Protein 5L3R (pdb70)

CATH classification: 3.40.50.300

Radius of gyration: 32.17 Å; Cα contacts (8 Å, |Δi|>4): 2247; chains: 4; bounding box: 87×75×76 Å

InterPro domains:
  IPR000897 Signal recognition particle, SRP54 subunit, GTPase domain [PF00448] (176-371)
  IPR000897 Signal recognition particle, SRP54 subunit, GTPase domain [PS00300] (344-357)
  IPR000897 Signal recognition particle, SRP54 subunit, GTPase domain [SM00962] (176-371)
  IPR003593 AAA+ ATPase domain [SM00382] (175-322)
  IPR004125 Signal recognition particle, SRP54 subunit, M-domain [PF02978] (385-507)
  IPR004780 Signal recognition particle protein [TIGR00959] (79-503)
  IPR013822 Signal recognition particle SRP54, helical bundle [PF02881] (81-158)
  IPR013822 Signal recognition particle SRP54, helical bundle [SM00963] (77-162)
  IPR022941 Signal recognition particle, SRP54 subunit [MF_00306] (81-521)
  IPR022941 Signal recognition particle, SRP54 subunit [PTHR11564] (77-510)
  IPR027417 P-loop containing nucleoside triphosphate hydrolase [G3DSA:3.40.50.300] (166-360)
  IPR027417 P-loop containing nucleoside triphosphate hydrolase [SSF52540] (118-429)
  IPR036891 Signal recognition particle, SRP54 subunit, M-domain superfamily [G3DSA:1.10.260.30] (382-506)
  IPR036891 Signal recognition particle, SRP54 subunit, M-domain superfamily [SSF47446] (402-503)
  IPR042101 Signal recognition particle SRP54, N-terminal domain superfamily [G3DSA:1.20.120.140] (80-381)

Organism: Arabidopsis thaliana (NCBI:txid3702)

Sequence (1115 aa):
KDNIAEPMRDIRRALLEADVSLPVVRRFVQSVSDQAVGMGKPDQQLVKIVHDELVKLMGGEVSELQFAKSGPTVILLAGLQGVGKTTVCAKLACYLKKQGKSCMLIAGDVYRPAAIDQLVILGEQVGVPVYTAGTDVKPADIAKQGLKEAKKNNVDVVIMDTAGRLQIDKGMMDELKDVKKFLNPTEVLLVVDAMTGQEAAALVTTFNVEIGITGAILTKLDGDSRGGAALSVKEVSGKPIKLVGRGERMEDLEPFYPDRMAGRILGHHHVIDELLLFWNLAETDRVLDELEEALLVSDFGPKITVRIVERLREDIMSGKLKSGSEIKDALKESVLEMLAKKNSKTELQLGFRKPAVIMIVGVNGGGKTTSLGKLAHRLKNEGTKVLMAAGDTFRAAASDQLEIWAERTGCEIVVAEGDKAKAATVLSKAVKRGKEEGYDVVLCDTSGRLHTNYSLMEELIACKKAVGKIVSGAPNEILLVLDGNTGLNMLPQAREFNEVVGITGLILTKLDGSARGGCVVSVVEELGIPVKFIGVGEAVEDLQPFDPEAFVNAIFSVLTKDNIAEPMRDIRRALLEADVSLPVVRRFVQSVSDQAVGMGKPDQQLVKIVHDELVKLMGGEVSELQFAKSGPTVILLAGLQGVGKTTVCAKLACYLKKQGKSCMLIAGDVYRPAAIDQLVILGEQVGVPVYTAGTDVKPADIAKQGLKEAKKNNVDVVIMDTAGRLQIDKGMMDELKDVKKFLNPTEVLLVVDAMTGQEAAALVTTFNVEIGITGAILTKLDGDSRGGAALSVKEVSGKPIKLVGRGERMEDLEPFYPDRMAGRILHHVIDELLLFWNLAETDRVLDELEEALLVSDFGPKITVRIVERLREDIMSGKLKSGSEIKDALKESVLEMLAKKNSKTELQLGFRKPAVIMIVGVNGGGKTTSLGKLAHRLKNEGTKVLMAAGDTFRAAASDQLEIWAERTGCEIVVAEGDKAKAATVLSKAVKRGKEEGYDVVLCDTSGRLHTNYSLMEELIACKKAVGKIVSGAPNEILLVLDGNTGLNMLPQAREFNEVVGITGLILTKLDGSARGGCVVSVVEELGIPVKFIGVGEAVEDLQPFDPEAFVNAIFS

B-factor: mean 44.06, std 21.32, range [10.64, 171.17]

GO terms:
  GO:0005886 plasma membrane (C, HDA)
  GO:0009507 chloroplast (C, HDA)
  GO:0009570 chloroplast stroma (C, HDA)
  GO:0005515 protein binding (F, IPI)
  GO:0032991 protein-containing complex (C, IDA)
  GO:0070208 protein heterotrimerization (P, IMP)
  GO:0019904 protein domain specific binding (F, IPI)
  GO:0003924 GTPase activity (F, EXP)

Solvent-accessible surface area: 45641 Å² total; per-residue (Å²): 120,112,125,38,52,130,51,10,193,93,27,64,86,24,1,4,78,0,5,0,1,5,49,0,1,110,121,2,19,104,39,0,24,97,68,12,108,69,99,62,184,99,104,131,50,28,101,112,7,7,57,63,17,0,27,154,38,4,28,33,140,54,32,134,16,130,62,35,213,118,39,24,5,6,2,0,0,3,0,4,27,27,8,22,15,19,33,2,0,0,5,0,0,23,48,0,98,135,94,64,56,53,8,6,0,0,3,2,11,65,115,93,20,18,4,59,55,11,1,57,59,13,0,135,111,18,45,10,89,33,45,61,29,50,141,155,36,117,8,4,47,2,0,98,76,0,17,142,59,0,117,153,86,128,17,58,0,0,0,0,2,4,6,14,6,27,10,97,55,136,51,36,4,63,30,0,80,42,1,58,145,60,1,121,21,47,2,4,0,1,0,2,12,1,2,5,0,19,15,0,10,59,3,0,56,39,1,36,108,56,13,22,7,47,0,1,0,1,7,28,4,59,9,69,5,58,0,0,0,1,1,0,0,69,51,39,12,43,72,19,5,16,4,5,1,57,18,64,76,18,99,18,9,36,35,4,35,4,69,70,6,0,40,58,0,61,73,204,156,57,94,11,61,79,13,7,152,151,40,78,108,91,52,2,79,158,6,1,84,88,0,43,46,12,0,7,79,12,6,4,8,7,125,10,1,64,117,2,2,65,91,3,61,115,35,3,108,88,43,138,13,130,43,21,76,60,0,24,83,19,0,46,87,2,0,30,85,10,7,66,116,64,153,50,136,40,123,40,86,68,39,175,106,123,1,3,0,0,0,0,0,0,5,33,29,1,19,18,21,37,2,0,0,6,3,0,46,75,9,74,111,116,66,26,89,1,0,0,0,3,1,13,48,135,64,14,7,8,25,55,8,0,77,64,5,4,150,119,11,42,12,78,36,15,49,28,179,45,143,176,28,137,3,14,57,5,0,28,131,0,0,104,80,0,112,133,86,47,6,40,1,0,0,0,2,2,9,8,2,15,9,68,54,58,35,45,6,50,55,0,63,45,1,86,141,19,0,26,168,32,7,70,55,9,14,35,0,3,0,0,0,0,12,0,17,7,0,40,7,0,21,38,1,0,91,67,0,44,143,40,6,27,13,52,0,0,0,0,6,29,34,56,14,47,4,93,0,1,1,0,0,12,0,0,28,88,47,18,6,2,3,3,12,23,1,40,17,111,52,34,118,32,2,83,71,19,77,52,102,56,12,1,57,58,6,3,55,120,15,49,156,129,112,11,39,119,51,14,146,93,29,58,80,30,2,8,39,0,8,0,4,3,54,0,0,115,116,3,30,110,35,0,23,92,63,0,54,65,111,58,177,50,93,103,56,22,96,125,9,13,61,80,11,0,25,143,32,3,26,31,146,58,30,131,17,137,63,30,215,121,40,30,2,7,2,0,0,3,0,10,29,26,9,22,16,17,34,2,0,0,6,0,0,24,50,0,94,151,101,67,50,56,7,4,0,0,2,2,9,53,110,89,22,19,4,49,60,10,1,61,66,12,0,141,118,19,44,9,84,34,48,57,18,57,134,153,32,108,6,3,54,0,0,103,79,0,18,147,58,0,111,153,95,122,12,60,0,0,0,0,2,3,5,14,5,23,13,96,58,123,53,37,2,65,33,1,74,42,1,61,143,60,1,126,22,51,3,4,0,1,1,1,17,2,4,7,0,14,21,0,6,52,6,0,57,38,2,33,111,53,12,22,7,49,0,1,0,1,7,26,4,59,11,69,5,96,0,0,0,1,0,0,0,62,42,37,18,46,73,19,3,16,4,5,1,54,21,62,100,13,93,21,11,40,38,5,36,3,70,71,6,0,44,66,0,101,204,85,95,9,58,99,17,7,154,152,44,76,111,92,47,2,76,158,4,0,84,92,0,47,47,13,0,7,62,9,4,4,8,10,144,17,1,62,97,1,2,73,83,3,61,125,43,2,108,84,46,141,15,133,39,18,76,57,0,27,83,23,0,42,94,3,0,33,83,1,6,68,97,75,128,43,81,36,115,36,81,62,46,173,120,121,0,4,0,0,0,0,0,0,5,29,32,1,21,14,20,35,1,0,0,7,2,0,46,73,10,76,112,117,69,24,87,2,0,0,0,2,0,12,47,132,66,15,8,8,23,53,10,1,76,60,5,3,143,110,12,45,11,81,37,18,46,24,163,45,147,165,24,138,4,13,51,4,0,23,114,0,0,101,80,0,112,138,90,44,5,41,2,0,0,0,2,2,9,9,2,12,8,68,56,58,34,49,5,44,56,0,64,46,1,78,137,21,0,28,164,28,10,66,58,9,16,36,1,3,0,0,0,0,13,0,18,8,0,37,6,0,26,36,1,0,98,67,0,44,148,37,3,30,12,51,0,0,0,0,7,28,33,55,15,40,4,82,0,1,1,0,0,12,0,2,43,90,40,7,6,4,3,2,13,22,1,42,20,110,52,37,119,34,3,86,73,16,74,46,102,50,12,1,64,59,7,1,53

Foldseek 3Di:
DCVVVVCLVVVLVLLQQLQAAPVLSVCLSVVLVVCLVPVDVNVVVSVVSNLVSLCVLQPVFADADDFDPPAAAEEEEAEAAPLQQLLVLLLVCLVVVVVVFAEEEEEQEQPDPCSLVSSCVSCVVSVHYYDDDDPPDHSLVSLLVVLVVCRVVRGNYYYYGHHHDDLPPVVVLVSLQSSCVNNVHPFYEYEEELPDHNCLLVRLLSCCVSRNGQEYEYEQPLDLRLRSSSSRNCVNRVHHHFWYAHDSDSNRIGGDGSSVSSVSSSD/DDQQLLVLQQPDDLVCLVVSLVSVLVLLVQLQLDPVVSVVLSVVLNVCSVVPVQGGSVSSVVSSLVVLLVLLQLADDDLDQQFDPDFAAEEEEAEAPPLQRLLVLLLVLLVCVVVVAQEEEFQLALPDPCSVVSSVVSCVVSVHHYQDDDDSPDHSLVRLLVRLQVRNVVVGHYYYYYHHHDDLPDVVVLVSVVSNQVSSCVRPPCPNVAYEYRDRLVDHLVSQVRLVSSCVRRRHQEYEYEDCLDPRLSSNVSVNCNVPNRNHFWYANDRDSNRIGGDDSVVSSVVSSD/DQDDVVCVVVLVVVLVLLQQLQAANVLSVVLSVQLNCCLHVVVVSVVVSVVSQLVVLCVLQPVFADADDFDPPAAAEEEEAAAAPLQQLLVLLLVCLVVVVVVFAEEEEEQAPDDPCSLVVSCVSCVVSVHYYDYDDPPDHSLRSLQVVVVVCVVVRGRYYYYGYHHDDLPPVVVLVSLQSSCVNNVHPFYEYEEELQDHNCLLVRLLSCCVSRNGQEYEYEQPLDLRLRSSSSRNCNRRVHHHFWYAHDSDSNRIDGDGSSVSSVSSD/DFQLLVLLQVDDLVCLVVSLVSVLVLLVQLQLDPVNSVVLSVVLNVCSVVVNQGGSVSSLVSSLVVLLVLLVLAPDDLDQDADPDFAAEEEEAEAPPQQRLLVLLLVLLVCVVVVFQEEEFQLALDDPCSVVSNVVSCVVRVHHYFYDDDSVDHSLVRLLVRLLVSRVVRGHYYYYYHHHDFLPPVVSLVSLVSNQVSSCVRPPCPNSAYEYRDRLPDHLVVQVRLVSSCVRNRHQEYEYEDCLDPHLSSNVSVNCNPPSRHHAWYANDRDSNRIDGDDSVVSSVVSSD

Nearest PDB structures (foldseek):
  5l3r-assembly2_D  TM=1.002E+00  e=5.152E-51  Arabidopsis thaliana
  8rix-assembly1_A  TM=9.432E-01  e=3.155E-42  Arabidopsis thaliana
  2og2-assembly1_A  TM=9.472E-01  e=6.339E-42  Arabidopsis thaliana
  5nco-assembly1_l  TM=9.650E-01  e=3.247E-26  Escherichia coli
  6cy5-assembly1_B  TM=8.656E-01  e=9.497E-26  Elizabethkingia anophelis NUHP1

Secondary structure (DSSP, 8-state):
-TTSHHHHHHHHHHHHHTT--HHHHHHHHHHHHHHHHHH--HHHHHHHHHHHHHHHHTTSS--PPP--SSS-EEEEEE-STTSSHHHHHHHHHHHHHTTT--EEEEEE--SSTTHHHHHHHHHHHHT--EE---TT--HHHHHHHHHHHHHHTT-SEEEEEE----TT-HHHHHHHHHHHHHH--SEEEEEEETTB-TTHHHHHHHHHHHT--SEEEEE-TTSS---THHHHHHHHHSPPEEEEE-SSSTT-EEE--HHHHHHHHT-/---HHHHHHTT--GGGHHHHHHHHHHHHHHTT--HHHHHHHHHHHHHHHHTTS--SHHHHHHHHHHHHHHHHT--SS-SS----SSSSEEEEEEESTTSSHHHHHHHHHHHHHHTT--EEEE----SSTTHHHHHHHHHHHHT-EEE--SSTT--HHHHHHHHHHHHHHTT-SEEEE------TT-HHHHHHHHHHHHHHHTTSTT--SEEEEEEETTB-TTHHHHHHHHHHHH---EEEEE-TTSS---TTHHHHHHHH-PPEEEEE--SSTT-EEE--HHHHHHHHT-/---HHHHHHHHHHHHHHHHHTT--HHHHHHHHHHHHHHHHHH--HHHHHHHHHHHHHHHHTTSSPPPPP--SSS-EEEEEE-STTSSHHHHHHHHHHHHHTTT--EEEEEE--SSTTHHHHHHHHHHHHT--EE---TT--HHHHHHHHHHHHHHTT-SEEEEEE----TT-HHHHHHHHHHHHHH--SEEEEEEETTB-TTHHHHHHHHHHHT--SEEEEE-TTSS---THHHHHHHHHSPPEEEEE-SSSTT-EEE--HHHHHHHH-/--HHHHHHTT--GGGHHHHHHHHHHHHHHTT--HHHHHHHHHHHHHHHHTT---SHHHHHHHHHHHHHHHHTT-SS-SS----SSSSEEEEEE-STTSSHHHHHHHHHHHHHHTT--EEEEEE--SSTTHHHHHHHHHHHHT-EEE--SSTT--HHHHHHHHHHHHHHTT-SEEEEEE----TT-HHHHHHHHHHHHHHHTTSTT--SEEEEEEETTB-TTHHHHHHHHHHHH---EEEEE-TTSS---TTHHHHHHHH-PPEEEEE--SSTT-EEE--HHHHHHHHT-

Structure (mmCIF, N/CA/C/O backbone):
data_5L3R
#
_entry.id   5L3R
#
_cell.length_a   89.790
_cell.length_b   74.750
_cell.length_c   107.210
_cell.angle_alpha   90.00
_cell.angle_beta   91.14
_cell.angle_gamma   90.00
#
_symmetry.space_group_name_H-M   'P 1 21 1'
#
loop_
_entity.id
_entity.type
_entity.pdbx_description
1 polymer 'Signal recognition particle 54 kDa protein, chloroplastic'
2 polymer 'Cell division protein FtsY homolog, chloroplastic'
3 non-polymer 'PHOSPHOMETHYLPHOSPHONIC ACID GUANYLATE ESTER'
4 non-polymer 'MAGNESIUM ION'
5 non-polymer GLYCEROL
6 water water
#
loop_
_atom_site.group_PDB
_atom_site.id
_atom_site.type_symbol
_atom_site.label_atom_id
_atom_site.label_alt_id
_atom_site.label_comp_id
_atom_site.label_asym_id
_atom_site.label_entity_id
_atom_site.label_seq_id
_atom_site.pdbx_PDB_ins_code
_atom_site.Cartn_x
_atom_site.Cartn_y
_atom_site.Cartn_z
_atom_site.occupancy
_atom_site.B_iso_or_equiv
_atom_site.auth_seq_id
_atom_site.auth_comp_id
_atom_site.auth_asym_id
_atom_site.auth_atom_id
_atom_site.pdbx_PDB_model_num
ATOM 1 N N . LYS A 1 30 ? 10.367 21.729 53.112 1.00 98.78 100 LYS A N 1
ATOM 2 C CA . LYS A 1 30 ? 9.347 20.739 52.805 1.00 100.35 100 LYS A CA 1
ATOM 3 C C . LYS A 1 30 ? 8.480 21.212 51.685 1.00 108.74 100 LYS A C 1
ATOM 4 O O . LYS A 1 30 ? 8.814 20.975 50.562 1.00 108.01 100 LYS A O 1
ATOM 10 N N . ASP A 1 31 ? 7.375 21.920 51.934 1.00 110.06 101 ASP A N 1
ATOM 11 C CA . ASP A 1 31 ? 6.443 22.070 50.832 1.00 113.65 101 ASP A CA 1
ATOM 12 C C . ASP A 1 31 ? 6.998 22.910 49.690 1.00 120.62 101 ASP A C 1
ATOM 13 O O . ASP A 1 31 ? 6.267 23.200 48.728 1.00 121.28 101 ASP A O 1
ATOM 18 N N . ASN A 1 32 ? 8.275 23.294 49.799 1.00 120.80 102 ASN A N 1
ATOM 19 C CA . ASN A 1 32 ? 9.120 23.390 48.616 1.00 118.89 102 ASN A CA 1
ATOM 20 C C . ASN A 1 32 ? 9.216 22.042 47.899 1.00 112.13 102 ASN A C 1
ATOM 21 O O . ASN A 1 32 ? 9.435 22.010 46.686 1.00 116.80 102 ASN A O 1
ATOM 26 N N . ILE A 1 33 ? 9.070 20.919 48.632 1.00 107.10 103 ILE A N 1
ATOM 27 C CA . ILE A 1 33 ? 9.012 19.568 48.028 1.00 96.82 103 ILE A CA 1
ATOM 28 C C . ILE A 1 33 ? 7.617 19.247 47.498 1.00 99.00 103 ILE A C 1
ATOM 29 O O . ILE A 1 33 ? 7.477 18.356 46.654 1.00 86.66 103 ILE A O 1
ATOM 34 N N . ALA A 1 34 ? 6.571 19.936 47.979 1.00 100.64 104 ALA A N 1
ATOM 35 C CA . ALA A 1 34 ? 5.283 19.883 47.284 1.00 99.72 104 ALA A CA 1
ATOM 36 C C . ALA A 1 34 ? 5.466 20.267 45.814 1.00 104.00 104 ALA A C 1
ATOM 37 O O . ALA A 1 34 ? 4.727 19.798 44.931 1.00 96.55 104 ALA A O 1
ATOM 39 N N . GLU A 1 35 ? 6.466 21.116 45.530 1.00 106.35 105 GLU A N 1
ATOM 40 C CA . GLU A 1 35 ? 6.722 21.551 44.156 1.00 107.64 105 GLU A CA 1
ATOM 41 C C . GLU A 1 35 ? 7.300 20.432 43.294 1.00 99.84 105 GLU A C 1
ATOM 42 O O . GLU A 1 35 ? 6.661 20.052 42.294 1.00 101.44 105 GLU A O 1
ATOM 48 N N . PRO A 1 36 ? 8.477 19.852 43.609 1.00 97.03 106 PRO A N 1
ATOM 49 C CA . PRO A 1 36 ? 8.934 18.688 42.831 1.00 86.52 106 PRO A CA 1
ATOM 50 C C . PRO A 1 36 ? 8.007 17.510 42.955 1.00 83.77 106 PRO A C 1
ATOM 51 O O . PRO A 1 36 ? 8.105 16.590 42.147 1.00 84.69 106 PRO A O 1
ATOM 55 N N . MET A 1 37 ? 7.121 17.498 43.951 1.00 84.22 107 MET A N 1
ATOM 56 C CA . MET A 1 37 ? 6.165 16.409 44.047 1.00 83.86 107 MET A CA 1
ATOM 57 C C . MET A 1 37 ? 5.215 16.423 42.859 1.00 89.50 107 MET A C 1
ATOM 58 O O . MET A 1 37 ? 4.934 15.372 42.274 1.00 89.40 107 MET A O 1
ATOM 63 N N . ARG A 1 38 ? 4.735 17.603 42.459 1.00 86.77 108 ARG A N 1
ATOM 64 C CA . ARG A 1 38 ? 3.967 17.659 41.219 1.00 88.33 108 ARG A CA 1
ATOM 65 C C . ARG A 1 38 ? 4.840 17.470 39.987 1.00 86.73 108 ARG A C 1
ATOM 66 O O . ARG A 1 38 ? 4.309 17.313 38.882 1.00 91.04 108 ARG A O 1
ATOM 74 N N . ASP A 1 39 ? 6.160 17.468 40.152 1.00 84.77 109 ASP A N 1
ATOM 75 C CA . ASP A 1 39 ? 7.042 17.205 39.025 1.00 77.32 109 ASP A CA 1
ATOM 76 C C . ASP A 1 39 ? 7.175 15.707 38.758 1.00 66.45 109 ASP A C 1
ATOM 77 O O . ASP A 1 39 ? 7.255 15.287 37.599 1.00 52.89 109 ASP A O 1
ATOM 82 N N . ILE A 1 40 ? 7.190 14.882 39.809 1.00 60.67 110 ILE A N 1
ATOM 83 C CA . ILE A 1 40 ? 7.225 13.441 39.597 1.00 58.29 110 ILE A CA 1
ATOM 84 C C . ILE A 1 40 ? 5.874 12.908 39.139 1.00 58.35 110 ILE A C 1
ATOM 85 O O . ILE A 1 40 ? 5.808 11.806 38.591 1.00 59.86 110 ILE A O 1
ATOM 90 N N . ARG A 1 41 ? 4.788 13.649 39.371 1.00 58.47 111 ARG A N 1
ATOM 91 C CA . ARG A 1 41 ? 3.501 13.282 38.788 1.00 54.98 111 ARG A CA 1
ATOM 92 C C . ARG A 1 41 ? 3.559 13.402 37.266 1.00 54.12 111 ARG A C 1
ATOM 93 O O . ARG A 1 41 ? 3.142 12.496 36.538 1.00 48.74 111 ARG A O 1
ATOM 101 N N . ARG A 1 42 ? 4.109 14.511 36.776 1.00 51.98 112 ARG A N 1
ATOM 102 C CA . ARG A 1 42 ? 4.340 14.678 35.347 1.00 53.66 112 ARG A CA 1
ATOM 103 C C . ARG A 1 42 ? 5.203 13.543 34.802 1.00 50.18 112 ARG A C 1
ATOM 104 O O . ARG A 1 42 ? 4.877 12.936 33.774 1.00 46.00 112 ARG A O 1
ATOM 112 N N . ALA A 1 43 ? 6.292 13.221 35.504 1.00 52.25 113 ALA A N 1
ATOM 113 C CA . ALA A 1 43 ? 7.234 12.224 35.006 1.00 50.45 113 ALA A CA 1
ATOM 114 C C . ALA A 1 43 ? 6.595 10.840 34.966 1.00 49.35 113 ALA A C 1
ATOM 115 O O . ALA A 1 43 ? 6.742 10.104 33.985 1.00 37.17 113 ALA A O 1
ATOM 117 N N . LEU A 1 44 ? 5.878 10.475 36.032 1.00 47.12 114 LEU A N 1
ATOM 118 C CA . LEU A 1 44 ? 5.140 9.216 36.045 1.00 42.18 114 LEU A CA 1
ATOM 119 C C . LEU A 1 44 ? 4.073 9.180 34.952 1.00 36.07 114 LEU A C 1
ATOM 120 O O . LEU A 1 44 ? 3.816 8.124 34.361 1.00 33.14 114 LEU A O 1
ATOM 125 N N . LEU A 1 45 ? 3.444 10.322 34.660 1.00 36.94 115 LEU A N 1
ATOM 126 C CA . LEU A 1 45 ? 2.421 10.324 33.616 1.00 37.86 115 LEU A CA 1
ATOM 127 C C . LEU A 1 45 ? 3.057 10.241 32.231 1.00 37.58 115 LEU A C 1
ATOM 128 O O . LEU A 1 45 ? 2.485 9.631 31.320 1.00 39.45 115 LEU A O 1
ATOM 133 N N . GLU A 1 46 ? 4.233 10.856 32.057 1.00 36.31 116 GLU A N 1
ATOM 134 C CA . GLU A 1 46 ? 5.057 10.627 30.872 1.00 44.87 116 GLU A CA 1
ATOM 135 C C . GLU A 1 46 ? 5.326 9.154 30.667 1.00 38.51 116 GLU A C 1
ATOM 136 O O . GLU A 1 46 ? 5.449 8.685 29.531 1.00 39.80 116 GLU A O 1
ATOM 142 N N . ALA A 1 47 ? 5.530 8.434 31.760 1.00 30.11 117 ALA A N 1
ATOM 143 C CA . ALA A 1 47 ? 5.952 7.042 31.708 1.00 34.94 117 ALA A CA 1
ATOM 144 C C . ALA A 1 47 ? 4.795 6.065 31.546 1.00 30.39 117 ALA A C 1
ATOM 145 O O . ALA A 1 47 ? 5.019 4.859 31.712 1.00 32.00 117 ALA A O 1
ATOM 147 N N . ASP A 1 48 ? 3.585 6.563 31.240 1.00 30.18 118 ASP A N 1
ATOM 148 C CA . ASP A 1 48 ? 2.350 5.782 31.069 1.00 33.83 118 ASP A CA 1
ATOM 149 C C . ASP A 1 48 ? 1.826 5.158 32.364 1.00 35.01 118 ASP A C 1
ATOM 150 O O . ASP A 1 48 ? 1.119 4.153 32.312 1.00 38.25 118 ASP A O 1
ATOM 155 N N . VAL A 1 49 ? 2.153 5.705 33.533 1.00 39.61 119 VAL A N 1
ATOM 156 C CA . VAL A 1 49 ? 1.643 5.161 34.788 1.00 28.48 119 VAL A CA 1
ATOM 157 C C . VAL A 1 49 ? 0.190 5.588 34.956 1.00 28.71 119 VAL A C 1
ATOM 158 O O . VAL A 1 49 ? -0.137 6.772 34.830 1.00 32.98 119 VAL A O 1
ATOM 162 N N . SER A 1 50 ? -0.683 4.624 35.254 1.00 27.53 120 SER A N 1
ATOM 163 C CA . SER A 1 50 ? -2.123 4.870 35.356 1.00 38.01 120 SER A CA 1
ATOM 164 C C . SER A 1 50 ? -2.446 5.886 36.445 1.00 40.15 120 SER A C 1
ATOM 165 O O . SER A 1 50 ? -1.944 5.796 37.573 1.00 42.97 120 SER A O 1
ATOM 168 N N . LEU A 1 51 ? -3.331 6.829 36.108 1.00 43.41 121 LEU A N 1
ATOM 169 C CA . LEU A 1 51 ? -3.595 7.979 36.975 1.00 42.34 121 LEU A CA 1
ATOM 170 C C . LEU A 1 51 ? -4.035 7.636 38.405 1.00 47.83 121 LEU A C 1
ATOM 171 O O . LEU A 1 51 ? -3.586 8.331 39.339 1.00 42.67 121 LEU A O 1
ATOM 176 N N . PRO A 1 52 ? -4.900 6.641 38.658 1.00 47.21 122 PRO A N 1
ATOM 177 C CA . PRO A 1 52 ? -5.166 6.276 40.063 1.00 51.21 122 PRO A CA 1
ATOM 178 C C . PRO A 1 52 ? -3.960 5.686 40.775 1.00 50.12 122 PRO A C 1
ATOM 179 O O . PRO A 1 52 ? -3.809 5.924 41.979 1.00 51.65 122 PRO A O 1
ATOM 183 N N . VAL A 1 53 ? -3.102 4.925 40.082 1.00 49.67 123 VAL A N 1
ATOM 184 C CA . VAL A 1 53 ? -1.851 4.484 40.697 1.00 38.18 123 VAL A CA 1
ATOM 185 C C . VAL A 1 53 ? -0.942 5.678 40.959 1.00 40.73 123 VAL A C 1
ATOM 186 O O . VAL A 1 53 ? -0.254 5.732 41.983 1.00 54.29 123 VAL A O 1
ATOM 190 N N . VAL A 1 54 ? -0.920 6.652 40.037 1.00 40.68 124 VAL A N 1
ATOM 191 C CA . VAL A 1 54 ? -0.097 7.848 40.236 1.00 45.44 124 VAL A CA 1
ATOM 192 C C . VAL A 1 54 ? -0.524 8.569 41.509 1.00 53.05 124 VAL A C 1
ATOM 193 O O . VAL A 1 54 ? 0.308 8.935 42.344 1.00 52.72 124 VAL A O 1
ATOM 197 N N . ARG A 1 55 ? -1.833 8.771 41.673 1.00 51.23 125 ARG A N 1
ATOM 198 C CA . ARG A 1 55 ? -2.338 9.560 42.789 1.00 53.56 125 ARG A CA 1
ATOM 199 C C . ARG A 1 55 ? -1.969 8.921 44.119 1.00 58.05 125 ARG A C 1
ATOM 200 O O . ARG A 1 55 ? -1.419 9.582 45.009 1.00 58.99 125 ARG A O 1
ATOM 208 N N . ARG A 1 56 ? -2.248 7.625 44.264 1.00 63.59 126 ARG A N 1
ATOM 209 C CA . ARG A 1 56 ? -1.882 6.917 45.486 1.00 52.10 126 ARG A CA 1
ATOM 210 C C . ARG A 1 56 ? -0.374 6.908 45.702 1.00 57.76 126 ARG A C 1
ATOM 211 O O . ARG A 1 56 ? 0.078 6.845 46.845 1.00 63.46 126 ARG A O 1
ATOM 219 N N . PHE A 1 57 ? 0.425 6.957 44.631 1.00 55.75 127 PHE A N 1
ATOM 220 C CA . PHE A 1 57 ? 1.875 6.999 44.813 1.00 56.88 127 PHE A CA 1
ATOM 221 C C . PHE A 1 57 ? 2.327 8.345 45.370 1.00 60.45 127 PHE A C 1
ATOM 222 O O . PHE A 1 57 ? 3.125 8.399 46.312 1.00 66.00 127 PHE A O 1
ATOM 230 N N . VAL A 1 58 ? 1.838 9.443 44.786 1.00 57.78 128 VAL A N 1
ATOM 231 C CA . VAL A 1 58 ? 2.252 10.780 45.210 1.00 63.76 128 VAL A CA 1
ATOM 232 C C . VAL A 1 58 ? 1.826 11.048 46.652 1.00 73.90 128 VAL A C 1
ATOM 233 O O . VAL A 1 58 ? 2.589 11.609 47.449 1.00 74.61 128 VAL A O 1
ATOM 237 N N . GLN A 1 59 ? 0.608 10.638 47.012 1.00 76.23 129 GLN A N 1
ATOM 238 C CA . GLN A 1 59 ? 0.128 10.843 48.376 1.00 83.66 129 GLN A CA 1
ATOM 239 C C . GLN A 1 59 ? 0.871 9.955 49.365 1.00 80.35 129 GLN A C 1
ATOM 240 O O . GLN A 1 59 ? 1.214 10.398 50.470 1.00 85.42 129 GLN A O 1
ATOM 246 N N . SER A 1 60 ? 1.121 8.699 48.987 1.00 77.21 130 SER A N 1
ATOM 247 C CA . SER A 1 60 ? 1.876 7.796 49.849 1.00 64.09 130 SER A CA 1
ATOM 248 C C . SER A 1 60 ? 3.308 8.287 50.055 1.00 65.63 130 SER A C 1
ATOM 249 O O . SER A 1 60 ? 3.857 8.173 51.154 1.00 73.96 130 SER A O 1
ATOM 252 N N . VAL A 1 61 ? 3.925 8.848 49.015 1.00 71.70 131 VAL A N 1
ATOM 253 C CA . VAL A 1 61 ? 5.277 9.372 49.159 1.00 65.85 131 VAL A CA 1
ATOM 254 C C . VAL A 1 61 ? 5.271 10.647 49.986 1.00 74.19 131 VAL A C 1
ATOM 255 O O . VAL A 1 61 ? 6.117 10.828 50.869 1.00 74.20 131 VAL A O 1
ATOM 259 N N . SER A 1 62 ? 4.312 11.541 49.728 1.00 74.09 132 SER A N 1
ATOM 260 C CA . SER A 1 62 ? 4.278 12.815 50.445 1.00 84.40 132 SER A CA 1
ATOM 261 C C . SER A 1 62 ? 4.071 12.606 51.944 1.00 87.86 132 SER A C 1
ATOM 262 O O . SER A 1 62 ? 4.683 13.300 52.765 1.00 82.84 132 SER A O 1
ATOM 265 N N . ASP A 1 63 ? 3.215 11.649 52.316 1.00 88.73 133 ASP A N 1
ATOM 266 C CA . ASP A 1 63 ? 2.967 11.376 53.728 1.00 92.60 133 ASP A CA 1
ATOM 267 C C . ASP A 1 63 ? 4.223 10.851 54.413 1.00 99.02 133 ASP A C 1
ATOM 268 O O . ASP A 1 63 ? 4.517 11.222 55.555 1.00 102.92 133 ASP A O 1
ATOM 273 N N . GLN A 1 64 ? 4.980 9.990 53.733 1.00 96.98 134 GLN A N 1
ATOM 274 C CA . GLN A 1 64 ? 6.274 9.594 54.278 1.00 92.79 134 GLN A CA 1
ATOM 275 C C . GLN A 1 64 ? 7.245 10.769 54.309 1.00 91.34 134 GLN A C 1
ATOM 276 O O . GLN A 1 64 ? 8.064 10.860 55.225 1.00 101.11 134 GLN A O 1
ATOM 282 N N . ALA A 1 65 ? 7.168 11.679 53.334 1.00 86.07 135 ALA A N 1
ATOM 283 C CA . ALA A 1 65 ? 8.031 12.858 53.341 1.00 81.29 135 ALA A CA 1
ATOM 284 C C . ALA A 1 65 ? 7.752 13.759 54.544 1.00 92.95 135 ALA A C 1
ATOM 285 O O . ALA A 1 65 ? 8.662 14.436 55.048 1.00 87.84 135 ALA A O 1
ATOM 287 N N . VAL A 1 66 ? 6.502 13.791 55.006 1.00 96.45 136 VAL A N 1
ATOM 288 C CA . VAL A 1 66 ? 6.140 14.665 56.114 1.00 101.29 136 VAL A CA 1
ATOM 289 C C . VAL A 1 66 ? 6.701 14.136 57.433 1.00 108.28 136 VAL A C 1
ATOM 290 O O . VAL A 1 66 ? 7.195 14.905 58.268 1.00 110.47 136 VAL A O 1
ATOM 294 N N . GLY A 1 67 ? 6.627 12.824 57.646 1.00 107.01 137 GLY A N 1
ATOM 295 C CA . GLY A 1 67 ? 7.060 12.243 58.902 1.00 111.65 137 GLY A CA 1
ATOM 296 C C . GLY A 1 67 ? 8.530 11.883 58.997 1.00 127.83 137 GLY A C 1
ATOM 297 O O . GLY A 1 67 ? 9.091 11.834 60.100 1.00 125.57 137 GLY A O 1
ATOM 298 N N . MET A 1 68 ? 9.168 11.625 57.857 1.00 139.77 138 MET A N 1
ATOM 299 C CA . MET A 1 68 ? 10.522 11.085 57.883 1.00 156.93 138 MET A CA 1
ATOM 300 C C . MET A 1 68 ? 11.547 12.130 58.316 1.00 163.79 138 MET A C 1
ATOM 301 O O . MET A 1 68 ? 12.496 11.818 59.047 1.00 171.17 138 MET A O 1
ATOM 306 N N . GLY A 1 69 ? 11.355 13.373 57.903 1.00 143.02 139 GLY A N 1
ATOM 307 C CA . GLY A 1 69 ? 12.298 14.427 58.224 1.00 138.17 139 GLY A CA 1
ATOM 308 C C . GLY A 1 69 ? 13.578 14.224 57.447 1.00 126.83 139 GLY A C 1
ATOM 309 O O . GLY A 1 69 ? 13.549 13.610 56.380 1.00 119.77 139 GLY A O 1
ATOM 310 N N . LYS A 1 75 ? 21.338 16.273 52.277 1.00 82.74 145 LYS A N 1
ATOM 311 C CA . LYS A 1 75 ? 20.574 15.145 52.795 1.00 86.51 145 LYS A CA 1
ATOM 312 C C . LYS A 1 75 ? 19.084 15.186 52.366 1.00 98.52 145 LYS A C 1
ATOM 313 O O . LYS A 1 75 ? 18.573 14.171 51.895 1.00 91.41 145 LYS A O 1
ATOM 319 N N . PRO A 1 76 ? 18.397 16.339 52.489 1.00 103.07 146 PRO A N 1
ATOM 320 C CA . PRO A 1 76 ? 16.962 16.350 52.133 1.00 109.36 146 PRO A CA 1
ATOM 321 C C . PRO A 1 76 ? 16.673 16.039 50.667 1.00 118.83 146 PRO A C 1
ATOM 322 O O . PRO A 1 76 ? 15.589 15.521 50.361 1.00 115.46 146 PRO A O 1
ATOM 326 N N . ASP A 1 77 ? 17.602 16.340 49.750 1.00 121.32 147 ASP A N 1
ATOM 327 C CA . ASP A 1 77 ? 17.362 16.080 48.330 1.00 118.55 147 ASP A CA 1
ATOM 328 C C . ASP A 1 77 ? 17.665 14.625 47.965 1.00 108.36 147 ASP A C 1
ATOM 329 O O . ASP A 1 77 ? 16.852 13.962 47.313 1.00 109.41 147 ASP A O 1
ATOM 334 N N . GLN A 1 78 ? 18.829 14.107 48.379 1.00 104.38 148 GLN A N 1
ATOM 335 C CA . GLN A 1 78 ? 19.108 12.687 48.195 1.00 92.30 148 GLN A CA 1
ATOM 336 C C . GLN A 1 78 ? 18.057 11.840 48.896 1.00 87.93 148 GLN A C 1
ATOM 337 O O . GLN A 1 78 ? 17.813 10.696 48.498 1.00 87.03 148 GLN A O 1
ATOM 343 N N . GLN A 1 79 ? 17.408 12.400 49.923 1.00 88.58 149 GLN A N 1
ATOM 344 C CA . GLN A 1 79 ? 16.450 11.648 50.731 1.00 84.81 149 GLN A CA 1
ATOM 345 C C . GLN A 1 79 ? 15.109 11.485 50.019 1.00 83.94 149 GLN A C 1
ATOM 346 O O . GLN A 1 79 ? 14.442 10.454 50.172 1.00 82.59 149 GLN A O 1
ATOM 352 N N . LEU A 1 80 ? 14.676 12.504 49.265 1.00 82.20 150 LEU A N 1
ATOM 353 C CA . LEU A 1 80 ? 13.446 12.364 48.491 1.00 77.08 150 LEU A CA 1
ATOM 354 C C . LEU A 1 80 ? 13.644 11.389 47.338 1.00 77.88 150 LEU A C 1
ATOM 355 O O . LEU A 1 80 ? 12.732 10.625 47.000 1.00 72.76 150 LEU A O 1
ATOM 360 N N . VAL A 1 81 ? 14.828 11.402 46.718 1.00 76.89 151 VAL A N 1
ATOM 361 C CA . VAL A 1 81 ? 15.109 10.431 45.666 1.00 73.99 151 VAL A CA 1
ATOM 362 C C . VAL A 1 81 ? 15.019 9.022 46.222 1.00 69.05 151 VAL A C 1
ATOM 363 O O . VAL A 1 81 ? 14.461 8.123 45.583 1.00 72.26 151 VAL A O 1
ATOM 367 N N . LYS A 1 82 ? 15.545 8.816 47.429 1.00 62.67 152 LYS A N 1
ATOM 368 C CA . LYS A 1 82 ? 15.527 7.489 48.033 1.00 65.03 152 LYS A CA 1
ATOM 369 C C . LYS A 1 82 ? 14.111 7.056 48.393 1.00 66.47 152 LYS A C 1
ATOM 370 O O . LYS A 1 82 ? 13.758 5.884 48.232 1.00 65.93 152 LYS A O 1
ATOM 376 N N . ILE A 1 83 ? 13.284 7.976 48.891 1.00 64.26 153 ILE A N 1
ATOM 377 C CA . ILE A 1 83 ? 11.920 7.596 49.245 1.00 65.81 153 ILE A CA 1
ATOM 378 C C . ILE A 1 83 ? 11.130 7.225 48.000 1.00 65.82 153 ILE A C 1
ATOM 379 O O . ILE A 1 83 ? 10.274 6.334 48.044 1.00 70.10 153 ILE A O 1
ATOM 384 N N . VAL A 1 84 ? 11.422 7.874 46.871 1.00 59.81 154 VAL A N 1
ATOM 385 C CA . VAL A 1 84 ? 10.675 7.625 45.645 1.00 55.48 154 VAL A CA 1
ATOM 386 C C . VAL A 1 84 ? 11.116 6.313 45.003 1.00 56.61 154 VAL A C 1
ATOM 387 O O . VAL A 1 84 ? 10.286 5.458 44.670 1.00 57.95 154 VAL A O 1
ATOM 391 N N . HIS A 1 85 ? 12.430 6.132 44.832 1.00 54.53 155 HIS A N 1
ATOM 392 C CA . HIS A 1 85 ? 12.947 4.868 44.325 1.00 49.21 155 HIS A CA 1
ATOM 393 C C . HIS A 1 85 ? 12.495 3.702 45.187 1.00 55.64 155 HIS A C 1
ATOM 394 O O . HIS A 1 85 ? 12.133 2.643 44.667 1.00 58.71 155 HIS A O 1
ATOM 401 N N . ASP A 1 86 ? 12.518 3.877 46.511 1.00 57.62 156 ASP A N 1
ATOM 402 C CA . ASP A 1 86 ? 12.145 2.793 47.411 1.00 47.99 156 ASP A CA 1
ATOM 403 C C . ASP A 1 86 ? 10.663 2.494 47.338 1.00 43.58 156 ASP A C 1
ATOM 404 O O . ASP A 1 86 ? 10.265 1.334 47.486 1.00 46.94 156 ASP A O 1
ATOM 409 N N . GLU A 1 87 ? 9.829 3.509 47.102 1.00 43.15 157 GLU A N 1
ATOM 410 C CA . GLU A 1 87 ? 8.400 3.241 46.996 1.00 49.77 157 GLU A CA 1
ATOM 411 C C . GLU A 1 87 ? 8.075 2.482 45.710 1.00 44.59 157 GLU A C 1
ATOM 412 O O . GLU A 1 87 ? 7.263 1.553 45.726 1.00 44.97 157 GLU A O 1
ATOM 418 N N . LEU A 1 88 ? 8.708 2.850 44.591 1.00 44.10 158 LEU A N 1
ATOM 419 C CA . LEU A 1 88 ? 8.541 2.092 43.356 1.00 40.29 158 LEU A CA 1
ATOM 420 C C . LEU A 1 88 ? 8.914 0.623 43.554 1.00 41.23 158 LEU A C 1
ATOM 421 O O . LEU A 1 88 ? 8.166 -0.278 43.159 1.00 43.83 158 LEU A O 1
ATOM 426 N N . VAL A 1 89 ? 10.068 0.365 44.173 1.00 42.10 159 VAL A N 1
ATOM 427 C CA . VAL A 1 89 ? 10.519 -1.008 44.388 1.00 32.54 159 VAL A CA 1
ATOM 428 C C . VAL A 1 89 ? 9.537 -1.767 45.272 1.00 45.77 159 VAL A C 1
ATOM 429 O O . VAL A 1 89 ? 9.193 -2.919 44.990 1.00 45.44 159 VAL A O 1
ATOM 433 N N . LYS A 1 90 ? 9.063 -1.134 46.347 1.00 43.87 160 LYS A N 1
ATOM 434 C CA . LYS A 1 90 ? 8.071 -1.770 47.213 1.00 49.21 160 LYS A CA 1
ATOM 435 C C . LYS A 1 90 ? 6.776 -2.071 46.460 1.00 49.08 160 LYS A C 1
ATOM 436 O O . LYS A 1 90 ? 6.218 -3.168 46.573 1.00 49.74 160 LYS A O 1
ATOM 442 N N . LEU A 1 91 ? 6.271 -1.096 45.705 1.00 52.33 161 LEU A N 1
ATOM 443 C CA . LEU A 1 91 ? 4.998 -1.276 45.021 1.00 49.09 161 LEU A CA 1
ATOM 444 C C . LEU A 1 91 ? 5.050 -2.435 44.045 1.00 50.06 161 LEU A C 1
ATOM 445 O O . LEU A 1 91 ? 4.036 -3.110 43.828 1.00 49.23 161 LEU A O 1
ATOM 450 N N . MET A 1 92 ? 6.211 -2.680 43.450 1.00 49.76 162 MET A N 1
ATOM 451 C CA . MET A 1 92 ? 6.339 -3.653 42.380 1.00 38.99 162 MET A CA 1
ATOM 452 C C . MET A 1 92 ? 6.795 -5.010 42.887 1.00 39.10 162 MET A C 1
ATOM 453 O O . MET A 1 92 ? 7.076 -5.896 42.074 1.00 42.58 162 MET A O 1
ATOM 458 N N . GLY A 1 93 ? 6.836 -5.198 44.204 1.00 37.04 163 GLY A N 1
ATOM 459 C CA . GLY A 1 93 ? 7.072 -6.503 44.805 1.00 36.99 163 GLY A CA 1
ATOM 460 C C . GLY A 1 93 ? 8.287 -6.597 45.705 1.00 42.85 163 GLY A C 1
ATOM 461 O O . GLY A 1 93 ? 8.472 -7.626 46.357 1.00 44.22 163 GLY A O 1
ATOM 462 N N . GLY A 1 94 ? 9.134 -5.581 45.774 1.00 45.16 164 GLY A N 1
ATOM 463 C CA . GLY A 1 94 ? 10.325 -5.672 46.590 1.00 41.31 164 GLY A CA 1
ATOM 464 C C . GLY A 1 94 ? 11.405 -6.536 45.980 1.00 49.30 164 GLY A C 1
ATOM 465 O O . GLY A 1 94 ? 12.454 -6.033 45.584 1.00 48.84 164 GLY A O 1
ATOM 466 N N . GLU A 1 95 ? 11.161 -7.834 45.879 1.00 47.17 165 GLU A N 1
ATOM 467 C CA . GLU A 1 95 ? 12.160 -8.755 45.363 1.00 56.72 165 GLU A CA 1
ATOM 468 C C . GLU A 1 95 ? 11.530 -9.631 44.287 1.00 52.42 165 GLU A C 1
ATOM 469 O O . GLU A 1 95 ? 10.323 -9.574 44.039 1.00 56.64 165 GLU A O 1
ATOM 475 N N . VAL A 1 96 ? 12.367 -10.450 43.642 1.00 46.94 166 VAL A N 1
ATOM 476 C CA . VAL A 1 96 ? 11.878 -11.327 42.585 1.00 42.83 166 VAL A CA 1
ATOM 477 C C . VAL A 1 96 ? 10.866 -12.314 43.154 1.00 46.15 166 VAL A C 1
ATOM 478 O O . VAL A 1 96 ? 11.022 -12.816 44.274 1.00 51.94 166 VAL A O 1
ATOM 482 N N . SER A 1 97 ? 9.813 -12.585 42.381 1.00 44.00 167 SER A N 1
ATOM 483 C CA . SER A 1 97 ? 8.863 -13.649 42.676 1.00 43.67 167 SER A CA 1
ATOM 484 C C . SER A 1 97 ? 9.133 -14.821 41.741 1.00 38.54 167 SER A C 1
ATOM 485 O O . SER A 1 97 ? 9.164 -14.661 40.514 1.00 33.82 167 SER A O 1
ATOM 488 N N . GLU A 1 98 ? 9.351 -15.987 42.331 1.00 40.21 168 GLU A N 1
ATOM 489 C CA . GLU A 1 98 ? 9.681 -17.184 41.590 1.00 45.72 168 GLU A CA 1
ATOM 490 C C . GLU A 1 98 ? 8.409 -17.826 41.070 1.00 47.63 168 GLU A C 1
ATOM 491 O O . GLU A 1 98 ? 7.324 -17.644 41.626 1.00 50.52 168 GLU A O 1
ATOM 497 N N . LEU A 1 99 ? 8.543 -18.582 39.990 1.00 49.12 169 LEU A N 1
ATOM 498 C CA . LEU A 1 99 ? 7.443 -19.437 39.587 1.00 47.24 169 LEU A CA 1
ATOM 499 C C . LEU A 1 99 ? 7.224 -20.493 40.656 1.00 53.13 169 LEU A C 1
ATOM 500 O O . LEU A 1 99 ? 8.176 -21.086 41.174 1.00 51.34 169 LEU A O 1
ATOM 505 N N . GLN A 1 100 ? 5.966 -20.713 41.007 1.00 53.56 170 GLN A N 1
ATOM 506 C CA . GLN A 1 100 ? 5.625 -21.756 41.956 1.00 56.86 170 GLN A CA 1
ATOM 507 C C . GLN A 1 100 ? 5.127 -22.984 41.206 1.00 51.30 170 GLN A C 1
ATOM 508 O O . GLN A 1 100 ? 4.357 -22.869 40.252 1.00 46.19 170 GLN A O 1
ATOM 514 N N . PHE A 1 101 ? 5.587 -24.155 41.638 1.00 55.24 171 PHE A N 1
ATOM 515 C CA . PHE A 1 101 ? 5.320 -25.419 40.969 1.00 50.63 171 PHE A CA 1
ATOM 516 C C . PHE A 1 101 ? 4.405 -26.308 41.801 1.00 47.68 171 PHE A C 1
ATOM 517 O O . PHE A 1 101 ? 4.375 -26.230 43.030 1.00 50.38 171 PHE A O 1
ATOM 525 N N . ALA A 1 102 ? 3.665 -27.167 41.114 1.00 48.52 172 ALA A N 1
ATOM 526 C CA . ALA A 1 102 ? 2.787 -28.105 41.794 1.00 55.15 172 ALA A CA 1
ATOM 527 C C . ALA A 1 102 ? 3.612 -29.096 42.598 1.00 53.95 172 ALA A C 1
ATOM 528 O O . ALA A 1 102 ? 4.629 -29.612 42.129 1.00 58.01 172 ALA A O 1
ATOM 530 N N . LYS A 1 103 ? 3.178 -29.353 43.826 1.00 57.12 173 LYS A N 1
ATOM 531 C CA . LYS A 1 103 ? 3.919 -30.280 44.674 1.00 56.82 173 LYS A CA 1
ATOM 532 C C . LYS A 1 103 ? 3.851 -31.701 44.135 1.00 66.95 173 LYS A C 1
ATOM 533 O O . LYS A 1 103 ? 4.847 -32.434 44.179 1.00 63.38 173 LYS A O 1
ATOM 539 N N . SER A 1 104 ? 2.703 -32.098 43.581 1.00 72.58 174 SER A N 1
ATOM 540 C CA . SER A 1 104 ? 2.448 -33.509 43.327 1.00 84.18 174 SER A CA 1
ATOM 541 C C . SER A 1 104 ? 2.036 -33.859 41.906 1.00 84.30 174 SER A C 1
ATOM 542 O O . SER A 1 104 ? 2.039 -35.048 41.565 1.00 98.67 174 SER A O 1
ATOM 545 N N . GLY A 1 105 ? 1.672 -32.897 41.076 1.00 68.70 175 GLY A N 1
ATOM 546 C CA . GLY A 1 105 ? 1.340 -33.213 39.707 1.00 59.23 175 GLY A CA 1
ATOM 547 C C . GLY A 1 105 ? 2.125 -32.372 38.725 1.00 58.15 175 GLY A C 1
ATOM 548 O O . GLY A 1 105 ? 3.120 -31.725 39.079 1.00 65.57 175 GLY A O 1
ATOM 549 N N . PRO A 1 106 ? 1.695 -32.374 37.464 1.00 50.27 176 PRO A N 1
ATOM 550 C CA . PRO A 1 106 ? 2.243 -31.411 36.504 1.00 42.92 176 PRO A CA 1
ATOM 551 C C . PRO A 1 106 ? 1.852 -29.990 36.886 1.00 40.03 176 PRO A C 1
ATOM 552 O O . PRO A 1 106 ? 0.710 -29.716 37.249 1.00 46.21 176 PRO A O 1
ATOM 556 N N . THR A 1 107 ? 2.829 -29.094 36.832 1.00 39.60 177 THR A N 1
ATOM 557 C CA . THR A 1 107 ? 2.571 -27.670 36.964 1.00 28.40 177 THR A CA 1
ATOM 558 C C . THR A 1 107 ? 1.833 -27.181 35.720 1.00 36.25 177 THR A C 1
ATOM 559 O O . THR A 1 107 ? 2.297 -27.397 34.600 1.00 34.16 177 THR A O 1
ATOM 563 N N . VAL A 1 108 ? 0.689 -26.527 35.905 1.00 31.67 178 VAL A N 1
ATOM 564 C CA . VAL A 1 108 ? -0.136 -26.075 34.788 1.00 24.37 178 VAL A CA 1
ATOM 565 C C . VAL A 1 108 ? -0.169 -24.557 34.764 1.00 27.44 178 VAL A C 1
ATOM 566 O O . VAL A 1 108 ? -0.603 -23.915 35.730 1.00 35.77 178 VAL A O 1
ATOM 570 N N . ILE A 1 109 ? 0.252 -23.988 33.636 1.00 26.26 179 ILE A N 1
ATOM 571 C CA . ILE A 1 109 ? 0.388 -22.549 33.447 1.00 27.36 179 ILE A CA 1
ATOM 572 C C . ILE A 1 109 ? -0.527 -22.112 32.306 1.00 26.15 179 ILE A C 1
ATOM 573 O O . ILE A 1 109 ? -0.327 -22.522 31.156 1.00 24.82 179 ILE A O 1
ATOM 578 N N . LEU A 1 110 ? -1.506 -21.258 32.621 1.00 28.40 180 LEU A N 1
ATOM 579 C CA . LEU A 1 110 ? -2.398 -20.649 31.638 1.00 31.67 180 LEU A CA 1
ATOM 580 C C . LEU A 1 110 ? -1.908 -19.235 31.312 1.00 34.47 180 LEU A C 1
ATOM 581 O O . LEU A 1 110 ? -1.659 -18.438 32.226 1.00 37.26 180 LEU A O 1
ATOM 586 N N . LEU A 1 111 ? -1.751 -18.938 30.015 1.00 27.66 181 LEU A N 1
ATOM 587 C CA . LEU A 1 111 ? -1.441 -17.596 29.527 1.00 28.94 181 LEU A CA 1
ATOM 588 C C . LEU A 1 111 ? -2.691 -16.968 28.914 1.00 28.21 181 LEU A C 1
ATOM 589 O O . LEU A 1 111 ? -3.472 -17.653 28.251 1.00 30.90 181 LEU A O 1
ATOM 594 N N . ALA A 1 112 ? -2.878 -15.669 29.154 1.00 25.58 182 ALA A N 1
ATOM 595 C CA . ALA A 1 112 ? -3.997 -14.888 28.633 1.00 26.59 182 ALA A CA 1
ATOM 596 C C . ALA A 1 112 ? -3.552 -13.437 28.414 1.00 32.02 182 ALA A C 1
ATOM 597 O O . ALA A 1 112 ? -2.538 -12.995 28.964 1.00 27.74 182 ALA A O 1
ATOM 599 N N . GLY A 1 113 ? -4.313 -12.690 27.618 1.00 31.83 183 GLY A N 1
ATOM 600 C CA . GLY A 1 113 ? -4.002 -11.288 27.404 1.00 23.51 183 GLY A CA 1
ATOM 601 C C . GLY A 1 113 ? -4.714 -10.698 26.201 1.00 27.28 183 GLY A C 1
ATOM 602 O O . GLY A 1 113 ? -5.424 -11.387 25.463 1.00 24.46 183 GLY A O 1
ATOM 603 N N . LEU A 1 114 ? -4.502 -9.386 26.018 1.00 24.61 184 LEU A N 1
ATOM 604 C CA . LEU A 1 114 ? -4.990 -8.672 24.837 1.00 20.96 184 LEU A CA 1
ATOM 605 C C . LEU A 1 114 ? -4.329 -9.221 23.567 1.00 21.68 184 LEU A C 1
ATOM 606 O O . LEU A 1 114 ? -3.388 -10.002 23.629 1.00 13.45 184 LEU A O 1
ATOM 611 N N . GLN A 1 115 ? -4.850 -8.797 22.402 1.00 20.52 185 GLN A N 1
ATOM 612 C CA . GLN A 1 115 ? -4.334 -9.235 21.103 1.00 20.68 185 GLN A CA 1
ATOM 613 C C . GLN A 1 115 ? -2.979 -8.609 20.778 1.00 23.84 185 GLN A C 1
ATOM 614 O O . GLN A 1 115 ? -2.798 -7.389 20.877 1.00 25.32 185 GLN A O 1
ATOM 620 N N . GLY A 1 116 ? -2.045 -9.441 20.329 1.00 25.82 186 GLY A N 1
ATOM 621 C CA . GLY A 1 116 ? -0.752 -8.977 19.868 1.00 24.22 186 GLY A CA 1
ATOM 622 C C . GLY A 1 116 ? 0.321 -8.802 20.939 1.00 23.59 186 GLY A C 1
ATOM 623 O O . GLY A 1 116 ? 1.409 -8.348 20.607 1.00 27.22 186 GLY A O 1
ATOM 624 N N . VAL A 1 117 ? 0.067 -9.148 22.206 1.00 20.56 187 VAL A N 1
ATOM 625 C CA . VAL A 1 117 ? 1.038 -8.791 23.249 1.00 21.02 187 VAL A CA 1
ATOM 626 C C . VAL A 1 117 ? 2.220 -9.742 23.330 1.00 25.83 187 VAL A C 1
ATOM 627 O O . VAL A 1 117 ? 3.235 -9.382 23.933 1.00 29.82 187 VAL A O 1
ATOM 631 N N . GLY A 1 118 ? 2.118 -10.939 22.748 1.00 21.52 188 GLY A N 1
ATOM 632 C CA . GLY A 1 118 ? 3.239 -11.858 22.650 1.00 13.49 188 GLY A CA 1
ATOM 633 C C . GLY A 1 118 ? 3.021 -13.199 23.324 1.00 16.50 188 GLY A C 1
ATOM 634 O O . GLY A 1 118 ? 3.992 -13.877 23.685 1.00 17.30 188 GLY A O 1
ATOM 635 N N . LYS A 1 119 ? 1.751 -13.592 23.496 1.00 18.32 189 LYS A N 1
ATOM 636 C CA . LYS A 1 119 ? 1.418 -14.795 24.264 1.00 20.22 189 LYS A CA 1
ATOM 637 C C . LYS A 1 119 ? 2.022 -16.050 23.638 1.00 21.14 189 LYS A C 1
ATOM 638 O O . LYS A 1 119 ? 2.660 -16.861 24.323 1.00 19.87 189 LYS A O 1
ATOM 644 N N . THR A 1 120 ? 1.841 -16.220 22.326 1.00 17.94 190 THR A N 1
ATOM 645 C CA . THR A 1 120 ? 2.294 -17.446 21.682 1.00 17.70 190 THR A CA 1
ATOM 646 C C . THR A 1 120 ? 3.807 -17.550 21.720 1.00 24.37 190 THR A C 1
ATOM 647 O O . THR A 1 120 ? 4.360 -18.639 21.906 1.00 27.03 190 THR A O 1
ATOM 651 N N . THR A 1 121 ? 4.494 -16.414 21.565 1.00 27.51 191 THR A N 1
ATOM 652 C CA . THR A 1 121 ? 5.942 -16.409 21.673 1.00 15.47 191 THR A CA 1
ATOM 653 C C . THR A 1 121 ? 6.381 -16.737 23.091 1.00 22.41 191 THR A C 1
ATOM 654 O O . THR A 1 121 ? 7.291 -17.555 23.284 1.00 28.60 191 THR A O 1
ATOM 658 N N . VAL A 1 122 ? 5.721 -16.135 24.096 1.00 18.32 192 VAL A N 1
ATOM 659 C CA . VAL A 1 122 ? 6.077 -16.357 25.495 1.00 24.18 192 VAL A CA 1
ATOM 660 C C . VAL A 1 122 ? 5.837 -17.804 25.896 1.00 31.26 192 VAL A C 1
ATOM 661 O O . VAL A 1 122 ? 6.565 -18.348 26.738 1.00 35.41 192 VAL A O 1
ATOM 665 N N . CYS A 1 123 ? 4.818 -18.447 25.315 1.00 25.24 193 CYS A N 1
ATOM 666 C CA . CYS A 1 123 ? 4.592 -19.865 25.585 1.00 27.57 193 CYS A CA 1
ATOM 667 C C . CYS A 1 123 ? 5.846 -20.671 25.334 1.00 25.03 193 CYS A C 1
ATOM 668 O O . CYS A 1 123 ? 6.318 -21.399 26.214 1.00 27.25 193 CYS A O 1
ATOM 671 N N . ALA A 1 124 ? 6.391 -20.559 24.122 1.00 24.44 194 ALA A N 1
ATOM 672 C CA . ALA A 1 124 ? 7.579 -21.320 23.765 1.00 26.82 194 ALA A CA 1
ATOM 673 C C . ALA A 1 124 ? 8.800 -20.813 24.518 1.00 26.16 194 ALA A C 1
ATOM 674 O O . ALA A 1 124 ? 9.705 -21.594 24.827 1.00 30.24 194 ALA A O 1
ATOM 676 N N . LYS A 1 125 ? 8.858 -19.511 24.811 1.00 17.97 195 LYS A N 1
ATOM 677 C CA . LYS A 1 125 ? 9.984 -18.995 25.590 1.00 18.65 195 LYS A CA 1
ATOM 678 C C . LYS A 1 125 ? 9.995 -19.625 26.971 1.00 28.81 195 LYS A C 1
ATOM 679 O O . LYS A 1 125 ? 11.058 -20.005 27.496 1.00 32.10 195 LYS A O 1
ATOM 685 N N . LEU A 1 126 ? 8.796 -19.759 27.550 1.00 21.17 196 LEU A N 1
ATOM 686 C CA . LEU A 1 126 ? 8.613 -20.320 28.876 1.00 23.79 196 LEU A CA 1
ATOM 687 C C . LEU A 1 126 ? 9.018 -21.784 28.903 1.00 28.48 196 LEU A C 1
ATOM 688 O O . LEU A 1 126 ? 9.652 -22.247 29.857 1.00 32.64 196 LEU A O 1
ATOM 693 N N . ALA A 1 127 ? 8.649 -22.528 27.859 1.00 26.49 197 ALA A N 1
ATOM 694 C CA . ALA A 1 127 ? 9.097 -23.908 27.742 1.00 25.56 197 ALA A CA 1
ATOM 695 C C . ALA A 1 127 ? 10.613 -23.972 27.623 1.00 28.79 197 ALA A C 1
ATOM 696 O O . ALA A 1 127 ? 11.257 -24.832 28.234 1.00 36.79 197 ALA A O 1
ATOM 698 N N . CYS A 1 128 ? 11.199 -23.069 26.838 1.00 24.98 198 CYS A N 1
ATOM 699 C CA . CYS A 1 128 ? 12.655 -23.025 26.728 1.00 28.17 198 CYS A CA 1
ATOM 700 C C . CYS A 1 128 ? 13.278 -22.734 28.082 1.00 29.67 198 CYS A C 1
ATOM 701 O O . CYS A 1 128 ? 14.254 -23.375 28.478 1.00 33.54 198 CYS A O 1
ATOM 704 N N . TYR A 1 129 ? 12.680 -21.793 28.820 1.00 32.56 199 TYR A N 1
ATOM 705 C CA . TYR A 1 129 ? 13.175 -21.383 30.130 1.00 32.00 199 TYR A CA 1
ATOM 706 C C . TYR A 1 129 ? 13.099 -22.526 31.152 1.00 33.62 199 TYR A C 1
ATOM 707 O O . TYR A 1 129 ? 14.073 -22.798 31.857 1.00 31.12 199 TYR A O 1
ATOM 716 N N . LEU A 1 130 ? 11.963 -23.239 31.208 1.00 38.24 200 LEU A N 1
ATOM 717 C CA . LEU A 1 130 ? 11.774 -24.319 32.182 1.00 39.36 200 LEU A CA 1
ATOM 718 C C . LEU A 1 130 ? 12.470 -25.609 31.773 1.00 41.00 200 LEU A C 1
ATOM 719 O O . LEU A 1 130 ? 12.869 -26.397 32.644 1.00 41.44 200 LEU A O 1
ATOM 724 N N . LYS A 1 131 ? 12.616 -25.847 30.468 1.00 39.62 201 LYS A N 1
ATOM 725 C CA . LYS A 1 131 ? 13.432 -26.971 30.027 1.00 45.74 201 LYS A CA 1
ATOM 726 C C . LYS A 1 131 ? 14.875 -26.840 30.516 1.00 52.11 201 LYS A C 1
ATOM 727 O O . LYS A 1 131 ? 15.502 -27.840 30.865 1.00 53.99 201 LYS A O 1
ATOM 733 N N . LYS A 1 132 ? 15.405 -25.615 30.587 1.00 48.16 202 LYS A N 1
ATOM 734 C CA . LYS A 1 132 ? 16.767 -25.427 31.077 1.00 53.13 202 LYS A CA 1
ATOM 735 C C . LYS A 1 132 ? 16.909 -25.740 32.563 1.00 57.75 202 LYS A C 1
ATOM 736 O O . LYS A 1 132 ? 18.036 -25.929 33.034 1.00 58.44 202 LYS A O 1
ATOM 742 N N . GLN A 1 133 ? 15.809 -25.788 33.314 1.00 55.68 203 GLN A N 1
ATOM 743 C CA . GLN A 1 133 ? 15.860 -26.156 34.725 1.00 54.65 203 GLN A CA 1
ATOM 744 C C . GLN A 1 133 ? 15.664 -27.655 34.941 1.00 52.65 203 GLN A C 1
ATOM 745 O O . GLN A 1 133 ? 15.411 -28.078 36.072 1.00 55.08 203 GLN A O 1
ATOM 751 N N . GLY A 1 134 ? 15.768 -28.459 33.880 1.00 51.84 204 GLY A N 1
ATOM 752 C CA . GLY A 1 134 ? 15.545 -29.887 33.961 1.00 37.14 204 GLY A CA 1
ATOM 753 C C . GLY A 1 134 ? 14.101 -30.315 33.852 1.00 45.16 204 GLY A C 1
ATOM 754 O O . GLY A 1 134 ? 13.830 -31.517 33.781 1.00 42.14 204 GLY A O 1
ATOM 755 N N . LYS A 1 135 ? 13.167 -29.375 33.836 1.00 46.41 205 LYS A N 1
ATOM 756 C CA . LYS A 1 135 ? 11.751 -29.694 33.739 1.00 45.99 205 LYS A CA 1
ATOM 757 C C . LYS A 1 135 ? 11.381 -30.071 32.307 1.00 49.78 205 LYS A C 1
ATOM 758 O O . LYS A 1 135 ? 11.775 -29.394 31.352 1.00 59.21 205 LYS A O 1
ATOM 764 N N . SER A 1 136 ? 10.624 -31.162 32.160 1.00 46.81 206 SER A N 1
ATOM 765 C CA . SER A 1 136 ? 10.042 -31.535 30.874 1.00 39.95 206 SER A CA 1
ATOM 766 C C . SER A 1 136 ? 8.714 -30.811 30.663 1.00 43.73 206 SER A C 1
ATOM 767 O O . SER A 1 136 ? 7.945 -30.607 31.605 1.00 45.58 206 SER A O 1
ATOM 770 N N . CYS A 1 137 ? 8.440 -30.431 29.420 1.00 40.88 207 CYS A N 1
ATOM 771 C CA . CYS A 1 137 ? 7.355 -29.505 29.140 1.00 33.60 207 CYS A CA 1
ATOM 772 C C . CYS A 1 137 ? 6.453 -30.032 28.030 1.00 35.32 207 CYS A C 1
ATOM 773 O O . CYS A 1 137 ? 6.731 -31.040 27.378 1.00 39.73 207 CYS A O 1
ATOM 776 N N . MET A 1 138 ? 5.334 -29.344 27.857 1.00 36.41 208 MET A N 1
ATOM 777 C CA . MET A 1 138 ? 4.383 -29.609 26.791 1.00 34.15 208 MET A CA 1
ATOM 778 C C . MET A 1 138 ? 3.576 -28.333 26.623 1.00 31.84 208 MET A C 1
ATOM 779 O O . MET A 1 138 ? 3.228 -27.679 27.617 1.00 34.23 208 MET A O 1
ATOM 784 N N . LEU A 1 139 ? 3.333 -27.954 25.377 1.00 25.22 209 LEU A N 1
ATOM 785 C CA . LEU A 1 139 ? 2.486 -26.808 25.075 1.00 23.34 209 LEU A CA 1
ATOM 786 C C . LEU A 1 139 ? 1.100 -27.298 24.662 1.00 20.83 209 LEU A C 1
ATOM 787 O O . LEU A 1 139 ? 0.946 -28.428 24.204 1.00 29.36 209 LEU A O 1
ATOM 792 N N . ILE A 1 140 ? 0.090 -26.446 24.821 1.00 23.68 210 ILE A N 1
ATOM 793 C CA . ILE A 1 140 ? -1.261 -26.738 24.336 1.00 27.18 210 ILE A CA 1
ATOM 794 C C . ILE A 1 140 ? -1.690 -25.627 23.385 1.00 28.08 210 ILE A C 1
ATOM 795 O O . ILE A 1 140 ? -1.788 -24.467 23.789 1.00 33.17 210 ILE A O 1
ATOM 800 N N . ALA A 1 141 ? -1.975 -25.983 22.134 1.00 34.07 211 ALA A N 1
ATOM 801 C CA . ALA A 1 141 ? -2.470 -25.027 21.141 1.00 35.29 211 ALA A CA 1
ATOM 802 C C . ALA A 1 141 ? -3.960 -24.760 21.362 1.00 38.81 211 ALA A C 1
ATOM 803 O O . ALA A 1 141 ? -4.821 -25.394 20.756 1.00 33.85 211 ALA A O 1
ATOM 805 N N . GLY A 1 142 ? -4.278 -23.782 22.217 1.00 33.41 212 GLY A N 1
ATOM 806 C CA . GLY A 1 142 ? -5.656 -23.414 22.491 1.00 26.29 212 GLY A CA 1
ATOM 807 C C . GLY A 1 142 ? -6.229 -22.234 21.723 1.00 31.23 212 GLY A C 1
ATOM 808 O O . GLY A 1 142 ? -7.326 -21.783 22.070 1.00 36.30 212 GLY A O 1
ATOM 809 N N . ASP A 1 143 ? -5.534 -21.721 20.690 1.00 40.57 213 ASP A N 1
ATOM 810 C CA . ASP A 1 143 ? -6.026 -20.635 19.824 1.00 37.85 213 ASP A CA 1
ATOM 811 C C . ASP A 1 143 ? -6.595 -21.244 18.544 1.00 37.36 213 ASP A C 1
ATOM 812 O O . ASP A 1 143 ? -5.849 -21.629 17.644 1.00 39.52 213 ASP A O 1
ATOM 817 N N . VAL A 1 144 ? -7.921 -21.309 18.443 1.00 45.84 214 VAL A N 1
ATOM 818 C CA . VAL A 1 144 ? -8.568 -21.906 17.273 1.00 48.14 214 VAL A CA 1
ATOM 819 C C . VAL A 1 144 ? -9.203 -20.865 16.359 1.00 52.49 214 VAL A C 1
ATOM 820 O O . VAL A 1 144 ? -9.833 -21.245 15.356 1.00 47.46 214 VAL A O 1
ATOM 824 N N . TYR A 1 145 ? -9.044 -19.564 16.664 1.00 55.71 215 TYR A N 1
ATOM 825 C CA . TYR A 1 145 ? -9.621 -18.454 15.881 1.00 57.90 215 TYR A CA 1
ATOM 826 C C . TYR A 1 145 ? -8.627 -17.835 14.893 1.00 59.56 215 TYR A C 1
ATOM 827 O O . TYR A 1 145 ? -8.912 -17.751 13.695 1.00 70.26 215 TYR A O 1
ATOM 836 N N . ARG A 1 146 ? -7.481 -17.360 15.380 1.00 52.05 216 ARG A N 1
ATOM 837 C CA . ARG A 1 146 ? -6.545 -16.639 14.531 1.00 47.16 216 ARG A CA 1
ATOM 838 C C . ARG A 1 146 ? -6.024 -17.564 13.428 1.00 52.84 216 ARG A C 1
ATOM 839 O O . ARG A 1 146 ? -5.847 -18.768 13.663 1.00 50.94 216 ARG A O 1
ATOM 847 N N . PRO A 1 147 ? -5.838 -17.055 12.202 1.00 52.29 217 PRO A N 1
ATOM 848 C CA . PRO A 1 147 ? -5.291 -17.894 11.122 1.00 47.36 217 PRO A CA 1
ATOM 849 C C . PRO A 1 147 ? -3.846 -18.288 11.405 1.00 48.88 217 PRO A C 1
ATOM 850 O O . PRO A 1 147 ? -3.037 -17.456 11.827 1.00 57.70 217 PRO A O 1
ATOM 854 N N . ALA A 1 148 ? -3.534 -19.572 11.184 1.00 45.05 218 ALA A N 1
ATOM 855 C CA . ALA A 1 148 ? -2.189 -20.133 11.348 1.00 31.78 218 ALA A CA 1
ATOM 856 C C . ALA A 1 148 ? -1.647 -20.000 12.774 1.00 27.14 218 ALA A C 1
ATOM 857 O O . ALA A 1 148 ? -0.442 -20.070 12.991 1.00 29.06 218 ALA A O 1
ATOM 859 N N . ALA A 1 149 ? -2.513 -19.822 13.769 1.00 26.11 219 ALA A N 1
ATOM 860 C CA . ALA A 1 149 ? -2.042 -19.694 15.142 1.00 19.82 219 ALA A CA 1
ATOM 861 C C . ALA A 1 149 ? -1.513 -21.023 15.673 1.00 26.42 219 ALA A C 1
ATOM 862 O O . ALA A 1 149 ? -0.471 -21.063 16.349 1.00 24.29 219 ALA A O 1
ATOM 864 N N . ILE A 1 150 ? -2.243 -22.116 15.417 1.00 25.04 220 ILE A N 1
ATOM 865 C CA . ILE A 1 150 ? -1.762 -23.432 15.815 1.00 27.23 220 ILE A CA 1
ATOM 866 C C . ILE A 1 150 ? -0.410 -23.708 15.166 1.00 28.78 220 ILE A C 1
ATOM 867 O O . ILE A 1 150 ? 0.553 -24.066 15.848 1.00 27.33 220 ILE A O 1
ATOM 872 N N . ASP A 1 151 ? -0.320 -23.513 13.845 1.00 23.33 221 ASP A N 1
ATOM 873 C CA . ASP A 1 151 ? 0.926 -23.731 13.109 1.00 34.89 221 ASP A CA 1
ATOM 874 C C . ASP A 1 151 ? 2.057 -22.857 13.635 1.00 31.38 221 ASP A C 1
ATOM 875 O O . ASP A 1 151 ? 3.219 -23.276 13.626 1.00 29.98 221 ASP A O 1
ATOM 880 N N . GLN A 1 152 ? 1.748 -21.638 14.086 1.00 31.90 222 GLN A N 1
ATOM 881 C CA . GLN A 1 152 ? 2.781 -20.820 14.703 1.00 27.61 222 GLN A CA 1
ATOM 882 C C . GLN A 1 152 ? 3.308 -21.487 15.964 1.00 25.02 222 GLN A C 1
ATOM 883 O O . GLN A 1 152 ? 4.526 -21.543 16.184 1.00 25.89 222 GLN A O 1
ATOM 889 N N . LEU A 1 153 ? 2.406 -21.985 16.820 1.00 21.24 223 LEU A N 1
ATOM 890 C CA . LEU A 1 153 ? 2.876 -22.593 18.066 1.00 22.36 223 LEU A CA 1
ATOM 891 C C . LEU A 1 153 ? 3.620 -23.888 17.784 1.00 28.06 223 LEU A C 1
ATOM 892 O O . LEU A 1 153 ? 4.632 -24.182 18.430 1.00 27.02 223 LEU A O 1
ATOM 897 N N . VAL A 1 154 ? 3.138 -24.664 16.807 1.00 38.16 224 VAL A N 1
ATOM 898 C CA . VAL A 1 154 ? 3.777 -25.934 16.475 1.00 35.93 224 VAL A CA 1
ATOM 899 C C . VAL A 1 154 ? 5.209 -25.694 16.010 1.00 31.17 224 VAL A C 1
ATOM 900 O O . VAL A 1 154 ? 6.119 -26.455 16.353 1.00 29.52 224 VAL A O 1
ATOM 904 N N . ILE A 1 155 ? 5.435 -24.616 15.251 1.00 30.49 225 ILE A N 1
ATOM 905 C CA . ILE A 1 155 ? 6.775 -24.324 14.740 1.00 34.61 225 ILE A CA 1
ATOM 906 C C . ILE A 1 155 ? 7.707 -23.915 15.878 1.00 34.20 225 ILE A C 1
ATOM 907 O O . ILE A 1 155 ? 8.843 -24.400 15.976 1.00 29.54 225 ILE A O 1
ATOM 912 N N . LEU A 1 156 ? 7.231 -23.032 16.759 1.00 31.30 226 LEU A N 1
ATOM 913 C CA . LEU A 1 156 ? 8.041 -22.613 17.898 1.00 27.58 226 LEU A CA 1
ATOM 914 C C . LEU A 1 156 ? 8.362 -23.790 18.815 1.00 30.31 226 LEU A C 1
ATOM 915 O O . LEU A 1 156 ? 9.477 -23.895 19.331 1.00 32.46 226 LEU A O 1
ATOM 920 N N . GLY A 1 157 ? 7.407 -24.697 19.006 1.00 31.12 227 GLY A N 1
ATOM 921 C CA . GLY A 1 157 ? 7.668 -25.860 19.833 1.00 31.39 227 GLY A CA 1
ATOM 922 C C . GLY A 1 157 ? 8.781 -26.727 19.279 1.00 39.34 227 GLY A C 1
ATOM 923 O O . GLY A 1 157 ? 9.626 -27.226 20.027 1.00 42.13 227 GLY A O 1
ATOM 924 N N . GLU A 1 158 ? 8.798 -26.920 17.958 1.00 43.50 228 GLU A N 1
ATOM 925 C CA . GLU A 1 158 ? 9.857 -27.708 17.341 1.00 43.28 228 GLU A CA 1
ATOM 926 C C . GLU A 1 158 ? 11.218 -27.027 17.481 1.00 47.03 228 GLU A C 1
ATOM 927 O O . GLU A 1 158 ? 12.251 -27.707 17.568 1.00 53.35 228 GLU A O 1
ATOM 933 N N . GLN A 1 159 ? 11.233 -25.692 17.537 1.00 44.02 229 GLN A N 1
ATOM 934 C CA . GLN A 1 159 ? 12.477 -24.954 17.727 1.00 39.22 229 GLN A CA 1
ATOM 935 C C . GLN A 1 159 ? 13.072 -25.189 19.111 1.00 37.92 229 GLN A C 1
ATOM 936 O O . GLN A 1 159 ? 14.285 -25.365 19.241 1.00 42.69 229 GLN A O 1
ATOM 942 N N . VAL A 1 160 ? 12.247 -25.143 20.162 1.00 33.63 230 VAL A N 1
ATOM 943 C CA . VAL A 1 160 ? 12.726 -25.360 21.522 1.00 32.23 230 VAL A CA 1
ATOM 944 C C . VAL A 1 160 ? 12.668 -26.826 21.926 1.00 33.90 230 VAL A C 1
ATOM 945 O O . VAL A 1 160 ? 13.036 -27.163 23.058 1.00 41.87 230 VAL A O 1
ATOM 949 N N . GLY A 1 161 ? 12.209 -27.710 21.044 1.00 30.44 231 GLY A N 1
ATOM 950 C CA . GLY A 1 161 ? 12.177 -29.135 21.327 1.00 28.97 231 GLY A CA 1
ATOM 951 C C . GLY A 1 161 ? 11.229 -29.537 22.446 1.00 38.47 231 GLY A C 1
ATOM 952 O O . GLY A 1 161 ? 11.637 -30.245 23.370 1.00 42.48 231 GLY A O 1
ATOM 953 N N . VAL A 1 162 ? 9.976 -29.077 22.390 1.00 33.09 232 VAL A N 1
ATOM 954 C CA . VAL A 1 162 ? 8.922 -29.506 23.310 1.00 29.51 232 VAL A CA 1
ATOM 955 C C . VAL A 1 162 ? 7.694 -29.943 22.511 1.00 31.11 232 VAL A C 1
ATOM 956 O O . VAL A 1 162 ? 7.352 -29.316 21.496 1.00 32.73 232 VAL A O 1
ATOM 960 N N . PRO A 1 163 ? 7.005 -31.008 22.903 1.00 30.57 233 PRO A N 1
ATOM 961 C CA . PRO A 1 163 ? 5.805 -31.404 22.158 1.00 26.90 233 PRO A CA 1
ATOM 962 C C . PRO A 1 163 ? 4.685 -30.380 22.317 1.00 34.61 233 PRO A C 1
ATOM 963 O O . PRO A 1 163 ? 4.596 -29.662 23.317 1.00 32.07 233 PRO A O 1
ATOM 967 N N . VAL A 1 164 ? 3.842 -30.312 21.293 1.00 25.15 234 VAL A N 1
ATOM 968 C CA . VAL A 1 164 ? 2.712 -29.398 21.215 1.00 23.88 234 VAL A CA 1
ATOM 969 C C . VAL A 1 164 ? 1.455 -30.233 21.004 1.00 31.51 234 VAL A C 1
ATOM 970 O O . VAL A 1 164 ? 1.349 -30.964 20.012 1.00 26.10 234 VAL A O 1
ATOM 974 N N . TYR A 1 165 ? 0.505 -30.125 21.929 1.00 28.96 235 TYR A N 1
ATOM 975 C CA . TYR A 1 165 ? -0.773 -30.817 21.794 1.00 30.16 235 TYR A CA 1
ATOM 976 C C . TYR A 1 165 ? -1.749 -30.006 20.943 1.00 29.80 235 TYR A C 1
ATOM 977 O O . TYR A 1 165 ? -2.038 -28.844 21.255 1.00 24.77 235 TYR A O 1
ATOM 986 N N . THR A 1 166 ? -2.283 -30.633 19.885 1.00 31.47 236 THR A N 1
ATOM 987 C CA . THR A 1 166 ? -3.242 -29.992 18.995 1.00 33.43 236 THR A CA 1
ATOM 988 C C . THR A 1 166 ? -4.490 -30.846 18.862 1.00 39.33 236 THR A C 1
ATOM 989 O O . THR A 1 166 ? -4.455 -32.072 19.023 1.00 44.89 236 THR A O 1
ATOM 993 N N . ALA A 1 167 ? -5.593 -30.187 18.543 1.00 39.72 237 ALA A N 1
ATOM 994 C CA . ALA A 1 167 ? -6.858 -30.873 18.355 1.00 38.38 237 ALA A CA 1
ATOM 995 C C . ALA A 1 167 ? -7.454 -30.552 16.990 1.00 42.18 237 ALA A C 1
ATOM 996 O O . ALA A 1 167 ? -7.056 -29.593 16.309 1.00 39.53 237 ALA A O 1
ATOM 998 N N . GLY A 1 168 ? -8.429 -31.382 16.602 1.00 47.63 238 GLY A N 1
ATOM 999 C CA . GLY A 1 168 ? -9.141 -31.162 15.367 1.00 49.04 238 GLY A CA 1
ATOM 1000 C C . GLY A 1 168 ? -9.952 -29.881 15.384 1.00 51.28 238 GLY A C 1
ATOM 1001 O O . GLY A 1 168 ? -10.193 -29.262 16.422 1.00 53.84 238 GLY A O 1
ATOM 1002 N N . THR A 1 169 ? -10.360 -29.453 14.195 1.00 53.08 239 THR A N 1
ATOM 1003 C CA . THR A 1 169 ? -11.263 -28.319 14.101 1.00 57.60 239 THR A CA 1
ATOM 1004 C C . THR A 1 169 ? -12.577 -28.662 14.806 1.00 56.59 239 THR A C 1
ATOM 1005 O O . THR A 1 169 ? -12.998 -29.827 14.856 1.00 59.22 239 THR A O 1
ATOM 1009 N N . ASP A 1 170 ? -13.192 -27.642 15.412 1.00 50.34 240 ASP A N 1
ATOM 1010 C CA . ASP A 1 170 ? -14.484 -27.768 16.099 1.00 63.64 240 ASP A CA 1
ATOM 1011 C C . ASP A 1 170 ? -14.397 -28.642 17.353 1.00 60.49 240 ASP A C 1
ATOM 1012 O O . ASP A 1 170 ? -15.349 -29.355 17.698 1.00 63.52 240 ASP A O 1
ATOM 1017 N N . VAL A 1 171 ? -13.271 -28.612 18.051 1.00 57.31 241 VAL A N 1
ATOM 1018 C CA . VAL A 1 171 ? -13.257 -28.909 19.479 1.00 49.53 241 VAL A CA 1
ATOM 1019 C C . VAL A 1 171 ? -12.871 -27.592 20.164 1.00 42.70 241 VAL A C 1
ATOM 1020 O O . VAL A 1 171 ? -11.849 -26.979 19.826 1.00 32.25 241 VAL A O 1
ATOM 1024 N N . LYS A 1 172 ? -13.744 -27.110 21.055 1.00 39.97 242 LYS A N 1
ATOM 1025 C CA . LYS A 1 172 ? -13.625 -25.771 21.594 1.00 34.18 242 LYS A CA 1
ATOM 1026 C C . LYS A 1 172 ? -12.425 -25.664 22.529 1.00 31.76 242 LYS A C 1
ATOM 1027 O O . LYS A 1 172 ? -11.873 -26.685 22.959 1.00 32.25 242 LYS A O 1
ATOM 1033 N N . PRO A 1 173 ? -11.985 -24.426 22.848 1.00 32.81 243 PRO A N 1
ATOM 1034 C CA . PRO A 1 173 ? -10.830 -24.285 23.765 1.00 23.82 243 PRO A CA 1
ATOM 1035 C C . PRO A 1 173 ? -11.014 -24.975 25.108 1.00 33.52 243 PRO A C 1
ATOM 1036 O O . PRO A 1 173 ? -10.058 -25.566 25.621 1.00 31.53 243 PRO A O 1
ATOM 1040 N N . ALA A 1 174 ? -12.212 -24.935 25.696 1.00 32.54 244 ALA A N 1
ATOM 1041 C CA . ALA A 1 174 ? -12.380 -25.570 26.997 1.00 37.28 244 ALA A CA 1
ATOM 1042 C C . ALA A 1 174 ? -12.136 -27.064 26.903 1.00 34.98 244 ALA A C 1
ATOM 1043 O O . ALA A 1 174 ? -11.584 -27.657 27.835 1.00 36.41 244 ALA A O 1
ATOM 1045 N N . ASP A 1 175 ? -12.500 -27.677 25.773 1.00 35.47 245 ASP A N 1
ATOM 1046 C CA . ASP A 1 175 ? -12.286 -29.112 25.603 1.00 34.57 245 ASP A CA 1
ATOM 1047 C C . ASP A 1 175 ? -10.855 -29.471 25.201 1.00 35.54 245 ASP A C 1
ATOM 1048 O O . ASP A 1 175 ? -10.401 -30.582 25.511 1.00 31.28 245 ASP A O 1
ATOM 1053 N N . ILE A 1 176 ? -10.133 -28.589 24.496 1.00 37.45 246 ILE A N 1
ATOM 1054 C CA . ILE A 1 176 ? -8.730 -28.911 24.250 1.00 40.10 246 ILE A CA 1
ATOM 1055 C C . ILE A 1 176 ? -7.922 -28.755 25.537 1.00 38.33 246 ILE A C 1
ATOM 1056 O O . ILE A 1 176 ? -6.903 -29.434 25.723 1.00 42.83 246 ILE A O 1
ATOM 1061 N N . ALA A 1 177 ? -8.368 -27.884 26.451 1.00 32.69 247 ALA A N 1
ATOM 1062 C CA . ALA A 1 177 ? -7.759 -27.813 27.777 1.00 35.53 247 ALA A CA 1
ATOM 1063 C C . ALA A 1 177 ? -7.917 -29.140 28.517 1.00 39.27 247 ALA A C 1
ATOM 1064 O O . ALA A 1 177 ? -6.953 -29.681 29.077 1.00 35.40 247 ALA A O 1
ATOM 1066 N N . LYS A 1 178 ? -9.134 -29.677 28.516 1.00 40.60 248 LYS A N 1
ATOM 1067 C CA . LYS A 1 178 ? -9.389 -30.973 29.125 1.00 43.06 248 LYS A CA 1
ATOM 1068 C C . LYS A 1 178 ? -8.486 -32.049 28.529 1.00 42.32 248 LYS A C 1
ATOM 1069 O O . LYS A 1 178 ? -7.770 -32.741 29.257 1.00 46.89 248 LYS A O 1
ATOM 1075 N N . GLN A 1 179 ? -8.491 -32.186 27.199 1.00 41.40 249 GLN A N 1
ATOM 1076 C CA . GLN A 1 179 ? -7.774 -33.285 26.554 1.00 39.85 249 GLN A CA 1
ATOM 1077 C C . GLN A 1 179 ? -6.260 -33.094 26.630 1.00 44.95 249 GLN A C 1
ATOM 1078 O O . GLN A 1 179 ? -5.515 -34.068 26.802 1.00 46.67 249 GLN A O 1
ATOM 1084 N N . GLY A 1 180 ? -5.783 -31.852 26.503 1.00 40.77 250 GLY A N 1
ATOM 1085 C CA . GLY A 1 180 ? -4.353 -31.608 26.632 1.00 36.59 250 GLY A CA 1
ATOM 1086 C C . GLY A 1 180 ? -3.835 -31.919 28.026 1.00 33.72 250 GLY A C 1
ATOM 1087 O O . GLY A 1 180 ? -2.741 -32.465 28.183 1.00 31.57 250 GLY A O 1
ATOM 1088 N N . LEU A 1 181 ? -4.620 -31.586 29.051 1.00 32.32 251 LEU A N 1
ATOM 1089 C CA . LEU A 1 181 ? -4.226 -31.892 30.419 1.00 38.06 251 LEU A CA 1
ATOM 1090 C C . LEU A 1 181 ? -4.155 -33.400 30.653 1.00 35.34 251 LEU A C 1
ATOM 1091 O O . LEU A 1 181 ? -3.229 -33.887 31.310 1.00 42.67 251 LEU A O 1
ATOM 1096 N N . LYS A 1 182 ? -5.113 -34.158 30.113 1.00 38.19 252 LYS A N 1
ATOM 1097 C CA . LYS A 1 182 ? -5.049 -35.613 30.231 1.00 34.53 252 LYS A CA 1
ATOM 1098 C C . LYS A 1 182 ? -3.800 -36.172 29.555 1.00 41.90 252 LYS A C 1
ATOM 1099 O O . LYS A 1 182 ? -3.147 -37.074 30.089 1.00 39.95 252 LYS A O 1
ATOM 1105 N N . GLU A 1 183 ? -3.461 -35.654 28.368 1.00 46.93 253 GLU A N 1
ATOM 1106 C CA . GLU A 1 183 ? -2.258 -36.109 27.672 1.00 49.91 253 GLU A CA 1
ATOM 1107 C C . GLU A 1 183 ? -1.005 -35.829 28.498 1.00 45.84 253 GLU A C 1
ATOM 1108 O O . GLU A 1 183 ? -0.083 -36.650 28.543 1.00 47.07 253 GLU A O 1
ATOM 1114 N N . ALA A 1 184 ? -0.977 -34.677 29.173 1.00 40.48 254 ALA A N 1
ATOM 1115 C CA . ALA A 1 184 ? 0.142 -34.301 30.029 1.00 40.83 254 ALA A CA 1
ATOM 1116 C C . ALA A 1 184 ? 0.298 -35.242 31.220 1.00 46.22 254 ALA A C 1
ATOM 1117 O O . ALA A 1 184 ? 1.422 -35.637 31.560 1.00 44.69 254 ALA A O 1
ATOM 1119 N N . LYS A 1 185 ? -0.814 -35.582 31.889 1.00 46.60 255 LYS A N 1
ATOM 1120 C CA . LYS A 1 185 ? -0.739 -36.476 33.042 1.00 41.00 255 LYS A CA 1
ATOM 1121 C C . LYS A 1 185 ? -0.364 -37.890 32.627 1.00 42.64 255 LYS A C 1
ATOM 1122 O O . LYS A 1 185 ? 0.322 -38.593 33.379 1.00 46.34 255 LYS A O 1
ATOM 1128 N N . LYS A 1 186 ? -0.788 -38.324 31.437 1.00 41.11 256 LYS A N 1
ATOM 1129 C CA . LYS A 1 186 ? -0.435 -39.666 30.988 1.00 44.14 256 LYS A CA 1
ATOM 1130 C C . LYS A 1 186 ? 1.049 -39.767 30.672 1.00 40.16 256 LYS A C 1
ATOM 1131 O O . LYS A 1 186 ? 1.669 -40.809 30.899 1.00 42.22 256 LYS A O 1
ATOM 1137 N N . ASN A 1 187 ? 1.642 -38.693 30.166 1.00 45.13 257 ASN A N 1
ATOM 1138 C CA . ASN A 1 187 ? 3.049 -38.701 29.801 1.00 51.02 257 ASN A CA 1
ATOM 1139 C C . ASN A 1 187 ? 3.962 -38.227 30.925 1.00 54.20 257 ASN A C 1
ATOM 1140 O O . ASN A 1 187 ? 5.168 -38.077 30.699 1.00 51.31 257 ASN A O 1
ATOM 1145 N N . ASN A 1 188 ? 3.421 -38.004 32.124 1.00 52.60 258 ASN A N 1
ATOM 1146 C CA . ASN A 1 188 ? 4.221 -37.632 33.292 1.00 51.78 258 ASN A CA 1
ATOM 1147 C C . ASN A 1 188 ? 5.104 -36.420 33.000 1.00 49.53 258 ASN A C 1
ATOM 1148 O O . ASN A 1 188 ? 6.312 -36.417 33.258 1.00 43.69 258 ASN A O 1
ATOM 1153 N N . VAL A 1 189 ? 4.474 -35.380 32.449 1.00 34.45 259 VAL A N 1
ATOM 1154 C CA . VAL A 1 189 ? 5.146 -34.133 32.117 1.00 37.94 259 VAL A CA 1
ATOM 1155 C C . VAL A 1 189 ? 5.243 -33.269 33.368 1.00 40.57 259 VAL A C 1
ATOM 1156 O O . VAL A 1 189 ? 4.323 -33.244 34.191 1.00 43.02 259 VAL A O 1
ATOM 1160 N N . ASP A 1 190 ? 6.362 -32.553 33.520 1.00 31.97 260 ASP A N 1
ATOM 1161 C CA . ASP A 1 190 ? 6.531 -31.682 34.679 1.00 31.95 260 ASP A CA 1
ATOM 1162 C C . ASP A 1 190 ? 5.714 -30.407 34.554 1.00 40.88 260 ASP A C 1
ATOM 1163 O O . ASP A 1 190 ? 5.171 -29.915 35.552 1.00 44.64 260 ASP A O 1
ATOM 1168 N N . VAL A 1 191 ? 5.618 -29.855 33.343 1.00 34.84 261 VAL A N 1
ATOM 1169 C CA . VAL A 1 191 ? 5.003 -28.551 33.121 1.00 30.93 261 VAL A CA 1
ATOM 1170 C C . VAL A 1 191 ? 4.128 -28.583 31.873 1.00 29.86 261 VAL A C 1
ATOM 1171 O O . VAL A 1 191 ? 4.579 -29.030 30.813 1.00 33.81 261 VAL A O 1
ATOM 1175 N N . VAL A 1 192 ? 2.899 -28.060 31.993 1.00 28.16 262 VAL A N 1
ATOM 1176 C CA . VAL A 1 192 ? 1.985 -27.798 30.881 1.00 30.08 262 VAL A CA 1
ATOM 1177 C C . VAL A 1 192 ? 1.797 -26.296 30.752 1.00 31.77 262 VAL A C 1
ATOM 1178 O O . VAL A 1 192 ? 1.493 -25.625 31.741 1.00 37.43 262 VAL A O 1
ATOM 1182 N N . ILE A 1 193 ? 1.897 -25.782 29.525 1.00 25.99 263 ILE A N 1
ATOM 1183 C CA . ILE A 1 193 ? 1.736 -24.360 29.225 1.00 23.32 263 ILE A CA 1
ATOM 1184 C C . ILE A 1 193 ? 0.664 -24.228 28.149 1.00 23.64 263 ILE A C 1
ATOM 1185 O O . ILE A 1 193 ? 0.836 -24.729 27.036 1.00 23.50 263 ILE A O 1
ATOM 1190 N N . MET A 1 194 ? -0.439 -23.568 28.461 1.00 28.68 264 MET A N 1
ATOM 1191 C CA . MET A 1 194 ? -1.507 -23.431 27.482 1.00 29.80 264 MET A CA 1
ATOM 1192 C C . MET A 1 194 ? -1.511 -22.018 26.905 1.00 30.34 264 MET A C 1
ATOM 1193 O O . MET A 1 194 ? -1.608 -21.041 27.649 1.00 30.80 264 MET A O 1
ATOM 1198 N N . ASP A 1 195 ? -1.376 -21.924 25.579 1.00 26.72 265 ASP A N 1
ATOM 1199 C CA . ASP A 1 195 ? -1.567 -20.686 24.826 1.00 26.40 265 ASP A CA 1
ATOM 1200 C C . ASP A 1 195 ? -3.061 -20.454 24.584 1.00 30.76 265 ASP A C 1
ATOM 1201 O O . ASP A 1 195 ? -3.809 -21.397 24.334 1.00 40.06 265 ASP A O 1
ATOM 1206 N N . THR A 1 196 ? -3.502 -19.202 24.677 1.00 26.48 266 THR A N 1
ATOM 1207 C CA . THR A 1 196 ? -4.882 -18.840 24.371 1.00 22.94 266 THR A CA 1
ATOM 1208 C C . THR A 1 196 ? -4.912 -17.692 23.360 1.00 27.18 266 THR A C 1
ATOM 1209 O O . THR A 1 196 ? -3.959 -16.919 23.239 1.00 33.74 266 THR A O 1
ATOM 1213 N N . ALA A 1 197 ? -6.022 -17.585 22.624 1.00 24.77 267 ALA A N 1
ATOM 1214 C CA . ALA A 1 197 ? -6.226 -16.447 21.733 1.00 21.17 267 ALA A CA 1
ATOM 1215 C C . ALA A 1 197 ? -6.306 -15.138 22.520 1.00 27.42 267 ALA A C 1
ATOM 1216 O O . ALA A 1 197 ? -6.740 -15.105 23.677 1.00 32.55 267 ALA A O 1
ATOM 1218 N N . GLY A 1 198 ? -5.874 -14.049 21.879 1.00 26.43 268 GLY A N 1
ATOM 1219 C CA . GLY A 1 198 ? -6.120 -12.726 22.425 1.00 23.21 268 GLY A CA 1
ATOM 1220 C C . GLY A 1 198 ? -7.601 -12.388 22.435 1.00 28.66 268 GLY A C 1
ATOM 1221 O O . GLY A 1 198 ? -8.377 -12.831 21.590 1.00 29.04 268 GLY A O 1
ATOM 1222 N N . ARG A 1 199 ? -8.000 -11.594 23.421 1.00 28.28 269 ARG A N 1
ATOM 1223 C CA . ARG A 1 199 ? -9.406 -11.277 23.600 1.00 23.03 269 ARG A CA 1
ATOM 1224 C C . ARG A 1 199 ? -9.503 -9.927 24.295 1.00 28.01 269 ARG A C 1
ATOM 1225 O O . ARG A 1 199 ? -8.615 -9.544 25.063 1.00 27.55 269 ARG A O 1
ATOM 1233 N N . LEU A 1 200 ? -10.575 -9.194 24.012 1.00 27.39 270 LEU A N 1
ATOM 1234 C CA . LEU A 1 200 ? -10.828 -7.979 24.773 1.00 27.50 270 LEU A CA 1
ATOM 1235 C C . LEU A 1 200 ? -11.277 -8.347 26.188 1.00 30.49 270 LEU A C 1
ATOM 1236 O O . LEU A 1 200 ? -12.072 -9.274 26.377 1.00 29.40 270 LEU A O 1
ATOM 1241 N N . GLN A 1 201 ? -10.758 -7.629 27.194 1.00 29.11 271 GLN A N 1
ATOM 1242 C CA . GLN A 1 201 ? -11.209 -7.890 28.557 1.00 28.21 271 GLN A CA 1
ATOM 1243 C C . GLN A 1 201 ? -12.670 -7.521 28.743 1.00 29.98 271 GLN A C 1
ATOM 1244 O O . GLN A 1 201 ? -13.275 -7.942 29.728 1.00 37.05 271 GLN A O 1
ATOM 1250 N N . ILE A 1 202 ? -13.250 -6.745 27.822 1.00 32.43 272 ILE A N 1
ATOM 1251 C CA . ILE A 1 202 ? -14.671 -6.393 27.868 1.00 29.52 272 ILE A CA 1
ATOM 1252 C C . ILE A 1 202 ? -15.525 -7.290 26.980 1.00 32.62 272 ILE A C 1
ATOM 1253 O O . ILE A 1 202 ? -16.726 -7.050 26.855 1.00 32.33 272 ILE A O 1
ATOM 1258 N N . ASP A 1 203 ? -14.945 -8.315 26.365 1.00 34.97 273 ASP A N 1
ATOM 1259 C CA . ASP A 1 203 ? -15.685 -9.236 25.499 1.00 37.65 273 ASP A CA 1
ATOM 1260 C C . ASP A 1 203 ? -16.237 -10.367 26.374 1.00 36.64 273 ASP A C 1
ATOM 1261 O O . ASP A 1 203 ? -15.522 -11.324 26.703 1.00 39.18 273 ASP A O 1
ATOM 1266 N N . LYS A 1 204 ? -17.523 -10.270 26.744 1.00 37.57 274 LYS A N 1
ATOM 1267 C CA . LYS A 1 204 ? -18.092 -11.191 27.729 1.00 35.67 274 LYS A CA 1
ATOM 1268 C C . LYS A 1 204 ? -18.036 -12.649 27.259 1.00 35.03 274 LYS A C 1
ATOM 1269 O O . LYS A 1 204 ? -17.643 -13.533 28.025 1.00 37.78 274 LYS A O 1
ATOM 1275 N N . GLY A 1 205 ? -18.416 -12.927 26.010 1.00 34.36 275 GLY A N 1
ATOM 1276 C CA . GLY A 1 205 ? -18.334 -14.300 25.528 1.00 27.97 275 GLY A CA 1
ATOM 1277 C C . GLY A 1 205 ? -16.923 -14.873 25.598 1.00 37.61 275 GLY A C 1
ATOM 1278 O O . GLY A 1 205 ? -16.718 -16.008 26.036 1.00 37.01 275 GLY A O 1
ATOM 1279 N N . MET A 1 206 ? -15.925 -14.104 25.149 1.00 30.05 276 MET A N 1
ATOM 1280 C CA . MET A 1 206 ? -14.562 -14.637 25.122 1.00 33.40 276 MET A CA 1
ATOM 1281 C C . MET A 1 206 ? -13.960 -14.713 26.519 1.00 33.03 276 MET A C 1
ATOM 1282 O O . MET A 1 206 ? -13.184 -15.628 26.809 1.00 34.80 276 MET A O 1
ATOM 1287 N N . MET A 1 207 ? -14.301 -13.767 27.400 1.00 22.31 277 MET A N 1
ATOM 1288 C CA . MET A 1 207 ? -13.866 -13.889 28.788 1.00 22.21 277 MET A CA 1
ATOM 1289 C C . MET A 1 207 ? -14.519 -15.090 29.460 1.00 27.44 277 MET A C 1
ATOM 1290 O O . MET A 1 207 ? -13.861 -15.816 30.217 1.00 28.64 277 MET A O 1
ATOM 1295 N N . ASP A 1 208 ? -15.806 -15.333 29.170 1.00 27.10 278 ASP A N 1
ATOM 1296 C CA . ASP A 1 208 ? -16.468 -16.542 29.647 1.00 26.82 278 ASP A CA 1
ATOM 1297 C C . ASP A 1 208 ? -15.765 -17.795 29.155 1.00 26.15 278 ASP A C 1
ATOM 1298 O O . ASP A 1 208 ? -15.672 -18.781 29.884 1.00 34.94 278 ASP A O 1
ATOM 1303 N N . GLU A 1 209 ? -15.262 -17.779 27.921 1.00 31.79 279 GLU A N 1
ATOM 1304 C CA . GLU A 1 209 ? -14.519 -18.936 27.429 1.00 34.29 279 GLU A CA 1
ATOM 1305 C C . GLU A 1 209 ? -13.208 -19.110 28.199 1.00 31.89 279 GLU A C 1
ATOM 1306 O O . GLU A 1 209 ? -12.808 -20.237 28.527 1.00 36.07 279 GLU A O 1
ATOM 1312 N N . LEU A 1 210 ? -12.540 -18.004 28.516 1.00 22.19 280 LEU A N 1
ATOM 1313 C CA . LEU A 1 210 ? -11.307 -18.091 29.290 1.00 25.06 280 LEU A CA 1
ATOM 1314 C C . LEU A 1 210 ? -11.569 -18.698 30.670 1.00 30.39 280 LEU A C 1
ATOM 1315 O O . LEU A 1 210 ? -10.823 -19.578 31.109 1.00 35.60 280 LEU A O 1
ATOM 1320 N N . LYS A 1 211 ? -12.651 -18.271 31.346 1.00 29.15 281 LYS A N 1
ATOM 1321 C CA . LYS A 1 211 ? -13.061 -18.898 32.610 1.00 31.79 281 LYS A CA 1
ATOM 1322 C C . LYS A 1 211 ? -13.200 -20.410 32.495 1.00 30.95 281 LYS A C 1
ATOM 1323 O O . LYS A 1 211 ? -12.840 -21.150 33.418 1.00 35.66 281 LYS A O 1
ATOM 1329 N N . ASP A 1 212 ? -13.781 -20.880 31.391 1.00 41.60 282 ASP A N 1
ATOM 1330 C CA . ASP A 1 212 ? -14.038 -22.310 31.224 1.00 46.34 282 ASP A CA 1
ATOM 1331 C C . ASP A 1 212 ? -12.739 -23.079 31.033 1.00 41.47 282 ASP A C 1
ATOM 1332 O O . ASP A 1 212 ? -12.543 -24.150 31.622 1.00 49.33 282 ASP A O 1
ATOM 1337 N N . VAL A 1 213 ? -11.856 -22.548 30.182 1.00 35.91 283 VAL A N 1
ATOM 1338 C CA . VAL A 1 213 ? -10.486 -23.048 30.051 1.00 28.29 283 VAL A CA 1
ATOM 1339 C C . VAL A 1 213 ? -9.825 -23.165 31.424 1.00 30.70 283 VAL A C 1
ATOM 1340 O O . VAL A 1 213 ? -9.258 -24.208 31.772 1.00 37.37 283 VAL A O 1
ATOM 1344 N N . LYS A 1 214 ? -9.909 -22.107 32.238 1.00 25.87 284 LYS A N 1
ATOM 1345 C CA . LYS A 1 214 ? -9.239 -22.155 33.538 1.00 34.18 284 LYS A CA 1
ATOM 1346 C C . LYS A 1 214 ? -9.855 -23.222 34.432 1.00 32.88 284 LYS A C 1
ATOM 1347 O O . LYS A 1 214 ? -9.138 -23.984 35.088 1.00 38.86 284 LYS A O 1
ATOM 1353 N N . LYS A 1 215 ? -11.186 -23.291 34.458 1.00 30.23 285 LYS A N 1
ATOM 1354 C CA . LYS A 1 215 ? -11.890 -24.263 35.289 1.00 29.95 285 LYS A CA 1
ATOM 1355 C C . LYS A 1 215 ? -11.459 -25.696 34.983 1.00 38.98 285 LYS A C 1
ATOM 1356 O O . LYS A 1 215 ? -11.292 -26.505 35.901 1.00 42.40 285 LYS A O 1
ATOM 1362 N N . PHE A 1 216 ? -11.282 -26.028 33.695 1.00 35.06 286 PHE A N 1
ATOM 1363 C CA . PHE A 1 216 ? -10.900 -27.381 33.291 1.00 37.93 286 PHE A CA 1
ATOM 1364 C C . PHE A 1 216 ? -9.398 -27.610 33.342 1.00 45.67 286 PHE A C 1
ATOM 1365 O O . PHE A 1 216 ? -8.958 -28.759 33.448 1.00 51.59 286 PHE A O 1
ATOM 1373 N N . LEU A 1 217 ? -8.598 -26.554 33.237 1.00 45.87 287 LEU A N 1
ATOM 1374 C CA . LEU A 1 217 ? -7.155 -26.703 33.408 1.00 42.67 287 LEU A CA 1
ATOM 1375 C C . LEU A 1 217 ? -6.785 -26.901 34.870 1.00 45.86 287 LEU A C 1
ATOM 1376 O O . LEU A 1 217 ? -5.850 -27.644 35.185 1.00 50.42 287 LEU A O 1
ATOM 1381 N N . ASN A 1 218 ? -7.494 -26.213 35.760 1.00 43.35 288 ASN A N 1
ATOM 1382 C CA . ASN A 1 218 ? -7.151 -26.106 37.176 1.00 48.28 288 ASN A CA 1
ATOM 1383 C C . ASN A 1 218 ? -5.700 -25.706 37.392 1.00 46.03 288 ASN A C 1
ATOM 1384 O O . ASN A 1 218 ? -4.947 -26.383 38.115 1.00 46.09 288 ASN A O 1
ATOM 1389 N N . PRO A 1 219 ? -5.263 -24.581 36.837 1.00 38.55 289 PRO A N 1
ATOM 1390 C CA . PRO A 1 219 ? -3.836 -24.323 36.684 1.00 36.02 289 PRO A CA 1
ATOM 1391 C C . PRO A 1 219 ? -3.173 -23.930 37.987 1.00 35.38 289 PRO A C 1
ATOM 1392 O O . PRO A 1 219 ? -3.812 -23.439 38.919 1.00 39.66 289 PRO A O 1
ATOM 1396 N N . THR A 1 220 ? -1.861 -24.158 38.038 1.00 29.33 290 THR A N 1
ATOM 1397 C CA . THR A 1 220 ? -1.071 -23.679 39.166 1.00 37.16 290 THR A CA 1
ATOM 1398 C C . THR A 1 220 ? -0.792 -22.188 39.037 1.00 41.77 290 THR A C 1
ATOM 1399 O O . THR A 1 220 ? -0.815 -21.454 40.026 1.00 47.49 290 THR A O 1
ATOM 1403 N N . GLU A 1 221 ? -0.526 -21.732 37.816 1.00 40.76 291 GLU A N 1
ATOM 1404 C CA . GLU A 1 221 ? -0.247 -20.336 37.494 1.00 37.76 291 GLU A CA 1
ATOM 1405 C C . GLU A 1 221 ? -1.207 -19.887 36.397 1.00 34.40 291 GLU A C 1
ATOM 1406 O O . GLU A 1 221 ? -1.428 -20.621 35.429 1.00 31.35 291 GLU A O 1
ATOM 1412 N N . VAL A 1 222 ? -1.786 -18.698 36.555 1.00 32.31 292 VAL A N 1
ATOM 1413 C CA . VAL A 1 222 ? -2.474 -18.003 35.474 1.00 31.37 292 VAL A CA 1
ATOM 1414 C C . VAL A 1 222 ? -1.751 -16.677 35.267 1.00 18.96 292 VAL A C 1
ATOM 1415 O O . VAL A 1 222 ? -1.859 -15.767 36.090 1.00 33.21 292 VAL A O 1
ATOM 1419 N N . LEU A 1 223 ? -1.032 -16.547 34.168 1.00 21.76 293 LEU A N 1
ATOM 1420 C CA . LEU A 1 223 ? -0.163 -15.390 33.972 1.00 18.55 293 LEU A CA 1
ATOM 1421 C C . LEU A 1 223 ? -0.747 -14.456 32.916 1.00 19.02 293 LEU A C 1
ATOM 1422 O O . LEU A 1 223 ? -0.950 -14.843 31.759 1.00 20.08 293 LEU A O 1
ATOM 1427 N N . LEU A 1 224 ? -1.045 -13.232 33.323 1.00 25.99 294 LEU A N 1
ATOM 1428 C CA . LEU A 1 224 ? -1.454 -12.221 32.363 1.00 21.11 294 LEU A CA 1
ATOM 1429 C C . LEU A 1 224 ? -0.219 -11.741 31.630 1.00 24.96 294 LEU A C 1
ATOM 1430 O O . LEU A 1 224 ? 0.769 -11.362 32.264 1.00 26.00 294 LEU A O 1
ATOM 1435 N N . VAL A 1 225 ? -0.247 -11.809 30.304 1.00 22.37 295 VAL A N 1
ATOM 1436 C CA . VAL A 1 225 ? 0.823 -11.252 29.484 1.00 18.01 295 VAL A CA 1
ATOM 1437 C C . VAL A 1 225 ? 0.460 -9.803 29.168 1.00 19.26 295 VAL A C 1
ATOM 1438 O O . VAL A 1 225 ? -0.621 -9.523 28.642 1.00 23.79 295 VAL A O 1
ATOM 1442 N N . VAL A 1 226 ? 1.350 -8.878 29.508 1.00 14.83 296 VAL A N 1
ATOM 1443 C CA . VAL A 1 226 ? 1.088 -7.448 29.382 1.00 20.03 296 VAL A CA 1
ATOM 1444 C C . VAL A 1 226 ? 2.209 -6.789 28.576 1.00 21.52 296 VAL A C 1
ATOM 1445 O O . VAL A 1 226 ? 3.396 -6.994 28.860 1.00 34.27 296 VAL A O 1
ATOM 1449 N N . ASP A 1 227 ? 1.825 -5.997 27.582 1.00 24.66 297 ASP A N 1
ATOM 1450 C CA . ASP A 1 227 ? 2.761 -5.273 26.714 1.00 24.43 297 ASP A CA 1
ATOM 1451 C C . ASP A 1 227 ? 3.364 -4.077 27.462 1.00 22.84 297 ASP A C 1
ATOM 1452 O O . ASP A 1 227 ? 2.630 -3.260 28.030 1.00 20.75 297 ASP A O 1
ATOM 1457 N N . ALA A 1 228 ? 4.697 -3.960 27.472 1.00 25.98 298 ALA A N 1
ATOM 1458 C CA . ALA A 1 228 ? 5.316 -2.843 28.205 1.00 25.72 298 ALA A CA 1
ATOM 1459 C C . ALA A 1 228 ? 4.980 -1.472 27.613 1.00 27.40 298 ALA A C 1
ATOM 1460 O O . ALA A 1 228 ? 5.169 -0.465 28.291 1.00 33.88 298 ALA A O 1
ATOM 1462 N N . MET A 1 229 ? 4.492 -1.401 26.377 1.00 24.73 299 MET A N 1
ATOM 1463 C CA . MET A 1 229 ? 4.074 -0.139 25.767 1.00 24.93 299 MET A CA 1
ATOM 1464 C C . MET A 1 229 ? 2.629 0.231 26.094 1.00 24.76 299 MET A C 1
ATOM 1465 O O . MET A 1 229 ? 2.146 1.271 25.630 1.00 24.90 299 MET A O 1
ATOM 1470 N N . THR A 1 230 ? 1.937 -0.592 26.880 1.00 22.32 300 THR A N 1
ATOM 1471 C CA . THR A 1 230 ? 0.533 -0.349 27.185 1.00 27.30 300 THR A CA 1
ATOM 1472 C C . THR A 1 230 ? 0.382 0.983 27.893 1.00 25.87 300 THR A C 1
ATOM 1473 O O . THR A 1 230 ? 1.195 1.337 28.751 1.00 28.87 300 THR A O 1
ATOM 1477 N N . GLY A 1 231 ? -0.665 1.714 27.533 1.00 21.99 301 GLY A N 1
ATOM 1478 C CA . GLY A 1 231 ? -0.898 3.018 28.110 1.00 22.18 301 GLY A CA 1
ATOM 1479 C C . GLY A 1 231 ? -1.760 2.954 29.344 1.00 20.47 301 GLY A C 1
ATOM 1480 O O . GLY A 1 231 ? -1.670 1.998 30.115 1.00 26.99 301 GLY A O 1
ATOM 1481 N N . GLN A 1 232 ? -2.642 3.940 29.504 1.00 26.26 302 GLN A N 1
ATOM 1482 C CA . GLN A 1 232 ? -3.426 4.110 30.731 1.00 26.35 302 GLN A CA 1
ATOM 1483 C C . GLN A 1 232 ? -4.432 3.000 31.011 1.00 27.95 302 GLN A C 1
ATOM 1484 O O . GLN A 1 232 ? -4.970 2.948 32.126 1.00 31.76 302 GLN A O 1
ATOM 1490 N N . GLU A 1 233 ? -4.750 2.144 30.039 1.00 28.22 303 GLU A N 1
ATOM 1491 C CA . GLU A 1 233 ? -5.750 1.136 30.361 1.00 27.83 303 GLU A CA 1
ATOM 1492 C C . GLU A 1 233 ? -5.202 0.036 31.269 1.00 29.44 303 GLU A C 1
ATOM 1493 O O . GLU A 1 233 ? -5.991 -0.757 31.796 1.00 27.61 303 GLU A O 1
ATOM 1499 N N . ALA A 1 234 ? -3.888 0.007 31.508 1.00 27.19 304 ALA A N 1
ATOM 1500 C CA . ALA A 1 234 ? -3.252 -1.125 32.182 1.00 27.05 304 ALA A CA 1
ATOM 1501 C C . ALA A 1 234 ? -3.896 -1.459 33.533 1.00 28.67 304 ALA A C 1
ATOM 1502 O O . ALA A 1 234 ? -4.170 -2.635 33.822 1.00 27.85 304 ALA A O 1
ATOM 1504 N N . ALA A 1 235 ? -4.153 -0.448 34.376 1.00 28.24 305 ALA A N 1
ATOM 1505 C CA . ALA A 1 235 ? -4.813 -0.722 35.661 1.00 22.78 305 ALA A CA 1
ATOM 1506 C C . ALA A 1 235 ? -6.191 -1.363 35.472 1.00 30.27 305 ALA A C 1
ATOM 1507 O O . ALA A 1 235 ? -6.529 -2.334 36.154 1.00 33.72 305 ALA A O 1
ATOM 1509 N N . ALA A 1 236 ? -7.018 -0.820 34.574 1.00 25.95 306 ALA A N 1
ATOM 1510 C CA . ALA A 1 236 ? -8.342 -1.416 34.384 1.00 34.07 306 ALA A CA 1
ATOM 1511 C C . ALA A 1 236 ? -8.238 -2.791 33.738 1.00 38.75 306 ALA A C 1
ATOM 1512 O O . ALA A 1 236 ? -9.088 -3.659 33.974 1.00 44.53 306 ALA A O 1
ATOM 1514 N N . LEU A 1 237 ? -7.196 -3.008 32.937 1.00 33.15 307 LEU A N 1
ATOM 1515 C CA . LEU A 1 237 ? -7.002 -4.283 32.253 1.00 30.17 307 LEU A CA 1
ATOM 1516 C C . LEU A 1 237 ? -6.707 -5.399 33.249 1.00 30.25 307 LEU A C 1
ATOM 1517 O O . LEU A 1 237 ? -7.378 -6.437 33.249 1.00 31.26 307 LEU A O 1
ATOM 1522 N N . VAL A 1 238 ? -5.704 -5.193 34.110 1.00 31.04 308 VAL A N 1
ATOM 1523 C CA . VAL A 1 238 ? -5.370 -6.171 35.148 1.00 26.30 308 VAL A CA 1
ATOM 1524 C C . VAL A 1 238 ? -6.580 -6.444 36.036 1.00 24.69 308 VAL A C 1
ATOM 1525 O O . VAL A 1 238 ? -6.947 -7.600 36.269 1.00 28.40 308 VAL A O 1
ATOM 1529 N N . THR A 1 239 ? -7.237 -5.379 36.516 1.00 26.14 309 THR A N 1
ATOM 1530 C CA . THR A 1 239 ? -8.370 -5.532 37.424 1.00 27.36 309 THR A CA 1
ATOM 1531 C C . THR A 1 239 ? -9.477 -6.394 36.817 1.00 34.74 309 THR A C 1
ATOM 1532 O O . THR A 1 239 ? -10.029 -7.267 37.497 1.00 37.63 309 THR A O 1
ATOM 1536 N N . THR A 1 240 ? -9.824 -6.161 35.543 1.00 33.73 310 THR A N 1
ATOM 1537 C CA . THR A 1 240 ? -10.869 -6.969 34.918 1.00 26.38 310 THR A CA 1
ATOM 1538 C C . THR A 1 240 ? -10.433 -8.428 34.783 1.00 29.98 310 THR A C 1
ATOM 1539 O O . THR A 1 240 ? -11.219 -9.344 35.058 1.00 34.95 310 THR A O 1
ATOM 1543 N N . PHE A 1 241 ? -9.179 -8.668 34.385 1.00 22.15 311 PHE A N 1
ATOM 1544 C CA . PHE A 1 241 ? -8.723 -10.050 34.245 1.00 23.66 311 PHE A CA 1
ATOM 1545 C C . PHE A 1 241 ? -8.646 -10.732 35.595 1.00 25.23 311 PHE A C 1
ATOM 1546 O O . PHE A 1 241 ? -9.027 -11.899 35.736 1.00 29.32 311 PHE A O 1
ATOM 1554 N N . ASN A 1 242 ? -8.192 -10.007 36.606 1.00 27.63 312 ASN A N 1
ATOM 1555 C CA . ASN A 1 242 ? -8.092 -10.603 37.925 1.00 31.11 312 ASN A CA 1
ATOM 1556 C C . ASN A 1 242 ? -9.472 -10.870 38.516 1.00 30.72 312 ASN A C 1
ATOM 1557 O O . ASN A 1 242 ? -9.675 -11.894 39.174 1.00 31.75 312 ASN A O 1
ATOM 1562 N N . VAL A 1 243 ? -10.439 -9.978 38.275 1.00 30.11 313 VAL A N 1
ATOM 1563 C CA . VAL A 1 243 ? -11.764 -10.149 38.864 1.00 28.03 313 VAL A CA 1
ATOM 1564 C C . VAL A 1 243 ? -12.550 -11.237 38.138 1.00 41.04 313 VAL A C 1
ATOM 1565 O O . VAL A 1 243 ? -13.227 -12.047 38.776 1.00 35.51 313 VAL A O 1
ATOM 1569 N N . GLU A 1 244 ? -12.465 -11.301 36.804 1.00 35.45 314 GLU A N 1
ATOM 1570 C CA . GLU A 1 244 ? -13.255 -12.275 36.046 1.00 32.98 314 GLU A CA 1
ATOM 1571 C C . GLU A 1 244 ? -12.586 -13.640 35.935 1.00 36.49 314 GLU A C 1
ATOM 1572 O O . GLU A 1 244 ? -13.288 -14.650 35.811 1.00 45.15 314 GLU A O 1
ATOM 1578 N N . ILE A 1 245 ? -11.252 -13.700 35.963 1.00 24.35 315 ILE A N 1
ATOM 1579 C CA . ILE A 1 245 ? -10.507 -14.943 35.806 1.00 23.76 315 ILE A CA 1
ATOM 1580 C C . ILE A 1 245 ? -9.737 -15.303 37.069 1.00 35.33 315 ILE A C 1
ATOM 1581 O O . ILE A 1 245 ? -9.658 -16.477 37.445 1.00 36.97 315 ILE A O 1
ATOM 1586 N N . GLY A 1 246 ? -9.148 -14.317 37.730 1.00 32.88 316 GLY A N 1
ATOM 1587 C CA . GLY A 1 246 ? -8.261 -14.609 38.832 1.00 27.03 316 GLY A CA 1
ATOM 1588 C C . GLY A 1 246 ? -6.905 -14.978 38.282 1.00 27.54 316 GLY A C 1
ATOM 1589 O O . GLY A 1 246 ? -6.769 -15.996 37.606 1.00 30.59 316 GLY A O 1
ATOM 1590 N N . ILE A 1 247 ? -5.907 -14.138 38.529 1.00 29.37 317 ILE A N 1
ATOM 1591 C CA . ILE A 1 247 ? -4.562 -14.379 38.034 1.00 36.06 317 ILE A CA 1
ATOM 1592 C C . ILE A 1 247 ? -3.632 -14.638 39.218 1.00 35.56 317 ILE A C 1
ATOM 1593 O O . ILE A 1 247 ? -3.937 -14.314 40.367 1.00 34.31 317 ILE A O 1
ATOM 1598 N N . THR A 1 248 ? -2.486 -15.255 38.925 1.00 34.26 318 THR A N 1
ATOM 1599 C CA . THR A 1 248 ? -1.448 -15.465 39.918 1.00 30.36 318 THR A CA 1
ATOM 1600 C C . THR A 1 248 ? -0.209 -14.611 39.692 1.00 30.58 318 THR A C 1
ATOM 1601 O O . THR A 1 248 ? 0.678 -14.587 40.557 1.00 37.07 318 THR A O 1
ATOM 1605 N N . GLY A 1 249 ? -0.136 -13.890 38.581 1.00 28.82 319 GLY A N 1
ATOM 1606 C CA . GLY A 1 249 ? 1.037 -13.091 38.287 1.00 29.58 319 GLY A CA 1
ATOM 1607 C C . GLY A 1 249 ? 0.992 -12.603 36.852 1.00 33.53 319 GLY A C 1
ATOM 1608 O O . GLY A 1 249 ? -0.025 -12.742 36.167 1.00 33.47 319 GLY A O 1
ATOM 1609 N N . ALA A 1 250 ? 2.114 -12.036 36.403 1.00 27.93 320 ALA A N 1
ATOM 1610 C CA . ALA A 1 250 ? 2.125 -11.475 35.065 1.00 22.59 320 ALA A CA 1
ATOM 1611 C C . ALA A 1 250 ? 3.489 -11.644 34.406 1.00 26.37 320 ALA A C 1
ATOM 1612 O O . ALA A 1 250 ? 4.511 -11.849 35.074 1.00 28.84 320 ALA A O 1
ATOM 1614 N N . ILE A 1 251 ? 3.477 -11.532 33.075 1.00 19.67 321 ILE A N 1
ATOM 1615 C CA . ILE A 1 251 ? 4.667 -11.525 32.229 1.00 21.24 321 ILE A CA 1
ATOM 1616 C C . ILE A 1 251 ? 4.641 -10.266 31.366 1.00 21.35 321 ILE A C 1
ATOM 1617 O O . ILE A 1 251 ? 3.678 -10.035 30.620 1.00 24.63 321 ILE A O 1
ATOM 1622 N N . LEU A 1 252 ? 5.711 -9.486 31.424 1.00 16.40 322 LEU A N 1
ATOM 1623 C CA . LEU A 1 252 ? 5.809 -8.200 30.741 1.00 16.29 322 LEU A CA 1
ATOM 1624 C C . LEU A 1 252 ? 6.703 -8.325 29.504 1.00 27.68 322 LEU A C 1
ATOM 1625 O O . LEU A 1 252 ? 7.864 -8.735 29.609 1.00 30.91 322 LEU A O 1
ATOM 1630 N N . THR A 1 253 ? 6.182 -7.959 28.336 1.00 20.37 323 THR A N 1
ATOM 1631 C CA . THR A 1 253 ? 6.892 -8.227 27.092 1.00 18.04 323 THR A CA 1
ATOM 1632 C C . THR A 1 253 ? 7.345 -6.948 26.406 1.00 21.92 323 THR A C 1
ATOM 1633 O O . THR A 1 253 ? 6.890 -5.845 26.721 1.00 16.18 323 THR A O 1
ATOM 1637 N N . LYS A 1 254 ? 8.267 -7.128 25.451 1.00 23.05 324 LYS A N 1
ATOM 1638 C CA . LYS A 1 254 ? 8.769 -6.063 24.583 1.00 19.91 324 LYS A CA 1
ATOM 1639 C C . LYS A 1 254 ? 9.565 -5.009 25.349 1.00 25.70 324 LYS A C 1
ATOM 1640 O O . LYS A 1 254 ? 9.585 -3.837 24.974 1.00 28.96 324 LYS A O 1
ATOM 1646 N N . LEU A 1 255 ? 10.258 -5.423 26.409 1.00 30.15 325 LEU A N 1
ATOM 1647 C CA . LEU A 1 255 ? 11.100 -4.503 27.166 1.00 31.17 325 LEU A CA 1
ATOM 1648 C C . LEU A 1 255 ? 12.353 -4.089 26.420 1.00 23.69 325 LEU A C 1
ATOM 1649 O O . LEU A 1 255 ? 13.021 -3.139 26.852 1.00 23.93 325 LEU A O 1
ATOM 1654 N N . ASP A 1 256 ? 12.680 -4.756 25.310 1.00 24.53 326 ASP A N 1
ATOM 1655 C CA . ASP A 1 256 ? 13.700 -4.213 24.411 1.00 27.62 326 ASP A CA 1
ATOM 1656 C C . ASP A 1 256 ? 13.208 -2.972 23.656 1.00 27.65 326 ASP A C 1
ATOM 1657 O O . ASP A 1 256 ? 14.004 -2.316 22.991 1.00 28.32 326 ASP A O 1
ATOM 1662 N N . GLY A 1 257 ? 11.934 -2.609 23.768 1.00 32.25 327 GLY A N 1
ATOM 1663 C CA . GLY A 1 257 ? 11.483 -1.314 23.297 1.00 32.35 327 GLY A CA 1
ATOM 1664 C C . GLY A 1 257 ? 12.097 -0.179 24.104 1.00 35.01 327 GLY A C 1
ATOM 1665 O O . GLY A 1 257 ? 12.956 -0.376 24.961 1.00 40.65 327 GLY A O 1
ATOM 1666 N N . ASP A 1 258 ? 11.633 1.043 23.820 1.00 35.51 328 ASP A N 1
ATOM 1667 C CA . ASP A 1 258 ? 12.104 2.228 24.533 1.00 33.78 328 ASP A CA 1
ATOM 1668 C C . ASP A 1 258 ? 10.999 2.928 25.339 1.00 31.36 328 ASP A C 1
ATOM 1669 O O . ASP A 1 258 ? 11.171 4.085 25.749 1.00 31.13 328 ASP A O 1
ATOM 1674 N N . SER A 1 259 ? 9.885 2.255 25.602 1.00 23.67 329 SER A N 1
ATOM 1675 C CA . SER A 1 259 ? 8.903 2.798 26.527 1.00 36.55 329 SER A CA 1
ATOM 1676 C C . SER A 1 259 ? 9.430 2.702 27.952 1.00 39.33 329 SER A C 1
ATOM 1677 O O . SER A 1 259 ? 10.192 1.792 28.293 1.00 33.78 329 SER A O 1
ATOM 1680 N N . ARG A 1 260 ? 9.006 3.651 28.792 1.00 36.60 330 ARG A N 1
ATOM 1681 C CA . ARG A 1 260 ? 9.419 3.629 30.186 1.00 36.18 330 ARG A CA 1
ATOM 1682 C C . ARG A 1 260 ? 8.774 2.489 30.973 1.00 38.28 330 ARG A C 1
ATOM 1683 O O . ARG A 1 260 ? 9.290 2.122 32.033 1.00 36.58 330 ARG A O 1
ATOM 1691 N N . GLY A 1 261 ? 7.691 1.895 30.468 1.00 38.82 331 GLY A N 1
ATOM 1692 C CA . GLY A 1 261 ? 7.110 0.735 31.120 1.00 21.96 331 GLY A CA 1
ATOM 1693 C C . GLY A 1 261 ? 6.236 0.999 32.336 1.00 30.86 331 GLY A C 1
ATOM 1694 O O . GLY A 1 261 ? 6.026 0.087 33.142 1.00 26.59 331 GLY A O 1
ATOM 1695 N N . GLY A 1 262 ? 5.671 2.203 32.468 1.00 30.13 332 GLY A N 1
ATOM 1696 C CA . GLY A 1 262 ? 4.795 2.503 33.597 1.00 38.95 332 GLY A CA 1
ATOM 1697 C C . GLY A 1 262 ? 3.638 1.531 33.797 1.00 38.37 332 GLY A C 1
ATOM 1698 O O . GLY A 1 262 ? 3.076 1.468 34.900 1.00 30.10 332 GLY A O 1
ATOM 1699 N N . ALA A 1 263 ? 3.264 0.772 32.762 1.00 32.18 333 ALA A N 1
ATOM 1700 C CA . ALA A 1 263 ? 2.266 -0.279 32.958 1.00 31.04 333 ALA A CA 1
ATOM 1701 C C . ALA A 1 263 ? 2.684 -1.258 34.051 1.00 25.40 333 ALA A C 1
ATOM 1702 O O . ALA A 1 263 ? 1.827 -1.880 34.681 1.00 25.44 333 ALA A O 1
ATOM 1704 N N . ALA A 1 264 ? 3.994 -1.400 34.295 1.00 25.57 334 ALA A N 1
ATOM 1705 C CA . ALA A 1 264 ? 4.481 -2.346 35.295 1.00 31.92 334 ALA A CA 1
ATOM 1706 C C . ALA A 1 264 ? 4.016 -1.970 36.700 1.00 36.62 334 ALA A C 1
ATOM 1707 O O . ALA A 1 264 ? 3.735 -2.845 37.524 1.00 34.99 334 ALA A O 1
ATOM 1709 N N . LEU A 1 265 ? 3.911 -0.677 36.978 1.00 37.32 335 LEU A N 1
ATOM 1710 C CA . LEU A 1 265 ? 3.570 -0.206 38.310 1.00 39.96 335 LEU A CA 1
ATOM 1711 C C . LEU A 1 265 ? 2.144 -0.578 38.730 1.00 46.75 335 LEU A C 1
ATOM 1712 O O . LEU A 1 265 ? 1.878 -0.652 39.930 1.00 53.02 335 LEU A O 1
ATOM 1717 N N . SER A 1 266 ? 1.227 -0.821 37.782 1.00 44.60 336 SER A N 1
ATOM 1718 C CA . SER A 1 266 ? -0.174 -1.106 38.120 1.00 41.44 336 SER A CA 1
ATOM 1719 C C . SER A 1 266 ? -0.415 -2.548 38.553 1.00 38.75 336 SER A C 1
ATOM 1720 O O . SER A 1 266 ? -1.340 -2.807 39.330 1.00 49.28 336 SER A O 1
ATOM 1723 N N . VAL A 1 267 ? 0.385 -3.489 38.047 1.00 30.75 337 VAL A N 1
ATOM 1724 C CA . VAL A 1 267 ? 0.046 -4.912 38.112 1.00 28.97 337 VAL A CA 1
ATOM 1725 C C . VAL A 1 267 ? -0.113 -5.375 39.561 1.00 38.70 337 VAL A C 1
ATOM 1726 O O . VAL A 1 267 ? -1.183 -5.851 39.968 1.00 37.73 337 VAL A O 1
ATOM 1730 N N . LYS A 1 268 ? 0.944 -5.237 40.369 1.00 34.77 338 LYS A N 1
ATOM 1731 C CA . LYS A 1 268 ? 0.833 -5.684 41.756 1.00 33.76 338 LYS A CA 1
ATOM 1732 C C . LYS A 1 268 ? -0.012 -4.735 42.597 1.00 34.17 338 LYS A C 1
ATOM 1733 O O . LYS A 1 268 ? -0.648 -5.184 43.551 1.00 36.27 338 LYS A O 1
ATOM 1739 N N . GLU A 1 269 ? -0.058 -3.439 42.260 1.00 32.59 339 GLU A N 1
ATOM 1740 C CA . GLU A 1 269 ? -0.871 -2.509 43.050 1.00 36.78 339 GLU A CA 1
ATOM 1741 C C . GLU A 1 269 ? -2.376 -2.769 42.895 1.00 38.84 339 GLU A C 1
ATOM 1742 O O . GLU A 1 269 ? -3.121 -2.639 43.863 1.00 40.35 339 GLU A O 1
ATOM 1748 N N . VAL A 1 270 ? -2.865 -3.116 41.697 1.00 39.29 340 VAL A N 1
ATOM 1749 C CA . VAL A 1 270 ? -4.303 -3.362 41.583 1.00 35.59 340 VAL A CA 1
ATOM 1750 C C . VAL A 1 270 ? -4.698 -4.823 41.802 1.00 36.38 340 VAL A C 1
ATOM 1751 O O . VAL A 1 270 ? -5.856 -5.088 42.146 1.00 44.93 340 VAL A O 1
ATOM 1755 N N . SER A 1 271 ? -3.775 -5.775 41.652 1.00 34.39 341 SER A N 1
ATOM 1756 C CA . SER A 1 271 ? -4.152 -7.183 41.733 1.00 40.98 341 SER A CA 1
ATOM 1757 C C . SER A 1 271 ? -3.533 -7.957 42.888 1.00 42.65 341 SER A C 1
ATOM 1758 O O . SER A 1 271 ? -4.024 -9.050 43.200 1.00 45.80 341 SER A O 1
ATOM 1761 N N . GLY A 1 272 ? -2.486 -7.443 43.527 1.00 37.13 342 GLY A N 1
ATOM 1762 C CA . GLY A 1 272 ? -1.774 -8.214 44.522 1.00 36.94 342 GLY A CA 1
ATOM 1763 C C . GLY A 1 272 ? -0.816 -9.253 43.968 1.00 36.11 342 GLY A C 1
ATOM 1764 O O . GLY A 1 272 ? -0.027 -9.808 44.734 1.00 41.76 342 GLY A O 1
ATOM 1765 N N . LYS A 1 273 ? -0.852 -9.532 42.633 1.00 31.06 343 LYS A N 1
ATOM 1766 C CA . LYS A 1 273 ? 0.048 -10.546 42.101 1.00 34.91 343 LYS A CA 1
ATOM 1767 C C . LYS A 1 273 ? 1.264 -9.896 41.459 1.00 35.39 343 LYS A C 1
ATOM 1768 O O . LYS A 1 273 ? 1.152 -8.832 40.841 1.00 34.83 343 LYS A O 1
ATOM 1774 N N . PRO A 1 274 ? 2.434 -10.504 41.594 1.00 35.28 344 PRO A N 1
ATOM 1775 C CA . PRO A 1 274 ? 3.648 -9.893 41.051 1.00 30.22 344 PRO A CA 1
ATOM 1776 C C . PRO A 1 274 ? 3.791 -10.151 39.559 1.00 32.83 344 PRO A C 1
ATOM 1777 O O . PRO A 1 274 ? 3.245 -11.107 39.005 1.00 35.31 344 PRO A O 1
ATOM 1781 N N . ILE A 1 275 ? 4.528 -9.250 38.913 1.00 30.30 345 ILE A N 1
ATOM 1782 C CA . ILE A 1 275 ? 5.189 -9.581 37.660 1.00 28.34 345 ILE A CA 1
ATOM 1783 C C . ILE A 1 275 ? 6.312 -10.573 37.955 1.00 29.65 345 ILE A C 1
ATOM 1784 O O . ILE A 1 275 ? 7.130 -10.355 38.858 1.00 29.07 345 ILE A O 1
ATOM 1789 N N . LYS A 1 276 ? 6.331 -11.696 37.235 1.00 33.17 346 LYS A N 1
ATOM 1790 C CA . LYS A 1 276 ? 7.327 -12.734 37.477 1.00 34.03 346 LYS A CA 1
ATOM 1791 C C . LYS A 1 276 ? 8.408 -12.826 36.401 1.00 33.65 346 LYS A C 1
ATOM 1792 O O . LYS A 1 276 ? 9.531 -13.228 36.716 1.00 37.30 346 LYS A O 1
ATOM 1798 N N . LEU A 1 277 ? 8.105 -12.454 35.152 1.00 27.29 347 LEU A N 1
ATOM 1799 C CA . LEU A 1 277 ? 9.045 -12.583 34.044 1.00 27.90 347 LEU A CA 1
ATOM 1800 C C . LEU A 1 277 ? 8.908 -11.406 33.082 1.00 28.57 347 LEU A C 1
ATOM 1801 O O . LEU A 1 277 ? 7.855 -10.771 32.987 1.00 31.87 347 LEU A O 1
ATOM 1806 N N . VAL A 1 278 ? 9.988 -11.122 32.365 1.00 23.51 348 VAL A N 1
ATOM 1807 C CA . VAL A 1 278 ? 9.967 -10.130 31.302 1.00 22.00 348 VAL A CA 1
ATOM 1808 C C . VAL A 1 278 ? 10.518 -10.782 30.049 1.00 26.48 348 VAL A C 1
ATOM 1809 O O . VAL A 1 278 ? 11.377 -11.668 30.115 1.00 34.52 348 VAL A O 1
ATOM 1813 N N . GLY A 1 279 ? 9.997 -10.354 28.905 1.00 29.09 349 GLY A N 1
ATOM 1814 C CA . GLY A 1 279 ? 10.570 -10.671 27.604 1.00 18.28 349 GLY A CA 1
ATOM 1815 C C . GLY A 1 279 ? 11.231 -9.422 27.050 1.00 23.70 349 GLY A C 1
ATOM 1816 O O . GLY A 1 279 ? 10.708 -8.318 27.199 1.00 25.47 349 GLY A O 1
ATOM 1817 N N . ARG A 1 280 ? 12.399 -9.595 26.440 1.00 35.62 350 ARG A N 1
ATOM 1818 C CA . ARG A 1 280 ? 13.071 -8.500 25.761 1.00 36.25 350 ARG A CA 1
ATOM 1819 C C . ARG A 1 280 ? 13.690 -8.986 24.446 1.00 33.28 350 ARG A C 1
ATOM 1820 O O . ARG A 1 280 ? 14.879 -8.859 24.193 1.00 34.37 350 ARG A O 1
ATOM 1828 N N . GLY A 1 281 ? 12.862 -9.530 23.568 1.00 29.10 351 GLY A N 1
ATOM 1829 C CA . GLY A 1 281 ? 13.281 -9.801 22.208 1.00 24.62 351 GLY A CA 1
ATOM 1830 C C . GLY A 1 281 ? 12.434 -10.900 21.606 1.00 25.13 351 GLY A C 1
ATOM 1831 O O . GLY A 1 281 ? 11.542 -11.454 22.246 1.00 27.87 351 GLY A O 1
ATOM 1832 N N . GLU A 1 282 ? 12.763 -11.239 20.368 1.00 26.79 352 GLU A N 1
ATOM 1833 C CA . GLU A 1 282 ? 12.028 -12.273 19.656 1.00 30.74 352 GLU A CA 1
ATOM 1834 C C . GLU A 1 282 ? 12.681 -13.653 19.711 1.00 37.29 352 GLU A C 1
ATOM 1835 O O . GLU A 1 282 ? 12.035 -14.624 19.321 1.00 36.91 352 GLU A O 1
ATOM 1841 N N . ARG A 1 283 ? 13.925 -13.770 20.187 1.00 40.63 353 ARG A N 1
ATOM 1842 C CA . ARG A 1 283 ? 14.572 -15.074 20.313 1.00 37.70 353 ARG A CA 1
ATOM 1843 C C . ARG A 1 283 ? 13.965 -15.893 21.457 1.00 35.10 353 ARG A C 1
ATOM 1844 O O . ARG A 1 283 ? 13.480 -15.345 22.450 1.00 36.47 353 ARG A O 1
ATOM 1852 N N . MET A 1 284 ? 14.022 -17.224 21.327 1.00 41.16 354 MET A N 1
ATOM 1853 C CA . MET A 1 284 ? 13.469 -18.110 22.357 1.00 49.07 354 MET A CA 1
ATOM 1854 C C . MET A 1 284 ? 14.118 -17.936 23.732 1.00 49.89 354 MET A C 1
ATOM 1855 O O . MET A 1 284 ? 13.464 -18.210 24.747 1.00 51.76 354 MET A O 1
ATOM 1860 N N . GLU A 1 285 ? 15.367 -17.470 23.798 1.00 34.32 355 GLU A N 1
ATOM 1861 C CA . GLU A 1 285 ? 16.044 -17.299 25.080 1.00 35.02 355 GLU A CA 1
ATOM 1862 C C . GLU A 1 285 ? 15.688 -15.991 25.791 1.00 38.47 355 GLU A C 1
ATOM 1863 O O . GLU A 1 285 ? 16.057 -15.814 26.954 1.00 39.53 355 GLU A O 1
ATOM 1869 N N . ASP A 1 286 ? 14.980 -15.071 25.138 1.00 34.78 356 ASP A N 1
ATOM 1870 C CA . ASP A 1 286 ? 14.791 -13.743 25.709 1.00 28.30 356 ASP A CA 1
ATOM 1871 C C . ASP A 1 286 ? 13.690 -13.718 26.769 1.00 25.88 356 ASP A C 1
ATOM 1872 O O . ASP A 1 286 ? 12.747 -12.921 26.681 1.00 23.61 356 ASP A O 1
ATOM 1877 N N . LEU A 1 287 ? 13.812 -14.583 27.781 1.00 28.62 357 LEU A N 1
ATOM 1878 C CA . LEU A 1 287 ? 12.919 -14.585 28.932 1.00 29.68 357 LEU A CA 1
ATOM 1879 C C . LEU A 1 287 ? 13.773 -14.519 30.187 1.00 37.24 357 LEU A C 1
ATOM 1880 O O . LEU A 1 287 ? 14.690 -15.326 30.347 1.00 38.51 357 LEU A O 1
ATOM 1885 N N . GLU A 1 288 ? 13.458 -13.579 31.075 1.00 31.54 358 GLU A N 1
ATOM 1886 C CA . GLU A 1 288 ? 14.247 -13.272 32.261 1.00 30.02 358 GLU A CA 1
ATOM 1887 C C . GLU A 1 288 ? 13.336 -13.057 33.458 1.00 26.43 358 GLU A C 1
ATOM 1888 O O . GLU A 1 288 ? 12.160 -12.722 33.295 1.00 34.94 358 GLU A O 1
ATOM 1894 N N . PRO A 1 289 ? 13.861 -13.199 34.676 1.00 34.10 359 PRO A N 1
ATOM 1895 C CA . PRO A 1 289 ? 13.114 -12.761 35.857 1.00 34.64 359 PRO A CA 1
ATOM 1896 C C . PRO A 1 289 ? 12.873 -11.252 35.860 1.00 36.02 359 PRO A C 1
ATOM 1897 O O . PRO A 1 289 ? 13.648 -10.476 35.294 1.00 37.46 359 PRO A O 1
ATOM 1901 N N . PHE A 1 290 ? 11.767 -10.849 36.499 1.00 35.12 360 PHE A N 1
ATOM 1902 C CA . PHE A 1 290 ? 11.427 -9.442 36.713 1.00 28.20 360 PHE A CA 1
ATOM 1903 C C . PHE A 1 290 ? 12.097 -8.961 37.999 1.00 34.21 360 PHE A C 1
ATOM 1904 O O . PHE A 1 290 ? 11.908 -9.559 39.070 1.00 32.02 360 PHE A O 1
ATOM 1912 N N . TYR A 1 291 ? 12.912 -7.910 37.879 1.00 27.21 361 TYR A N 1
ATOM 1913 C CA . TYR A 1 291 ? 13.623 -7.333 39.016 1.00 32.42 361 TYR A CA 1
ATOM 1914 C C . TYR A 1 291 ? 12.983 -5.997 39.363 1.00 32.55 361 TYR A C 1
ATOM 1915 O O . TYR A 1 291 ? 13.170 -5.023 38.619 1.00 34.18 361 TYR A O 1
ATOM 1924 N N . PRO A 1 292 ? 12.213 -5.905 40.455 1.00 33.24 362 PRO A N 1
ATOM 1925 C CA . PRO A 1 292 ? 11.569 -4.629 40.797 1.00 29.66 362 PRO A CA 1
ATOM 1926 C C . PRO A 1 292 ? 12.532 -3.464 40.823 1.00 35.16 362 PRO A C 1
ATOM 1927 O O . PRO A 1 292 ? 12.176 -2.344 40.432 1.00 34.51 362 PRO A O 1
ATOM 1931 N N . ASP A 1 293 ? 13.762 -3.714 41.263 1.00 32.35 363 ASP A N 1
ATOM 1932 C CA . ASP A 1 293 ? 14.767 -2.663 41.331 1.00 39.70 363 ASP A CA 1
ATOM 1933 C C . ASP A 1 293 ? 15.102 -2.123 39.936 1.00 37.31 363 ASP A C 1
ATOM 1934 O O . ASP A 1 293 ? 15.146 -0.908 39.724 1.00 39.52 363 ASP A O 1
ATOM 1939 N N . ARG A 1 294 ? 15.326 -3.018 38.970 1.00 31.06 364 ARG A N 1
ATOM 1940 C CA . ARG A 1 294 ? 15.654 -2.601 37.610 1.00 30.04 364 ARG A CA 1
ATOM 1941 C C . ARG A 1 294 ? 14.499 -1.836 36.962 1.00 36.70 364 ARG A C 1
ATOM 1942 O O . ARG A 1 294 ? 14.715 -0.817 36.291 1.00 34.02 364 ARG A O 1
ATOM 1950 N N . MET A 1 295 ? 13.262 -2.300 37.176 1.00 26.71 365 MET A N 1
ATOM 1951 C CA . MET A 1 295 ? 12.092 -1.603 36.651 1.00 30.60 365 MET A CA 1
ATOM 1952 C C . MET A 1 295 ? 11.951 -0.206 37.249 1.00 37.18 365 MET A C 1
ATOM 1953 O O . MET A 1 295 ? 11.535 0.734 36.558 1.00 37.79 365 MET A O 1
ATOM 1958 N N . ALA A 1 296 ? 12.265 -0.058 38.538 1.00 28.22 366 ALA A N 1
ATOM 1959 C CA . ALA A 1 296 ? 12.178 1.251 39.176 1.00 30.10 366 ALA A CA 1
ATOM 1960 C C . ALA A 1 296 ? 13.089 2.255 38.482 1.00 33.09 366 ALA A C 1
ATOM 1961 O O . ALA A 1 296 ? 12.677 3.374 38.170 1.00 34.31 366 ALA A O 1
ATOM 1963 N N . GLY A 1 297 ? 14.339 1.874 38.249 1.00 30.89 367 GLY A N 1
ATOM 1964 C CA . GLY A 1 297 ? 15.243 2.768 37.559 1.00 34.64 367 GLY A CA 1
ATOM 1965 C C . GLY A 1 297 ? 14.808 3.049 36.140 1.00 42.04 367 GLY A C 1
ATOM 1966 O O . GLY A 1 297 ? 15.056 4.139 35.617 1.00 48.52 367 GLY A O 1
ATOM 1967 N N . ARG A 1 298 ? 14.145 2.081 35.500 1.00 40.35 368 ARG A N 1
ATOM 1968 C CA . ARG A 1 298 ? 13.689 2.281 34.129 1.00 34.76 368 ARG A CA 1
ATOM 1969 C C . ARG A 1 298 ? 12.520 3.256 34.066 1.00 35.35 368 ARG A C 1
ATOM 1970 O O . ARG A 1 298 ? 12.407 4.041 33.115 1.00 36.65 368 ARG A O 1
ATOM 1978 N N . ILE A 1 299 ? 11.650 3.226 35.079 1.00 35.68 369 ILE A N 1
ATOM 1979 C CA . ILE A 1 299 ? 10.466 4.074 35.081 1.00 30.80 369 ILE A CA 1
ATOM 1980 C C . ILE A 1 299 ? 10.835 5.531 35.357 1.00 36.85 369 ILE A C 1
ATOM 1981 O O . ILE A 1 299 ? 10.304 6.449 34.723 1.00 43.45 369 ILE A O 1
ATOM 1986 N N . LEU A 1 300 ? 11.770 5.770 36.273 1.00 39.45 370 LEU A N 1
ATOM 1987 C CA . LEU A 1 300 ? 12.350 7.099 36.444 1.00 51.96 370 LEU A CA 1
ATOM 1988 C C . LEU A 1 300 ? 13.591 7.333 35.583 1.00 65.41 370 LEU A C 1
ATOM 1989 O O . LEU A 1 300 ? 14.453 8.136 35.964 1.00 71.55 370 LEU A O 1
ATOM 1994 N N . GLY A 1 301 ? 13.706 6.672 34.433 1.00 71.91 371 GLY A N 1
ATOM 1995 C CA . GLY A 1 301 ? 14.884 6.820 33.595 1.00 78.17 371 GLY A CA 1
ATOM 1996 C C . GLY A 1 301 ? 14.826 7.979 32.616 1.00 82.63 371 GLY A C 1
ATOM 1997 O O . GLY A 1 301 ? 14.290 7.857 31.511 1.00 82.73 371 GLY A O 1
ATOM 1998 N N . HIS B 2 4 ? -21.867 1.617 30.565 1.00 80.05 77 HIS B N 1
ATOM 1999 C CA . HIS B 2 4 ? -22.369 2.686 29.712 1.00 87.45 77 HIS B CA 1
ATOM 2000 C C . HIS B 2 4 ? -22.501 4.045 30.443 1.00 93.52 77 HIS B C 1
ATOM 2001 O O . HIS B 2 4 ? -23.600 4.615 30.519 1.00 95.36 77 HIS B O 1
ATOM 2008 N N . HIS B 2 5 ? -21.384 4.565 30.961 1.00 90.25 78 HIS B N 1
ATOM 2009 C CA . HIS B 2 5 ? -21.311 5.915 31.520 1.00 84.33 78 HIS B CA 1
ATOM 2010 C C . HIS B 2 5 ? -20.504 6.817 30.593 1.00 71.06 78 HIS B C 1
ATOM 2011 O O . HIS B 2 5 ? -19.368 6.492 30.228 1.00 68.80 78 HIS B O 1
ATOM 2018 N N . HIS B 2 6 ? -21.088 7.945 30.213 1.00 57.70 79 HIS B N 1
ATOM 2019 C CA . HIS B 2 6 ? -20.393 8.916 29.377 1.00 43.07 79 HIS B CA 1
ATOM 2020 C C . HIS B 2 6 ? -19.652 9.884 30.310 1.00 42.68 79 HIS B C 1
ATOM 2021 O O . HIS B 2 6 ? -20.242 10.826 30.863 1.00 33.16 79 HIS B O 1
ATOM 2028 N N . VAL B 2 7 ? -18.347 9.623 30.510 1.00 41.93 80 VAL B N 1
ATOM 2029 C CA . VAL B 2 7 ? -17.548 10.362 31.496 1.00 28.17 80 VAL B CA 1
ATOM 2030 C C . VAL B 2 7 ? -17.619 11.871 31.264 1.00 31.40 80 VAL B C 1
ATOM 2031 O O . VAL B 2 7 ? -17.937 12.651 32.175 1.00 31.00 80 VAL B O 1
ATOM 2035 N N . ILE B 2 8 ? -17.299 12.302 30.042 1.00 20.47 81 ILE B N 1
ATOM 2036 C CA . ILE B 2 8 ? -17.183 13.727 29.743 1.00 24.35 81 ILE B CA 1
ATOM 2037 C C . ILE B 2 8 ? -18.545 14.436 29.760 1.00 25.51 81 ILE B C 1
ATOM 2038 O O . ILE B 2 8 ? -18.659 15.558 30.269 1.00 32.28 81 ILE B O 1
ATOM 2043 N N . ASP B 2 9 ? -19.590 13.811 29.207 1.00 21.65 82 ASP B N 1
ATOM 2044 C CA . ASP B 2 9 ? -20.948 14.336 29.379 1.00 21.92 82 ASP B CA 1
ATOM 2045 C C . ASP B 2 9 ? -21.279 14.602 30.844 1.00 22.35 82 ASP B C 1
ATOM 2046 O O . ASP B 2 9 ? -21.865 15.635 31.183 1.00 29.45 82 ASP B O 1
ATOM 2051 N N . GLU B 2 10 ? -20.916 13.680 31.728 1.00 31.82 83 GLU B N 1
ATOM 2052 C CA . GLU B 2 10 ? -21.367 13.739 33.117 1.00 30.18 83 GLU B CA 1
ATOM 2053 C C . GLU B 2 10 ? -20.599 14.757 33.948 1.00 27.33 83 GLU B C 1
ATOM 2054 O O . GLU B 2 10 ? -21.186 15.407 34.809 1.00 32.99 83 GLU B O 1
ATOM 2060 N N . LEU B 2 11 ? -19.291 14.898 33.740 1.00 27.70 84 LEU B N 1
ATOM 2061 C CA . LEU B 2 11 ? -18.567 15.928 34.478 1.00 26.88 84 LEU B CA 1
ATOM 2062 C C . LEU B 2 11 ? -18.954 17.328 34.014 1.00 26.43 84 LEU B C 1
ATOM 2063 O O . LEU B 2 11 ? -19.020 18.247 34.838 1.00 35.78 84 LEU B O 1
ATOM 2068 N N . LEU B 2 12 ? -19.217 17.513 32.719 1.00 21.60 85 LEU B N 1
ATOM 2069 C CA . LEU B 2 12 ? -19.620 18.829 32.228 1.00 21.91 85 LEU B CA 1
ATOM 2070 C C . LEU B 2 12 ? -21.037 19.194 32.638 1.00 22.47 85 LEU B C 1
ATOM 2071 O O . LEU B 2 12 ? -21.396 20.367 32.579 1.00 22.79 85 LEU B O 1
ATOM 2076 N N . LEU B 2 13 ? -21.869 18.230 33.029 1.00 23.76 86 LEU B N 1
ATOM 2077 C CA . LEU B 2 13 ? -23.182 18.622 33.527 1.00 28.77 86 LEU B CA 1
ATOM 2078 C C . LEU B 2 13 ? -23.077 19.495 34.769 1.00 33.32 86 LEU B C 1
ATOM 2079 O O . LEU B 2 13 ? -24.005 20.265 35.045 1.00 34.34 86 LEU B O 1
ATOM 2084 N N . PHE B 2 14 ? -21.964 19.401 35.511 1.00 26.04 87 PHE B N 1
ATOM 2085 C CA . PHE B 2 14 ? -21.775 20.174 36.730 1.00 30.48 87 PHE B CA 1
ATOM 2086 C C . PHE B 2 14 ? -21.399 21.623 36.474 1.00 34.26 87 PHE B C 1
ATOM 2087 O O . PHE B 2 14 ? -21.417 22.410 37.426 1.00 28.37 87 PHE B O 1
ATOM 2095 N N . TRP B 2 15 ? -21.078 21.998 35.234 1.00 23.78 88 TRP B N 1
ATOM 2096 C CA . TRP B 2 15 ? -20.462 23.299 34.994 1.00 23.87 88 TRP B CA 1
ATOM 2097 C C . TRP B 2 15 ? -21.422 24.468 35.218 1.00 30.42 88 TRP B C 1
ATOM 2098 O O . TRP B 2 15 ? -22.553 24.493 34.707 1.00 24.92 88 TRP B O 1
ATOM 2109 N N . ASN B 2 16 ? -20.944 25.440 35.996 1.00 27.86 89 ASN B N 1
ATOM 2110 C CA . ASN B 2 16 ? -21.343 26.837 35.895 1.00 31.09 89 ASN B CA 1
ATOM 2111 C C . ASN B 2 16 ? -20.066 27.654 36.047 1.00 36.29 89 ASN B C 1
ATOM 2112 O O . ASN B 2 16 ? -18.992 27.100 36.303 1.00 33.06 89 ASN B O 1
ATOM 2117 N N . LEU B 2 17 ? -20.165 28.977 35.871 1.00 41.25 90 LEU B N 1
ATOM 2118 C CA . LEU B 2 17 ? -18.947 29.785 35.854 1.00 34.51 90 LEU B CA 1
ATOM 2119 C C . LEU B 2 17 ? -18.125 29.602 37.128 1.00 41.23 90 LEU B C 1
ATOM 2120 O O . LEU B 2 17 ? -16.890 29.561 37.082 1.00 45.96 90 LEU B O 1
ATOM 2125 N N . ALA B 2 18 ? -18.796 29.443 38.264 1.00 43.94 91 ALA B N 1
ATOM 2126 C CA . ALA B 2 18 ? -18.123 29.308 39.550 1.00 39.84 91 ALA B CA 1
ATOM 2127 C C . ALA B 2 18 ? -17.513 27.933 39.771 1.00 41.00 91 ALA B C 1
ATOM 2128 O O . ALA B 2 18 ? -16.697 27.788 40.686 1.00 45.64 91 ALA B O 1
ATOM 2130 N N . GLU B 2 19 ? -17.914 26.922 38.990 1.00 36.49 92 GLU B N 1
ATOM 2131 C CA . GLU B 2 19 ? -17.399 25.557 39.109 1.00 34.26 92 GLU B CA 1
ATOM 2132 C C . GLU B 2 19 ? -16.317 25.239 38.074 1.00 31.30 92 GLU B C 1
ATOM 2133 O O . GLU B 2 19 ? -15.940 24.075 37.918 1.00 35.87 92 GLU B O 1
ATOM 2139 N N . THR B 2 20 ? -15.826 26.253 37.360 1.00 32.30 93 THR B N 1
ATOM 2140 C CA . THR B 2 20 ? -14.962 26.047 36.203 1.00 25.55 93 THR B CA 1
ATOM 2141 C C . THR B 2 20 ? -13.711 25.258 36.567 1.00 33.91 93 THR B C 1
ATOM 2142 O O . THR B 2 20 ? -13.352 24.289 35.890 1.00 40.18 93 THR B O 1
ATOM 2146 N N . ASP B 2 21 ? -13.049 25.638 37.655 1.00 34.19 94 ASP B N 1
ATOM 2147 C CA . ASP B 2 21 ? -11.822 24.954 38.047 1.00 33.72 94 ASP B CA 1
ATOM 2148 C C . ASP B 2 21 ? -12.087 23.515 38.481 1.00 36.84 94 ASP B C 1
ATOM 2149 O O . ASP B 2 21 ? -11.360 22.599 38.079 1.00 38.14 94 ASP B O 1
ATOM 2154 N N . ARG B 2 22 ? -13.132 23.298 39.283 1.00 32.67 95 ARG B N 1
ATOM 2155 C CA . ARG B 2 22 ? -13.488 21.949 39.718 1.00 32.14 95 ARG B CA 1
ATOM 2156 C C . ARG B 2 22 ? -13.860 21.053 38.533 1.00 27.64 95 ARG B C 1
ATOM 2157 O O . ARG B 2 22 ? -13.470 19.879 38.488 1.00 32.20 95 ARG B O 1
ATOM 2165 N N . VAL B 2 23 ? -14.580 21.596 37.547 1.00 27.49 96 VAL B N 1
ATOM 2166 C CA . VAL B 2 23 ? -14.939 20.820 36.357 1.00 23.01 96 VAL B CA 1
ATOM 2167 C C . VAL B 2 23 ? -13.714 20.552 35.475 1.00 22.59 96 VAL B C 1
ATOM 2168 O O . VAL B 2 23 ? -13.522 19.433 34.996 1.00 29.76 96 VAL B O 1
ATOM 2172 N N . LEU B 2 24 ? -12.881 21.571 35.218 1.00 23.03 97 LEU B N 1
ATOM 2173 C CA . LEU B 2 24 ? -11.713 21.347 34.359 1.00 22.86 97 LEU B CA 1
ATOM 2174 C C . LEU B 2 24 ? -10.684 20.407 35.005 1.00 33.27 97 LEU B C 1
ATOM 2175 O O . LEU B 2 24 ? -9.960 19.700 34.297 1.00 32.68 97 LEU B O 1
ATOM 2180 N N . ASP B 2 25 ? -10.584 20.388 36.336 1.00 26.59 98 ASP B N 1
ATOM 2181 C CA . ASP B 2 25 ? -9.789 19.354 36.990 1.00 24.02 98 ASP B CA 1
ATOM 2182 C C . ASP B 2 25 ? -10.298 17.960 36.618 1.00 29.60 98 ASP B C 1
ATOM 2183 O O . ASP B 2 25 ? -9.513 17.062 36.286 1.00 22.98 98 ASP B O 1
ATOM 2188 N N . GLU B 2 26 ? -11.617 17.764 36.665 1.00 28.93 99 GLU B N 1
ATOM 2189 C CA . GLU B 2 26 ? -12.198 16.480 36.275 1.00 22.27 99 GLU B CA 1
ATOM 2190 C C . GLU B 2 26 ? -11.968 16.197 34.793 1.00 26.54 99 GLU B C 1
ATOM 2191 O O . GLU B 2 26 ? -11.664 15.058 34.413 1.00 28.17 99 GLU B O 1
ATOM 2197 N N . LEU B 2 27 ? -12.110 17.229 33.942 1.00 24.73 100 LEU B N 1
ATOM 2198 C CA . LEU B 2 27 ? -11.863 17.073 32.509 1.00 22.92 100 LEU B CA 1
ATOM 2199 C C . LEU B 2 27 ? -10.417 16.694 32.234 1.00 20.61 100 LEU B C 1
ATOM 2200 O O . LEU B 2 27 ? -10.141 15.894 31.340 1.00 27.27 100 LEU B O 1
ATOM 2205 N N . GLU B 2 28 ? -9.482 17.260 32.994 1.00 26.56 101 GLU B N 1
ATOM 2206 C CA . GLU B 2 28 ? -8.074 16.918 32.827 1.00 27.29 101 GLU B CA 1
ATOM 2207 C C . GLU B 2 28 ? -7.812 15.436 33.125 1.00 31.53 101 GLU B C 1
ATOM 2208 O O . GLU B 2 28 ? -7.171 14.735 32.334 1.00 29.80 101 GLU B O 1
ATOM 2214 N N . GLU B 2 29 ? -8.330 14.926 34.245 1.00 32.67 102 GLU B N 1
ATOM 2215 C CA . GLU B 2 29 ? -8.181 13.499 34.521 1.00 25.42 102 GLU B CA 1
ATOM 2216 C C . GLU B 2 29 ? -8.815 12.640 33.431 1.00 24.26 102 GLU B C 1
ATOM 2217 O O . GLU B 2 29 ? -8.275 11.587 33.069 1.00 31.85 102 GLU B O 1
ATOM 2223 N N . ALA B 2 30 ? -9.956 13.068 32.890 1.00 20.83 103 ALA B N 1
ATOM 2224 C CA . ALA B 2 30 ? -10.608 12.285 31.842 1.00 23.28 103 ALA B CA 1
ATOM 2225 C C . ALA B 2 30 ? -9.753 12.204 30.573 1.00 23.60 103 ALA B C 1
ATOM 2226 O O . ALA B 2 30 ? -9.726 11.163 29.911 1.00 24.04 103 ALA B O 1
ATOM 2228 N N . LEU B 2 31 ? -9.045 13.287 30.218 1.00 24.21 104 LEU B N 1
ATOM 2229 C CA . LEU B 2 31 ? -8.201 13.247 29.026 1.00 20.01 104 LEU B CA 1
ATOM 2230 C C . LEU B 2 31 ? -6.930 12.431 29.247 1.00 28.70 104 LEU B C 1
ATOM 2231 O O . LEU B 2 31 ? -6.492 11.713 28.339 1.00 36.29 104 LEU B O 1
ATOM 2236 N N . LEU B 2 32 ? -6.295 12.565 30.418 1.00 30.18 105 LEU B N 1
ATOM 2237 C CA . LEU B 2 32 ? -5.128 11.744 30.718 1.00 20.81 105 LEU B CA 1
ATOM 2238 C C . LEU B 2 32 ? -5.463 10.261 30.596 1.00 25.99 105 LEU B C 1
ATOM 2239 O O . LEU B 2 32 ? -4.678 9.484 30.039 1.00 29.41 105 LEU B O 1
ATOM 2244 N N . VAL B 2 33 ? -6.637 9.862 31.097 1.00 20.37 106 VAL B N 1
ATOM 2245 C CA . VAL B 2 33 ? -7.062 8.466 31.118 1.00 20.43 106 VAL B CA 1
ATOM 2246 C C . VAL B 2 33 ? -7.337 7.960 29.704 1.00 30.38 106 VAL B C 1
ATOM 2247 O O . VAL B 2 33 ? -7.282 6.758 29.452 1.00 34.13 106 VAL B O 1
ATOM 2251 N N . SER B 2 34 ? -7.561 8.863 28.765 1.00 31.05 107 SER B N 1
ATOM 2252 C CA . SER B 2 34 ? -7.686 8.534 27.357 1.00 33.46 107 SER B CA 1
ATOM 2253 C C . SER B 2 34 ? -6.353 8.572 26.602 1.00 29.68 107 SER B C 1
ATOM 2254 O O . SER B 2 34 ? -6.363 8.473 25.372 1.00 27.46 107 SER B O 1
ATOM 2257 N N . ASP B 2 35 ? -5.217 8.701 27.298 1.00 27.05 108 ASP B N 1
ATOM 2258 C CA . ASP B 2 35 ? -3.894 8.612 26.669 1.00 30.76 108 ASP B CA 1
ATOM 2259 C C . ASP B 2 35 ? -3.551 9.832 25.799 1.00 32.09 108 ASP B C 1
ATOM 2260 O O . ASP B 2 35 ? -2.744 9.734 24.870 1.00 33.26 108 ASP B O 1
ATOM 2265 N N . PHE B 2 36 ? -4.122 10.997 26.098 1.00 23.56 109 PHE B N 1
ATOM 2266 C CA . PHE B 2 36 ? -3.671 12.215 25.440 1.00 20.45 109 PHE B CA 1
ATOM 2267 C C . PHE B 2 36 ? -2.277 12.635 25.901 1.00 27.14 109 PHE B C 1
ATOM 2268 O O . PHE B 2 36 ? -1.554 13.286 25.142 1.00 28.32 109 PHE B O 1
ATOM 2276 N N . GLY B 2 37 ? -1.871 12.272 27.121 1.00 25.93 110 GLY B N 1
ATOM 2277 C CA . GLY B 2 37 ? -0.608 12.715 27.680 1.00 22.90 110 GLY B CA 1
ATOM 2278 C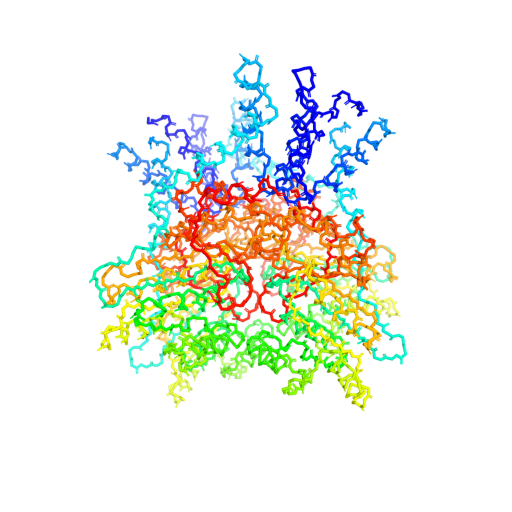 C . GLY B 2 37 ? -0.745 14.056 28.376 1.00 25.88 110 GLY B C 1
ATOM 2279 O O . GLY B 2 37 ? -1.658 14.837 28.096 1.00 26.61 110 GLY B O 1
ATOM 2280 N N . PRO B 2 38 ? 0.159 14.353 29.305 1.00 32.00 111 PRO B N 1
ATOM 2281 C CA . PRO B 2 38 ? 0.052 15.635 30.027 1.00 34.97 111 PRO B CA 1
ATOM 2282 C C . PRO B 2 38 ? 0.263 16.865 29.153 1.00 35.61 111 PRO B C 1
ATOM 2283 O O . PRO B 2 38 ? -0.385 17.890 29.396 1.00 45.54 111 PRO B O 1
ATOM 2287 N N . LYS B 2 39 ? 1.160 16.817 28.157 1.00 33.94 112 LYS B N 1
ATOM 2288 C CA . LYS B 2 39 ? 1.447 18.022 27.372 1.00 30.66 112 LYS B CA 1
ATOM 2289 C C . LYS B 2 39 ? 0.221 18.477 26.575 1.00 30.06 112 LYS B C 1
ATOM 2290 O O . LYS B 2 39 ? -0.195 19.635 26.676 1.00 32.62 112 LYS B O 1
ATOM 2296 N N . ILE B 2 40 ? -0.394 17.573 25.806 1.00 25.78 113 ILE B N 1
ATOM 2297 C CA . ILE B 2 40 ? -1.591 17.944 25.048 1.00 25.06 113 ILE B CA 1
ATOM 2298 C C . ILE B 2 40 ? -2.737 18.298 25.988 1.00 30.62 113 ILE B C 1
ATOM 2299 O O . ILE B 2 40 ? -3.484 19.257 25.743 1.00 32.52 113 ILE B O 1
ATOM 2304 N N . THR B 2 41 ? -2.887 17.545 27.082 1.00 27.80 114 THR B N 1
ATOM 2305 C CA . THR B 2 41 ? -3.994 17.795 28.005 1.00 23.09 114 THR B CA 1
ATOM 2306 C C . THR B 2 41 ? -3.922 19.199 28.599 1.00 27.57 114 THR B C 1
ATOM 2307 O O . THR B 2 41 ? -4.936 19.899 28.676 1.00 28.19 114 THR B O 1
ATOM 2311 N N . VAL B 2 42 ? -2.728 19.625 29.010 1.00 25.47 115 VAL B N 1
ATOM 2312 C CA . VAL B 2 42 ? -2.559 20.960 29.580 1.00 33.69 115 VAL B CA 1
ATOM 2313 C C . VAL B 2 42 ? -2.923 22.046 28.561 1.00 33.38 115 VAL B C 1
ATOM 2314 O O . VAL B 2 42 ? -3.616 23.017 28.894 1.00 35.00 115 VAL B O 1
ATOM 2318 N N . ARG B 2 43 ? -2.484 21.886 27.306 1.00 27.59 116 ARG B N 1
ATOM 2319 C CA . ARG B 2 43 ? -2.839 22.838 26.253 1.00 30.28 116 ARG B CA 1
ATOM 2320 C C . ARG B 2 43 ? -4.342 22.907 26.027 1.00 31.10 116 ARG B C 1
ATOM 2321 O O . ARG B 2 43 ? -4.918 23.996 25.981 1.00 34.40 116 ARG B O 1
ATOM 2329 N N . ILE B 2 44 ? -4.988 21.751 25.843 1.00 31.45 117 ILE B N 1
ATOM 2330 C CA . ILE B 2 44 ? -6.435 21.734 25.623 1.00 31.37 117 ILE B CA 1
ATOM 2331 C C . ILE B 2 44 ? -7.154 22.410 26.783 1.00 28.88 117 ILE B C 1
ATOM 2332 O O . ILE B 2 44 ? -7.968 23.319 26.587 1.00 33.14 117 ILE B O 1
ATOM 2337 N N . VAL B 2 45 ? -6.841 21.986 28.010 1.00 29.74 118 VAL B N 1
ATOM 2338 C CA . VAL B 2 45 ? -7.545 22.474 29.193 1.00 31.32 118 VAL B CA 1
ATOM 2339 C C . VAL B 2 45 ? -7.316 23.966 29.384 1.00 32.50 118 VAL B C 1
ATOM 2340 O O . VAL B 2 45 ? -8.239 24.706 29.742 1.00 36.03 118 VAL B O 1
ATOM 2344 N N . GLU B 2 46 ? -6.090 24.438 29.133 1.00 27.07 119 GLU B N 1
ATOM 2345 C CA . GLU B 2 46 ? -5.808 25.854 29.338 1.00 28.78 119 GLU B CA 1
ATOM 2346 C C . GLU B 2 46 ? -6.525 26.723 28.316 1.00 32.88 119 GLU B C 1
ATOM 2347 O O . GLU B 2 46 ? -6.980 27.825 28.641 1.00 33.69 119 GLU B O 1
ATOM 2353 N N . ARG B 2 47 ? -6.639 26.250 27.077 1.00 34.61 120 ARG B N 1
ATOM 2354 C CA . ARG B 2 47 ? -7.384 27.010 26.081 1.00 35.66 120 ARG B CA 1
ATOM 2355 C C . ARG B 2 47 ? -8.875 27.038 26.413 1.00 31.98 120 ARG B C 1
ATOM 2356 O O . ARG B 2 47 ? -9.543 28.050 26.185 1.00 34.11 120 ARG B O 1
ATOM 2364 N N . LEU B 2 48 ? -9.410 25.952 26.980 1.00 30.00 121 LEU B N 1
ATOM 2365 C CA . LEU B 2 48 ? -10.813 25.954 27.388 1.00 28.15 121 LEU B CA 1
ATOM 2366 C C . LEU B 2 48 ? -11.052 26.893 28.569 1.00 37.84 121 LEU B C 1
ATOM 2367 O O . LEU B 2 48 ? -12.116 27.522 28.664 1.00 34.59 121 LEU B O 1
ATOM 2372 N N . ARG B 2 49 ? -10.090 26.983 29.492 1.00 27.06 122 ARG B N 1
ATOM 2373 C CA . ARG B 2 49 ? -10.257 27.854 30.655 1.00 31.39 122 ARG B CA 1
ATOM 2374 C C . ARG B 2 49 ? -10.244 29.323 30.247 1.00 34.60 122 ARG B C 1
ATOM 2375 O O . ARG B 2 49 ? -10.961 30.144 30.827 1.00 32.61 122 ARG B O 1
ATOM 2383 N N . GLU B 2 50 ? -9.436 29.676 29.249 1.00 32.41 123 GLU B N 1
ATOM 2384 C CA . GLU B 2 50 ? -9.447 31.051 28.772 1.00 33.44 123 GLU B CA 1
ATOM 2385 C C . GLU B 2 50 ? -10.762 31.383 28.070 1.00 37.89 123 GLU B C 1
ATOM 2386 O O . GLU B 2 50 ? -11.314 32.472 28.265 1.00 41.61 123 GLU B O 1
ATOM 2392 N N . ASP B 2 51 ? -11.288 30.453 27.259 1.00 35.33 124 ASP B N 1
ATOM 2393 C CA . ASP B 2 51 ? -12.531 30.711 26.530 1.00 34.40 124 ASP B CA 1
ATOM 2394 C C . ASP B 2 51 ? -13.764 30.665 27.435 1.00 37.54 124 ASP B C 1
ATOM 2395 O O . ASP B 2 51 ? -14.797 31.258 27.095 1.00 41.17 124 ASP B O 1
ATOM 2400 N N . ILE B 2 52 ? -13.695 29.938 28.554 1.00 28.78 125 ILE B N 1
ATOM 2401 C CA . ILE B 2 52 ? -14.734 30.040 29.569 1.00 33.39 125 ILE B CA 1
ATOM 2402 C C . ILE B 2 52 ? -14.659 31.397 30.268 1.00 39.95 125 ILE B C 1
ATOM 2403 O O . ILE B 2 52 ? -15.676 32.085 30.435 1.00 42.32 125 ILE B O 1
ATOM 2408 N N . MET B 2 53 ? -13.449 31.805 30.674 1.00 35.80 126 MET B N 1
ATOM 2409 C CA . MET B 2 53 ? -13.285 33.018 31.478 1.00 32.35 126 MET B CA 1
ATOM 2410 C C . MET B 2 53 ? -13.562 34.288 30.676 1.00 34.03 126 MET B C 1
ATOM 2411 O O . MET B 2 53 ? -13.905 35.326 31.257 1.00 40.17 126 MET B O 1
ATOM 2416 N N . SER B 2 54 ? -13.393 34.249 29.365 1.00 34.33 127 SER B N 1
ATOM 2417 C CA . SER B 2 54 ? -13.755 35.412 28.569 1.00 36.09 127 SER B CA 1
ATOM 2418 C C . SER B 2 54 ? -15.224 35.420 28.187 1.00 40.59 127 SER B C 1
ATOM 2419 O O . SER B 2 54 ? -15.644 36.323 27.463 1.00 41.22 127 SER B O 1
ATOM 2422 N N . GLY B 2 55 ? -16.002 34.430 28.630 1.00 42.52 128 GLY B N 1
ATOM 2423 C CA . GLY B 2 55 ? -17.425 34.373 28.353 1.00 33.27 128 GLY B CA 1
ATOM 2424 C C . GLY B 2 55 ? -17.799 33.878 26.976 1.00 41.58 128 GLY B C 1
ATOM 2425 O O . GLY B 2 55 ? -18.961 34.001 26.584 1.00 49.02 128 GLY B O 1
ATOM 2426 N N . LYS B 2 56 ? -16.854 33.319 26.223 1.00 34.81 129 LYS B N 1
ATOM 2427 C CA . LYS B 2 56 ? -17.179 32.774 24.912 1.00 37.26 129 LYS B CA 1
ATOM 2428 C C . LYS B 2 56 ? -17.934 31.449 25.041 1.00 38.55 129 LYS B C 1
ATOM 2429 O O . LYS B 2 56 ? -18.865 31.181 24.275 1.00 41.15 129 LYS B O 1
ATOM 2435 N N . LEU B 2 57 ? -17.562 30.619 26.012 1.00 37.86 130 LEU B N 1
ATOM 2436 C CA . LEU B 2 57 ? -18.206 29.327 26.233 1.00 36.24 130 LEU B CA 1
ATOM 2437 C C . LEU B 2 57 ? -19.141 29.456 27.424 1.00 38.01 130 LEU B C 1
ATOM 2438 O O . LEU B 2 57 ? -18.697 29.750 28.537 1.00 37.89 130 LEU B O 1
ATOM 2443 N N . LYS B 2 58 ? -20.429 29.233 27.189 1.00 34.61 131 LYS B N 1
ATOM 2444 C CA . LYS B 2 58 ? -21.460 29.626 28.132 1.00 34.15 131 LYS B CA 1
ATOM 2445 C C . LYS B 2 58 ? -22.292 28.465 28.634 1.00 35.30 131 LYS B C 1
ATOM 2446 O O . LYS B 2 58 ? -23.216 28.688 29.423 1.00 36.34 131 LYS B O 1
ATOM 2452 N N . SER B 2 59 ? -22.013 27.243 28.197 1.00 26.14 132 SER B N 1
ATOM 2453 C CA . SER B 2 59 ? -22.746 26.098 28.701 1.00 25.54 132 SER B CA 1
ATOM 2454 C C . SER B 2 59 ? -21.864 24.866 28.624 1.00 27.13 132 SER B C 1
ATOM 2455 O O . SER B 2 59 ? -20.816 24.868 27.982 1.00 32.05 132 SER B O 1
ATOM 2458 N N . GLY B 2 60 ? -22.308 23.807 29.299 1.00 26.21 133 GLY B N 1
ATOM 2459 C CA . GLY B 2 60 ? -21.643 22.518 29.181 1.00 23.23 133 GLY B CA 1
ATOM 2460 C C . GLY B 2 60 ? -21.471 22.052 27.748 1.00 29.74 133 GLY B C 1
ATOM 2461 O O . GLY B 2 60 ? -20.433 21.488 27.398 1.00 29.94 133 GLY B O 1
ATOM 2462 N N . SER B 2 61 ? -22.468 22.291 26.886 1.00 23.87 134 SER B N 1
ATOM 2463 C CA . SER B 2 61 ? -22.317 21.783 25.519 1.00 30.97 134 SER B CA 1
ATOM 2464 C C . SER B 2 61 ? -21.416 22.666 24.661 1.00 28.62 134 SER B C 1
ATOM 2465 O O . SER B 2 61 ? -20.750 22.149 23.762 1.00 29.10 134 SER B O 1
ATOM 2468 N N . GLU B 2 62 ? -21.383 23.982 24.896 1.00 31.19 135 GLU B N 1
ATOM 2469 C CA . GLU B 2 62 ? -20.395 24.805 24.203 1.00 25.29 135 GLU B CA 1
ATOM 2470 C C . GLU B 2 62 ? -18.972 24.397 24.588 1.00 33.93 135 GLU B C 1
ATOM 2471 O O . GLU B 2 62 ? -18.081 24.349 23.731 1.00 24.64 135 GLU B O 1
ATOM 2477 N N . ILE B 2 63 ? -18.757 24.034 25.856 1.00 30.60 136 ILE B N 1
ATOM 2478 C CA . ILE B 2 63 ? -17.438 23.589 26.286 1.00 23.10 136 ILE B CA 1
ATOM 2479 C C . ILE B 2 63 ? -17.071 22.295 25.580 1.00 25.85 136 ILE B C 1
ATOM 2480 O O . ILE B 2 63 ? -15.967 22.157 25.038 1.00 23.95 136 ILE B O 1
ATOM 2485 N N . LYS B 2 64 ? -18.009 21.350 25.532 1.00 22.11 137 LYS B N 1
ATOM 2486 C CA . LYS B 2 64 ? -17.754 20.083 24.857 1.00 21.88 137 LYS B CA 1
ATOM 2487 C C . LYS B 2 64 ? -17.552 20.293 23.351 1.00 23.14 137 LYS B C 1
ATOM 2488 O O . LYS B 2 64 ? -16.717 19.625 22.729 1.00 23.54 137 LYS B O 1
ATOM 2494 N N . ASP B 2 65 ? -18.285 21.225 22.751 1.00 23.11 138 ASP B N 1
ATOM 2495 C CA . ASP B 2 65 ? -18.054 21.534 21.343 1.00 33.65 138 ASP B CA 1
ATOM 2496 C C . ASP B 2 65 ? -16.671 22.144 21.132 1.00 28.53 138 ASP B C 1
ATOM 2497 O O . ASP B 2 65 ? -15.979 21.793 20.180 1.00 31.43 138 ASP B O 1
ATOM 2502 N N . ALA B 2 66 ? -16.244 23.037 22.025 1.00 26.39 139 ALA B N 1
ATOM 2503 C CA . ALA B 2 66 ? -14.911 23.625 21.911 1.00 24.78 139 ALA B CA 1
ATOM 2504 C C . ALA B 2 66 ? -1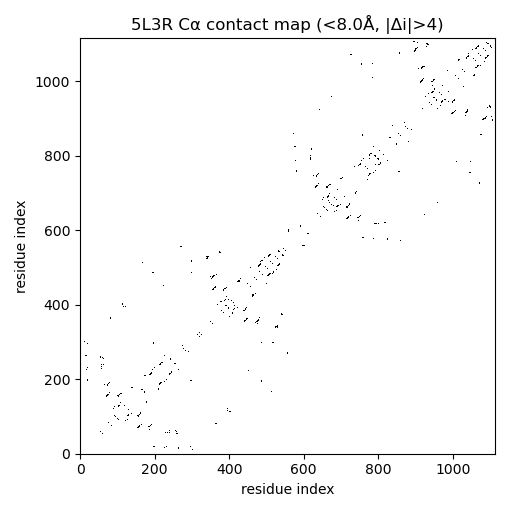3.818 22.592 22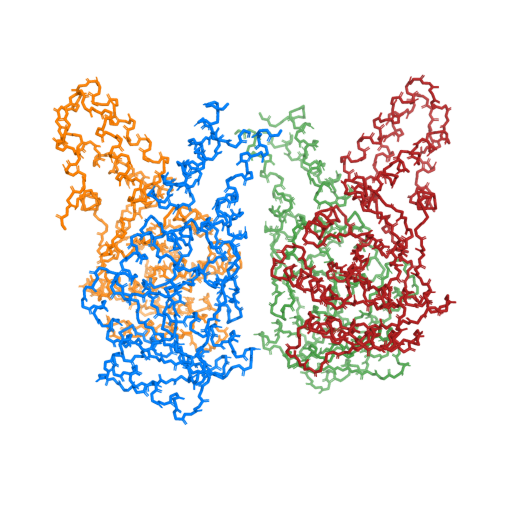.188 1.00 27.71 139 ALA B C 1
ATOM 2505 O O . ALA B 2 66 ? -12.726 22.664 21.615 1.00 24.35 139 ALA B O 1
ATOM 2507 N N . LEU B 2 67 ? -14.092 21.628 23.063 1.00 23.11 140 LEU B N 1
ATOM 2508 C CA . LEU B 2 67 ? -13.167 20.526 23.269 1.00 28.61 140 LEU B CA 1
ATOM 2509 C C . LEU B 2 67 ? -13.015 19.712 21.985 1.00 30.12 140 LEU B C 1
ATOM 2510 O O . LEU B 2 67 ? -11.894 19.439 21.533 1.00 33.62 140 LEU B O 1
ATOM 2515 N N . LYS B 2 68 ? -14.140 19.350 21.368 1.00 26.93 141 LYS B N 1
ATOM 2516 C CA . LYS B 2 68 ? -14.098 18.636 20.095 1.00 24.97 141 LYS B CA 1
ATOM 2517 C C . LYS B 2 68 ? -13.388 19.452 19.026 1.00 28.44 141 LYS B C 1
ATOM 2518 O O . LYS B 2 68 ? -12.660 18.902 18.198 1.00 25.14 141 LYS B O 1
ATOM 2524 N N . GLU B 2 69 ? -13.619 20.766 19.014 1.00 29.40 142 GLU B N 1
ATOM 2525 C CA . GLU B 2 69 ? -13.025 21.606 17.992 1.00 36.43 142 GLU B CA 1
ATOM 2526 C C . GLU B 2 69 ? -11.509 21.629 18.106 1.00 36.64 142 GLU B C 1
ATOM 2527 O O . GLU B 2 69 ? -10.807 21.672 17.092 1.00 35.52 142 GLU B O 1
ATOM 2533 N N . SER B 2 70 ? -10.976 21.608 19.327 1.00 37.63 143 SER B N 1
ATOM 2534 C CA . SER B 2 70 ? -9.530 21.749 19.440 1.00 38.10 143 SER B CA 1
ATOM 2535 C C . SER B 2 70 ? -8.803 20.473 19.023 1.00 26.62 143 SER B C 1
ATOM 2536 O O . SER B 2 70 ? -7.695 20.546 18.499 1.00 25.83 143 SER B O 1
ATOM 2539 N N . VAL B 2 71 ? -9.399 19.306 19.244 1.00 23.71 144 VAL B N 1
ATOM 2540 C CA . VAL B 2 71 ? -8.783 18.068 18.804 1.00 23.22 144 VAL B CA 1
ATOM 2541 C C . VAL B 2 71 ? -8.932 17.905 17.297 1.00 31.87 144 VAL B C 1
ATOM 2542 O O . VAL B 2 71 ? -8.003 17.461 16.620 1.00 32.99 144 VAL B O 1
ATOM 2546 N N . LEU B 2 72 ? -10.095 18.258 16.748 1.00 25.87 145 LEU B N 1
ATOM 2547 C CA . LEU B 2 72 ? -10.246 18.267 15.298 1.00 28.27 145 LEU B CA 1
ATOM 2548 C C . LEU B 2 72 ? -9.203 19.164 14.639 1.00 29.25 145 LEU B C 1
ATOM 2549 O O . LEU B 2 72 ? -8.720 18.848 13.546 1.00 29.19 145 LEU B O 1
ATOM 2554 N N . GLU B 2 73 ? -8.829 20.273 15.285 1.00 27.62 146 GLU B N 1
ATOM 2555 C CA . GLU B 2 73 ? -7.802 21.131 14.708 1.00 29.37 146 GLU B CA 1
ATOM 2556 C C . GLU B 2 73 ? -6.449 20.444 14.697 1.00 32.05 146 GLU B C 1
ATOM 2557 O O . GLU B 2 73 ? -5.704 20.553 13.721 1.00 40.43 146 GLU B O 1
ATOM 2563 N N . MET B 2 74 ? -6.107 19.739 15.771 1.00 27.82 147 MET B N 1
ATOM 2564 C CA . MET B 2 74 ? -4.828 19.042 15.802 1.00 30.06 147 MET B CA 1
ATOM 2565 C C . MET B 2 74 ? -4.771 17.930 14.764 1.00 32.62 147 MET B C 1
ATOM 2566 O O . MET B 2 74 ? -3.736 17.748 14.115 1.00 38.25 147 MET B O 1
ATOM 2571 N N . LEU B 2 75 ? -5.877 17.184 14.587 1.00 28.41 148 LEU B N 1
ATOM 2572 C CA . LEU B 2 75 ? -5.927 16.099 13.607 1.00 26.55 148 LEU B CA 1
ATOM 2573 C C . LEU B 2 75 ? -5.791 16.619 12.184 1.00 31.65 148 LEU B C 1
ATOM 2574 O O . LEU B 2 75 ? -5.356 15.887 11.300 1.00 37.07 148 LEU B O 1
ATOM 2579 N N . ALA B 2 76 ? -6.159 17.867 11.950 1.00 24.39 149 ALA B N 1
ATOM 2580 C CA . ALA B 2 76 ? -6.120 18.483 10.636 1.00 33.93 149 ALA B CA 1
ATOM 2581 C C . ALA B 2 76 ? -4.802 19.205 10.371 1.00 41.97 149 ALA B C 1
ATOM 2582 O O . ALA B 2 76 ? -4.664 19.834 9.327 1.00 48.11 149 ALA B O 1
ATOM 2584 N N . LYS B 2 77 ? -3.840 19.136 11.291 1.00 38.71 150 LYS B N 1
ATOM 2585 C CA . LYS B 2 77 ? -2.517 19.726 11.108 1.00 36.13 150 LYS B CA 1
ATOM 2586 C C . LYS B 2 77 ? -1.637 18.785 10.300 1.00 38.06 150 LYS B C 1
ATOM 2587 O O . LYS B 2 77 ? -0.540 18.410 10.730 1.00 39.27 150 LYS B O 1
ATOM 2593 N N . LYS B 2 78 ? -2.142 18.358 9.158 1.00 40.37 151 LYS B N 1
ATOM 2594 C CA . LYS B 2 78 ? -1.409 17.519 8.229 1.00 44.37 151 LYS B CA 1
ATOM 2595 C C . LYS B 2 78 ? -1.159 18.315 6.947 1.00 42.39 151 LYS B C 1
ATOM 2596 O O . LYS B 2 78 ? -1.701 19.412 6.747 1.00 37.94 151 LYS B O 1
ATOM 2602 N N . ASN B 2 79 ? -0.311 17.764 6.091 1.00 40.39 152 ASN B N 1
ATOM 2603 C CA . ASN B 2 79 ? 0.047 18.395 4.837 1.00 42.60 152 ASN B CA 1
ATOM 2604 C C . ASN B 2 79 ? -0.564 17.710 3.626 1.00 44.92 152 ASN B C 1
ATOM 2605 O O . ASN B 2 79 ? -0.501 18.265 2.521 1.00 58.57 152 ASN B O 1
ATOM 2610 N N . SER B 2 80 ? -1.175 16.547 3.803 1.00 32.62 153 SER B N 1
ATOM 2611 C CA . SER B 2 80 ? -1.661 15.756 2.691 1.00 36.70 153 SER B CA 1
ATOM 2612 C C . SER B 2 80 ? -3.014 15.163 3.059 1.00 38.35 153 SER B C 1
ATOM 2613 O O . SER B 2 80 ? -3.503 15.330 4.180 1.00 47.86 153 SER B O 1
ATOM 2616 N N . LYS B 2 81 ? -3.614 14.449 2.113 1.00 34.89 154 LYS B N 1
ATOM 2617 C CA . LYS B 2 81 ? -4.993 13.994 2.250 1.00 36.12 154 LYS B CA 1
ATOM 2618 C C . LYS B 2 81 ? -5.073 12.691 3.035 1.00 28.41 154 LYS B C 1
ATOM 2619 O O . LYS B 2 81 ? -4.093 11.940 3.134 1.00 30.56 154 LYS B O 1
ATOM 2625 N N . THR B 2 82 ? -6.270 12.425 3.595 1.00 28.66 155 THR B N 1
ATOM 2626 C CA . THR B 2 82 ? -6.511 11.176 4.319 1.00 31.33 155 THR B CA 1
ATOM 2627 C C . THR B 2 82 ? -6.861 10.017 3.388 1.00 28.66 155 THR B C 1
ATOM 2628 O O . THR B 2 82 ? -6.627 8.858 3.753 1.00 30.96 155 THR B O 1
ATOM 2632 N N . GLU B 2 83 ? -7.379 10.295 2.191 1.00 26.85 156 GLU B N 1
ATOM 2633 C CA . GLU B 2 83 ? -7.584 9.238 1.204 1.00 25.09 156 GLU B CA 1
ATOM 2634 C C . GLU B 2 83 ? -6.281 8.507 0.920 1.00 24.82 156 GLU B C 1
ATOM 2635 O O . GLU B 2 83 ? -5.192 9.074 1.029 1.00 26.71 156 GLU B O 1
ATOM 2641 N N . LEU B 2 84 ? -6.397 7.226 0.575 1.00 22.83 157 LEU B N 1
ATOM 2642 C CA . LEU B 2 84 ? -5.271 6.526 -0.022 1.00 24.39 157 LEU B CA 1
ATOM 2643 C C . LEU B 2 84 ? -4.824 7.268 -1.272 1.00 28.66 157 LEU B C 1
ATOM 2644 O O . LEU B 2 84 ? -5.649 7.619 -2.114 1.00 36.56 157 LEU B O 1
ATOM 2649 N N . GLN B 2 85 ? -3.521 7.509 -1.401 1.00 29.27 158 GLN B N 1
ATOM 2650 C CA . GLN B 2 85 ? -2.962 8.130 -2.600 1.00 39.08 158 GLN B CA 1
ATOM 2651 C C . GLN B 2 85 ? -2.160 7.066 -3.342 1.00 40.07 158 GLN B C 1
ATOM 2652 O O . GLN B 2 85 ? -0.956 6.916 -3.143 1.00 46.82 158 GLN B O 1
ATOM 2658 N N . LEU B 2 86 ? -2.854 6.303 -4.185 1.00 42.48 159 LEU B N 1
ATOM 2659 C CA . LEU B 2 86 ? -2.193 5.451 -5.164 1.00 40.67 159 LEU B CA 1
ATOM 2660 C C . LEU B 2 86 ? -1.667 6.326 -6.308 1.00 43.88 159 LEU B C 1
ATOM 2661 O O . LEU B 2 86 ? -2.029 7.499 -6.446 1.00 58.19 159 LEU B O 1
ATOM 2666 N N . GLY B 2 87 ? -0.785 5.772 -7.121 1.00 38.52 160 GLY B N 1
ATOM 2667 C CA . GLY B 2 87 ? -0.167 6.639 -8.109 1.00 48.96 160 GLY B CA 1
ATOM 2668 C C . GLY B 2 87 ? -1.007 6.956 -9.336 1.00 44.01 160 GLY B C 1
ATOM 2669 O O . GLY B 2 87 ? -2.223 7.131 -9.244 1.00 41.80 160 GLY B O 1
ATOM 2670 N N . PHE B 2 88 ? -0.352 7.071 -10.487 1.00 36.33 161 PHE B N 1
ATOM 2671 C CA . PHE B 2 88 ? -1.005 6.889 -11.772 1.00 40.65 161 PHE B CA 1
ATOM 2672 C C . PHE B 2 88 ? -0.397 5.715 -12.513 1.00 49.31 161 PHE B C 1
ATOM 2673 O O . PHE B 2 88 ? -0.870 5.359 -13.598 1.00 57.46 161 PHE B O 1
ATOM 2681 N N . ARG B 2 89 ? 0.629 5.102 -11.951 1.00 44.82 162 ARG B N 1
ATOM 2682 C CA . ARG B 2 89 ? 1.327 4.008 -12.591 1.00 40.31 162 ARG B CA 1
ATOM 2683 C C . ARG B 2 89 ? 0.804 2.677 -12.068 1.00 39.85 162 ARG B C 1
ATOM 2684 O O . ARG B 2 89 ? 0.375 2.561 -10.915 1.00 36.38 162 ARG B O 1
ATOM 2692 N N . LYS B 2 90 ? 0.867 1.663 -12.921 1.00 36.94 163 LYS B N 1
ATOM 2693 C CA . LYS B 2 90 ? 0.461 0.329 -12.517 1.00 35.41 163 LYS B CA 1
ATOM 2694 C C . LYS B 2 90 ? 1.649 -0.589 -12.301 1.00 29.83 163 LYS B C 1
ATOM 2695 O O . LYS B 2 90 ? 2.546 -0.648 -13.118 1.00 45.13 163 LYS B O 1
ATOM 2701 N N . PRO B 2 91 ? 1.665 -1.300 -11.178 1.00 28.28 164 PRO B N 1
ATOM 2702 C CA . PRO B 2 91 ? 0.705 -1.167 -10.083 1.00 28.56 164 PRO B CA 1
ATOM 2703 C C . PRO B 2 91 ? 1.103 -0.072 -9.085 1.00 31.40 164 PRO B C 1
ATOM 2704 O O . PRO B 2 91 ? 2.268 0.317 -9.018 1.00 33.92 164 PRO B O 1
ATOM 2708 N N . ALA B 2 92 ? 0.144 0.420 -8.308 1.00 25.70 165 ALA B N 1
ATOM 2709 C CA . ALA B 2 92 ? 0.494 1.138 -7.096 1.00 23.32 165 ALA B CA 1
ATOM 2710 C C . ALA B 2 92 ? 1.016 0.154 -6.046 1.00 31.62 165 ALA B C 1
ATOM 2711 O O . ALA B 2 92 ? 0.660 -1.029 -6.037 1.00 28.85 165 ALA B O 1
ATOM 2713 N N . VAL B 2 93 ? 1.878 0.640 -5.160 1.00 21.62 166 VAL B N 1
ATOM 2714 C CA . VAL B 2 93 ? 2.512 -0.208 -4.158 1.00 21.25 166 VAL B CA 1
ATOM 2715 C C . VAL B 2 93 ? 2.283 0.388 -2.778 1.00 24.94 166 VAL B C 1
ATOM 2716 O O . VAL B 2 93 ? 2.534 1.576 -2.557 1.00 30.92 166 VAL B O 1
ATOM 2720 N N . ILE B 2 94 ? 1.801 -0.439 -1.859 1.00 23.45 167 ILE B N 1
ATOM 2721 C CA . ILE B 2 94 ? 1.509 -0.028 -0.491 1.00 26.72 167 ILE B CA 1
ATOM 2722 C C . ILE B 2 94 ? 2.281 -0.939 0.442 1.00 23.96 167 ILE B C 1
ATOM 2723 O O . ILE B 2 94 ? 2.091 -2.155 0.399 1.00 25.83 167 ILE B O 1
ATOM 2728 N N . MET B 2 95 ? 3.119 -0.365 1.302 1.00 16.86 168 MET B N 1
ATOM 2729 C CA . MET B 2 95 ? 3.789 -1.152 2.332 1.00 20.85 168 MET B CA 1
ATOM 2730 C C . MET B 2 95 ? 3.134 -0.901 3.689 1.00 24.47 168 MET B C 1
ATOM 2731 O O . MET B 2 95 ? 2.741 0.225 4.011 1.00 21.96 168 MET B O 1
ATOM 2736 N N . ILE B 2 96 ? 3.003 -1.960 4.475 1.00 32.43 169 ILE B N 1
ATOM 2737 C CA . ILE B 2 96 ? 2.475 -1.888 5.830 1.00 28.25 169 ILE B CA 1
ATOM 2738 C C . ILE B 2 96 ? 3.622 -2.213 6.783 1.00 30.91 169 ILE B C 1
ATOM 2739 O O . ILE B 2 96 ? 4.315 -3.225 6.605 1.00 28.22 169 ILE B O 1
ATOM 2744 N N . VAL B 2 97 ? 3.836 -1.346 7.780 1.00 29.64 170 VAL B N 1
ATOM 2745 C CA . VAL B 2 97 ? 4.973 -1.441 8.693 1.00 24.23 170 VAL B CA 1
ATOM 2746 C C . VAL B 2 97 ? 4.540 -1.079 10.120 1.00 23.52 170 VAL B C 1
ATOM 2747 O O . VAL B 2 97 ? 3.484 -0.479 10.343 1.00 22.67 170 VAL B O 1
ATOM 2751 N N . GLY B 2 98 ? 5.375 -1.437 11.091 1.00 23.70 171 GLY B N 1
ATOM 2752 C CA . GLY B 2 98 ? 5.156 -1.026 12.466 1.00 17.55 171 GLY B CA 1
ATOM 2753 C C . GLY B 2 98 ? 5.693 -2.045 13.450 1.00 22.71 171 GLY B C 1
ATOM 2754 O O . GLY B 2 98 ? 6.261 -3.074 13.067 1.00 20.61 171 GLY B O 1
ATOM 2755 N N . VAL B 2 99 ? 5.477 -1.748 14.749 1.00 22.72 172 VAL B N 1
ATOM 2756 C CA . VAL B 2 99 ? 6.058 -2.595 15.787 1.00 23.26 172 VAL B CA 1
ATOM 2757 C C . VAL B 2 99 ? 5.310 -3.923 15.868 1.00 16.35 172 VAL B C 1
ATOM 2758 O O . VAL B 2 99 ? 4.171 -4.057 15.433 1.00 24.05 172 VAL B O 1
ATOM 2762 N N . ASN B 2 100 ? 6.001 -4.930 16.398 1.00 19.55 173 ASN B N 1
ATOM 2763 C CA . ASN B 2 100 ? 5.425 -6.252 16.602 1.00 19.52 173 ASN B CA 1
ATOM 2764 C C . ASN B 2 100 ? 4.078 -6.181 17.303 1.00 23.61 173 ASN B C 1
ATOM 2765 O O . ASN B 2 100 ? 3.954 -5.544 18.347 1.00 21.74 173 ASN B O 1
ATOM 2770 N N . GLY B 2 101 ? 3.080 -6.881 16.748 1.00 28.29 174 GLY B N 1
ATOM 2771 C CA . GLY B 2 101 ? 1.840 -7.143 17.442 1.00 16.34 174 GLY B CA 1
ATOM 2772 C C . GLY B 2 101 ? 0.733 -6.137 17.190 1.00 26.79 174 GLY B C 1
ATOM 2773 O O . GLY B 2 101 ? -0.405 -6.388 17.614 1.00 24.10 174 GLY B O 1
ATOM 2774 N N . GLY B 2 102 ? 1.030 -5.020 16.497 1.00 19.78 175 GLY B N 1
ATOM 2775 C CA . GLY B 2 102 ? 0.078 -3.936 16.307 1.00 14.36 175 GLY B CA 1
ATOM 2776 C C . GLY B 2 102 ? -1.087 -4.224 15.386 1.00 23.09 175 GLY B C 1
ATOM 2777 O O . GLY B 2 102 ? -2.131 -3.588 15.525 1.00 31.47 175 GLY B O 1
ATOM 2778 N N . GLY B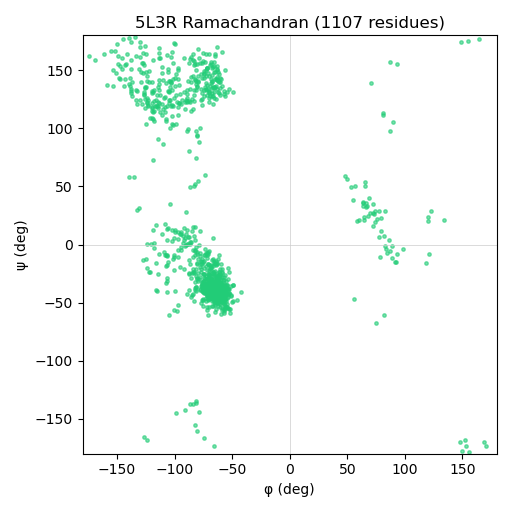 2 103 ? -0.939 -5.154 14.455 1.00 22.72 176 GLY B N 1
ATOM 2779 C CA . GLY B 2 103 ? -2.038 -5.491 13.579 1.00 23.11 176 GLY B CA 1
ATOM 2780 C C . GLY B 2 103 ? -1.779 -5.340 12.088 1.00 27.66 176 GLY B C 1
ATOM 2781 O O . GLY B 2 103 ? -2.709 -5.084 11.318 1.00 30.36 176 GLY B O 1
ATOM 2782 N N . LYS B 2 104 ? -0.522 -5.502 11.671 1.00 24.46 177 LYS B N 1
ATOM 2783 C CA . LYS B 2 104 ? -0.133 -5.236 10.283 1.00 23.01 177 LYS B CA 1
ATOM 2784 C C . LYS B 2 104 ? -0.830 -6.190 9.309 1.00 20.59 177 LYS B C 1
ATOM 2785 O O . LYS B 2 104 ? -1.490 -5.758 8.349 1.00 22.89 177 LYS B O 1
ATOM 2791 N N . THR B 2 105 ? -0.672 -7.499 9.542 1.00 17.61 178 THR B N 1
ATOM 2792 C CA . THR B 2 105 ? -1.147 -8.512 8.602 1.00 14.48 178 THR B CA 1
ATOM 2793 C C . THR B 2 105 ? -2.669 -8.536 8.523 1.00 14.91 178 THR B C 1
ATOM 2794 O O . THR B 2 105 ? -3.235 -8.704 7.447 1.00 20.62 178 THR B O 1
ATOM 2798 N N . THR B 2 106 ? -3.342 -8.354 9.660 1.00 26.53 179 THR B N 1
ATOM 2799 C CA . THR B 2 106 ? -4.800 -8.300 9.680 1.00 27.37 179 THR B CA 1
ATOM 2800 C C . THR B 2 106 ? -5.309 -7.078 8.946 1.00 20.89 179 THR B C 1
ATOM 2801 O O . THR B 2 106 ? -6.284 -7.158 8.187 1.00 21.23 179 THR B O 1
ATOM 2805 N N . SER B 2 107 ? -4.661 -5.932 9.163 1.00 22.94 180 SER B N 1
ATOM 2806 C CA . SER B 2 107 ? -5.104 -4.708 8.507 1.00 25.59 180 SER B CA 1
ATOM 2807 C C . SER B 2 107 ? -4.915 -4.812 7.004 1.00 26.62 180 SER B C 1
ATOM 2808 O O . SER B 2 107 ? -5.768 -4.355 6.237 1.00 20.86 180 SER B O 1
ATOM 2811 N N . LEU B 2 108 ? -3.814 -5.432 6.569 1.00 25.74 181 LEU B N 1
ATOM 2812 C CA . LEU B 2 108 ? -3.579 -5.615 5.139 1.00 14.03 181 LEU B CA 1
ATOM 2813 C C . LEU B 2 108 ? -4.687 -6.461 4.523 1.00 20.23 181 LEU B C 1
ATOM 2814 O O . LEU B 2 108 ? -5.273 -6.085 3.505 1.00 24.49 181 LEU B O 1
ATOM 2819 N N . GLY B 2 109 ? -5.022 -7.587 5.156 1.00 18.03 182 GLY B N 1
ATOM 2820 C CA . GLY B 2 109 ? -6.140 -8.387 4.667 1.00 19.97 182 GLY B CA 1
ATOM 2821 C C . GLY B 2 109 ? -7.445 -7.604 4.582 1.00 24.51 182 GLY B C 1
ATOM 2822 O O . GLY B 2 109 ? -8.202 -7.734 3.612 1.00 24.32 182 GLY B O 1
ATOM 2823 N N . LYS B 2 110 ? -7.736 -6.795 5.605 1.00 22.74 183 LYS B N 1
ATOM 2824 C CA . LYS B 2 110 ? -8.976 -6.021 5.608 1.00 17.62 183 LYS B CA 1
ATOM 2825 C C . LYS B 2 110 ? -8.951 -4.928 4.539 1.00 18.59 183 LYS B C 1
ATOM 2826 O O . LYS B 2 110 ? -9.980 -4.627 3.915 1.00 27.31 183 LYS B O 1
ATOM 2832 N N . LEU B 2 111 ? -7.781 -4.335 4.304 1.00 19.51 184 LEU B N 1
ATOM 2833 C CA . LEU B 2 111 ? -7.653 -3.363 3.226 1.00 17.81 184 LEU B CA 1
ATOM 2834 C C . LEU B 2 111 ? -7.796 -4.029 1.858 1.00 25.52 184 LEU B C 1
ATOM 2835 O O . LEU B 2 111 ? -8.398 -3.451 0.944 1.00 26.57 184 LEU B O 1
ATOM 2840 N N . ALA B 2 112 ? -7.243 -5.236 1.693 1.00 16.06 185 ALA B N 1
ATOM 2841 C CA . ALA B 2 112 ? -7.408 -5.931 0.427 1.00 26.36 185 ALA B CA 1
ATOM 2842 C C . ALA B 2 112 ? -8.886 -6.189 0.151 1.00 28.59 185 ALA B C 1
ATOM 2843 O O . ALA B 2 112 ? -9.371 -5.973 -0.968 1.00 37.50 185 ALA B O 1
ATOM 2845 N N . HIS B 2 113 ? -9.618 -6.622 1.176 1.00 22.34 186 HIS B N 1
ATOM 2846 C CA . HIS B 2 113 ? -11.065 -6.796 1.069 1.00 24.59 186 HIS B CA 1
ATOM 2847 C C . HIS B 2 113 ? -11.755 -5.522 0.574 1.00 25.28 186 HIS B C 1
ATOM 2848 O O . HIS B 2 113 ? -12.656 -5.587 -0.270 1.00 24.33 186 HIS B O 1
ATOM 2855 N N . ARG B 2 114 ? -11.351 -4.353 1.085 1.00 26.91 187 ARG B N 1
ATOM 2856 C CA . ARG B 2 114 ? -11.995 -3.122 0.631 1.00 30.08 187 ARG B CA 1
ATOM 2857 C C . ARG B 2 114 ? -11.661 -2.834 -0.822 1.00 29.68 187 ARG B C 1
ATOM 2858 O O . ARG B 2 114 ? -12.541 -2.455 -1.603 1.00 34.77 187 ARG B O 1
ATOM 2866 N N . LEU B 2 115 ? -10.396 -2.999 -1.199 1.00 31.10 188 LEU B N 1
ATOM 2867 C CA . LEU B 2 115 ? -10.011 -2.735 -2.580 1.00 32.46 188 LEU B CA 1
ATOM 2868 C C . LEU B 2 115 ? -10.737 -3.670 -3.540 1.00 30.12 188 LEU B C 1
ATOM 2869 O O . LEU B 2 115 ? -11.134 -3.253 -4.633 1.00 30.02 188 LEU B O 1
ATOM 2874 N N . LYS B 2 116 ? -10.936 -4.929 -3.140 1.00 26.36 189 LYS B N 1
ATOM 2875 C CA . LYS B 2 116 ? -11.560 -5.900 -4.037 1.00 27.01 189 LYS B CA 1
ATOM 2876 C C . LYS B 2 116 ? -13.043 -5.605 -4.212 1.00 29.63 189 LYS B C 1
ATOM 2877 O O . LYS B 2 116 ? -13.602 -5.822 -5.293 1.00 34.52 189 LYS B O 1
ATOM 2883 N N . ASN B 2 117 ? -13.693 -5.093 -3.165 1.00 28.40 190 ASN B N 1
ATOM 2884 C CA . ASN B 2 117 ? -15.089 -4.694 -3.279 1.00 26.33 190 ASN B CA 1
ATOM 2885 C C . ASN B 2 117 ? -15.262 -3.590 -4.302 1.00 33.15 190 ASN B C 1
ATOM 2886 O O . ASN B 2 117 ? -16.320 -3.483 -4.925 1.00 53.10 190 ASN B O 1
ATOM 2891 N N . GLU B 2 118 ? -14.233 -2.771 -4.493 1.00 33.53 191 GLU B N 1
ATOM 2892 C CA . GLU B 2 118 ? -14.224 -1.671 -5.446 1.00 34.66 191 GLU B CA 1
ATOM 2893 C C . GLU B 2 118 ? -13.782 -2.101 -6.847 1.00 37.53 191 GLU B C 1
ATOM 2894 O O . GLU B 2 118 ? -13.615 -1.251 -7.719 1.00 38.69 191 GLU B O 1
ATOM 2900 N N . GLY B 2 119 ? -13.592 -3.395 -7.086 1.00 38.47 192 GLY B N 1
ATOM 2901 C CA . GLY B 2 119 ? -13.172 -3.856 -8.395 1.00 31.67 192 GLY B CA 1
ATOM 2902 C C . GLY B 2 119 ? -11.680 -3.778 -8.649 1.00 33.53 192 GLY B C 1
ATOM 2903 O O . GLY B 2 119 ? -11.235 -4.156 -9.736 1.00 39.64 192 GLY B O 1
ATOM 2904 N N . THR B 2 120 ? -10.907 -3.288 -7.685 1.00 32.26 193 THR B N 1
ATOM 2905 C CA . THR B 2 120 ? -9.464 -3.173 -7.809 1.00 27.77 193 THR B CA 1
ATOM 2906 C C . THR B 2 120 ? -8.833 -4.556 -7.786 1.00 28.84 193 THR B C 1
ATOM 2907 O O . THR B 2 120 ? -9.163 -5.378 -6.929 1.00 36.93 193 THR B O 1
ATOM 2911 N N . LYS B 2 121 ? -7.932 -4.820 -8.733 1.00 30.55 194 LYS B N 1
ATOM 2912 C CA . LYS B 2 121 ? -7.202 -6.085 -8.781 1.00 38.13 194 LYS B CA 1
ATOM 2913 C C . LYS B 2 121 ? -5.950 -6.023 -7.891 1.00 41.74 194 LYS B C 1
ATOM 2914 O O . LYS B 2 121 ? -5.018 -5.264 -8.183 1.00 40.32 194 LYS B O 1
ATOM 2920 N N . VAL B 2 122 ? -5.921 -6.837 -6.826 1.00 22.58 195 VAL B N 1
ATOM 2921 C CA . VAL B 2 122 ? -4.928 -6.732 -5.756 1.00 31.35 195 VAL B CA 1
ATOM 2922 C C . VAL B 2 122 ? -4.028 -7.968 -5.716 1.00 33.36 195 VAL B C 1
ATOM 2923 O O . VAL B 2 122 ? -4.513 -9.105 -5.769 1.00 26.61 195 VAL B O 1
ATOM 2927 N N . LEU B 2 123 ? -2.717 -7.737 -5.566 1.00 28.37 196 LEU B N 1
ATOM 2928 C CA . LEU B 2 123 ? -1.727 -8.784 -5.339 1.00 29.33 196 LEU B CA 1
ATOM 2929 C C . LEU B 2 123 ? -1.045 -8.550 -3.989 1.00 34.08 196 LEU B C 1
ATOM 2930 O O . LEU B 2 123 ? -0.607 -7.432 -3.701 1.00 34.91 196 LEU B O 1
ATOM 2935 N N . MET B 2 124 ? -0.955 -9.596 -3.167 1.00 24.10 197 MET B N 1
ATOM 2936 C CA . MET B 2 124 ? -0.333 -9.516 -1.849 1.00 26.79 197 MET B CA 1
ATOM 2937 C C . MET B 2 124 ? 1.095 -10.034 -1.900 1.00 19.61 197 MET B C 1
ATOM 2938 O O . MET B 2 124 ? 1.403 -10.990 -2.613 1.00 39.23 197 MET B O 1
ATOM 2943 N N . ALA B 2 125 ? 1.961 -9.447 -1.089 1.00 20.44 198 ALA B N 1
ATOM 2944 C CA . ALA B 2 125 ? 3.342 -9.912 -0.993 1.00 24.95 198 ALA B CA 1
ATOM 2945 C C . ALA B 2 125 ? 3.647 -10.241 0.460 1.00 25.10 198 ALA B C 1
ATOM 2946 O O . ALA B 2 125 ? 3.540 -9.367 1.323 1.00 24.24 198 ALA B O 1
ATOM 2948 N N . ALA B 2 126 ? 4.042 -11.492 0.721 1.00 32.10 199 ALA B N 1
ATOM 2949 C CA . ALA B 2 126 ? 4.402 -11.965 2.067 1.00 32.39 199 ALA B CA 1
ATOM 2950 C C . ALA B 2 126 ? 5.839 -11.559 2.402 1.00 26.85 199 ALA B C 1
ATOM 2951 O O . ALA B 2 126 ? 6.775 -12.369 2.425 1.00 27.71 199 ALA B O 1
ATOM 2953 N N . GLY B 2 127 ? 6.016 -10.273 2.684 1.00 25.36 200 GLY B N 1
ATOM 2954 C CA . GLY B 2 127 ? 7.330 -9.770 3.041 1.00 25.96 200 GLY B CA 1
ATOM 2955 C C . GLY B 2 127 ? 7.833 -10.117 4.435 1.00 25.06 200 GLY B C 1
ATOM 2956 O O . GLY B 2 127 ? 9.019 -9.908 4.690 1.00 25.68 200 GLY B O 1
ATOM 2957 N N . ASP B 2 128 ? 6.983 -10.593 5.357 1.00 27.33 201 ASP B N 1
ATOM 2958 C CA . ASP B 2 128 ? 7.478 -11.108 6.642 1.00 23.68 201 ASP B CA 1
ATOM 2959 C C . ASP B 2 128 ? 8.033 -12.501 6.395 1.00 29.20 201 ASP B C 1
ATOM 2960 O O . ASP B 2 128 ? 7.281 -13.473 6.303 1.00 38.21 201 ASP B O 1
ATOM 2965 N N . THR B 2 129 ? 9.353 -12.592 6.290 1.00 22.24 202 THR B N 1
ATOM 2966 C CA . THR B 2 129 ? 10.081 -13.842 6.132 1.00 29.54 202 THR B CA 1
ATOM 2967 C C . THR B 2 129 ? 10.702 -14.317 7.437 1.00 31.15 202 THR B C 1
ATOM 2968 O O . THR B 2 129 ? 11.462 -15.287 7.429 1.00 26.11 202 THR B O 1
ATOM 2972 N N . PHE B 2 130 ? 10.427 -13.649 8.559 1.00 33.28 203 PHE B N 1
ATOM 2973 C CA . PHE B 2 130 ? 11.055 -14.030 9.821 1.00 38.60 203 PHE B CA 1
ATOM 2974 C C . PHE B 2 130 ? 10.134 -14.865 10.712 1.00 38.10 203 PHE B C 1
ATOM 2975 O O . PHE B 2 130 ? 10.502 -15.971 11.118 1.00 33.52 203 PHE B O 1
ATOM 2983 N N . ARG B 2 131 ? 8.947 -14.353 11.034 1.00 31.43 204 ARG B N 1
ATOM 2984 C CA . ARG B 2 131 ? 8.180 -14.919 12.133 1.00 32.21 204 ARG B CA 1
ATOM 2985 C C . ARG B 2 131 ? 7.495 -16.221 11.736 1.00 30.85 204 ARG B C 1
ATOM 2986 O O . ARG B 2 131 ? 7.080 -16.410 10.588 1.00 34.52 204 ARG B O 1
ATOM 2994 N N . ALA B 2 132 ? 7.379 -17.125 12.710 1.00 26.84 205 ALA B N 1
ATOM 2995 C CA . ALA B 2 132 ? 6.769 -18.427 12.460 1.00 26.61 205 ALA B CA 1
ATOM 2996 C C . ALA B 2 132 ? 5.353 -18.291 11.885 1.00 29.63 205 ALA B C 1
ATOM 2997 O O . ALA B 2 132 ? 4.502 -17.588 12.440 1.00 31.25 205 ALA B O 1
ATOM 2999 N N . ALA B 2 133 ? 5.117 -18.972 10.760 1.00 31.45 206 ALA B N 1
ATOM 3000 C CA . ALA B 2 133 ? 3.827 -19.048 10.073 1.00 27.98 206 ALA B CA 1
ATOM 3001 C C . ALA B 2 133 ? 3.343 -17.703 9.530 1.00 24.69 206 ALA B C 1
ATOM 3002 O O . ALA B 2 133 ? 2.145 -17.514 9.343 1.00 27.80 206 ALA B O 1
ATOM 3004 N N . ALA B 2 134 ? 4.234 -16.740 9.272 1.00 27.29 207 ALA B N 1
ATOM 3005 C CA . ALA B 2 134 ? 3.768 -15.446 8.777 1.00 20.47 207 ALA B CA 1
ATOM 3006 C C . ALA B 2 134 ? 3.163 -15.565 7.380 1.00 22.76 207 ALA B C 1
ATOM 3007 O O . ALA B 2 134 ? 2.146 -14.924 7.087 1.00 22.07 207 ALA B O 1
ATOM 3009 N N . SER B 2 135 ? 3.784 -16.379 6.508 1.00 25.22 208 SER B N 1
ATOM 3010 C CA . SER B 2 135 ? 3.261 -16.598 5.163 1.00 28.73 208 SER B CA 1
ATOM 3011 C C . SER B 2 135 ? 1.920 -17.321 5.198 1.00 32.11 208 SER B C 1
ATOM 3012 O O . SER B 2 135 ? 0.969 -16.927 4.508 1.00 37.70 208 SER B O 1
ATOM 3015 N N . ASP B 2 136 ? 1.846 -18.412 5.959 1.00 27.48 209 ASP B N 1
ATOM 3016 C CA . ASP B 2 136 ? 0.603 -19.162 6.086 1.00 30.07 209 ASP B CA 1
ATOM 3017 C C . ASP B 2 136 ? -0.530 -18.244 6.506 1.00 31.57 209 ASP B C 1
ATOM 3018 O O . ASP B 2 136 ? -1.629 -18.304 5.953 1.00 31.45 209 ASP B O 1
ATOM 3023 N N . GLN B 2 137 ? -0.255 -17.347 7.451 1.00 29.25 210 GLN B N 1
ATOM 3024 C CA . GLN B 2 137 ? -1.278 -16.423 7.905 1.00 25.37 210 GLN B CA 1
ATOM 3025 C C . GLN B 2 137 ? -1.703 -15.474 6.791 1.00 24.36 210 GLN B C 1
ATOM 3026 O O . GLN B 2 137 ? -2.897 -15.213 6.610 1.00 31.97 210 GLN B O 1
ATOM 3032 N N . LEU B 2 138 ? -0.748 -14.939 6.035 1.00 19.00 211 LEU B N 1
ATOM 3033 C CA . LEU B 2 138 ? -1.146 -14.039 4.961 1.00 18.44 211 LEU B CA 1
ATOM 3034 C C . LEU B 2 138 ? -1.848 -14.807 3.847 1.00 33.43 211 LEU B C 1
ATOM 3035 O O . LEU B 2 138 ? -2.731 -14.261 3.178 1.00 29.15 211 LEU B O 1
ATOM 3040 N N . GLU B 2 139 ? -1.485 -16.082 3.655 1.00 29.75 212 GLU B N 1
ATOM 3041 C CA . GLU B 2 139 ? -2.124 -16.892 2.624 1.00 28.20 212 GLU B CA 1
ATOM 3042 C C . GLU B 2 139 ? -3.602 -17.102 2.932 1.00 27.74 212 GLU B C 1
ATOM 3043 O O . GLU B 2 139 ? -4.445 -17.083 2.022 1.00 26.48 212 GLU B O 1
ATOM 3049 N N . ILE B 2 140 ? -3.931 -17.327 4.209 1.00 27.14 213 ILE B N 1
ATOM 3050 C CA . ILE B 2 140 ? -5.331 -17.478 4.601 1.00 23.21 213 ILE B CA 1
ATOM 3051 C C . ILE B 2 140 ? -6.104 -16.207 4.279 1.00 21.00 213 ILE B C 1
ATOM 3052 O O . ILE B 2 140 ? -7.232 -16.265 3.787 1.00 34.55 213 ILE B O 1
ATOM 3057 N N . TRP B 2 141 ? -5.498 -15.044 4.499 1.00 19.73 214 TRP B N 1
ATOM 3058 C CA . TRP B 2 141 ? -6.182 -13.814 4.132 1.00 28.10 214 TRP B CA 1
ATOM 3059 C C . TRP B 2 141 ? -6.339 -13.688 2.616 1.00 34.68 214 TRP B C 1
ATOM 3060 O O . TRP B 2 141 ? -7.403 -13.282 2.133 1.00 38.03 214 TRP B O 1
ATOM 3071 N N . ALA B 2 142 ? -5.307 -14.067 1.855 1.00 31.03 215 ALA B N 1
ATOM 3072 C CA . ALA B 2 142 ? -5.413 -14.078 0.397 1.00 20.52 215 ALA B CA 1
ATOM 3073 C C . ALA B 2 142 ? -6.605 -14.915 -0.072 1.00 27.65 215 ALA B C 1
ATOM 3074 O O . ALA B 2 142 ? -7.436 -14.441 -0.862 1.00 28.04 215 ALA B O 1
ATOM 3076 N N . GLU B 2 143 ? -6.726 -16.156 0.416 1.00 25.87 216 GLU B N 1
ATOM 3077 C CA . GLU B 2 143 ? -7.859 -16.988 0.001 1.00 24.05 216 GLU B CA 1
ATOM 3078 C C . GLU B 2 143 ? -9.196 -16.371 0.413 1.00 26.54 216 GLU B C 1
ATOM 3079 O O . GLU B 2 143 ? -10.172 -16.455 -0.337 1.00 37.61 216 GLU B O 1
ATOM 3085 N N . ARG B 2 144 ? -9.255 -15.727 1.584 1.00 25.15 217 ARG B N 1
ATOM 3086 C CA . ARG B 2 144 ? -10.510 -15.118 2.026 1.00 29.94 217 ARG B CA 1
ATOM 3087 C C . ARG B 2 144 ? -10.914 -13.972 1.121 1.00 29.46 217 ARG B C 1
ATOM 3088 O O . ARG B 2 144 ? -12.087 -13.848 0.762 1.00 34.46 217 ARG B O 1
ATOM 3096 N N . THR B 2 145 ? -9.968 -13.120 0.748 1.00 29.42 218 THR B N 1
ATOM 3097 C CA . THR B 2 145 ? -10.302 -11.927 -0.012 1.00 29.62 218 THR B CA 1
ATOM 3098 C C . THR B 2 145 ? -10.204 -12.126 -1.523 1.00 27.00 218 THR B C 1
ATOM 3099 O O . THR B 2 145 ? -10.451 -11.180 -2.272 1.00 34.38 218 THR B O 1
ATOM 3103 N N . GLY B 2 146 ? -9.872 -13.324 -1.991 1.00 23.51 219 GLY B N 1
ATOM 3104 C CA . GLY B 2 146 ? -9.774 -13.560 -3.427 1.00 28.71 219 GLY B CA 1
ATOM 3105 C C . GLY B 2 146 ? -8.564 -12.949 -4.112 1.00 29.98 219 GLY B C 1
ATOM 3106 O O . GLY B 2 146 ? -8.630 -12.673 -5.306 1.00 37.53 219 GLY B O 1
ATOM 3107 N N . CYS B 2 147 ? -7.463 -12.728 -3.391 1.00 27.19 220 CYS B N 1
ATOM 3108 C CA . CYS B 2 147 ? -6.230 -12.187 -3.941 1.00 31.34 220 CYS B CA 1
ATOM 3109 C C . CYS B 2 147 ? -5.233 -13.287 -4.271 1.00 31.82 220 CYS B C 1
ATOM 3110 O O . CYS B 2 147 ? -5.212 -14.346 -3.640 1.00 35.92 220 CYS B O 1
ATOM 3113 N N . GLU B 2 148 ? -4.391 -13.011 -5.256 1.00 23.53 221 GLU B N 1
ATOM 3114 C CA . GLU B 2 148 ? -3.215 -13.830 -5.442 1.00 24.87 221 GLU B CA 1
ATOM 3115 C C . GLU B 2 148 ? -2.119 -13.348 -4.493 1.00 26.04 221 GLU B C 1
ATOM 3116 O O . GLU B 2 148 ? -2.125 -12.206 -4.034 1.00 31.38 221 GLU B O 1
ATOM 3122 N N . ILE B 2 149 ? -1.165 -14.219 -4.195 1.00 29.98 222 ILE B N 1
ATOM 3123 C CA . ILE B 2 149 ? -0.142 -13.867 -3.217 1.00 22.51 222 ILE B CA 1
ATOM 3124 C C . ILE B 2 149 ? 1.217 -14.353 -3.680 1.00 23.51 222 ILE B C 1
ATOM 3125 O O . ILE B 2 149 ? 1.332 -15.423 -4.276 1.00 26.72 222 ILE B O 1
ATOM 3130 N N . VAL B 2 150 ? 2.247 -13.557 -3.406 1.00 31.74 223 VAL B N 1
ATOM 3131 C CA . VAL B 2 150 ? 3.635 -13.924 -3.644 1.00 24.06 223 VAL B CA 1
ATOM 3132 C C . VAL B 2 150 ? 4.261 -14.343 -2.321 1.00 38.84 223 VAL B C 1
ATOM 3133 O O . VAL B 2 150 ? 4.344 -13.546 -1.381 1.00 45.31 223 VAL B O 1
ATOM 3137 N N . VAL B 2 151 ? 4.713 -15.588 -2.254 1.00 34.94 224 VAL B N 1
ATOM 3138 C CA . VAL B 2 151 ? 5.318 -16.145 -1.053 1.00 40.53 224 VAL B CA 1
ATOM 3139 C C . VAL B 2 151 ? 6.727 -16.615 -1.397 1.00 44.62 224 VAL B C 1
ATOM 3140 O O . VAL B 2 151 ? 6.958 -17.176 -2.470 1.00 35.30 224 VAL B O 1
ATOM 3144 N N . ALA B 2 152 ? 7.671 -16.370 -0.490 1.00 49.96 225 ALA B N 1
ATOM 3145 C CA . ALA B 2 152 ? 9.054 -16.790 -0.680 1.00 50.28 225 ALA B CA 1
ATOM 3146 C C . ALA B 2 152 ? 9.158 -18.305 -0.730 1.00 50.67 225 ALA B C 1
ATOM 3147 O O . ALA B 2 152 ? 8.487 -19.017 0.025 1.00 54.35 225 ALA B O 1
ATOM 3149 N N . GLU B 2 153 ? 10.037 -18.801 -1.598 1.00 51.04 226 GLU B N 1
ATOM 3150 C CA . GLU B 2 153 ? 10.233 -20.246 -1.690 1.00 64.67 226 GLU B CA 1
ATOM 3151 C C . GLU B 2 153 ? 11.053 -20.798 -0.527 1.00 67.71 226 GLU B C 1
ATOM 3152 O O . GLU B 2 153 ? 10.669 -21.809 0.072 1.00 64.72 226 GLU B O 1
ATOM 3158 N N . GLY B 2 154 ? 12.183 -20.161 -0.197 1.00 69.09 227 GLY B N 1
ATOM 3159 C CA . GLY B 2 154 ? 13.094 -20.683 0.798 1.00 75.98 227 GLY B CA 1
ATOM 3160 C C . GLY B 2 154 ? 12.930 -20.008 2.150 1.00 81.65 227 GLY B C 1
ATOM 3161 O O . GLY B 2 154 ? 12.196 -19.034 2.302 1.00 83.26 227 GLY B O 1
ATOM 3162 N N . ASP B 2 155 ? 13.635 -20.562 3.144 1.00 82.44 228 ASP B N 1
ATOM 3163 C CA . ASP B 2 155 ? 13.652 -19.989 4.487 1.00 85.65 228 ASP B CA 1
ATOM 3164 C C . ASP B 2 155 ? 14.670 -18.865 4.631 1.00 79.57 228 ASP B C 1
ATOM 3165 O O . ASP B 2 155 ? 14.514 -18.003 5.507 1.00 71.58 228 ASP B O 1
ATOM 3170 N N . LYS B 2 156 ? 15.692 -18.851 3.783 1.00 82.02 229 LYS B N 1
ATOM 3171 C CA . LYS B 2 156 ? 16.700 -17.803 3.773 1.00 86.20 229 LYS B CA 1
ATOM 3172 C C . LYS B 2 156 ? 16.277 -16.570 2.967 1.00 85.44 229 LYS B C 1
ATOM 3173 O O . LYS B 2 156 ? 17.126 -15.732 2.651 1.00 91.21 229 LYS B O 1
ATOM 3179 N N . ALA B 2 157 ? 14.992 -16.431 2.643 1.00 77.42 230 ALA B N 1
ATOM 3180 C CA . ALA B 2 157 ? 14.572 -15.373 1.736 1.00 57.52 230 ALA B CA 1
ATOM 3181 C C . ALA B 2 157 ? 14.568 -14.030 2.441 1.00 46.11 230 ALA B C 1
ATOM 3182 O O . ALA B 2 157 ? 14.238 -13.927 3.620 1.00 45.09 230 ALA B O 1
ATOM 3184 N N . LYS B 2 158 ? 14.956 -13.003 1.710 1.00 39.56 231 LYS B N 1
ATOM 3185 C CA . LYS B 2 158 ? 15.009 -11.652 2.227 1.00 34.89 231 LYS B CA 1
ATOM 3186 C C . LYS B 2 158 ? 13.733 -10.908 1.868 1.00 29.75 231 LYS B C 1
ATOM 3187 O O . LYS B 2 158 ? 13.216 -11.033 0.753 1.00 31.96 231 LYS B O 1
ATOM 3193 N N . ALA B 2 159 ? 13.217 -10.160 2.843 1.00 27.65 232 ALA B N 1
ATOM 3194 C CA . ALA B 2 159 ? 12.044 -9.328 2.638 1.00 29.59 232 ALA B CA 1
ATOM 3195 C C . ALA B 2 159 ? 12.140 -8.532 1.337 1.00 33.44 232 ALA B C 1
ATOM 3196 O O . ALA B 2 159 ? 11.196 -8.516 0.539 1.00 36.41 232 ALA B O 1
ATOM 3198 N N . ALA B 2 160 ? 13.285 -7.884 1.100 1.00 35.06 233 ALA B N 1
ATOM 3199 C CA . ALA B 2 160 ? 13.445 -7.036 -0.083 1.00 36.43 233 ALA B CA 1
ATOM 3200 C C . ALA B 2 160 ? 13.337 -7.825 -1.379 1.00 34.75 233 ALA B C 1
ATOM 3201 O O . ALA B 2 160 ? 12.794 -7.315 -2.366 1.00 36.80 233 ALA B O 1
ATOM 3203 N N . THR B 2 161 ? 13.843 -9.061 -1.405 1.00 35.69 234 THR B N 1
ATOM 3204 C CA . THR B 2 161 ? 13.727 -9.870 -2.615 1.00 29.68 234 THR B CA 1
ATOM 3205 C C . THR B 2 161 ? 12.280 -10.275 -2.894 1.00 36.27 234 THR B C 1
ATOM 3206 O O . THR B 2 161 ? 11.835 -10.224 -4.048 1.00 39.13 234 THR B O 1
ATOM 3210 N N . VAL B 2 162 ? 11.531 -10.662 -1.851 1.00 34.38 235 VAL B N 1
ATOM 3211 C CA . VAL B 2 162 ? 10.129 -11.053 -2.020 1.00 31.48 235 VAL B CA 1
ATOM 3212 C C . VAL B 2 162 ? 9.303 -9.890 -2.553 1.00 31.26 235 VAL B C 1
ATOM 3213 O O . VAL B 2 162 ? 8.516 -10.055 -3.490 1.00 32.21 235 VAL B O 1
ATOM 3217 N N . LEU B 2 163 ? 9.435 -8.708 -1.937 1.00 27.27 236 LEU B N 1
ATOM 3218 C CA . LEU B 2 163 ? 8.682 -7.554 -2.426 1.00 30.46 236 LEU B CA 1
ATOM 3219 C C . LEU B 2 163 ? 9.125 -7.170 -3.831 1.00 26.48 236 LEU B C 1
ATOM 3220 O O . LEU B 2 163 ? 8.309 -6.725 -4.641 1.00 27.58 236 LEU B O 1
ATOM 3225 N N . SER B 2 164 ? 10.400 -7.353 -4.149 1.00 26.43 237 SER B N 1
ATOM 3226 C CA . SER B 2 164 ? 10.852 -7.039 -5.497 1.00 36.67 237 SER B CA 1
ATOM 3227 C C . SER B 2 164 ? 10.149 -7.931 -6.509 1.00 37.03 237 SER B C 1
ATOM 3228 O O . SER B 2 164 ? 9.589 -7.441 -7.497 1.00 39.41 237 SER B O 1
ATOM 3231 N N . LYS B 2 165 ? 10.152 -9.247 -6.265 1.00 36.38 238 LYS B N 1
ATOM 3232 C CA . LYS B 2 165 ? 9.527 -10.170 -7.202 1.00 29.36 238 LYS B CA 1
ATOM 3233 C C . LYS B 2 165 ? 8.044 -9.878 -7.325 1.00 28.09 238 LYS B C 1
ATOM 3234 O O . LYS B 2 165 ? 7.474 -9.968 -8.419 1.00 38.82 238 LYS B O 1
ATOM 3240 N N . ALA B 2 166 ? 7.408 -9.529 -6.210 1.00 26.85 239 ALA B N 1
ATOM 3241 C CA . ALA B 2 166 ? 5.973 -9.282 -6.208 1.00 27.46 239 ALA B CA 1
ATOM 3242 C C . ALA B 2 166 ? 5.640 -8.037 -7.015 1.00 27.13 239 ALA B C 1
ATOM 3243 O O . ALA B 2 166 ? 4.758 -8.066 -7.878 1.00 39.86 239 ALA B O 1
ATOM 3245 N N . VAL B 2 167 ? 6.355 -6.940 -6.768 1.00 29.96 240 VAL B N 1
ATOM 3246 C CA . VAL B 2 167 ? 6.102 -5.731 -7.545 1.00 31.07 240 VAL B CA 1
ATOM 3247 C C . VAL B 2 167 ? 6.388 -5.976 -9.024 1.00 31.85 240 VAL B C 1
ATOM 3248 O O . VAL B 2 167 ? 5.644 -5.511 -9.890 1.00 33.05 240 VAL B O 1
ATOM 3252 N N . LYS B 2 168 ? 7.440 -6.738 -9.336 1.00 29.03 241 LYS B N 1
ATOM 3253 C CA . LYS B 2 168 ? 7.681 -7.117 -10.728 1.00 35.69 241 LYS B CA 1
ATOM 3254 C C . LYS B 2 168 ? 6.511 -7.914 -11.296 1.00 36.63 241 LYS B C 1
ATOM 3255 O O . LYS B 2 168 ? 6.024 -7.624 -12.389 1.00 32.07 241 LYS B O 1
ATOM 3261 N N . ARG B 2 169 ? 6.045 -8.924 -10.560 1.00 36.96 242 ARG B N 1
ATOM 3262 C CA . ARG B 2 169 ? 4.923 -9.718 -11.038 1.00 30.16 242 ARG B CA 1
ATOM 3263 C C . ARG B 2 169 ? 3.665 -8.872 -11.197 1.00 32.85 242 ARG B C 1
ATOM 3264 O O . ARG B 2 169 ? 2.903 -9.058 -12.151 1.00 33.52 242 ARG B O 1
ATOM 3272 N N . GLY B 2 170 ? 3.428 -7.934 -10.284 1.00 27.90 243 GLY B N 1
ATOM 3273 C CA . GLY B 2 170 ? 2.269 -7.072 -10.426 1.00 27.70 243 GLY B CA 1
ATOM 3274 C C . GLY B 2 170 ? 2.317 -6.203 -11.660 1.00 28.87 243 GLY B C 1
ATOM 3275 O O . GLY B 2 170 ? 1.280 -5.904 -12.249 1.00 46.15 243 GLY B O 1
ATOM 3276 N N . LYS B 2 171 ? 3.516 -5.798 -12.075 1.00 40.92 244 LYS B N 1
ATOM 3277 C CA . LYS B 2 171 ? 3.648 -4.984 -13.277 1.00 42.94 244 LYS B CA 1
ATOM 3278 C C . LYS B 2 171 ? 3.395 -5.816 -14.530 1.00 45.71 244 LYS B C 1
ATOM 3279 O O . LYS B 2 171 ? 2.659 -5.396 -15.431 1.00 47.50 244 LYS B O 1
ATOM 3285 N N . GLU B 2 172 ? 4.000 -7.004 -14.605 1.00 43.04 245 GLU B N 1
ATOM 3286 C CA . GLU B 2 172 ? 3.841 -7.827 -15.798 1.00 42.00 245 GLU B CA 1
ATOM 3287 C C . GLU B 2 172 ? 2.398 -8.271 -16.002 1.00 40.20 245 GLU B C 1
ATOM 3288 O O . GLU B 2 172 ? 1.952 -8.396 -17.141 1.00 37.32 245 GLU B O 1
ATOM 3294 N N . GLU B 2 173 ? 1.631 -8.461 -14.930 1.00 43.39 246 GLU B N 1
ATOM 3295 C CA . GLU B 2 173 ? 0.291 -9.018 -15.066 1.00 42.60 246 GLU B CA 1
ATOM 3296 C C . GLU B 2 173 ? -0.826 -7.997 -14.894 1.00 42.07 246 GLU B C 1
ATOM 3297 O O . GLU B 2 173 ? -1.979 -8.385 -14.703 1.00 42.50 246 GLU B O 1
ATOM 3303 N N . GLY B 2 174 ? -0.516 -6.709 -14.937 1.00 32.81 247 GLY B N 1
ATOM 3304 C CA . GLY B 2 174 ? -1.555 -5.693 -14.857 1.00 32.42 247 GLY B CA 1
ATOM 3305 C C . GLY B 2 174 ? -2.358 -5.641 -13.572 1.00 41.38 247 GLY B C 1
ATOM 3306 O O . GLY B 2 174 ? -3.565 -5.383 -13.619 1.00 46.27 247 GLY B O 1
ATOM 3307 N N . TYR B 2 175 ? -1.721 -5.882 -12.428 1.00 30.22 248 TYR B N 1
ATOM 3308 C CA . TYR B 2 175 ? -2.371 -5.624 -11.152 1.00 31.34 248 TYR B CA 1
ATOM 3309 C C . TYR B 2 175 ? -2.492 -4.124 -10.926 1.00 35.57 248 TYR B C 1
ATOM 3310 O O . TYR B 2 175 ? -1.657 -3.339 -11.385 1.00 27.37 248 TYR B O 1
ATOM 3319 N N . ASP B 2 176 ? -3.566 -3.723 -10.232 1.00 33.87 249 ASP B N 1
ATOM 3320 C CA . ASP B 2 176 ? -3.744 -2.312 -9.882 1.00 31.83 249 ASP B CA 1
ATOM 3321 C C . ASP B 2 176 ? -2.925 -1.950 -8.652 1.00 28.44 249 ASP B C 1
ATOM 3322 O O . ASP B 2 176 ? -2.387 -0.842 -8.570 1.00 25.79 249 ASP B O 1
ATOM 3327 N N . VAL B 2 177 ? -2.824 -2.874 -7.694 1.00 29.67 250 VAL B N 1
ATOM 3328 C CA . VAL B 2 177 ? -2.231 -2.615 -6.390 1.00 26.70 250 VAL B CA 1
ATOM 3329 C C . VAL B 2 177 ? -1.477 -3.851 -5.941 1.00 29.31 250 VAL B C 1
ATOM 3330 O O . VAL B 2 177 ? -1.985 -4.972 -6.055 1.00 29.11 250 VAL B O 1
ATOM 3334 N N . VAL B 2 178 ? -0.275 -3.645 -5.409 1.00 20.69 251 VAL B N 1
ATOM 3335 C CA . VAL B 2 178 ? 0.465 -4.694 -4.726 1.00 20.27 251 VAL B CA 1
ATOM 3336 C C . VAL B 2 178 ? 0.588 -4.289 -3.260 1.00 27.51 251 VAL B C 1
ATOM 3337 O O . VAL B 2 178 ? 1.162 -3.238 -2.939 1.00 34.66 251 VAL B O 1
ATOM 3341 N N . LEU B 2 179 ? -0.000 -5.099 -2.380 1.00 23.71 252 LEU B N 1
ATOM 3342 C CA . LEU B 2 179 ? 0.022 -4.894 -0.933 1.00 17.15 252 LEU B CA 1
ATOM 3343 C C . LEU B 2 179 ? 1.145 -5.716 -0.296 1.00 21.59 252 LEU B C 1
ATOM 3344 O O . LEU B 2 179 ? 1.142 -6.948 -0.396 1.00 30.43 252 LEU B O 1
ATOM 3349 N N . CYS B 2 180 ? 2.058 -5.048 0.405 1.00 21.97 253 CYS B N 1
ATOM 3350 C CA . CYS B 2 180 ? 3.276 -5.661 0.957 1.00 26.36 253 CYS B CA 1
ATOM 3351 C C . CYS B 2 180 ? 3.204 -5.746 2.482 1.00 28.05 253 CYS B C 1
ATOM 3352 O O . CYS B 2 180 ? 3.156 -4.714 3.154 1.00 28.78 253 CYS B O 1
ATOM 3355 N N . ASP B 2 181 ? 3.207 -6.969 3.017 1.00 27.93 254 ASP B N 1
ATOM 3356 C CA . ASP B 2 181 ? 3.395 -7.211 4.442 1.00 22.19 254 ASP B CA 1
ATOM 3357 C C . ASP B 2 181 ? 4.877 -7.082 4.795 1.00 28.41 254 ASP B C 1
ATOM 3358 O O . ASP B 2 181 ? 5.746 -7.241 3.938 1.00 32.60 254 ASP B O 1
ATOM 3363 N N . THR B 2 182 ? 5.171 -6.779 6.066 1.00 26.02 255 THR B N 1
ATOM 3364 C CA . THR B 2 182 ? 6.548 -6.784 6.575 1.00 28.04 255 THR B CA 1
ATOM 3365 C C . THR B 2 182 ? 6.544 -7.237 8.027 1.00 28.39 255 THR B C 1
ATOM 3366 O O . THR B 2 182 ? 5.589 -6.987 8.762 1.00 27.37 255 THR B O 1
ATOM 3370 N N . SER B 2 183 ? 7.644 -7.859 8.442 1.00 21.84 256 SER B N 1
ATOM 3371 C CA . SER B 2 183 ? 7.727 -8.393 9.792 1.00 29.90 256 SER B CA 1
ATOM 3372 C C . SER B 2 183 ? 7.723 -7.253 10.808 1.00 30.30 256 SER B C 1
ATOM 3373 O O . SER B 2 183 ? 8.117 -6.121 10.507 1.00 26.76 256 SER B O 1
ATOM 3376 N N . GLY B 2 184 ? 7.243 -7.547 12.013 1.00 24.42 257 GLY B N 1
ATOM 3377 C CA . GLY B 2 184 ? 7.270 -6.541 13.063 1.00 30.39 257 GLY B CA 1
ATOM 3378 C C . GLY B 2 184 ? 8.695 -6.174 13.441 1.00 30.13 257 GLY B C 1
ATOM 3379 O O . GLY B 2 184 ? 9.595 -7.022 13.469 1.00 23.90 257 GLY B O 1
ATOM 3380 N N . ARG B 2 185 ? 8.905 -4.892 13.724 1.00 27.90 258 ARG B N 1
ATOM 3381 C CA . ARG B 2 185 ? 10.219 -4.437 14.154 1.00 32.06 258 ARG B CA 1
ATOM 3382 C C . ARG B 2 185 ? 10.057 -3.279 15.132 1.00 19.78 258 ARG B C 1
ATOM 3383 O O . ARG B 2 185 ? 9.164 -2.453 14.985 1.00 28.57 258 ARG B O 1
ATOM 3391 N N . LEU B 2 186 ? 10.902 -3.243 16.140 1.00 21.15 259 LEU B N 1
ATOM 3392 C CA . LEU B 2 186 ? 10.969 -2.105 17.052 1.00 29.40 259 LEU B CA 1
ATOM 3393 C C . LEU B 2 186 ? 11.788 -0.983 16.436 1.00 30.35 259 LEU B C 1
ATOM 3394 O O . LEU B 2 186 ? 12.865 -1.223 15.879 1.00 35.90 259 LEU B O 1
ATOM 3399 N N . HIS B 2 187 ? 11.296 0.254 16.568 1.00 29.26 260 HIS B N 1
ATOM 3400 C CA . HIS B 2 187 ? 12.035 1.384 16.006 1.00 33.38 260 HIS B CA 1
ATOM 3401 C C . HIS B 2 187 ? 13.419 1.543 16.619 1.00 31.54 260 HIS B C 1
ATOM 3402 O O . HIS B 2 187 ? 14.203 2.331 16.090 1.00 38.46 260 HIS B O 1
ATOM 3409 N N . THR B 2 188 ? 13.741 0.806 17.694 1.00 27.73 261 THR B N 1
ATOM 3410 C CA . THR B 2 188 ? 15.065 0.823 18.318 1.00 31.62 261 THR B CA 1
ATOM 3411 C C . THR B 2 188 ? 16.042 -0.182 17.711 1.00 33.05 261 THR B C 1
ATOM 3412 O O . THR B 2 188 ? 17.184 -0.283 18.179 1.00 37.77 261 THR B O 1
ATOM 3416 N N . ASN B 2 189 ? 15.629 -0.936 16.706 1.00 29.35 262 ASN B N 1
ATOM 3417 C CA . ASN B 2 189 ? 16.461 -1.981 16.100 1.00 30.96 262 ASN B CA 1
ATOM 3418 C C . ASN B 2 189 ? 17.020 -1.441 14.783 1.00 29.53 262 ASN B C 1
ATOM 3419 O O . ASN B 2 189 ? 16.318 -1.373 13.774 1.00 32.24 262 ASN B O 1
ATOM 3424 N N . TYR B 2 190 ? 18.293 -1.063 14.800 1.00 35.13 263 TYR B N 1
ATOM 3425 C CA . TYR B 2 190 ? 18.887 -0.381 13.660 1.00 37.15 263 TYR B CA 1
ATOM 3426 C C . TYR B 2 190 ? 18.923 -1.268 12.416 1.00 37.02 263 TYR B C 1
ATOM 3427 O O . TYR B 2 190 ? 18.621 -0.810 11.311 1.00 36.39 263 TYR B O 1
ATOM 3436 N N . SER B 2 191 ? 19.304 -2.537 12.570 1.00 40.16 264 SER B N 1
ATOM 3437 C CA . SER B 2 191 ? 19.460 -3.372 11.386 1.00 31.68 264 SER B CA 1
ATOM 3438 C C . SER B 2 191 ? 18.116 -3.747 10.773 1.00 39.10 264 SER B C 1
ATOM 3439 O O . SER B 2 191 ? 18.031 -3.931 9.555 1.00 41.63 264 SER B O 1
ATOM 3442 N N . LEU B 2 192 ? 17.053 -3.858 11.574 1.00 29.09 265 LEU B N 1
ATOM 3443 C CA . LEU B 2 192 ? 15.733 -4.065 10.980 1.00 25.95 265 LEU B CA 1
ATOM 3444 C C . LEU B 2 192 ? 15.173 -2.783 10.365 1.00 33.03 265 LEU B C 1
ATOM 3445 O O . LEU B 2 192 ? 14.440 -2.848 9.373 1.00 27.15 265 LEU B O 1
ATOM 3450 N N . MET B 2 193 ? 15.495 -1.611 10.915 1.00 25.54 266 MET B N 1
ATOM 3451 C CA . MET B 2 193 ? 15.057 -0.397 10.242 1.00 33.66 266 MET B CA 1
ATOM 3452 C C . MET B 2 193 ? 15.799 -0.223 8.924 1.00 33.72 266 MET B C 1
ATOM 3453 O O . MET B 2 193 ? 15.224 0.274 7.950 1.00 37.64 266 MET B O 1
ATOM 3458 N N . GLU B 2 194 ? 17.068 -0.647 8.869 1.00 31.26 267 GLU B N 1
ATOM 3459 C CA . GLU B 2 194 ? 17.803 -0.653 7.607 1.00 29.39 267 GLU B CA 1
ATOM 3460 C C . GLU B 2 194 ? 17.117 -1.536 6.574 1.00 30.85 267 GLU B C 1
ATOM 3461 O O . GLU B 2 194 ? 16.951 -1.133 5.417 1.00 31.34 267 GLU B O 1
ATOM 3467 N N . GLU B 2 195 ? 16.693 -2.733 6.982 1.00 29.33 268 GLU B N 1
ATOM 3468 C CA . GLU B 2 195 ? 16.006 -3.643 6.070 1.00 34.59 268 GLU B CA 1
ATOM 3469 C C . GLU B 2 195 ? 14.761 -2.994 5.468 1.00 34.08 268 GLU B C 1
ATOM 3470 O O . GLU B 2 195 ? 14.379 -3.316 4.338 1.00 38.09 268 GLU B O 1
ATOM 3476 N N . LEU B 2 196 ? 14.150 -2.049 6.182 1.00 28.95 269 LEU B N 1
ATOM 3477 C CA . LEU B 2 196 ? 12.983 -1.358 5.651 1.00 27.55 269 LEU B CA 1
ATOM 3478 C C . LEU B 2 196 ? 13.381 -0.421 4.519 1.00 29.95 269 LEU B C 1
ATOM 3479 O O . LEU B 2 196 ? 12.682 -0.328 3.503 1.00 31.31 269 LEU B O 1
ATOM 3484 N N . ILE B 2 197 ? 14.508 0.275 4.683 1.00 30.93 270 ILE B N 1
ATOM 3485 C CA . ILE B 2 197 ? 15.069 1.120 3.636 1.00 33.38 270 ILE B CA 1
ATOM 3486 C C . ILE B 2 197 ? 15.424 0.314 2.384 1.00 35.54 270 ILE B C 1
ATOM 3487 O O . ILE B 2 197 ? 15.367 0.836 1.268 1.00 39.52 270 ILE B O 1
ATOM 3492 N N . ALA B 2 198 ? 15.822 -0.950 2.549 1.00 33.48 271 ALA B N 1
ATOM 3493 C CA . ALA B 2 198 ? 16.168 -1.782 1.396 1.00 33.94 271 ALA B CA 1
ATOM 3494 C C . ALA B 2 198 ? 14.921 -2.178 0.613 1.00 32.71 271 ALA B C 1
ATOM 3495 O O . ALA B 2 198 ? 14.958 -2.228 -0.615 1.00 39.57 271 ALA B O 1
ATOM 3497 N N . CYS B 2 199 ? 13.813 -2.474 1.308 1.00 32.56 272 CYS B N 1
ATOM 3498 C CA . CYS B 2 199 ? 12.544 -2.763 0.632 1.00 30.17 272 CYS B CA 1
ATOM 3499 C C . CYS B 2 199 ? 12.040 -1.566 -0.165 1.00 27.61 272 CYS B C 1
ATOM 3500 O O . CYS B 2 199 ? 11.601 -1.722 -1.307 1.00 29.89 272 CYS B O 1
ATOM 3503 N N . LYS B 2 200 ? 12.069 -0.369 0.429 1.00 33.35 273 LYS B N 1
ATOM 3504 C CA . LYS B 2 200 ? 11.583 0.825 -0.265 1.00 32.46 273 LYS B CA 1
ATOM 3505 C C . LYS B 2 200 ? 12.401 1.097 -1.519 1.00 38.44 273 LYS B C 1
ATOM 3506 O O . LYS B 2 200 ? 11.855 1.451 -2.570 1.00 41.42 273 LYS B O 1
ATOM 3512 N N . LYS B 2 201 ? 13.714 0.917 -1.421 1.00 36.32 274 LYS B N 1
ATOM 3513 C CA . LYS B 2 201 ? 14.606 1.144 -2.549 1.00 38.40 274 LYS B CA 1
ATOM 3514 C C . LYS B 2 201 ? 14.392 0.091 -3.628 1.00 41.07 274 LYS B C 1
ATOM 3515 O O . LYS B 2 201 ? 14.461 0.396 -4.825 1.00 47.43 274 LYS B O 1
ATOM 3521 N N . ALA B 2 202 ? 14.108 -1.148 -3.214 1.00 41.88 275 ALA B N 1
ATOM 3522 C CA . ALA B 2 202 ? 13.983 -2.261 -4.147 1.00 40.11 275 ALA B CA 1
ATOM 3523 C C . ALA B 2 202 ? 12.714 -2.143 -4.974 1.00 41.30 275 ALA B C 1
ATOM 3524 O O . ALA B 2 202 ? 12.705 -2.433 -6.177 1.00 38.03 275 ALA B O 1
ATOM 3526 N N . VAL B 2 203 ? 11.628 -1.762 -4.312 1.00 37.55 276 VAL B N 1
ATOM 3527 C CA . VAL B 2 203 ? 10.349 -1.590 -4.960 1.00 37.80 276 VAL B CA 1
ATOM 3528 C C . VAL B 2 203 ? 10.388 -0.379 -5.883 1.00 41.44 276 VAL B C 1
ATOM 3529 O O . VAL B 2 203 ? 9.808 -0.401 -6.976 1.00 40.65 276 VAL B O 1
ATOM 3533 N N . GLY B 2 204 ? 11.125 0.666 -5.497 1.00 39.30 277 GLY B N 1
ATOM 3534 C CA . GLY B 2 204 ? 11.226 1.855 -6.327 1.00 38.26 277 GLY B CA 1
ATOM 3535 C C . GLY B 2 204 ? 11.985 1.659 -7.625 1.00 36.28 277 GLY B C 1
ATOM 3536 O O . GLY B 2 204 ? 11.798 2.447 -8.560 1.00 35.69 277 GLY B O 1
ATOM 3537 N N . LYS B 2 205 ? 12.839 0.628 -7.699 1.00 33.33 278 LYS B N 1
ATOM 3538 C CA . LYS B 2 205 ? 13.596 0.324 -8.910 1.00 35.47 278 LYS B CA 1
ATOM 3539 C C . LYS B 2 205 ? 12.744 -0.321 -9.993 1.00 47.15 278 LYS B C 1
ATOM 3540 O O . LYS B 2 205 ? 13.181 -0.384 -11.149 1.00 57.05 278 LYS B O 1
ATOM 3546 N N . ILE B 2 206 ? 11.561 -0.815 -9.649 1.00 44.08 279 ILE B N 1
ATOM 3547 C CA . ILE B 2 206 ? 10.687 -1.469 -10.608 1.00 35.98 279 ILE B CA 1
ATOM 3548 C C . ILE B 2 206 ? 9.583 -0.537 -11.098 1.00 33.52 279 ILE B C 1
ATOM 3549 O O . ILE B 2 206 ? 9.251 -0.538 -12.281 1.00 48.73 279 ILE B O 1
ATOM 3554 N N . VAL B 2 207 ? 9.002 0.275 -10.220 1.00 35.46 280 VAL B N 1
ATOM 3555 C CA . VAL B 2 207 ? 8.036 1.291 -10.628 1.00 35.85 280 VAL B CA 1
ATOM 3556 C C . VAL B 2 207 ? 8.480 2.619 -10.036 1.00 37.33 280 VAL B C 1
ATOM 3557 O O . VAL B 2 207 ? 8.568 2.746 -8.804 1.00 30.79 280 VAL B O 1
ATOM 3561 N N . SER B 2 208 ? 8.734 3.608 -10.900 1.00 34.11 281 SER B N 1
ATOM 3562 C CA . SER B 2 208 ? 9.053 4.944 -10.421 1.00 34.53 281 SER B CA 1
ATOM 3563 C C . SER B 2 208 ? 7.960 5.426 -9.498 1.00 32.60 281 SER B C 1
ATOM 3564 O O . SER B 2 208 ? 6.779 5.346 -9.832 1.00 48.02 281 SER B O 1
ATOM 3567 N N . GLY B 2 209 ? 8.356 5.928 -8.334 1.00 34.82 282 GLY B N 1
ATOM 3568 C CA . GLY B 2 209 ? 7.422 6.432 -7.360 1.00 30.15 282 GLY B CA 1
ATOM 3569 C C . GLY B 2 209 ? 6.954 5.424 -6.342 1.00 27.95 282 GLY B C 1
ATOM 3570 O O . GLY B 2 209 ? 6.381 5.820 -5.328 1.00 44.39 282 GLY B O 1
ATOM 3571 N N . ALA B 2 210 ? 7.177 4.136 -6.575 1.00 29.00 283 ALA B N 1
ATOM 3572 C CA . ALA B 2 210 ? 6.844 3.133 -5.565 1.00 32.38 283 ALA B CA 1
ATOM 3573 C C . ALA B 2 210 ? 7.866 3.169 -4.437 1.00 37.61 283 ALA B C 1
ATOM 3574 O O . ALA B 2 210 ? 9.051 3.382 -4.686 1.00 45.93 283 ALA B O 1
ATOM 3576 N N . PRO B 2 211 ? 7.411 2.962 -3.194 1.00 34.60 284 PRO B N 1
ATOM 3577 C CA . PRO B 2 211 ? 6.010 2.750 -2.774 1.00 29.98 284 PRO B CA 1
ATOM 3578 C C . PRO B 2 211 ? 5.190 4.030 -2.650 1.00 30.76 284 PRO B C 1
ATOM 3579 O O . PRO B 2 211 ? 5.652 5.021 -2.081 1.00 39.28 284 PRO B O 1
ATOM 3583 N N . ASN B 2 212 ? 3.963 3.989 -3.162 1.00 25.89 285 ASN B N 1
ATOM 3584 C CA . ASN B 2 212 ? 3.107 5.170 -3.147 1.00 22.88 285 ASN B CA 1
ATOM 3585 C C . ASN B 2 212 ? 2.548 5.425 -1.762 1.00 27.63 285 ASN B C 1
ATOM 3586 O O . ASN B 2 212 ? 2.202 6.565 -1.431 1.00 32.51 285 ASN B O 1
ATOM 3591 N N . GLU B 2 213 ? 2.438 4.377 -0.951 1.00 24.58 286 GLU B N 1
ATOM 3592 C CA . GLU B 2 213 ? 1.950 4.487 0.415 1.00 31.88 286 GLU B CA 1
ATOM 3593 C C . GLU B 2 213 ? 2.812 3.617 1.315 1.00 34.21 286 GLU B C 1
ATOM 3594 O O . GLU B 2 213 ? 3.111 2.464 0.971 1.00 27.20 286 GLU B O 1
ATOM 3600 N N . ILE B 2 214 ? 3.217 4.183 2.455 1.00 31.10 287 ILE B N 1
ATOM 3601 C CA . ILE B 2 214 ? 3.823 3.423 3.541 1.00 24.94 287 ILE B CA 1
ATOM 3602 C C . ILE B 2 214 ? 2.996 3.725 4.783 1.00 25.47 287 ILE B C 1
ATOM 3603 O O . ILE B 2 214 ? 3.122 4.798 5.378 1.00 30.95 287 ILE B O 1
ATOM 3608 N N . LEU B 2 215 ? 2.157 2.772 5.173 1.00 16.17 288 LEU B N 1
ATOM 3609 C CA . LEU B 2 215 ? 1.214 2.925 6.274 1.00 17.55 288 LEU B CA 1
ATOM 3610 C C . LEU B 2 215 ? 1.787 2.350 7.577 1.00 20.13 288 LEU B C 1
ATOM 3611 O O . LEU B 2 215 ? 2.117 1.156 7.654 1.00 19.20 288 LEU B O 1
ATOM 3616 N N . LEU B 2 216 ? 1.889 3.192 8.603 1.00 14.45 289 LEU B N 1
ATOM 3617 C CA . LEU B 2 216 ? 2.370 2.761 9.916 1.00 16.97 289 LEU B CA 1
ATOM 3618 C C . LEU B 2 216 ? 1.199 2.285 10.764 1.00 13.76 289 LEU B C 1
ATOM 3619 O O . LEU B 2 216 ? 0.196 2.997 10.911 1.00 21.18 289 LEU B O 1
ATOM 3624 N N . VAL B 2 217 ? 1.305 1.074 11.284 1.00 15.52 290 VAL B N 1
ATOM 3625 C CA . VAL B 2 217 ? 0.273 0.502 12.142 1.00 13.87 290 VAL B CA 1
ATOM 3626 C C . VAL B 2 217 ? 0.600 0.856 13.589 1.00 18.75 290 VAL B C 1
ATOM 3627 O O . VAL B 2 217 ? 1.695 0.555 14.072 1.00 20.17 290 VAL B O 1
ATOM 3631 N N . LEU B 2 218 ? -0.334 1.516 14.271 1.00 23.75 291 LEU B N 1
ATOM 3632 C CA . LEU B 2 218 ? -0.196 1.890 15.677 1.00 21.50 291 LEU B CA 1
ATOM 3633 C C . LEU B 2 218 ? -1.272 1.196 16.507 1.00 21.06 291 LEU B C 1
ATOM 3634 O O . LEU B 2 218 ? -2.464 1.417 16.282 1.00 28.32 291 LEU B O 1
ATOM 3639 N N . ASP B 2 219 ? -0.842 0.368 17.470 1.00 21.77 292 ASP B N 1
ATOM 3640 C CA . ASP B 2 219 ? -1.736 -0.339 18.386 1.00 23.55 292 ASP B CA 1
ATOM 3641 C C . ASP B 2 219 ? -2.445 0.664 19.299 1.00 26.79 292 ASP B C 1
ATOM 3642 O O . ASP B 2 219 ? -1.797 1.389 20.057 1.00 27.14 292 ASP B O 1
ATOM 3647 N N . GLY B 2 220 ? -3.778 0.687 19.257 1.00 22.84 293 GLY B N 1
ATOM 3648 C CA . GLY B 2 220 ? -4.542 1.610 20.084 1.00 19.57 293 GLY B CA 1
ATOM 3649 C C . GLY B 2 220 ? -4.403 1.417 21.584 1.00 23.68 293 GLY B C 1
ATOM 3650 O O . GLY B 2 220 ? -4.772 2.312 22.351 1.00 25.21 293 GLY B O 1
ATOM 3651 N N . ASN B 2 221 ? -3.892 0.273 22.028 1.00 28.81 294 ASN B N 1
ATOM 3652 C CA . ASN B 2 221 ? -3.603 0.076 23.446 1.00 29.00 294 ASN B CA 1
ATOM 3653 C C . ASN B 2 221 ? -2.335 0.790 23.912 1.00 27.33 294 ASN B C 1
ATOM 3654 O O . ASN B 2 221 ? -2.087 0.870 25.124 1.00 25.64 294 ASN B O 1
ATOM 3659 N N . THR B 2 222 ? -1.515 1.273 22.990 1.00 19.42 295 THR B N 1
ATOM 3660 C CA . THR B 2 222 ? -0.224 1.818 23.348 1.00 21.86 295 THR B CA 1
ATOM 3661 C C . THR B 2 222 ? -0.410 3.237 23.870 1.00 27.43 295 THR B C 1
ATOM 3662 O O . THR B 2 222 ? -1.237 4.002 23.366 1.00 29.35 295 THR B O 1
ATOM 3666 N N . GLY B 2 223 ? 0.347 3.578 24.897 1.00 30.79 296 GLY B N 1
ATOM 3667 C CA . GLY B 2 223 ? 0.306 4.921 25.428 1.00 30.98 296 GLY B CA 1
ATOM 3668 C C . GLY B 2 223 ? 1.214 5.860 24.668 1.00 27.38 296 GLY B C 1
ATOM 3669 O O . GLY B 2 223 ? 1.278 5.808 23.442 1.00 27.72 296 GLY B O 1
ATOM 3670 N N . LEU B 2 224 ? 1.937 6.707 25.398 1.00 31.86 297 LEU B N 1
ATOM 3671 C CA . LEU B 2 224 ? 2.745 7.762 24.802 1.00 28.59 297 LEU B CA 1
ATOM 3672 C C . LEU B 2 224 ? 3.883 7.235 23.938 1.00 26.72 297 LEU B C 1
ATOM 3673 O O . LEU B 2 224 ? 4.439 8.008 23.152 1.00 24.02 297 LEU B O 1
ATOM 3678 N N . ASN B 2 225 ? 4.224 5.945 24.025 1.00 24.81 298 ASN B N 1
ATOM 3679 C CA . ASN B 2 225 ? 5.252 5.432 23.129 1.00 24.73 298 ASN B CA 1
ATOM 3680 C C . ASN B 2 225 ? 4.841 5.531 21.657 1.00 24.68 298 ASN B C 1
ATOM 3681 O O . ASN B 2 225 ? 5.706 5.393 20.788 1.00 23.86 298 ASN B O 1
ATOM 3686 N N . MET B 2 226 ? 3.562 5.801 21.352 1.00 27.29 299 MET B N 1
ATOM 3687 C CA . MET B 2 226 ? 3.155 5.942 19.951 1.00 34.88 299 MET B CA 1
ATOM 3688 C C . MET B 2 226 ? 4.013 6.991 19.246 1.00 34.95 299 MET B C 1
ATOM 3689 O O . MET B 2 226 ? 4.378 6.834 18.075 1.00 35.64 299 MET B O 1
ATOM 3694 N N . LEU B 2 227 ? 4.401 8.041 19.976 1.00 29.33 300 LEU B N 1
ATOM 3695 C CA . LEU B 2 227 ? 5.094 9.162 19.344 1.00 26.41 300 LEU B CA 1
ATOM 3696 C C . LEU B 2 227 ? 6.534 8.836 18.955 1.00 30.56 300 LEU B C 1
ATOM 3697 O O . LEU B 2 227 ? 6.916 9.130 17.806 1.00 37.91 300 LEU B O 1
ATOM 3702 N N . PRO B 2 228 ? 7.381 8.253 19.824 1.00 32.98 301 PRO B N 1
ATOM 3703 C CA . PRO B 2 228 ? 8.715 7.826 19.344 1.00 22.56 301 PRO B CA 1
ATOM 3704 C C . PRO B 2 228 ? 8.656 6.837 18.199 1.00 34.53 301 PRO B C 1
ATOM 3705 O O . PRO B 2 228 ? 9.522 6.872 17.317 1.00 38.14 301 PRO B O 1
ATOM 3709 N N . GLN B 2 229 ? 7.660 5.938 18.208 1.00 20.20 302 GLN B N 1
ATOM 3710 C CA . GLN B 2 229 ? 7.443 5.005 17.109 1.00 23.26 302 GLN B CA 1
ATOM 3711 C C . GLN B 2 229 ? 7.253 5.745 15.780 1.00 26.08 302 GLN B C 1
ATOM 3712 O O . GLN B 2 229 ? 8.000 5.535 14.818 1.00 32.87 302 GLN B O 1
ATOM 3718 N N . ALA B 2 230 ? 6.240 6.610 15.720 1.00 23.22 303 ALA B N 1
ATOM 3719 C CA . ALA B 2 230 ? 5.970 7.373 14.507 1.00 20.54 303 ALA B CA 1
ATOM 3720 C C . ALA B 2 230 ? 7.156 8.245 14.102 1.00 19.91 303 ALA B C 1
ATOM 3721 O O . ALA B 2 230 ? 7.443 8.379 12.914 1.00 26.98 303 ALA B O 1
ATOM 3723 N N . ARG B 2 231 ? 7.881 8.819 15.069 1.00 25.64 304 ARG B N 1
ATOM 3724 C CA . ARG B 2 231 ? 9.039 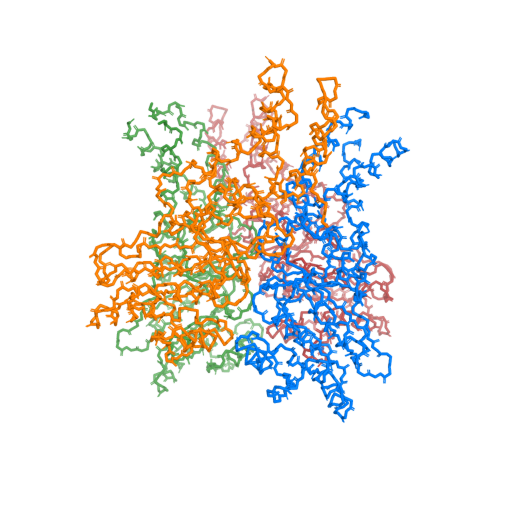9.650 14.720 1.00 24.08 304 ARG B CA 1
ATOM 3725 C C . ARG B 2 231 ? 10.106 8.841 13.998 1.00 30.68 304 ARG B C 1
ATOM 3726 O O . ARG B 2 231 ? 10.583 9.238 12.930 1.00 35.19 304 ARG B O 1
ATOM 3734 N N . GLU B 2 232 ? 10.520 7.719 14.589 1.00 32.41 305 GLU B N 1
ATOM 3735 C CA . GLU B 2 232 ? 11.635 6.967 14.026 1.00 33.57 305 GLU B CA 1
ATOM 3736 C C . GLU B 2 232 ? 11.276 6.348 12.684 1.00 26.71 305 GLU B C 1
ATOM 3737 O O . GLU B 2 232 ? 12.051 6.436 11.727 1.00 32.73 305 GLU B O 1
ATOM 3743 N N . PHE B 2 233 ? 10.110 5.701 12.599 1.00 22.28 306 PHE B N 1
ATOM 3744 C CA . PHE B 2 233 ? 9.702 5.103 11.329 1.00 27.33 306 PHE B CA 1
ATOM 3745 C C . PHE B 2 233 ? 9.618 6.151 10.235 1.00 27.29 306 PHE B C 1
ATOM 3746 O O . PHE B 2 233 ? 10.037 5.907 9.100 1.00 36.52 306 PHE B O 1
ATOM 3754 N N . ASN B 2 234 ? 9.080 7.326 10.562 1.00 20.93 307 ASN B N 1
ATOM 3755 C CA . ASN B 2 234 ? 8.945 8.369 9.560 1.00 33.55 307 ASN B CA 1
ATOM 3756 C C . ASN B 2 234 ? 10.304 8.906 9.140 1.00 30.91 307 ASN B C 1
ATOM 3757 O O . ASN B 2 234 ? 10.542 9.134 7.949 1.00 30.29 307 ASN B O 1
ATOM 3762 N N . GLU B 2 235 ? 11.202 9.101 10.111 1.00 29.37 308 GLU B N 1
ATOM 3763 C CA . GLU B 2 235 ? 12.571 9.539 9.841 1.00 26.33 308 GLU B CA 1
ATOM 3764 C C . GLU B 2 235 ? 13.304 8.576 8.918 1.00 31.17 308 GLU B C 1
ATOM 3765 O O . GLU B 2 235 ? 14.132 8.991 8.100 1.00 34.94 308 GLU B O 1
ATOM 3771 N N . VAL B 2 236 ? 13.032 7.284 9.041 1.00 31.83 309 VAL B N 1
ATOM 3772 C CA . VAL B 2 236 ? 13.855 6.284 8.377 1.00 33.33 309 VAL B CA 1
ATOM 3773 C C . VAL B 2 236 ? 13.350 5.970 6.978 1.00 31.34 309 VAL B C 1
ATOM 3774 O O . VAL B 2 236 ? 14.149 5.845 6.044 1.00 30.57 309 VAL B O 1
ATOM 3778 N N . VAL B 2 237 ? 12.036 5.837 6.805 1.00 29.28 310 VAL B N 1
ATOM 3779 C CA . VAL B 2 237 ? 11.467 5.513 5.503 1.00 31.22 310 VAL B CA 1
ATOM 3780 C C . VAL B 2 237 ? 10.468 6.546 5.012 1.00 33.10 310 VAL B C 1
ATOM 3781 O O . VAL B 2 237 ? 10.216 6.603 3.800 1.00 39.17 310 VAL B O 1
ATOM 3785 N N . GLY B 2 238 ? 9.846 7.333 5.883 1.00 31.11 311 GLY B N 1
ATOM 3786 C CA . GLY B 2 238 ? 8.796 8.216 5.422 1.00 27.38 311 GLY B CA 1
ATOM 3787 C C . GLY B 2 238 ? 7.430 7.555 5.472 1.00 32.65 311 GLY B C 1
ATOM 3788 O O . GLY B 2 238 ? 7.105 6.686 4.653 1.00 34.31 311 GLY B O 1
ATOM 3789 N N . ILE B 2 239 ? 6.620 7.955 6.447 1.00 28.25 312 ILE B N 1
ATOM 3790 C CA . ILE B 2 239 ? 5.278 7.416 6.628 1.00 23.97 312 ILE B CA 1
ATOM 3791 C C . ILE B 2 239 ? 4.282 8.333 5.940 1.00 25.79 312 ILE B C 1
ATOM 3792 O O . ILE B 2 239 ? 4.284 9.550 6.164 1.00 33.22 312 ILE B O 1
ATOM 3797 N N . THR B 2 240 ? 3.415 7.748 5.119 1.00 21.37 313 THR B N 1
ATOM 3798 C CA . THR B 2 240 ? 2.401 8.509 4.402 1.00 26.04 313 THR B CA 1
ATOM 3799 C C . THR B 2 240 ? 1.011 8.427 5.040 1.00 27.75 313 THR B C 1
ATOM 3800 O O . THR B 2 240 ? 0.124 9.188 4.650 1.00 29.68 313 THR B O 1
ATOM 3804 N N . GLY B 2 241 ? 0.810 7.560 6.023 1.00 16.78 314 GLY B N 1
ATOM 3805 C CA . GLY B 2 241 ? -0.454 7.490 6.726 1.00 20.17 314 GLY B CA 1
ATOM 3806 C C . GLY B 2 241 ? -0.365 6.525 7.889 1.00 24.90 314 GLY B C 1
ATOM 3807 O O . GLY B 2 241 ? 0.542 5.687 7.952 1.00 20.32 314 GLY B O 1
ATOM 3808 N N . LEU B 2 242 ? -1.327 6.652 8.806 1.00 15.01 315 LEU B N 1
ATOM 3809 C CA . LEU B 2 242 ? -1.413 5.831 10.004 1.00 22.49 315 LEU B CA 1
ATOM 3810 C C . LEU B 2 242 ? -2.613 4.900 9.925 1.00 22.55 315 LEU B C 1
ATOM 3811 O O . LEU B 2 242 ? -3.653 5.229 9.348 1.00 22.33 315 LEU B O 1
ATOM 3816 N N . ILE B 2 243 ? -2.454 3.737 10.531 1.00 23.22 316 ILE B N 1
ATOM 3817 C CA . ILE B 2 243 ? -3.548 2.813 10.772 1.00 17.75 316 ILE B CA 1
ATOM 3818 C C . ILE B 2 243 ? -3.628 2.638 12.284 1.00 16.68 316 ILE B C 1
ATOM 3819 O O . ILE B 2 243 ? -2.680 2.155 12.914 1.00 16.92 316 ILE B O 1
ATOM 3824 N N . LEU B 2 244 ? -4.719 3.078 12.870 1.00 16.69 317 LEU B N 1
ATOM 3825 C CA . LEU B 2 244 ? -4.900 3.026 14.309 1.00 13.66 317 LEU B CA 1
ATOM 3826 C C . LEU B 2 244 ? -5.819 1.845 14.599 1.00 26.93 317 LEU B C 1
ATOM 3827 O O . LEU B 2 244 ? -6.998 1.862 14.219 1.00 22.81 317 LEU B O 1
ATOM 3832 N N . THR B 2 245 ? -5.261 0.794 15.219 1.00 22.59 318 THR B N 1
ATOM 3833 C CA . THR B 2 245 ? -5.942 -0.490 15.373 1.00 18.23 318 THR B CA 1
ATOM 3834 C C . THR B 2 245 ? -6.485 -0.670 16.792 1.00 20.54 318 THR B C 1
ATOM 3835 O O . THR B 2 245 ? -6.069 0.010 17.733 1.00 16.98 318 THR B O 1
ATOM 3839 N N . LYS B 2 246 ? -7.432 -1.607 16.924 1.00 24.74 319 LYS B N 1
ATOM 3840 C CA . LYS B 2 246 ? -7.923 -2.107 18.215 1.00 25.14 319 LYS B CA 1
ATOM 3841 C C . LYS B 2 246 ? -8.674 -1.042 19.020 1.00 25.52 319 LYS B C 1
ATOM 3842 O O . LYS B 2 246 ? -8.633 -1.039 20.251 1.00 27.55 319 LYS B O 1
ATOM 3848 N N . LEU B 2 247 ? -9.409 -0.170 18.321 1.00 20.93 320 LEU B N 1
ATOM 3849 C CA . LEU B 2 247 ? -10.231 0.851 18.963 1.00 24.34 320 LEU B CA 1
ATOM 3850 C C . LEU B 2 247 ? -11.566 0.316 19.490 1.00 28.28 320 LEU B C 1
ATOM 3851 O O . LEU B 2 247 ? -12.231 1.021 20.264 1.00 38.17 320 LEU B O 1
ATOM 3856 N N . ASP B 2 248 ? -11.953 -0.909 19.104 1.00 20.16 321 ASP B N 1
ATOM 3857 C CA . ASP B 2 248 ? -13.117 -1.601 19.643 1.00 19.29 321 ASP B CA 1
ATOM 3858 C C . ASP B 2 248 ? -12.902 -2.086 21.069 1.00 30.76 321 ASP B C 1
ATOM 3859 O O . ASP B 2 248 ? -13.845 -2.585 21.690 1.00 30.24 321 ASP B O 1
ATOM 3864 N N . GLY B 2 249 ? -11.691 -1.975 21.598 1.00 33.59 322 GLY B N 1
ATOM 3865 C CA . GLY B 2 249 ? -11.450 -2.291 22.990 1.00 32.95 322 GLY B CA 1
ATOM 3866 C C . GLY B 2 249 ? -11.815 -1.120 23.875 1.00 32.17 322 GLY B C 1
ATOM 3867 O O . GLY B 2 249 ? -12.623 -0.259 23.520 1.00 41.49 322 GLY B O 1
ATOM 3868 N N . SER B 2 250 ? -11.202 -1.081 25.042 1.00 29.70 323 SER B N 1
ATOM 3869 C CA . SER B 2 250 ? -11.411 0.033 25.951 1.00 31.27 323 SER B CA 1
ATOM 3870 C C . SER B 2 250 ? -10.308 1.092 25.857 1.00 30.85 323 SER B C 1
ATOM 3871 O O . SER B 2 250 ? -10.406 2.133 26.507 1.00 28.22 323 SER B O 1
ATOM 3874 N N . ALA B 2 251 ? -9.266 0.867 25.071 1.00 32.98 324 ALA B N 1
ATOM 3875 C CA . ALA B 2 251 ? -8.328 1.946 24.817 1.00 37.58 324 ALA B CA 1
ATOM 3876 C C . ALA B 2 251 ? -8.940 2.958 23.855 1.00 31.83 324 ALA B C 1
ATOM 3877 O O . ALA B 2 251 ? -9.714 2.605 22.962 1.00 31.27 324 ALA B O 1
ATOM 3879 N N . ARG B 2 252 ? -8.580 4.228 24.036 1.00 29.81 325 ARG B N 1
ATOM 3880 C CA . ARG B 2 252 ? -9.134 5.305 23.221 1.00 30.75 325 ARG B CA 1
ATOM 3881 C C . ARG B 2 252 ? -8.216 5.764 22.099 1.00 26.63 325 ARG B C 1
ATOM 3882 O O . ARG B 2 252 ? -8.700 6.360 21.143 1.00 28.05 325 ARG B O 1
ATOM 3890 N N . GLY B 2 253 ? -6.909 5.524 22.195 1.00 29.94 326 GLY B N 1
ATOM 3891 C CA . GLY B 2 253 ? -5.988 5.949 21.156 1.00 24.78 326 GLY B CA 1
ATOM 3892 C C . GLY B 2 253 ? -5.689 7.425 21.161 1.00 26.78 326 GLY B C 1
ATOM 3893 O O . GLY B 2 253 ? -5.252 7.969 20.151 1.00 28.92 326 GLY B O 1
ATOM 3894 N N . GLY B 2 254 ? -5.896 8.090 22.291 1.00 31.99 327 GLY B N 1
ATOM 3895 C CA . GLY B 2 254 ? -5.753 9.529 22.350 1.00 31.95 327 GLY B CA 1
ATOM 3896 C C . GLY B 2 254 ? -4.386 10.026 21.958 1.00 29.04 327 GLY B C 1
ATOM 3897 O O . GLY B 2 254 ? -4.254 11.180 21.554 1.00 36.73 327 GLY B O 1
ATOM 3898 N N . CYS B 2 255 ? -3.364 9.181 22.065 1.00 30.07 328 CYS B N 1
ATOM 3899 C CA . CYS B 2 255 ? -2.010 9.598 21.728 1.00 33.71 328 CYS B CA 1
ATOM 3900 C C . CYS B 2 255 ? -1.831 9.855 20.232 1.00 25.90 328 CYS B C 1
ATOM 3901 O O . CYS B 2 255 ? -0.879 10.539 19.841 1.00 29.12 328 CYS B O 1
ATOM 3904 N N . VAL B 2 256 ? -2.725 9.328 19.392 1.00 24.16 329 VAL B N 1
ATOM 3905 C CA . VAL B 2 256 ? -2.658 9.573 17.951 1.00 23.20 329 VAL B CA 1
ATOM 3906 C C . VAL B 2 256 ? -2.802 11.061 17.649 1.00 29.71 329 VAL B C 1
ATOM 3907 O O . VAL B 2 256 ? -2.324 11.540 16.610 1.00 26.91 329 VAL B O 1
ATOM 3911 N N . VAL B 2 257 ? -3.453 11.814 18.546 1.00 27.37 330 VAL B N 1
ATOM 3912 C CA . VAL B 2 257 ? -3.641 13.239 18.313 1.00 25.86 330 VAL B CA 1
ATOM 3913 C C . VAL B 2 257 ? -2.295 13.952 18.314 1.00 32.72 330 VAL B C 1
ATOM 3914 O O . VAL B 2 257 ? -2.021 14.791 17.448 1.00 32.60 330 VAL B O 1
ATOM 3918 N N . SER B 2 258 ? -1.419 13.608 19.255 1.00 30.41 331 SER B N 1
ATOM 3919 C CA . SER B 2 258 ? -0.125 14.278 19.273 1.00 32.92 331 SER B CA 1
ATOM 3920 C C . SER B 2 258 ? 0.779 13.791 18.142 1.00 33.10 331 SER B C 1
ATOM 3921 O O . SER B 2 258 ? 1.607 14.561 17.659 1.00 34.36 331 SER B O 1
ATOM 3924 N N . VAL B 2 259 ? 0.622 12.541 17.683 1.00 32.90 332 VAL B N 1
ATOM 3925 C CA . VAL B 2 259 ? 1.395 12.069 16.528 1.00 27.67 332 VAL B CA 1
ATOM 3926 C C . VAL B 2 259 ? 1.123 12.936 15.303 1.00 29.99 332 VAL B C 1
ATOM 3927 O O . VAL B 2 259 ? 2.051 13.466 14.683 1.00 31.19 332 VAL B O 1
ATOM 3931 N N . VAL B 2 260 ? -0.152 13.081 14.931 1.00 33.45 333 VAL B N 1
ATOM 3932 C CA . VAL B 2 260 ? -0.514 13.942 13.804 1.00 31.79 333 VAL B CA 1
ATOM 3933 C C . VAL B 2 260 ? -0.083 15.382 14.065 1.00 33.91 333 VAL B C 1
ATOM 3934 O O . VAL B 2 260 ? 0.435 16.064 13.175 1.00 33.66 333 VAL B O 1
ATOM 3938 N N . GLU B 2 261 ? -0.291 15.859 15.293 1.00 33.32 334 GLU B N 1
ATOM 3939 C CA . GLU B 2 261 ? 0.011 17.246 15.646 1.00 32.43 334 GLU B CA 1
ATOM 3940 C C . GLU B 2 261 ? 1.497 17.560 15.484 1.00 35.97 334 GLU B C 1
ATOM 3941 O O . GLU B 2 261 ? 1.858 18.632 14.994 1.00 38.20 334 GLU B O 1
ATOM 3947 N N . GLU B 2 262 ? 2.373 16.635 15.894 1.00 32.12 335 GLU B N 1
ATOM 3948 C CA . GLU B 2 262 ? 3.809 16.856 15.752 1.00 30.50 335 GLU B CA 1
ATOM 3949 C C . GLU B 2 262 ? 4.305 16.527 14.345 1.00 31.85 335 GLU B C 1
ATOM 3950 O O . GLU B 2 262 ? 5.183 17.218 13.821 1.00 33.79 335 GLU B O 1
ATOM 3956 N N . LEU B 2 263 ? 3.771 15.482 13.710 1.00 30.57 336 LEU B N 1
ATOM 3957 C CA . LEU B 2 263 ? 4.404 14.954 12.505 1.00 32.18 336 LEU B CA 1
ATOM 3958 C C . LEU B 2 263 ? 3.675 15.254 11.203 1.00 28.91 336 LEU B C 1
ATOM 3959 O O . LEU B 2 263 ? 4.305 15.160 10.147 1.00 37.37 336 LEU B O 1
ATOM 3964 N N . GLY B 2 264 ? 2.388 15.609 11.238 1.00 25.16 337 GLY B N 1
ATOM 3965 C CA . GLY B 2 264 ? 1.633 15.861 10.010 1.00 25.80 337 GLY B CA 1
ATOM 3966 C C . GLY B 2 264 ? 1.278 14.629 9.179 1.00 32.09 337 GLY B C 1
ATOM 3967 O O . GLY B 2 264 ? 0.916 14.768 8.012 1.00 34.83 337 GLY B O 1
ATOM 3968 N N . ILE B 2 265 ? 1.379 13.429 9.743 1.00 31.49 338 ILE B N 1
ATOM 3969 C CA . ILE B 2 265 ? 0.988 12.194 9.061 1.00 31.38 338 ILE B CA 1
ATOM 3970 C C . ILE B 2 265 ? -0.514 11.997 9.232 1.00 25.02 338 ILE B C 1
ATOM 3971 O O . ILE B 2 265 ? -0.981 11.852 10.363 1.00 26.14 338 ILE B O 1
ATOM 3976 N N . PRO B 2 266 ? -1.313 11.997 8.168 1.00 25.48 339 PRO B N 1
ATOM 3977 C CA . PRO B 2 266 ? -2.757 11.740 8.347 1.00 20.25 339 PRO B CA 1
ATOM 3978 C C . PRO B 2 266 ? -3.023 10.335 8.875 1.00 27.75 339 PRO B C 1
ATOM 3979 O O . PRO B 2 266 ? -2.400 9.367 8.429 1.00 30.86 339 PRO B O 1
ATOM 3983 N N . VAL B 2 267 ? -3.940 10.229 9.851 1.00 22.28 340 VAL B N 1
ATOM 3984 C CA . VAL B 2 267 ? -4.603 8.955 10.108 1.00 20.74 340 VAL B CA 1
ATOM 3985 C C . VAL B 2 267 ? -5.498 8.631 8.917 1.00 24.04 340 VAL B C 1
ATOM 3986 O O . VAL B 2 267 ? -6.338 9.455 8.511 1.00 31.43 340 VAL B O 1
ATOM 3990 N N . LYS B 2 268 ? -5.343 7.425 8.357 1.00 23.34 341 LYS B N 1
ATOM 3991 C CA . LYS B 2 268 ? -6.095 7.028 7.167 1.00 20.70 341 LYS B CA 1
ATOM 3992 C C . LYS B 2 268 ? -7.082 5.884 7.385 1.00 19.47 341 LYS B C 1
ATOM 3993 O O . LYS B 2 268 ? -8.062 5.801 6.652 1.00 23.96 341 LYS B O 1
ATOM 3999 N N . PHE B 2 269 ? -6.874 5.015 8.378 1.00 19.77 342 PHE B N 1
ATOM 4000 C CA . PHE B 2 269 ? -7.819 3.948 8.696 1.00 24.12 342 PHE B CA 1
ATOM 4001 C C . PHE B 2 269 ? -7.769 3.647 10.185 1.00 20.92 342 PHE B C 1
ATOM 4002 O O . PHE B 2 269 ? -6.746 3.853 10.843 1.00 24.96 342 PHE B O 1
ATOM 4010 N N . ILE B 2 270 ? -8.864 3.107 10.700 1.00 19.34 343 ILE B N 1
ATOM 4011 C CA . ILE B 2 270 ? -8.907 2.606 12.065 1.00 17.69 343 ILE B CA 1
ATOM 4012 C C . ILE B 2 270 ? -9.346 1.148 12.036 1.00 19.95 343 ILE B C 1
ATOM 4013 O O . ILE B 2 270 ? -10.195 0.764 11.222 1.00 24.93 343 ILE B O 1
ATOM 4018 N N . GLY B 2 271 ? -8.726 0.330 12.887 1.00 20.13 344 GLY B N 1
ATOM 4019 C CA . GLY B 2 271 ? -9.166 -1.042 13.080 1.00 18.36 344 GLY B CA 1
ATOM 4020 C C . GLY B 2 271 ? -10.161 -1.147 14.221 1.00 15.07 344 GLY B C 1
ATOM 4021 O O . GLY B 2 271 ? -9.926 -0.618 15.306 1.00 27.95 344 GLY B O 1
ATOM 4022 N N . VAL B 2 272 ? -11.278 -1.835 13.969 1.00 16.37 345 VAL B N 1
ATOM 4023 C CA . VAL B 2 272 ? -12.374 -1.909 14.932 1.00 17.74 345 VAL B CA 1
ATOM 4024 C C . VAL B 2 272 ? -12.819 -3.351 15.131 1.00 23.64 345 VAL B C 1
ATOM 4025 O O . VAL B 2 272 ? -13.990 -3.618 15.415 1.00 25.47 345 VAL B O 1
ATOM 4029 N N . GLY B 2 273 ? -11.889 -4.285 15.014 1.00 25.90 346 GLY B N 1
ATOM 4030 C CA . GLY B 2 273 ? -12.176 -5.679 15.280 1.00 20.23 346 GLY B CA 1
ATOM 4031 C C . GLY B 2 273 ? -11.330 -6.579 14.397 1.00 19.22 346 GLY B C 1
ATOM 4032 O O . GLY B 2 273 ? -10.433 -6.122 13.699 1.00 21.17 346 GLY B O 1
ATOM 4033 N N . GLU B 2 274 ? -11.668 -7.874 14.421 1.00 22.30 347 GLU B N 1
ATOM 4034 C CA . GLU B 2 274 ? -10.874 -8.912 13.782 1.00 27.27 347 GLU B CA 1
ATOM 4035 C C . GLU B 2 274 ? -11.511 -9.507 12.527 1.00 31.22 347 GLU B C 1
ATOM 4036 O O . GLU B 2 274 ? -10.825 -10.224 11.790 1.00 32.24 347 GLU B O 1
ATOM 4042 N N . ALA B 2 275 ? -12.771 -9.192 12.224 1.00 27.62 348 ALA B N 1
ATOM 4043 C CA . ALA B 2 275 ? -13.376 -9.745 11.018 1.00 26.75 348 ALA B CA 1
ATOM 4044 C C . ALA B 2 275 ? -12.919 -8.979 9.774 1.00 28.10 348 ALA B C 1
ATOM 4045 O O . ALA B 2 275 ? -12.451 -7.841 9.856 1.00 30.78 348 ALA B O 1
ATOM 4047 N N . VAL B 2 276 ? -13.080 -9.622 8.607 1.00 25.34 349 VAL B N 1
ATOM 4048 C CA . VAL B 2 276 ? -12.643 -9.069 7.319 1.00 30.40 349 VAL B CA 1
ATOM 4049 C C . VAL B 2 276 ? -13.114 -7.632 7.088 1.00 28.96 349 VAL B C 1
ATOM 4050 O O . VAL B 2 276 ? -12.408 -6.837 6.453 1.00 33.91 349 VAL B O 1
ATOM 4054 N N . GLU B 2 277 ? -14.317 -7.285 7.565 1.00 25.27 350 GLU B N 1
ATOM 4055 C CA . GLU B 2 277 ? -14.906 -5.966 7.324 1.00 34.14 350 GLU B CA 1
ATOM 4056 C C . GLU B 2 277 ? -14.418 -4.871 8.282 1.00 29.65 350 GLU B C 1
ATOM 4057 O O . GLU B 2 277 ? -14.754 -3.705 8.068 1.00 25.80 350 GLU B O 1
ATOM 4063 N N . ASP B 2 278 ? -13.616 -5.198 9.300 1.00 29.46 351 ASP B N 1
ATOM 4064 C CA . ASP B 2 278 ? -13.372 -4.298 10.439 1.00 33.38 351 ASP B CA 1
ATOM 4065 C C . ASP B 2 278 ? -12.227 -3.321 10.192 1.00 34.33 351 ASP B C 1
ATOM 4066 O O . ASP B 2 278 ? -11.337 -3.140 11.028 1.00 30.96 351 ASP B O 1
ATOM 4071 N N . LEU B 2 279 ? -12.271 -2.659 9.044 1.00 26.72 352 LEU B N 1
ATOM 4072 C CA . LEU B 2 279 ? -11.369 -1.568 8.728 1.00 22.38 352 LEU B CA 1
ATOM 4073 C C . LEU B 2 279 ? -12.219 -0.440 8.166 1.00 27.11 352 LEU B C 1
ATOM 4074 O O . LEU B 2 279 ? -12.967 -0.646 7.210 1.00 33.06 352 LEU B O 1
ATOM 4079 N N . GLN B 2 280 ? -12.126 0.739 8.777 1.00 27.13 353 GLN B N 1
ATOM 4080 C CA . GLN B 2 280 ? -12.913 1.905 8.401 1.00 24.14 353 GLN B CA 1
ATOM 4081 C C . GLN B 2 280 ? -11.999 3.031 7.949 1.00 27.89 353 GLN B C 1
ATOM 4082 O O . GLN B 2 280 ? -11.000 3.320 8.625 1.00 34.46 353 GLN B O 1
ATOM 4088 N N . PRO B 2 281 ? -12.287 3.680 6.823 1.00 27.09 354 PRO B N 1
ATOM 4089 C CA . PRO B 2 281 ? -11.540 4.900 6.472 1.00 23.39 354 PRO B CA 1
ATOM 4090 C C . PRO B 2 281 ? -11.716 5.946 7.563 1.00 30.09 354 PRO B C 1
ATOM 4091 O O . PRO B 2 281 ? -12.799 6.088 8.133 1.00 37.15 354 PRO B O 1
ATOM 4095 N N . PHE B 2 282 ? -10.642 6.682 7.848 1.00 28.12 355 PHE B N 1
ATOM 4096 C CA . PHE B 2 282 ? -10.651 7.634 8.951 1.00 25.00 355 PHE B CA 1
ATOM 4097 C C . PHE B 2 282 ? -11.632 8.779 8.704 1.00 29.79 355 PHE B C 1
ATOM 4098 O O . PHE B 2 282 ? -11.583 9.459 7.677 1.00 37.87 355 PHE B O 1
ATOM 4106 N N . ASP B 2 283 ? -12.519 8.995 9.654 1.00 29.57 356 ASP B N 1
ATOM 4107 C CA . ASP B 2 283 ? -13.448 10.112 9.600 1.00 30.49 356 ASP B CA 1
ATOM 4108 C C . ASP B 2 283 ? -13.173 10.917 10.861 1.00 32.25 356 ASP B C 1
ATOM 4109 O O . ASP B 2 283 ? -13.468 10.433 11.971 1.00 37.74 356 ASP B O 1
ATOM 4114 N N . PRO B 2 284 ? -12.565 12.108 10.767 1.00 29.39 357 PRO B N 1
ATOM 4115 C CA . PRO B 2 284 ? -12.189 12.820 12.005 1.00 32.36 357 PRO B CA 1
ATOM 4116 C C . PRO B 2 284 ? -13.380 13.171 12.883 1.00 34.75 357 PRO B C 1
ATOM 4117 O O . PRO B 2 284 ? -13.292 13.031 14.109 1.00 39.19 357 PRO B O 1
ATOM 4121 N N . GLU B 2 285 ? -14.502 13.585 12.292 1.00 26.91 358 GLU B N 1
ATOM 4122 C CA . GLU B 2 285 ? -15.692 13.876 13.086 1.00 29.16 358 GLU B CA 1
ATOM 4123 C C . GLU B 2 285 ? -16.172 12.645 13.852 1.00 33.98 358 GLU B C 1
ATOM 4124 O O . GLU B 2 285 ? -16.551 12.738 15.028 1.00 33.62 358 GLU B O 1
ATOM 4130 N N . ALA B 2 286 ? -16.195 11.485 13.193 1.00 33.88 359 ALA B N 1
ATOM 4131 C CA . ALA B 2 286 ? -16.653 10.281 13.876 1.00 31.39 359 ALA B CA 1
ATOM 4132 C C . ALA B 2 286 ? -15.694 9.895 14.995 1.00 29.41 359 ALA B C 1
ATOM 4133 O O . ALA B 2 286 ? -16.114 9.462 16.074 1.00 37.40 359 ALA B O 1
ATOM 4135 N N . PHE B 2 287 ? -14.402 10.073 14.755 1.00 25.28 360 PHE B N 1
ATOM 4136 C CA . PHE B 2 287 ? -13.394 9.689 15.727 1.00 23.95 360 PHE B CA 1
ATOM 4137 C C . PHE B 2 287 ? -13.494 10.542 16.996 1.00 28.18 360 PHE B C 1
ATOM 4138 O O . PHE B 2 287 ? -13.496 10.016 18.115 1.00 28.65 360 PHE B O 1
ATOM 4146 N N . VAL B 2 288 ? -13.600 11.862 16.836 1.00 25.29 361 VAL B N 1
ATOM 4147 C CA . VAL B 2 288 ? -13.600 12.747 17.990 1.00 27.55 361 VAL B CA 1
ATOM 4148 C C . VAL B 2 288 ? -14.909 12.622 18.759 1.00 34.55 361 VAL B C 1
ATOM 4149 O O . VAL B 2 288 ? -14.925 12.694 19.990 1.00 37.88 361 VAL B O 1
ATOM 4153 N N . ASN B 2 289 ? -16.025 12.412 18.058 1.00 35.63 362 ASN B N 1
ATOM 4154 C CA . ASN B 2 289 ? -17.271 12.133 18.767 1.00 27.85 362 ASN B CA 1
ATOM 4155 C C . ASN B 2 289 ? -17.167 10.841 19.569 1.00 30.97 362 ASN B C 1
ATOM 4156 O O . ASN B 2 289 ? -17.593 10.785 20.725 1.00 28.01 362 ASN B O 1
ATOM 4161 N N . ALA B 2 290 ? -16.546 9.807 18.989 1.00 28.54 363 ALA B N 1
ATOM 4162 C CA . ALA B 2 290 ? -16.407 8.530 19.680 1.00 26.97 363 ALA B CA 1
ATOM 4163 C C . ALA B 2 290 ? -15.473 8.636 20.890 1.00 31.95 363 ALA B C 1
ATOM 4164 O O . ALA B 2 290 ? -15.758 8.072 21.948 1.00 36.12 363 ALA B O 1
ATOM 4166 N N . ILE B 2 291 ? -14.360 9.359 20.760 1.00 27.71 364 ILE B N 1
ATOM 4167 C CA . ILE B 2 291 ? -13.396 9.390 21.840 1.00 23.03 364 ILE B CA 1
ATOM 4168 C C . ILE B 2 291 ? -13.916 10.155 23.041 1.00 36.24 364 ILE B C 1
ATOM 4169 O O . ILE B 2 291 ? -13.444 9.921 24.156 1.00 38.58 364 ILE B O 1
ATOM 4174 N N . PHE B 2 292 ? -14.899 11.037 22.865 1.00 39.50 365 PHE B N 1
ATOM 4175 C CA . PHE B 2 292 ? -15.382 11.868 23.966 1.00 45.58 365 PHE B CA 1
ATOM 4176 C C . PHE B 2 292 ? -16.760 11.462 24.460 1.00 51.59 365 PHE B C 1
ATOM 4177 O O . PHE B 2 292 ? -17.412 12.250 25.143 1.00 55.20 365 PHE B O 1
ATOM 4185 N N . SER B 2 293 ? -17.215 10.259 24.133 1.00 63.41 366 SER B N 1
ATOM 4186 C CA . SER B 2 293 ? -18.418 9.716 24.760 1.00 83.53 366 SER B CA 1
ATOM 4187 C C . SER B 2 293 ? -18.584 8.246 24.417 1.00 82.57 366 SER B C 1
ATOM 4188 O O . SER B 2 293 ? -18.962 7.905 23.299 1.00 84.29 366 SER B O 1
ATOM 4191 N N . VAL C 1 27 ? 26.735 34.297 9.847 1.00 85.59 97 VAL C N 1
ATOM 4192 C CA . VAL C 1 27 ? 27.415 33.164 9.216 1.00 84.99 97 VAL C CA 1
ATOM 4193 C C . VAL C 1 27 ? 28.498 32.591 10.138 1.00 78.74 97 VAL C C 1
ATOM 4194 O O . VAL C 1 27 ? 28.837 33.190 11.154 1.00 79.74 97 VAL C O 1
ATOM 4198 N N . LEU C 1 28 ? 29.038 31.424 9.794 1.00 79.29 98 LEU C N 1
ATOM 4199 C CA . LEU C 1 28 ? 30.100 30.841 10.604 1.00 81.59 98 LEU C CA 1
ATOM 4200 C C . LEU C 1 28 ? 31.375 31.666 10.455 1.00 88.28 98 LEU C C 1
ATOM 4201 O O . LEU C 1 28 ? 31.783 32.004 9.339 1.00 80.96 98 LEU C O 1
ATOM 4206 N N . THR C 1 29 ? 31.990 32.009 11.591 1.00 91.53 99 THR C N 1
ATOM 4207 C CA . THR C 1 29 ? 33.180 32.846 11.632 1.00 96.08 99 THR C CA 1
ATOM 4208 C C . THR C 1 29 ? 34.203 32.215 12.564 1.00 97.50 99 THR C C 1
ATOM 4209 O O . THR C 1 29 ? 33.866 31.379 13.405 1.00 93.78 99 THR C O 1
ATOM 4213 N N . LYS C 1 30 ? 35.457 32.649 12.420 1.00 99.72 100 LYS C N 1
ATOM 4214 C CA . LYS C 1 30 ? 36.538 32.127 13.255 1.00 106.65 100 LYS C CA 1
ATOM 4215 C C . LYS C 1 30 ? 36.248 32.323 14.739 1.00 108.58 100 LYS C C 1
ATOM 4216 O O . LYS C 1 30 ? 36.261 31.362 15.521 1.00 114.95 100 LYS C O 1
ATOM 4222 N N . ASP C 1 31 ? 36.032 33.574 15.152 1.00 108.28 101 ASP C N 1
ATOM 4223 C CA . ASP C 1 31 ? 35.810 33.880 16.563 1.00 103.69 101 ASP C CA 1
ATOM 4224 C C . ASP C 1 31 ? 34.662 33.066 17.126 1.00 95.77 101 ASP C C 1
ATOM 4225 O O . ASP C 1 31 ? 34.718 32.601 18.266 1.00 94.26 101 ASP C O 1
ATOM 4230 N N . ASN C 1 32 ? 33.616 32.864 16.336 1.00 95.97 102 ASN C N 1
ATOM 4231 C CA . ASN C 1 32 ? 32.395 32.243 16.834 1.00 89.99 102 ASN C CA 1
ATOM 4232 C C . ASN C 1 32 ? 32.380 30.714 16.787 1.00 81.38 102 ASN C C 1
ATOM 4233 O O . ASN C 1 32 ? 31.542 30.112 17.470 1.00 70.81 102 ASN C O 1
ATOM 4238 N N . ILE C 1 33 ? 33.269 30.062 16.018 1.00 76.36 103 ILE C N 1
ATOM 4239 C CA . ILE C 1 33 ? 33.374 28.611 16.145 1.00 72.70 103 ILE C CA 1
ATOM 4240 C C . ILE C 1 33 ? 34.352 28.220 17.251 1.00 78.35 103 ILE C C 1
ATOM 4241 O O . ILE C 1 33 ? 34.234 27.130 17.827 1.00 79.24 103 ILE C O 1
ATOM 4246 N N . ALA C 1 34 ? 35.308 29.098 17.575 1.00 81.60 104 ALA C N 1
ATOM 4247 C CA . ALA C 1 34 ? 36.422 28.831 18.487 1.00 81.79 104 ALA C CA 1
ATOM 4248 C C . ALA C 1 34 ? 36.068 28.052 19.765 1.00 90.34 104 ALA C C 1
ATOM 4249 O O . ALA C 1 34 ? 36.828 27.164 20.171 1.00 87.11 104 ALA C O 1
ATOM 4251 N N . GLU C 1 35 ? 34.926 28.362 20.412 1.00 88.19 105 GLU C N 1
ATOM 4252 C CA . GLU C 1 35 ? 34.556 27.703 21.668 1.00 83.48 105 GLU C CA 1
ATOM 4253 C C . GLU C 1 35 ? 33.832 26.382 21.415 1.00 74.36 105 GLU C C 1
ATOM 4254 O O . GLU C 1 35 ? 34.096 25.394 22.108 1.00 77.16 105 GLU C O 1
ATOM 4260 N N . PRO C 1 36 ? 32.894 26.322 20.466 1.00 74.63 106 PRO C N 1
ATOM 4261 C CA . PRO C 1 36 ? 32.428 24.998 20.017 1.00 71.44 106 PRO C CA 1
ATOM 4262 C C . PRO C 1 36 ? 33.541 24.110 19.480 1.00 66.75 106 PRO C C 1
ATOM 4263 O O . PRO C 1 36 ? 33.442 22.885 19.581 1.00 57.27 106 PRO C O 1
ATOM 4267 N N . MET C 1 37 ? 34.590 24.681 18.893 1.00 75.12 107 MET C N 1
ATOM 4268 C CA . MET C 1 37 ? 35.706 23.847 18.461 1.00 83.87 107 MET C CA 1
ATOM 4269 C C . MET C 1 37 ? 36.453 23.266 19.658 1.00 83.44 107 MET C C 1
ATOM 4270 O O . MET C 1 37 ? 36.984 22.150 19.579 1.00 82.29 107 MET C O 1
ATOM 4275 N N . ARG C 1 38 ? 36.499 24.003 20.774 1.00 84.30 108 ARG C N 1
ATOM 4276 C CA . ARG C 1 38 ? 37.041 23.460 22.012 1.00 70.28 108 ARG C CA 1
ATOM 4277 C C . ARG C 1 38 ? 36.071 22.517 22.699 1.00 66.37 108 ARG C C 1
ATOM 4278 O O . ARG C 1 38 ? 36.495 21.696 23.513 1.00 65.24 108 ARG C O 1
ATOM 4286 N N . ASP C 1 39 ? 34.784 22.607 22.394 1.00 70.09 109 ASP C N 1
ATOM 4287 C CA . ASP C 1 39 ? 33.868 21.684 23.043 1.00 70.51 109 ASP C CA 1
ATOM 4288 C C . ASP C 1 39 ? 33.847 20.329 22.347 1.00 64.62 109 ASP C C 1
ATOM 4289 O O . ASP C 1 39 ? 33.817 19.293 23.023 1.00 64.84 109 ASP C O 1
ATOM 4294 N N . ILE C 1 40 ? 33.896 20.305 21.009 1.00 61.01 110 ILE C N 1
ATOM 4295 C CA . ILE C 1 40 ? 33.908 19.015 20.317 1.00 62.32 110 ILE C CA 1
ATOM 4296 C C . ILE C 1 40 ? 35.248 18.302 20.504 1.00 55.72 110 ILE C C 1
ATOM 4297 O O . ILE C 1 40 ? 35.303 17.064 20.490 1.00 53.64 110 ILE C O 1
ATOM 4302 N N . ARG C 1 41 ? 36.341 19.052 20.676 1.00 52.62 111 ARG C N 1
ATOM 4303 C CA . ARG C 1 41 ? 37.616 18.427 21.021 1.00 47.84 111 ARG C CA 1
ATOM 4304 C C . ARG C 1 41 ? 37.514 17.696 22.362 1.00 57.39 111 ARG C C 1
ATOM 4305 O O . ARG C 1 41 ? 37.941 16.540 22.485 1.00 51.90 111 ARG C O 1
ATOM 4313 N N . ARG C 1 42 ? 36.917 18.345 23.370 1.00 47.38 112 ARG C N 1
ATOM 4314 C CA . ARG C 1 42 ? 36.738 17.692 24.661 1.00 52.55 112 ARG C CA 1
ATOM 4315 C C . ARG C 1 42 ? 35.881 16.435 24.530 1.00 50.86 112 ARG C C 1
ATOM 4316 O O . ARG C 1 42 ? 36.227 15.375 25.067 1.00 43.23 112 ARG C O 1
ATOM 4324 N N . ALA C 1 43 ? 34.768 16.530 23.797 1.00 45.05 113 ALA C N 1
ATOM 4325 C CA . ALA C 1 43 ? 33.846 15.398 23.714 1.00 51.86 113 ALA C CA 1
ATOM 4326 C C . ALA C 1 43 ? 34.467 14.224 22.967 1.00 42.42 113 ALA C C 1
ATOM 4327 O O . ALA C 1 43 ? 34.281 13.067 23.351 1.00 46.24 113 ALA C O 1
ATOM 4329 N N . LEU C 1 44 ? 35.206 14.501 21.897 1.00 42.69 114 LEU C N 1
ATOM 4330 C CA . LEU C 1 44 ? 35.915 13.440 21.188 1.00 51.99 114 LEU C CA 1
ATOM 4331 C C . LEU C 1 44 ? 36.935 12.741 22.083 1.00 46.73 114 LEU C C 1
ATOM 4332 O O . LEU C 1 44 ? 37.100 11.517 22.006 1.00 39.46 114 LEU C O 1
ATOM 4337 N N . LEU C 1 45 ? 37.648 13.506 22.919 1.00 48.16 115 LEU C N 1
ATOM 4338 C CA . LEU C 1 45 ? 38.626 12.915 23.832 1.00 40.41 115 LEU C CA 1
ATOM 4339 C C . LEU C 1 45 ? 37.949 12.093 24.928 1.00 49.75 115 LEU C C 1
ATOM 4340 O O . LEU C 1 45 ? 38.469 11.052 25.343 1.00 49.97 115 LEU C O 1
ATOM 4345 N N . GLU C 1 46 ? 36.797 12.548 25.416 1.00 48.79 116 GLU C N 1
ATOM 4346 C CA . GLU C 1 46 ? 36.042 11.775 26.396 1.00 52.17 116 GLU C CA 1
ATOM 4347 C C . GLU C 1 46 ? 35.411 10.535 25.775 1.00 50.40 116 GLU C C 1
ATOM 4348 O O . GLU C 1 46 ? 35.022 9.618 26.505 1.00 58.42 116 GLU C O 1
ATOM 4354 N N . ALA C 1 47 ? 35.310 10.478 24.452 1.00 47.33 117 ALA C N 1
ATOM 4355 C CA . ALA C 1 47 ? 34.877 9.272 23.760 1.00 47.08 117 ALA C CA 1
ATOM 4356 C C . ALA C 1 47 ? 36.051 8.365 23.383 1.00 44.70 117 ALA C C 1
ATOM 4357 O O . ALA C 1 47 ? 35.842 7.357 22.702 1.00 44.67 117 ALA C O 1
ATOM 4359 N N . ASP C 1 48 ? 37.267 8.707 23.824 1.00 40.30 118 ASP C N 1
ATOM 4360 C CA . ASP C 1 48 ? 38.491 7.929 23.637 1.00 39.53 118 ASP C CA 1
ATOM 4361 C C . ASP C 1 48 ? 39.048 7.988 22.216 1.00 43.64 118 ASP C C 1
ATOM 4362 O O . ASP C 1 48 ? 39.837 7.118 21.834 1.00 44.76 118 ASP C O 1
ATOM 4367 N N . VAL C 1 49 ? 38.665 8.988 21.416 1.00 44.73 119 VAL C N 1
ATOM 4368 C CA . VAL C 1 49 ? 39.252 9.142 20.087 1.00 45.78 119 VAL C CA 1
ATOM 4369 C C . VAL C 1 49 ? 40.721 9.518 20.228 1.00 51.82 119 VAL C C 1
ATOM 4370 O O . VAL C 1 49 ? 41.080 10.435 20.981 1.00 52.94 119 VAL C O 1
ATOM 4374 N N . SER C 1 50 ? 41.573 8.800 19.503 1.00 51.43 120 SER C N 1
ATOM 4375 C CA . SER C 1 50 ? 43.016 8.996 19.588 1.00 50.46 120 SER C CA 1
ATOM 4376 C C . SER C 1 50 ? 43.377 10.438 19.223 1.00 50.99 120 SER C C 1
ATOM 4377 O O . SER C 1 50 ? 42.841 10.991 18.253 1.00 51.48 120 SER C O 1
ATOM 4380 N N . LEU C 1 51 ? 44.280 11.045 20.011 1.00 47.29 121 LEU C N 1
ATOM 4381 C CA . LEU C 1 51 ? 44.492 12.495 19.939 1.00 48.54 121 LEU C CA 1
ATOM 4382 C C . LEU C 1 51 ? 44.939 13.028 18.579 1.00 50.93 121 LEU C C 1
ATOM 4383 O O . LEU C 1 51 ? 44.511 14.138 18.220 1.00 53.36 121 LEU C O 1
ATOM 4388 N N . PRO C 1 52 ? 45.806 12.363 17.808 1.00 51.46 122 PRO C N 1
ATOM 4389 C CA . PRO C 1 52 ? 46.141 12.930 16.488 1.00 55.14 122 PRO C CA 1
ATOM 4390 C C . PRO C 1 52 ? 44.986 12.863 15.491 1.00 56.70 122 PRO C C 1
ATOM 4391 O O . PRO C 1 52 ? 44.927 13.704 14.585 1.00 62.97 122 PRO C O 1
ATOM 4395 N N . VAL C 1 53 ? 44.069 11.898 15.638 1.00 53.74 123 VAL C N 1
ATOM 4396 C CA . VAL C 1 53 ? 42.830 11.897 14.860 1.00 45.74 123 VAL C CA 1
ATOM 4397 C C . VAL C 1 53 ? 41.924 13.056 15.281 1.00 50.12 123 VAL C C 1
ATOM 4398 O O . VAL C 1 53 ? 41.314 13.719 14.432 1.00 54.87 123 VAL C O 1
ATOM 4402 N N . VAL C 1 54 ? 41.803 13.304 16.595 1.00 51.64 124 VAL C N 1
ATOM 4403 C CA . VAL C 1 54 ? 41.022 14.449 17.071 1.00 52.64 124 VAL C CA 1
ATOM 4404 C C . VAL C 1 54 ? 41.539 15.731 16.435 1.00 54.57 124 VAL C C 1
ATOM 4405 O O . VAL C 1 54 ? 40.770 16.522 15.879 1.00 48.47 124 VAL C O 1
ATOM 4409 N N . ARG C 1 55 ? 42.864 15.925 16.476 1.00 59.26 125 ARG C N 1
ATOM 4410 C CA . ARG C 1 55 ? 43.473 17.198 16.096 1.00 58.32 125 ARG C CA 1
ATOM 4411 C C . ARG C 1 55 ? 43.279 17.494 14.615 1.00 60.39 125 ARG C C 1
ATOM 4412 O O . ARG C 1 55 ? 43.063 18.653 14.233 1.00 54.12 125 ARG C O 1
ATOM 4420 N N . ARG C 1 56 ? 43.363 16.454 13.772 1.00 60.24 126 ARG C N 1
ATOM 4421 C CA . ARG C 1 56 ? 43.061 16.601 12.352 1.00 56.56 126 ARG C CA 1
ATOM 4422 C C . ARG C 1 56 ? 41.575 16.842 12.133 1.00 53.19 126 ARG C C 1
ATOM 4423 O O . ARG C 1 56 ? 41.190 17.605 11.242 1.00 53.54 126 ARG C O 1
ATOM 4431 N N . PHE C 1 57 ? 40.730 16.209 12.946 1.00 54.28 127 PHE C N 1
ATOM 4432 C CA . PHE C 1 57 ? 39.283 16.366 12.804 1.00 54.81 127 PHE C CA 1
ATOM 4433 C C . PHE C 1 57 ? 38.852 17.806 13.063 1.00 56.27 127 PHE C C 1
ATOM 4434 O O . PHE C 1 57 ? 38.041 18.366 12.318 1.00 61.24 127 PHE C O 1
ATOM 4442 N N . VAL C 1 58 ? 39.377 18.418 14.124 1.00 57.26 128 VAL C N 1
ATOM 4443 C CA . VAL C 1 58 ? 39.018 19.796 14.443 1.00 55.96 128 VAL C CA 1
ATOM 4444 C C . VAL C 1 58 ? 39.483 20.738 13.337 1.00 58.52 128 VAL C C 1
ATOM 4445 O O . VAL C 1 58 ? 38.813 21.735 13.035 1.00 56.61 128 VAL C O 1
ATOM 4449 N N . GLN C 1 59 ? 40.613 20.430 12.696 1.00 60.13 129 GLN C N 1
ATOM 4450 C CA . GLN C 1 59 ? 41.072 21.260 11.583 1.00 64.50 129 GLN C CA 1
ATOM 4451 C C . GLN C 1 59 ? 40.135 21.141 10.390 1.00 62.23 129 GLN C C 1
ATOM 4452 O O . GLN C 1 59 ? 39.654 22.148 9.864 1.00 60.69 129 GLN C O 1
ATOM 4458 N N . SER C 1 60 ? 39.865 19.907 9.961 1.00 60.64 130 SER C N 1
ATOM 4459 C CA . SER C 1 60 ? 38.983 19.662 8.828 1.00 56.90 130 SER C CA 1
ATOM 4460 C C . SER C 1 60 ? 37.602 20.284 9.041 1.00 67.77 130 SER C C 1
ATOM 4461 O O . SER C 1 60 ? 37.000 20.813 8.099 1.00 69.92 130 SER C O 1
ATOM 4464 N N . VAL C 1 61 ? 37.091 20.251 10.274 1.00 63.38 131 VAL C N 1
ATOM 4465 C CA . VAL C 1 61 ? 35.795 20.863 10.548 1.00 55.89 131 VAL C CA 1
ATOM 4466 C C . VAL C 1 61 ? 35.897 22.383 10.512 1.00 59.42 131 VAL C C 1
ATOM 4467 O O . VAL C 1 61 ? 35.019 23.062 9.966 1.00 61.49 131 VAL C O 1
ATOM 4471 N N . SER C 1 62 ? 36.974 22.939 11.075 1.00 65.47 132 SER C N 1
ATOM 4472 C CA . SER C 1 62 ? 37.134 24.392 11.102 1.00 66.83 132 SER C CA 1
ATOM 4473 C C . SER C 1 62 ? 37.156 24.981 9.700 1.00 69.57 132 SER C C 1
ATOM 4474 O O . SER C 1 62 ? 36.529 26.015 9.445 1.00 73.35 132 SER C O 1
ATOM 4477 N N . ASP C 1 63 ? 37.876 24.330 8.779 1.00 68.49 133 ASP C N 1
ATOM 4478 C CA . ASP C 1 63 ? 38.038 24.874 7.435 1.00 65.99 133 ASP C CA 1
ATOM 4479 C C . ASP C 1 63 ? 36.713 24.910 6.688 1.00 66.58 133 ASP C C 1
ATOM 4480 O O . ASP C 1 63 ? 36.421 25.881 5.979 1.00 70.85 133 ASP C O 1
ATOM 4485 N N . GLN C 1 64 ? 35.904 23.855 6.826 1.00 65.21 134 GLN C N 1
ATOM 4486 C CA . GLN C 1 64 ? 34.598 23.841 6.182 1.00 69.40 134 GLN C CA 1
ATOM 4487 C C . GLN C 1 64 ? 33.672 24.880 6.805 1.00 77.47 134 GLN C C 1
ATOM 4488 O O . GLN C 1 64 ? 32.859 25.487 6.101 1.00 74.95 134 GLN C O 1
ATOM 4494 N N . ALA C 1 65 ? 33.807 25.124 8.112 1.00 77.31 135 ALA C N 1
ATOM 4495 C CA . ALA C 1 65 ? 32.883 26.025 8.795 1.00 79.27 135 ALA C CA 1
ATOM 4496 C C . ALA C 1 65 ? 33.097 27.472 8.365 1.00 84.20 135 ALA C C 1
ATOM 4497 O O . ALA C 1 65 ? 32.149 28.149 7.946 1.00 93.22 135 ALA C O 1
ATOM 4499 N N . VAL C 1 66 ? 34.333 27.974 8.465 1.00 88.11 136 VAL C N 1
ATOM 4500 C CA . VAL C 1 66 ? 34.619 29.353 8.056 1.00 84.14 136 VAL C CA 1
ATOM 4501 C C . VAL C 1 66 ? 34.704 29.506 6.548 1.00 85.30 136 VAL C C 1
ATOM 4502 O O . VAL C 1 66 ? 34.612 30.631 6.037 1.00 79.47 136 VAL C O 1
ATOM 4506 N N . GLY C 1 67 ? 34.860 28.403 5.822 1.00 85.37 137 GLY C N 1
ATOM 4507 C CA . GLY C 1 67 ? 34.812 28.422 4.375 1.00 90.30 137 GLY C CA 1
ATOM 4508 C C . GLY C 1 67 ? 33.442 28.263 3.745 1.00 88.22 137 GLY C C 1
ATOM 4509 O O . GLY C 1 67 ? 33.290 28.518 2.549 1.00 95.17 137 GLY C O 1
ATOM 4510 N N . MET C 1 68 ? 32.442 27.845 4.521 1.00 90.55 138 MET C N 1
ATOM 4511 C CA . MET C 1 68 ? 31.097 27.659 3.986 1.00 79.14 138 MET C CA 1
ATOM 4512 C C . MET C 1 68 ? 30.451 28.984 3.602 1.00 83.53 138 MET C C 1
ATOM 4513 O O . MET C 1 68 ? 29.739 29.071 2.592 1.00 78.19 138 MET C O 1
ATOM 4518 N N . GLY C 1 69 ? 30.694 30.021 4.393 1.00 86.28 139 GLY C N 1
ATOM 4519 C CA . GLY C 1 69 ? 30.093 31.321 4.174 1.00 91.82 139 GLY C CA 1
ATOM 4520 C C . GLY C 1 69 ? 28.590 31.307 4.356 1.00 91.61 139 GLY C C 1
ATOM 4521 O O . GLY C 1 69 ? 28.068 31.835 5.332 1.00 90.20 139 GLY C O 1
ATOM 4522 N N . LYS C 1 75 ? 20.595 29.414 9.507 1.00 93.30 145 LYS C N 1
ATOM 4523 C CA . LYS C 1 75 ? 21.122 29.738 10.829 1.00 96.04 145 LYS C CA 1
ATOM 4524 C C . LYS C 1 75 ? 22.428 28.965 11.067 1.00 98.59 145 LYS C C 1
ATOM 4525 O O . LYS C 1 75 ? 22.502 27.767 10.793 1.00 100.99 145 LYS C O 1
ATOM 4531 N N . PRO C 1 76 ? 23.469 29.645 11.564 1.00 96.06 146 PRO C N 1
ATOM 4532 C CA . PRO C 1 76 ? 24.803 29.024 11.588 1.00 90.50 146 PRO C CA 1
ATOM 4533 C C . PRO C 1 76 ? 24.946 27.845 12.548 1.00 84.74 146 PRO C C 1
ATOM 4534 O O . PRO C 1 76 ? 25.900 27.072 12.398 1.00 78.63 146 PRO C O 1
ATOM 4538 N N . ASP C 1 77 ? 24.055 27.678 13.530 1.00 87.14 147 ASP C N 1
ATOM 4539 C CA . ASP C 1 77 ? 24.220 26.581 14.486 1.00 82.31 147 ASP C CA 1
ATOM 4540 C C . ASP C 1 77 ? 23.891 25.232 13.852 1.00 85.43 147 ASP C C 1
ATOM 4541 O O . ASP C 1 77 ? 24.524 24.220 14.181 1.00 64.21 147 ASP C O 1
ATOM 4546 N N . GLN C 1 78 ? 22.899 25.205 12.943 1.00 84.89 148 GLN C N 1
ATOM 4547 C CA . GLN C 1 78 ? 22.538 23.985 12.219 1.00 88.42 148 GLN C CA 1
ATOM 4548 C C . GLN C 1 78 ? 23.637 23.541 11.250 1.00 87.12 148 GLN C C 1
ATOM 4549 O O . GLN C 1 78 ? 23.832 22.335 11.052 1.00 91.23 148 GLN C O 1
ATOM 4555 N N . GLN C 1 79 ? 24.352 24.488 10.627 1.00 84.36 149 GLN C N 1
ATOM 4556 C CA . GLN C 1 79 ? 25.363 24.129 9.633 1.00 76.93 149 GLN C CA 1
ATOM 4557 C C . GLN C 1 79 ? 26.532 23.372 10.262 1.00 75.86 149 GLN C C 1
ATOM 4558 O O . GLN C 1 79 ? 27.034 22.404 9.680 1.00 78.73 149 GLN C O 1
ATOM 4564 N N . LEU C 1 80 ? 26.991 23.806 11.442 1.00 73.46 150 LEU C N 1
ATOM 4565 C CA . LEU C 1 80 ? 28.167 23.190 12.050 1.00 66.59 150 LEU C CA 1
ATOM 4566 C C . LEU C 1 80 ? 27.887 21.747 12.458 1.00 68.13 150 LEU C C 1
ATOM 4567 O O . LEU C 1 80 ? 28.766 20.881 12.355 1.00 56.33 150 LEU C O 1
ATOM 4572 N N . VAL C 1 81 ? 26.660 21.475 12.911 1.00 64.72 151 VAL C N 1
ATOM 4573 C CA . VAL C 1 81 ? 26.255 20.111 13.235 1.00 65.05 151 VAL C CA 1
ATOM 4574 C C . VAL C 1 81 ? 26.322 19.228 11.992 1.00 66.44 151 VAL C C 1
ATOM 4575 O O . VAL C 1 81 ? 26.778 18.077 12.050 1.00 62.82 151 VAL C O 1
ATOM 4579 N N . LYS C 1 82 ? 25.879 19.753 10.848 1.00 67.79 152 LYS C N 1
ATOM 4580 C CA . LYS C 1 82 ? 26.010 19.007 9.599 1.00 71.08 152 LYS C CA 1
ATOM 4581 C C . LYS C 1 82 ? 27.476 18.681 9.310 1.00 63.22 152 LYS C C 1
ATOM 4582 O O . LYS C 1 82 ? 27.817 17.533 9.014 1.00 61.50 152 LYS C O 1
ATOM 4588 N N . ILE C 1 83 ? 28.358 19.681 9.415 1.00 60.25 153 ILE C N 1
ATOM 4589 C CA . ILE C 1 83 ? 29.770 19.477 9.092 1.00 56.02 153 ILE C CA 1
ATOM 4590 C C . ILE C 1 83 ? 30.378 18.397 9.979 1.00 61.42 153 ILE C C 1
ATOM 4591 O O . ILE C 1 83 ? 31.160 17.563 9.513 1.00 60.96 153 ILE C O 1
ATOM 4596 N N . VAL C 1 84 ? 29.997 18.372 11.258 1.00 58.07 154 VAL C N 1
ATOM 4597 C CA . VAL C 1 84 ? 30.594 17.437 12.207 1.00 58.54 154 VAL C CA 1
ATOM 4598 C C . VAL C 1 84 ? 30.134 16.006 11.944 1.00 62.63 154 VAL C C 1
ATOM 4599 O O . VAL C 1 84 ? 30.953 15.082 11.817 1.00 61.24 154 VAL C O 1
ATOM 4603 N N . HIS C 1 85 ? 28.816 15.800 11.888 1.00 61.11 155 HIS C N 1
ATOM 4604 C CA . HIS C 1 85 ? 28.287 14.462 11.649 1.00 62.48 155 HIS C CA 1
ATOM 4605 C C . HIS C 1 85 ? 28.761 13.896 10.311 1.00 60.29 155 HIS C C 1
ATOM 4606 O O . HIS C 1 85 ? 29.106 12.709 10.218 1.00 58.17 155 HIS C O 1
ATOM 4613 N N . ASP C 1 86 ? 28.791 14.728 9.266 1.00 63.32 156 ASP C N 1
ATOM 4614 C CA . ASP C 1 86 ? 29.173 14.225 7.948 1.00 59.21 156 ASP C CA 1
ATOM 4615 C C . ASP C 1 86 ? 30.644 13.886 7.897 1.00 60.29 156 ASP C C 1
ATOM 4616 O O . ASP C 1 86 ? 31.038 12.947 7.199 1.00 67.21 156 ASP C O 1
ATOM 4621 N N . GLU C 1 87 ? 31.467 14.630 8.629 1.00 55.76 157 GLU C N 1
ATOM 4622 C CA . GLU C 1 87 ? 32.887 14.315 8.675 1.00 53.90 157 GLU C CA 1
ATOM 4623 C C . GLU C 1 87 ? 33.116 12.968 9.354 1.00 55.24 157 GLU C C 1
ATOM 4624 O O . GLU C 1 87 ? 33.876 12.136 8.847 1.00 56.89 157 GLU C O 1
ATOM 4630 N N . LEU C 1 88 ? 32.438 12.723 10.478 1.00 52.22 158 LEU C N 1
ATOM 4631 C CA . LEU C 1 88 ? 32.511 11.413 11.120 1.00 53.83 158 LEU C CA 1
ATOM 4632 C C . LEU C 1 88 ? 32.111 10.301 10.156 1.00 55.80 158 LEU C C 1
ATOM 4633 O O . LEU C 1 88 ? 32.834 9.308 10.004 1.00 51.91 158 LEU C O 1
ATOM 4638 N N . VAL C 1 89 ? 30.942 10.445 9.517 1.00 63.52 159 VAL C N 1
ATOM 4639 C CA . VAL C 1 89 ? 30.485 9.449 8.557 1.00 49.33 159 VAL C CA 1
ATOM 4640 C C . VAL C 1 89 ? 31.515 9.283 7.452 1.00 61.16 159 VAL C C 1
ATOM 4641 O O . VAL C 1 89 ? 31.834 8.161 7.040 1.00 65.10 159 VAL C O 1
ATOM 4645 N N . LYS C 1 90 ? 32.082 10.399 6.992 1.00 58.45 160 LYS C N 1
ATOM 4646 C CA . LYS C 1 90 ? 33.074 10.365 5.924 1.00 60.07 160 LYS C CA 1
ATOM 4647 C C . LYS C 1 90 ? 34.349 9.652 6.366 1.00 60.88 160 LYS C C 1
ATOM 4648 O O . LYS C 1 90 ? 34.885 8.810 5.637 1.00 66.40 160 LYS C O 1
ATOM 4654 N N . LEU C 1 91 ? 34.849 9.982 7.563 1.00 66.86 161 LEU C N 1
ATOM 4655 C CA . LEU C 1 91 ? 36.114 9.415 8.020 1.00 63.20 161 LEU C CA 1
ATOM 4656 C C . LEU C 1 91 ? 36.016 7.911 8.201 1.00 61.91 161 LEU C C 1
ATOM 4657 O O . LEU C 1 91 ? 37.015 7.201 8.058 1.00 62.46 161 LEU C O 1
ATOM 4662 N N . MET C 1 92 ? 34.828 7.403 8.494 1.00 62.56 162 MET C N 1
ATOM 4663 C CA . MET C 1 92 ? 34.641 5.999 8.820 1.00 53.37 162 MET C CA 1
ATOM 4664 C C . MET C 1 92 ? 34.120 5.173 7.648 1.00 57.93 162 MET C C 1
ATOM 4665 O O . MET C 1 92 ? 33.718 4.024 7.850 1.00 56.69 162 MET C O 1
ATOM 4670 N N . GLY C 1 93 ? 34.135 5.721 6.428 1.00 54.93 163 GLY C N 1
ATOM 4671 C CA . GLY C 1 93 ? 33.821 4.959 5.232 1.00 66.02 163 GLY C CA 1
ATOM 4672 C C . GLY C 1 93 ? 32.618 5.430 4.439 1.00 70.78 163 GLY C C 1
ATOM 4673 O O . GLY C 1 93 ? 32.473 5.025 3.279 1.00 74.07 163 GLY C O 1
ATOM 4674 N N . GLY C 1 94 ? 31.751 6.261 5.026 1.00 71.50 164 GLY C N 1
ATOM 4675 C CA . GLY C 1 94 ? 30.603 6.784 4.306 1.00 69.88 164 GLY C CA 1
ATOM 4676 C C . GLY C 1 94 ? 29.417 5.839 4.247 1.00 73.18 164 GLY C C 1
ATOM 4677 O O . GLY C 1 94 ? 28.321 6.166 4.716 1.00 67.37 164 GLY C O 1
ATOM 4678 N N . GLU C 1 95 ? 29.617 4.667 3.651 1.00 74.50 165 GLU C N 1
ATOM 4679 C CA . GLU C 1 95 ? 28.604 3.621 3.584 1.00 78.13 165 GLU C CA 1
ATOM 4680 C C . GLU C 1 95 ? 29.248 2.290 3.947 1.00 74.46 165 GLU C C 1
ATOM 4681 O O . GLU C 1 95 ? 30.452 2.212 4.220 1.00 80.05 165 GLU C O 1
ATOM 4687 N N . VAL C 1 96 ? 28.440 1.229 3.961 1.00 67.40 166 VAL C N 1
ATOM 4688 C CA . VAL C 1 96 ? 28.968 -0.068 4.357 1.00 66.59 166 VAL C CA 1
ATOM 4689 C C . VAL C 1 96 ? 29.996 -0.538 3.344 1.00 77.69 166 VAL C C 1
ATOM 4690 O O . VAL C 1 96 ? 29.762 -0.509 2.129 1.00 84.08 166 VAL C O 1
ATOM 4694 N N . SER C 1 97 ? 31.149 -0.960 3.843 1.00 72.83 167 SER C N 1
ATOM 4695 C CA . SER C 1 97 ? 32.121 -1.656 3.023 1.00 76.91 167 SER C CA 1
ATOM 4696 C C . SER C 1 97 ? 31.880 -3.148 3.178 1.00 79.37 167 SER C C 1
ATOM 4697 O O . SER C 1 97 ? 31.854 -3.662 4.298 1.00 82.86 167 SER C O 1
ATOM 4700 N N . GLU C 1 98 ? 31.678 -3.831 2.061 1.00 81.23 168 GLU C N 1
ATOM 4701 C CA . GLU C 1 98 ? 31.353 -5.246 2.069 1.00 83.69 168 GLU C CA 1
ATOM 4702 C C . GLU C 1 98 ? 32.616 -6.098 2.079 1.00 76.73 168 GLU C C 1
ATOM 4703 O O . GLU C 1 98 ? 33.697 -5.671 1.661 1.00 80.10 168 GLU C O 1
ATOM 4709 N N . LEU C 1 99 ? 32.462 -7.321 2.566 1.00 75.95 169 LEU C N 1
ATOM 4710 C CA . LEU C 1 99 ? 33.495 -8.327 2.382 1.00 79.03 169 LEU C CA 1
ATOM 4711 C C . LEU C 1 99 ? 33.669 -8.631 0.900 1.00 90.94 169 LEU C C 1
ATOM 4712 O O . LEU C 1 99 ? 32.686 -8.833 0.183 1.00 87.02 169 LEU C O 1
ATOM 4717 N N . GLN C 1 100 ? 34.920 -8.676 0.441 1.00 94.99 170 GLN C N 1
ATOM 4718 C CA . GLN C 1 100 ? 35.224 -9.041 -0.940 1.00 103.83 170 GLN C CA 1
ATOM 4719 C C . GLN C 1 100 ? 35.728 -10.480 -1.008 1.00 101.20 170 GLN C C 1
ATOM 4720 O O . GLN C 1 100 ? 36.602 -10.878 -0.228 1.00 99.45 170 GLN C O 1
ATOM 4726 N N . PHE C 1 101 ? 35.187 -11.249 -1.955 1.00 102.62 171 PHE C N 1
ATOM 4727 C CA . PHE C 1 101 ? 35.468 -12.675 -2.075 1.00 92.44 171 PHE C CA 1
ATOM 4728 C C . PHE C 1 101 ? 36.387 -12.967 -3.254 1.00 85.71 171 PHE C C 1
ATOM 4729 O O . PHE C 1 101 ? 36.402 -12.242 -4.252 1.00 88.39 171 PHE C O 1
ATOM 4737 N N . ALA C 1 102 ? 37.162 -14.041 -3.119 1.00 83.08 172 ALA C N 1
ATOM 4738 C CA . ALA C 1 102 ? 38.055 -14.458 -4.188 1.00 78.01 172 ALA C CA 1
ATOM 4739 C C . ALA C 1 102 ? 37.249 -14.780 -5.437 1.00 80.59 172 ALA C C 1
ATOM 4740 O O . ALA C 1 102 ? 36.269 -15.528 -5.384 1.00 77.24 172 ALA C O 1
ATOM 4742 N N . LYS C 1 103 ? 37.652 -14.195 -6.565 1.00 81.46 173 LYS C N 1
ATOM 4743 C CA . LYS C 1 103 ? 36.905 -14.407 -7.799 1.00 88.46 173 LYS C CA 1
ATOM 4744 C C . LYS C 1 103 ? 37.023 -15.848 -8.279 1.00 98.34 173 LYS C C 1
ATOM 4745 O O . LYS C 1 103 ? 36.047 -16.419 -8.778 1.00 91.59 173 LYS C O 1
ATOM 4751 N N . SER C 1 104 ? 38.199 -16.459 -8.127 1.00 106.56 174 SER C N 1
ATOM 4752 C CA . SER C 1 104 ? 38.445 -17.765 -8.726 1.00 112.74 174 SER C CA 1
ATOM 4753 C C . SER C 1 104 ? 38.910 -18.842 -7.755 1.00 110.64 174 SER C C 1
ATOM 4754 O O . SER C 1 104 ? 38.915 -20.020 -8.130 1.00 121.81 174 SER C O 1
ATOM 4757 N N . GLY C 1 105 ? 39.299 -18.495 -6.538 1.00 97.32 175 GLY C N 1
ATOM 4758 C CA . GLY C 1 105 ? 39.763 -19.494 -5.608 1.00 78.18 175 GLY C CA 1
ATOM 4759 C C . GLY C 1 105 ? 38.980 -19.465 -4.317 1.00 84.90 175 GLY C C 1
ATOM 4760 O O . GLY C 1 105 ? 37.921 -18.835 -4.223 1.00 84.56 175 GLY C O 1
ATOM 4761 N N . PRO C 1 106 ? 39.474 -20.164 -3.297 1.00 77.47 176 PRO C N 1
ATOM 4762 C CA . PRO C 1 106 ? 38.893 -20.000 -1.960 1.00 77.20 176 PRO C CA 1
ATOM 4763 C C . PRO C 1 106 ? 39.240 -18.628 -1.411 1.00 77.51 176 PRO C C 1
ATOM 4764 O O . PRO C 1 106 ? 40.316 -18.089 -1.678 1.00 82.08 176 PRO C O 1
ATOM 4768 N N . THR C 1 107 ? 38.304 -18.051 -0.662 1.00 76.71 177 THR C N 1
ATOM 4769 C CA . THR C 1 107 ? 38.552 -16.799 0.046 1.00 76.38 177 THR C CA 1
ATOM 4770 C C . THR C 1 107 ? 39.247 -17.109 1.370 1.00 65.38 177 THR C C 1
ATOM 4771 O O . THR C 1 107 ? 38.738 -17.902 2.164 1.00 69.30 177 THR C O 1
ATOM 4775 N N . VAL C 1 108 ? 40.417 -16.514 1.597 1.00 66.52 178 VAL C N 1
ATOM 4776 C CA . VAL C 1 108 ? 41.249 -16.813 2.765 1.00 66.02 178 VAL C CA 1
ATOM 4777 C C . VAL C 1 108 ? 41.318 -15.566 3.637 1.00 65.32 178 VAL C C 1
ATOM 4778 O O . VAL C 1 108 ? 41.806 -14.524 3.191 1.00 67.01 178 VAL C O 1
ATOM 4782 N N . ILE C 1 109 ? 40.846 -15.667 4.882 1.00 59.10 179 ILE C N 1
ATOM 4783 C CA . ILE C 1 109 ? 40.733 -14.516 5.778 1.00 57.24 179 ILE C CA 1
ATOM 4784 C C . ILE C 1 109 ? 41.651 -14.731 6.976 1.00 55.56 179 ILE C C 1
ATOM 4785 O O . ILE C 1 109 ? 41.535 -15.742 7.680 1.00 58.72 179 ILE C O 1
ATOM 4790 N N . LEU C 1 110 ? 42.554 -13.779 7.213 1.00 57.15 180 LEU C N 1
ATOM 4791 C CA . LEU C 1 110 ? 43.440 -13.809 8.372 1.00 57.20 180 LEU C CA 1
ATOM 4792 C C . LEU C 1 110 ? 42.965 -12.800 9.417 1.00 59.13 180 LEU C C 1
ATOM 4793 O O . LEU C 1 110 ? 42.674 -11.645 9.079 1.00 61.69 180 LEU C O 1
ATOM 4798 N N . LEU C 1 111 ? 42.885 -13.236 10.680 1.00 53.69 181 LEU C N 1
ATOM 4799 C CA . LEU C 1 111 ? 42.491 -12.368 11.790 1.00 53.48 181 LEU C CA 1
ATOM 4800 C C . LEU C 1 111 ? 43.650 -12.144 12.764 1.00 53.11 181 LEU C C 1
ATOM 4801 O O . LEU C 1 111 ? 44.419 -13.067 13.055 1.00 56.37 181 LEU C O 1
ATOM 4806 N N . ALA C 1 112 ? 43.769 -10.918 13.283 1.00 51.06 182 ALA C N 1
ATOM 4807 C CA . ALA C 1 112 ? 44.863 -10.607 14.203 1.00 46.74 182 ALA C CA 1
ATOM 4808 C C . ALA C 1 112 ? 44.477 -9.437 15.095 1.00 45.29 182 ALA C C 1
ATOM 4809 O O . ALA C 1 112 ? 43.501 -8.728 14.833 1.00 50.01 182 ALA C O 1
ATOM 4811 N N . GLY C 1 113 ? 45.264 -9.240 16.142 1.00 41.39 183 GLY C N 1
ATOM 4812 C CA . GLY C 1 113 ? 44.991 -8.193 17.105 1.00 39.70 183 GLY C CA 1
ATOM 4813 C C . GLY C 1 113 ? 45.591 -8.506 18.461 1.00 46.43 183 GLY C C 1
ATOM 4814 O O . GLY C 1 113 ? 46.148 -9.582 18.700 1.00 40.27 183 GLY C O 1
ATOM 4815 N N . LEU C 1 114 ? 45.451 -7.524 19.353 1.00 47.04 184 LEU C N 1
ATOM 4816 C CA . LEU C 1 114 ? 45.918 -7.609 20.732 1.00 45.40 184 LEU C CA 1
ATOM 4817 C C . LEU C 1 114 ? 45.269 -8.777 21.474 1.00 34.97 184 LEU C C 1
ATOM 4818 O O . LEU C 1 114 ? 44.277 -9.363 21.029 1.00 42.80 184 LEU C O 1
ATOM 4823 N N . GLN C 1 115 ? 45.849 -9.110 22.630 1.00 34.12 185 GLN C N 1
ATOM 4824 C CA . GLN C 1 115 ? 45.294 -10.165 23.477 1.00 41.43 185 GLN C CA 1
ATOM 4825 C C . GLN C 1 115 ? 43.950 -9.732 24.037 1.00 40.86 185 GLN C C 1
ATOM 4826 O O . GLN C 1 115 ? 43.835 -8.644 24.606 1.00 44.25 185 GLN C O 1
ATOM 4832 N N . GLY C 1 116 ? 42.931 -10.584 23.861 1.00 37.41 186 GLY C N 1
ATOM 4833 C CA . GLY C 1 116 ? 41.672 -10.469 24.566 1.00 31.62 186 GLY C CA 1
ATOM 4834 C C . GLY C 1 116 ? 40.546 -9.800 23.807 1.00 41.58 186 GLY C C 1
ATOM 4835 O O . GLY C 1 116 ? 39.417 -9.770 24.317 1.00 39.83 186 GLY C O 1
ATOM 4836 N N . VAL C 1 117 ? 40.804 -9.301 22.593 1.00 37.55 187 VAL C N 1
ATOM 4837 C CA . VAL C 1 117 ? 39.837 -8.485 21.868 1.00 33.20 187 VAL C CA 1
ATOM 4838 C C . VAL C 1 117 ? 38.712 -9.280 21.232 1.00 40.70 187 VAL C C 1
ATOM 4839 O O . VAL C 1 117 ? 37.708 -8.685 20.826 1.00 44.65 187 VAL C O 1
ATOM 4843 N N . GLY C 1 118 ? 38.839 -10.600 21.132 1.00 38.03 188 GLY C N 1
ATOM 4844 C CA . GLY C 1 118 ? 37.727 -11.418 20.679 1.00 37.05 188 GLY C CA 1
ATOM 4845 C C . GLY C 1 118 ? 37.993 -12.229 19.421 1.00 42.72 188 GLY C C 1
ATOM 4846 O O . GLY C 1 118 ? 37.046 -12.661 18.761 1.00 44.23 188 GLY C O 1
ATOM 4847 N N . LYS C 1 119 ? 39.267 -12.460 19.083 1.00 38.41 189 LYS C N 1
ATOM 4848 C CA . LYS C 1 119 ? 39.602 -12.995 17.765 1.00 42.65 189 LYS C CA 1
ATOM 4849 C C . LYS C 1 119 ? 39.028 -14.393 17.564 1.00 46.63 189 LYS C C 1
ATOM 4850 O O . LYS C 1 119 ? 38.394 -14.672 16.544 1.00 42.69 189 LYS C O 1
ATOM 4856 N N . THR C 1 120 ? 39.221 -15.280 18.540 1.00 45.61 190 THR C N 1
ATOM 4857 C CA . THR C 1 120 ? 38.712 -16.639 18.407 1.00 41.75 190 THR C CA 1
ATOM 4858 C C . THR C 1 120 ? 37.193 -16.654 18.263 1.00 47.65 190 THR C C 1
ATOM 4859 O O . THR C 1 120 ? 36.650 -17.364 17.412 1.00 45.84 190 THR C O 1
ATOM 4863 N N . THR C 1 121 ? 36.494 -15.868 19.089 1.00 48.24 191 THR C N 1
ATOM 4864 C CA . THR C 1 121 ? 35.039 -15.789 19.019 1.00 49.32 191 THR C CA 1
ATOM 4865 C C . THR C 1 121 ? 34.577 -15.251 17.669 1.00 50.24 191 THR C C 1
ATOM 4866 O O . THR C 1 121 ? 33.534 -15.662 17.148 1.00 49.00 191 THR C O 1
ATOM 4870 N N . VAL C 1 122 ? 35.352 -14.347 17.077 1.00 51.63 192 VAL C N 1
ATOM 4871 C CA . VAL C 1 122 ? 34.924 -13.731 15.829 1.00 51.09 192 VAL C CA 1
ATOM 4872 C C . VAL C 1 122 ? 35.110 -14.694 14.656 1.00 52.62 192 VAL C C 1
ATOM 4873 O O . VAL C 1 122 ? 34.270 -14.750 13.751 1.00 58.10 192 VAL C O 1
ATOM 4877 N N . CYS C 1 123 ? 36.186 -15.489 14.673 1.00 52.10 193 CYS C N 1
ATOM 4878 C CA . CYS C 1 123 ? 36.400 -16.497 13.631 1.00 58.65 193 CYS C CA 1
ATOM 4879 C C . CYS C 1 123 ? 35.158 -17.343 13.414 1.00 62.36 193 CYS C C 1
ATOM 4880 O O . CYS C 1 123 ? 34.723 -17.550 12.278 1.00 67.46 193 CYS C O 1
ATOM 4883 N N . ALA C 1 124 ? 34.580 -17.849 14.504 1.00 61.87 194 ALA C N 1
ATOM 4884 C CA . ALA C 1 124 ? 33.407 -18.708 14.396 1.00 62.76 194 ALA C CA 1
ATOM 4885 C C . ALA C 1 124 ? 32.156 -17.898 14.073 1.00 61.24 194 ALA C C 1
ATOM 4886 O O . ALA C 1 124 ? 31.272 -18.379 13.357 1.00 64.94 194 ALA C O 1
ATOM 4888 N N . LYS C 1 125 ? 32.057 -16.676 14.599 1.00 47.55 195 LYS C N 1
ATOM 4889 C CA . LYS C 1 125 ? 30.979 -15.787 14.183 1.00 47.96 195 LYS C CA 1
ATOM 4890 C C . LYS C 1 125 ? 31.030 -15.563 12.684 1.00 57.12 195 LYS C C 1
ATOM 4891 O O . LYS C 1 125 ? 29.998 -15.610 11.994 1.00 51.31 195 LYS C O 1
ATOM 4897 N N . LEU C 1 126 ? 32.234 -15.322 12.165 1.00 50.98 196 LEU C N 1
ATOM 4898 C CA . LEU C 1 126 ? 32.405 -15.114 10.731 1.00 57.58 196 LEU C CA 1
ATOM 4899 C C . LEU C 1 126 ? 31.996 -16.360 9.945 1.00 53.79 196 LEU C C 1
ATOM 4900 O O . LEU C 1 126 ? 31.259 -16.266 8.959 1.00 55.49 196 LEU C O 1
ATOM 4905 N N . ALA C 1 127 ? 32.448 -17.532 10.389 1.00 53.65 197 ALA C N 1
ATOM 4906 C CA . ALA C 1 127 ? 32.059 -18.776 9.745 1.00 57.60 197 ALA C CA 1
ATOM 4907 C C . ALA C 1 127 ? 30.547 -18.953 9.765 1.00 63.48 197 ALA C C 1
ATOM 4908 O O . ALA C 1 127 ? 29.954 -19.415 8.780 1.00 67.82 197 ALA C O 1
ATOM 4910 N N . CYS C 1 128 ? 29.906 -18.573 10.875 1.00 60.00 198 CYS C N 1
ATOM 4911 C CA . CYS C 1 128 ? 28.453 -18.671 10.976 1.00 59.82 198 CYS C CA 1
ATOM 4912 C C . CYS C 1 128 ? 27.766 -17.710 10.002 1.00 62.41 198 CYS C C 1
ATOM 4913 O O . CYS C 1 128 ? 26.766 -18.059 9.363 1.00 59.68 198 CYS C O 1
ATOM 4916 N N . TYR C 1 129 ? 28.320 -16.506 9.876 1.00 64.03 199 TYR C N 1
ATOM 4917 C CA . TYR C 1 129 ? 27.777 -15.445 9.035 1.00 65.71 199 TYR C CA 1
ATOM 4918 C C . TYR C 1 129 ? 27.818 -15.830 7.555 1.00 73.89 199 TYR C C 1
ATOM 4919 O O . TYR C 1 129 ? 26.820 -15.688 6.831 1.00 68.92 199 TYR C O 1
ATOM 4928 N N . LEU C 1 130 ? 28.967 -16.339 7.095 1.00 73.06 200 LEU C N 1
ATOM 4929 C CA . LEU C 1 130 ? 29.139 -16.693 5.692 1.00 70.96 200 LEU C CA 1
ATOM 4930 C C . LEU C 1 130 ? 28.443 -18.002 5.333 1.00 77.81 200 LEU C C 1
ATOM 4931 O O . LEU C 1 130 ? 27.990 -18.165 4.193 1.00 84.33 200 LEU C O 1
ATOM 4936 N N . LYS C 1 131 ? 28.358 -18.945 6.274 1.00 77.18 201 LYS C N 1
ATOM 4937 C CA . LYS C 1 131 ? 27.616 -20.174 6.019 1.00 71.94 201 LYS C CA 1
ATOM 4938 C C . LYS C 1 131 ? 26.139 -19.879 5.774 1.00 74.96 201 LYS C C 1
ATOM 4939 O O . LYS C 1 131 ? 25.475 -20.605 5.024 1.00 74.55 201 LYS C O 1
ATOM 4945 N N . LYS C 1 132 ? 25.612 -18.807 6.378 1.00 71.70 202 LYS C N 1
ATOM 4946 C CA . LYS C 1 132 ? 24.254 -18.372 6.067 1.00 74.13 202 LYS C CA 1
ATOM 4947 C C . LYS C 1 132 ? 24.129 -17.870 4.633 1.00 77.71 202 LYS C C 1
ATOM 4948 O O . LYS C 1 132 ? 23.013 -17.789 4.113 1.00 73.16 202 LYS C O 1
ATOM 4954 N N . GLN C 1 133 ? 25.247 -17.525 3.993 1.00 82.16 203 GLN C N 1
ATOM 4955 C CA . GLN C 1 133 ? 25.268 -17.080 2.606 1.00 81.32 203 GLN C CA 1
ATOM 4956 C C . GLN C 1 133 ? 25.557 -18.211 1.633 1.00 79.96 203 GLN C C 1
ATOM 4957 O O . GLN C 1 133 ? 25.826 -17.943 0.461 1.00 81.74 203 GLN C O 1
ATOM 4963 N N . GLY C 1 134 ? 25.534 -19.461 2.094 1.00 77.52 204 GLY C N 1
ATOM 4964 C CA . GLY C 1 134 ? 25.764 -20.596 1.226 1.00 80.02 204 GLY C CA 1
ATOM 4965 C C . GLY C 1 134 ? 27.215 -20.982 1.042 1.00 79.21 204 GLY C C 1
ATOM 4966 O O . GLY C 1 134 ? 27.493 -22.001 0.397 1.00 82.97 204 GLY C O 1
ATOM 4967 N N . LYS C 1 135 ? 28.146 -20.202 1.574 1.00 74.19 205 LYS C N 1
ATOM 4968 C CA . LYS C 1 135 ? 29.548 -20.577 1.512 1.00 76.23 205 LYS C CA 1
ATOM 4969 C C . LYS C 1 135 ? 29.818 -21.734 2.472 1.00 75.01 205 LYS C C 1
ATOM 4970 O O . LYS C 1 135 ? 29.363 -21.720 3.617 1.00 75.72 205 LYS C O 1
ATOM 4976 N N . SER C 1 136 ? 30.536 -22.750 2.001 1.00 78.84 206 SER C N 1
ATOM 4977 C CA . SER C 1 136 ? 31.071 -23.776 2.891 1.00 77.07 206 SER C CA 1
ATOM 4978 C C . SER C 1 136 ? 32.416 -23.301 3.436 1.00 77.57 206 SER C C 1
ATOM 4979 O O . SER C 1 136 ? 33.225 -22.715 2.707 1.00 77.93 206 SER C O 1
ATOM 4982 N N . CYS C 1 137 ? 32.658 -23.554 4.719 1.00 74.08 207 CYS C N 1
ATOM 4983 C CA . CYS C 1 137 ? 33.775 -22.918 5.408 1.00 69.25 207 CYS C CA 1
ATOM 4984 C C . CYS C 1 137 ? 34.681 -23.944 6.075 1.00 64.43 207 CYS C C 1
ATOM 4985 O O . CYS C 1 137 ? 34.383 -25.140 6.135 1.00 65.55 207 CYS C O 1
ATOM 4988 N N . MET C 1 138 ? 35.815 -23.437 6.561 1.00 64.49 208 MET C N 1
ATOM 4989 C CA . MET C 1 138 ? 36.786 -24.187 7.344 1.00 61.13 208 MET C CA 1
ATOM 4990 C C . MET C 1 138 ? 37.516 -23.179 8.213 1.00 66.70 208 MET C C 1
ATOM 4991 O O . MET C 1 138 ? 37.857 -22.094 7.735 1.00 71.82 208 MET C O 1
ATOM 4996 N N . LEU C 1 139 ? 37.722 -23.524 9.488 1.00 60.43 209 LEU C N 1
ATOM 4997 C CA . LEU C 1 139 ? 38.513 -22.724 10.415 1.00 55.74 209 LEU C CA 1
ATOM 4998 C C . LEU C 1 139 ? 39.857 -23.403 10.654 1.00 55.90 209 LEU C C 1
ATOM 4999 O O . LEU C 1 139 ? 39.956 -24.632 10.631 1.00 56.90 209 LEU C O 1
ATOM 5004 N N . ILE C 1 140 ? 40.888 -22.592 10.903 1.00 55.30 210 ILE C N 1
ATOM 5005 C CA . ILE C 1 140 ? 42.251 -23.069 11.146 1.00 55.14 210 ILE C CA 1
ATOM 5006 C C . ILE C 1 140 ? 42.680 -22.623 12.534 1.00 53.18 210 ILE C C 1
ATOM 5007 O O . ILE C 1 140 ? 42.777 -21.422 12.795 1.00 51.97 210 ILE C O 1
ATOM 5012 N N . ALA C 1 141 ? 42.964 -23.584 13.409 1.00 52.99 211 ALA C N 1
ATOM 5013 C CA . ALA C 1 141 ? 43.448 -23.296 14.759 1.00 51.72 211 ALA C CA 1
ATOM 5014 C C . ALA C 1 141 ? 44.946 -22.995 14.707 1.00 55.43 211 ALA C C 1
ATOM 5015 O O . ALA C 1 141 ? 45.788 -23.895 14.755 1.00 56.35 211 ALA C O 1
ATOM 5017 N N . GLY C 1 142 ? 45.279 -21.708 14.615 1.00 55.12 212 GLY C N 1
ATOM 5018 C CA . GLY C 1 142 ? 46.649 -21.242 14.544 1.00 50.79 212 GLY C CA 1
ATOM 5019 C C . GLY C 1 142 ? 47.173 -20.577 15.799 1.00 54.40 212 GLY C C 1
ATOM 5020 O O . GLY C 1 142 ? 48.219 -19.923 15.739 1.00 51.87 212 GLY C O 1
ATOM 5021 N N . ASP C 1 143 ? 46.476 -20.708 16.930 1.00 58.80 213 ASP C N 1
ATOM 5022 C CA . ASP C 1 143 ? 46.961 -20.250 18.232 1.00 61.77 213 ASP C CA 1
ATOM 5023 C C . ASP C 1 143 ? 47.466 -21.483 18.972 1.00 64.70 213 ASP C C 1
ATOM 5024 O O . ASP C 1 143 ? 46.676 -22.274 19.496 1.00 62.68 213 ASP C O 1
ATOM 5029 N N . VAL C 1 144 ? 48.789 -21.638 19.013 1.00 68.23 214 VAL C N 1
ATOM 5030 C CA . VAL C 1 144 ? 49.437 -22.763 19.672 1.00 65.97 214 VAL C CA 1
ATOM 5031 C C . VAL C 1 144 ? 50.180 -22.331 20.932 1.00 67.83 214 VAL C C 1
ATOM 5032 O O . VAL C 1 144 ? 50.930 -23.129 21.506 1.00 63.70 214 VAL C O 1
ATOM 5036 N N . TYR C 1 145 ? 50.000 -21.081 21.373 1.00 69.36 215 TYR C N 1
ATOM 5037 C CA . TYR C 1 145 ? 50.598 -20.585 22.619 1.00 70.23 215 TYR C CA 1
ATOM 5038 C C . TYR C 1 145 ? 49.634 -20.637 23.798 1.00 70.68 215 TYR C C 1
ATOM 5039 O O . TYR C 1 145 ? 49.978 -21.188 24.847 1.00 73.25 215 TYR C O 1
ATOM 5048 N N . ARG C 1 146 ? 48.438 -20.071 23.638 1.00 67.81 216 ARG C N 1
ATOM 5049 C CA . ARG C 1 146 ? 47.494 -19.946 24.741 1.00 62.64 216 ARG C CA 1
ATOM 5050 C C . ARG C 1 146 ? 46.965 -21.323 25.163 1.00 62.86 216 ARG C C 1
ATOM 5051 O O . ARG C 1 146 ? 46.706 -22.182 24.304 1.00 60.82 216 ARG C O 1
ATOM 5059 N N . PRO C 1 147 ? 46.830 -21.571 26.476 1.00 59.69 217 PRO C N 1
ATOM 5060 C CA . PRO C 1 147 ? 46.308 -22.867 26.959 1.00 60.94 217 PRO C CA 1
ATOM 5061 C C . PRO C 1 147 ? 44.875 -23.126 26.502 1.00 63.08 217 PRO C C 1
ATOM 5062 O O . PRO C 1 147 ? 43.997 -22.273 26.654 1.00 73.85 217 PRO C O 1
ATOM 5066 N N . ALA C 1 148 ? 44.643 -24.326 25.961 1.00 66.90 218 ALA C N 1
ATOM 5067 C CA . ALA C 1 148 ? 43.321 -24.792 25.535 1.00 53.58 218 ALA C CA 1
ATOM 5068 C C . ALA C 1 148 ? 42.683 -23.886 24.492 1.00 49.27 218 ALA C C 1
ATOM 5069 O O . ALA C 1 148 ? 41.472 -23.905 24.299 1.00 46.77 218 ALA C O 1
ATOM 5071 N N . ALA C 1 149 ? 43.498 -23.096 23.810 1.00 45.99 219 ALA C N 1
ATOM 5072 C CA . ALA C 1 149 ? 43.005 -22.207 22.767 1.00 47.73 219 ALA C CA 1
ATOM 5073 C C . ALA C 1 149 ? 42.500 -22.983 21.555 1.00 47.82 219 ALA C C 1
ATOM 5074 O O . ALA C 1 149 ? 41.518 -22.579 20.928 1.00 47.55 219 ALA C O 1
ATOM 5076 N N . ILE C 1 150 ? 43.188 -24.071 21.184 1.00 52.04 220 ILE C N 1
ATOM 5077 C CA . ILE C 1 150 ? 42.724 -24.926 20.093 1.00 48.45 220 ILE C CA 1
ATOM 5078 C C . ILE C 1 150 ? 41.441 -25.634 20.501 1.00 52.36 220 ILE C C 1
ATOM 5079 O O . ILE C 1 150 ? 40.494 -25.748 19.713 1.00 47.99 220 ILE C O 1
ATOM 5084 N N . ASP C 1 151 ? 41.402 -26.119 21.744 1.00 56.25 221 ASP C N 1
ATOM 5085 C CA . ASP C 1 151 ? 40.190 -26.712 22.305 1.00 58.22 221 ASP C CA 1
ATOM 5086 C C . ASP C 1 151 ? 38.994 -25.761 22.190 1.00 57.78 221 ASP C C 1
ATOM 5087 O O . ASP C 1 151 ? 37.876 -26.196 21.899 1.00 59.15 221 ASP C O 1
ATOM 5092 N N . GLN C 1 152 ? 39.223 -24.458 22.392 1.00 59.18 222 GLN C N 1
ATOM 5093 C CA . GLN C 1 152 ? 38.153 -23.462 22.319 1.00 53.42 222 GLN C CA 1
ATOM 5094 C C . GLN C 1 152 ? 37.596 -23.330 20.904 1.00 48.95 222 GLN C C 1
ATOM 5095 O O . GLN C 1 152 ? 36.379 -23.255 20.710 1.00 46.52 222 GLN C O 1
ATOM 5101 N N . LEU C 1 153 ? 38.475 -23.264 19.901 1.00 50.44 223 LEU C N 1
ATOM 5102 C CA . LEU C 1 153 ? 38.006 -23.090 18.531 1.00 48.86 223 LEU C CA 1
ATOM 5103 C C . LEU C 1 153 ? 37.299 -24.345 18.029 1.00 53.92 223 LEU C C 1
ATOM 5104 O O . LEU C 1 153 ? 36.329 -24.253 17.267 1.00 63.00 223 LEU C O 1
ATOM 5109 N N . VAL C 1 154 ? 37.763 -25.525 18.448 1.00 51.13 224 VAL C N 1
ATOM 5110 C CA . VAL C 1 154 ? 37.103 -26.763 18.051 1.00 51.69 224 VAL C CA 1
ATOM 5111 C C . VAL C 1 154 ? 35.688 -26.818 18.615 1.00 54.59 224 VAL C C 1
ATOM 5112 O O . VAL C 1 154 ? 34.785 -27.384 17.988 1.00 51.99 224 VAL C O 1
ATOM 5116 N N . ILE C 1 155 ? 35.466 -26.220 19.791 1.00 50.26 225 ILE C N 1
ATOM 5117 C CA . ILE C 1 155 ? 34.131 -26.224 20.379 1.00 51.07 225 ILE C CA 1
ATOM 5118 C C . ILE C 1 155 ? 33.239 -25.220 19.671 1.00 50.22 225 ILE C C 1
ATOM 5119 O O . ILE C 1 155 ? 32.066 -25.498 19.411 1.00 51.33 225 ILE C O 1
ATOM 5124 N N . LEU C 1 156 ? 33.773 -24.045 19.332 1.00 48.39 226 LEU C N 1
ATOM 5125 C CA . LEU C 1 156 ? 32.965 -23.077 18.598 1.00 47.73 226 LEU C CA 1
ATOM 5126 C C . LEU C 1 156 ? 32.624 -23.601 17.207 1.00 60.14 226 LEU C C 1
ATOM 5127 O O . LEU C 1 156 ? 31.472 -23.506 16.771 1.00 49.33 226 LEU C O 1
ATOM 5132 N N . GLY C 1 157 ? 33.605 -24.190 16.516 1.00 58.95 227 GLY C N 1
ATOM 5133 C CA . GLY C 1 157 ? 33.348 -24.744 15.192 1.00 60.37 227 GLY C CA 1
ATOM 5134 C C . GLY C 1 157 ? 32.297 -25.837 15.199 1.00 61.36 227 GLY C C 1
ATOM 5135 O O . GLY C 1 157 ? 31.442 -25.895 14.311 1.00 65.86 227 GLY C O 1
ATOM 5136 N N . GLU C 1 158 ? 32.341 -26.722 16.195 1.00 61.92 228 GLU C N 1
ATOM 5137 C CA . GLU C 1 158 ? 31.310 -27.757 16.277 1.00 65.83 228 GLU C CA 1
ATOM 5138 C C . GLU C 1 158 ? 29.935 -27.151 16.553 1.00 66.29 228 GLU C C 1
ATOM 5139 O O . GLU C 1 158 ? 28.913 -27.730 16.176 1.00 62.22 228 GLU C O 1
ATOM 5145 N N . GLN C 1 159 ? 29.903 -25.975 17.186 1.00 69.30 229 GLN C N 1
ATOM 5146 C CA . GLN C 1 159 ? 28.654 -25.292 17.508 1.00 62.80 229 GLN C CA 1
ATOM 5147 C C . GLN C 1 159 ? 27.993 -24.711 16.267 1.00 57.84 229 GLN C C 1
ATOM 5148 O O . GLN C 1 159 ? 26.771 -24.784 16.123 1.00 60.44 229 GLN C O 1
ATOM 5154 N N . VAL C 1 160 ? 28.780 -24.070 15.396 1.00 55.69 230 VAL C N 1
ATOM 5155 C CA . VAL C 1 160 ? 28.258 -23.493 14.167 1.00 56.60 230 VAL C CA 1
ATOM 5156 C C . VAL C 1 160 ? 28.272 -24.489 13.012 1.00 62.41 230 VAL C C 1
ATOM 5157 O O . VAL C 1 160 ? 27.866 -24.136 11.901 1.00 67.90 230 VAL C O 1
ATOM 5161 N N . GLY C 1 161 ? 28.723 -25.721 13.243 1.00 63.57 231 GLY C N 1
ATOM 5162 C CA . GLY C 1 161 ? 28.751 -26.758 12.229 1.00 57.38 231 GLY C CA 1
ATOM 5163 C C . GLY C 1 161 ? 29.742 -26.567 11.099 1.00 59.12 231 GLY C C 1
ATOM 5164 O O . GLY C 1 161 ? 29.412 -26.851 9.940 1.00 62.81 231 GLY C O 1
ATOM 5165 N N . VAL C 1 162 ? 30.946 -26.085 11.392 1.00 60.18 232 VAL C N 1
ATOM 5166 C CA . VAL C 1 162 ? 31.963 -25.985 10.347 1.00 61.32 232 VAL C CA 1
ATOM 5167 C C . VAL C 1 162 ? 33.209 -26.743 10.786 1.00 58.46 232 VAL C C 1
ATOM 5168 O O . VAL C 1 162 ? 33.516 -26.786 11.979 1.00 58.10 232 VAL C O 1
ATOM 5172 N N . PRO C 1 163 ? 33.934 -27.380 9.873 1.00 58.87 233 PRO C N 1
ATOM 5173 C CA . PRO C 1 163 ? 35.134 -28.115 10.283 1.00 59.64 233 PRO C CA 1
ATOM 5174 C C . PRO C 1 163 ? 36.208 -27.173 10.811 1.00 61.97 233 PRO C C 1
ATOM 5175 O O . PRO C 1 163 ? 36.216 -25.972 10.524 1.00 59.27 233 PRO C O 1
ATOM 5179 N N . VAL C 1 164 ? 37.102 -27.730 11.625 1.00 62.18 234 VAL C N 1
ATOM 5180 C CA . VAL C 1 164 ? 38.220 -27.000 12.212 1.00 59.06 234 VAL C CA 1
ATOM 5181 C C . VAL C 1 164 ? 39.476 -27.840 12.017 1.00 63.32 234 VAL C C 1
ATOM 5182 O O . VAL C 1 164 ? 39.546 -28.978 12.498 1.00 65.53 234 VAL C O 1
ATOM 5186 N N . TYR C 1 165 ? 40.467 -27.282 11.320 1.00 59.01 235 TYR C N 1
ATOM 5187 C CA . TYR C 1 165 ? 41.747 -27.954 11.127 1.00 59.33 235 TYR C CA 1
ATOM 5188 C C . TYR C 1 165 ? 42.707 -27.607 12.265 1.00 57.68 235 TYR C C 1
ATOM 5189 O O . TYR C 1 165 ? 42.852 -26.438 12.636 1.00 51.23 235 TYR C O 1
ATOM 5198 N N . THR C 1 166 ? 43.353 -28.633 12.818 1.00 60.53 236 THR C N 1
ATOM 5199 C CA . THR C 1 166 ? 44.264 -28.494 13.942 1.00 63.48 236 THR C CA 1
ATOM 5200 C C . THR C 1 166 ? 45.502 -29.342 13.698 1.00 65.17 236 THR C C 1
ATOM 5201 O O . THR C 1 166 ? 45.404 -30.469 13.203 1.00 66.66 236 THR C O 1
ATOM 5205 N N . ALA C 1 167 ? 46.662 -28.804 14.060 1.00 68.31 237 ALA C N 1
ATOM 5206 C CA . ALA C 1 167 ? 47.901 -29.562 14.076 1.00 74.45 237 ALA C CA 1
ATOM 5207 C C . ALA C 1 167 ? 48.364 -29.716 15.518 1.00 79.64 237 ALA C C 1
ATOM 5208 O O . ALA C 1 167 ? 47.951 -28.971 16.410 1.00 77.14 237 ALA C O 1
ATOM 5210 N N . GLY C 1 168 ? 49.228 -30.698 15.741 1.00 86.47 238 GLY C N 1
ATOM 5211 C CA . GLY C 1 168 ? 49.544 -31.098 17.095 1.00 95.31 238 GLY C CA 1
ATOM 5212 C C . GLY C 1 168 ? 50.651 -30.316 17.768 1.00 106.95 238 GLY C C 1
ATOM 5213 O O . GLY C 1 168 ? 50.718 -29.085 17.682 1.00 96.50 238 GLY C O 1
ATOM 5214 N N . THR C 1 169 ? 51.519 -31.043 18.463 1.00 119.62 239 THR C N 1
ATOM 5215 C CA . THR C 1 169 ? 52.594 -30.420 19.219 1.00 124.26 239 THR C CA 1
ATOM 5216 C C . THR C 1 169 ? 53.598 -29.775 18.267 1.00 123.73 239 THR C C 1
ATOM 5217 O O . THR C 1 169 ? 53.962 -30.354 17.241 1.00 127.52 239 THR C O 1
ATOM 5221 N N . ASP C 1 170 ? 54.001 -28.546 18.585 1.00 119.15 240 ASP C N 1
ATOM 5222 C CA . ASP C 1 170 ? 55.216 -27.938 18.029 1.00 115.95 240 ASP C CA 1
ATOM 5223 C C . ASP C 1 170 ? 55.237 -27.925 16.498 1.00 105.35 240 ASP C C 1
ATOM 5224 O O . ASP C 1 170 ? 56.281 -28.135 15.879 1.00 114.20 240 ASP C O 1
ATOM 5229 N N . VAL C 1 171 ? 54.094 -27.676 15.864 1.00 92.41 241 VAL C N 1
ATOM 5230 C CA . VAL C 1 171 ? 54.106 -27.254 14.467 1.00 79.33 241 VAL C CA 1
ATOM 5231 C C . VAL C 1 171 ? 53.761 -25.761 14.464 1.00 77.62 241 VAL C C 1
ATOM 5232 O O . VAL C 1 171 ? 52.716 -25.342 14.984 1.00 85.18 241 VAL C O 1
ATOM 5236 N N . LYS C 1 172 ? 54.692 -24.958 13.950 1.00 81.30 242 LYS C N 1
ATOM 5237 C CA . LYS C 1 172 ? 54.620 -23.514 14.083 1.00 69.69 242 LYS C CA 1
ATOM 5238 C C . LYS C 1 172 ? 53.454 -22.955 13.274 1.00 68.25 242 LYS C C 1
ATOM 5239 O O . LYS C 1 172 ? 52.994 -23.582 12.314 1.00 70.23 242 LYS C O 1
ATOM 5245 N N . PRO C 1 173 ? 52.959 -21.771 13.644 1.00 71.29 243 PRO C N 1
ATOM 5246 C CA . PRO C 1 173 ? 51.805 -21.205 12.923 1.00 61.53 243 PRO C CA 1
ATOM 5247 C C . PRO C 1 173 ? 51.995 -21.101 11.423 1.00 67.60 243 PRO C C 1
ATOM 5248 O O . PRO C 1 173 ? 51.041 -21.331 10.669 1.00 61.15 243 PRO C O 1
ATOM 5252 N N . ALA C 1 174 ? 53.204 -20.769 10.965 1.00 65.28 244 ALA C N 1
ATOM 5253 C CA . ALA C 1 174 ? 53.437 -20.697 9.531 1.00 63.33 244 ALA C CA 1
ATOM 5254 C C . ALA C 1 174 ? 53.156 -22.038 8.875 1.00 70.20 244 ALA C C 1
ATOM 5255 O O . ALA C 1 174 ? 52.556 -22.098 7.796 1.00 73.08 244 ALA C O 1
ATOM 5257 N N . ASP C 1 175 ? 53.546 -23.131 9.528 1.00 70.50 245 ASP C N 1
ATOM 5258 C CA . ASP C 1 175 ? 53.358 -24.440 8.916 1.00 77.79 245 ASP C CA 1
ATOM 5259 C C . ASP C 1 175 ? 51.908 -24.913 8.983 1.00 77.14 245 ASP C C 1
ATOM 5260 O O . ASP C 1 175 ? 51.454 -25.592 8.058 1.00 77.85 245 ASP C O 1
ATOM 5265 N N . ILE C 1 176 ? 51.161 -24.564 10.041 1.00 75.43 246 ILE C N 1
ATOM 5266 C CA . ILE C 1 176 ? 49.748 -24.938 10.068 1.00 71.45 246 ILE C CA 1
ATOM 5267 C C . ILE C 1 176 ? 48.948 -24.122 9.059 1.00 68.63 246 ILE C C 1
ATOM 5268 O O . ILE C 1 176 ? 47.965 -24.619 8.494 1.00 71.99 246 ILE C O 1
ATOM 5273 N N . ALA C 1 177 ? 49.338 -22.868 8.817 1.00 66.59 247 ALA C N 1
ATOM 5274 C CA . ALA C 1 177 ? 48.724 -22.089 7.743 1.00 68.08 247 ALA C CA 1
ATOM 5275 C C . ALA C 1 177 ? 48.754 -22.853 6.425 1.00 73.91 247 ALA C C 1
ATOM 5276 O O . ALA C 1 177 ? 47.713 -23.076 5.796 1.00 69.68 247 ALA C O 1
ATOM 5278 N N . LYS C 1 178 ? 49.949 -23.273 6.006 1.00 78.71 248 LYS C N 1
ATOM 5279 C CA . LYS C 1 178 ? 50.113 -23.940 4.718 1.00 80.83 248 LYS C CA 1
ATOM 5280 C C . LYS C 1 178 ? 49.303 -25.230 4.654 1.00 75.53 248 LYS C C 1
ATOM 5281 O O . LYS C 1 178 ? 48.567 -25.463 3.691 1.00 77.36 248 LYS C O 1
ATOM 5287 N N . GLN C 1 179 ? 49.403 -26.067 5.690 1.00 74.88 249 GLN C N 1
ATOM 5288 C CA . GLN C 1 179 ? 48.793 -27.393 5.643 1.00 79.10 249 GLN C CA 1
ATOM 5289 C C . GLN C 1 179 ? 47.269 -27.323 5.609 1.00 83.84 249 GLN C C 1
ATOM 5290 O O . GLN C 1 179 ? 46.619 -28.138 4.944 1.00 94.25 249 GLN C O 1
ATOM 5296 N N . GLY C 1 180 ? 46.683 -26.371 6.333 1.00 78.34 250 GLY C N 1
ATOM 5297 C CA . GLY C 1 180 ? 45.239 -26.231 6.327 1.00 72.28 250 GLY C CA 1
ATOM 5298 C C . GLY C 1 180 ? 44.697 -25.697 5.023 1.00 78.20 250 GLY C C 1
ATOM 5299 O O . GLY C 1 180 ? 43.608 -26.086 4.602 1.00 82.60 250 GLY C O 1
ATOM 5300 N N . LEU C 1 181 ? 45.445 -24.805 4.371 1.00 77.64 251 LEU C N 1
ATOM 5301 C CA . LEU C 1 181 ? 45.056 -24.333 3.043 1.00 83.03 251 LEU C CA 1
ATOM 5302 C C . LEU C 1 181 ? 45.009 -25.485 2.032 1.00 82.16 251 LEU C C 1
ATOM 5303 O O . LEU C 1 181 ? 44.136 -25.518 1.151 1.00 81.00 251 LEU C O 1
ATOM 5308 N N . LYS C 1 182 ? 45.942 -26.436 2.141 1.00 83.06 252 LYS C N 1
ATOM 5309 C CA . LYS C 1 182 ? 45.861 -27.640 1.319 1.00 87.44 252 LYS C CA 1
ATOM 5310 C C . LYS C 1 182 ? 44.620 -28.452 1.667 1.00 92.26 252 LYS C C 1
ATOM 5311 O O . LYS C 1 182 ? 43.916 -28.942 0.778 1.00 95.55 252 LYS C O 1
ATOM 5317 N N . GLU C 1 183 ? 44.342 -28.608 2.962 1.00 90.68 253 GLU C N 1
ATOM 5318 C CA . GLU C 1 183 ? 43.128 -29.296 3.386 1.00 91.12 253 GLU C CA 1
ATOM 5319 C C . GLU C 1 183 ? 41.881 -28.594 2.864 1.00 92.77 253 GLU C C 1
ATOM 5320 O O . GLU C 1 183 ? 40.879 -29.251 2.552 1.00 91.32 253 GLU C O 1
ATOM 5326 N N . ALA C 1 184 ? 41.933 -27.264 2.748 1.00 92.37 254 ALA C N 1
ATOM 5327 C CA . ALA C 1 184 ? 40.767 -26.504 2.312 1.00 94.25 254 ALA C CA 1
ATOM 5328 C C . ALA C 1 184 ? 40.540 -26.641 0.811 1.00 96.59 254 ALA C C 1
ATOM 5329 O O . ALA C 1 184 ? 39.410 -26.854 0.362 1.00 99.69 254 ALA C O 1
ATOM 5331 N N . LYS C 1 185 ? 41.598 -26.494 0.012 1.00 96.98 255 LYS C N 1
ATOM 5332 C CA . LYS C 1 185 ? 41.428 -26.631 -1.432 1.00 96.03 255 LYS C CA 1
ATOM 5333 C C . LYS C 1 185 ? 41.102 -28.067 -1.818 1.00 95.30 255 LYS C C 1
ATOM 5334 O O . LYS C 1 185 ? 40.387 -28.294 -2.799 1.00 93.29 255 LYS C O 1
ATOM 5340 N N . LYS C 1 186 ? 41.588 -29.045 -1.047 1.00 96.17 256 LYS C N 1
ATOM 5341 C CA . LYS C 1 186 ? 41.249 -30.436 -1.326 1.00 96.60 256 LYS C CA 1
ATOM 5342 C C . LYS C 1 186 ? 39.759 -30.689 -1.135 1.00 99.94 256 LYS C C 1
ATOM 5343 O O . LYS C 1 186 ? 39.127 -31.355 -1.959 1.00 102.99 256 LYS C O 1
ATOM 5349 N N . ASN C 1 187 ? 39.180 -30.167 -0.054 1.00 99.81 257 ASN C N 1
ATOM 5350 C CA . ASN C 1 187 ? 37.753 -30.311 0.214 1.00 99.10 257 ASN C CA 1
ATOM 5351 C C . ASN C 1 187 ? 36.900 -29.276 -0.520 1.00 97.03 257 ASN C C 1
ATOM 5352 O O . ASN C 1 187 ? 35.691 -29.205 -0.263 1.00 99.68 257 ASN C O 1
ATOM 5357 N N . ASN C 1 188 ? 37.498 -28.475 -1.411 1.00 96.86 258 ASN C N 1
ATOM 5358 C CA . ASN C 1 188 ? 36.773 -27.472 -2.201 1.00 96.56 258 ASN C CA 1
ATOM 5359 C C . ASN C 1 188 ? 36.015 -26.493 -1.304 1.00 96.99 258 ASN C C 1
ATOM 5360 O O . ASN C 1 188 ? 34.825 -26.233 -1.496 1.00 103.15 258 ASN C O 1
ATOM 5365 N N . VAL C 1 189 ? 36.722 -25.942 -0.320 1.00 90.83 259 VAL C N 1
ATOM 5366 C CA . VAL C 1 189 ? 36.120 -25.032 0.645 1.00 85.92 259 VAL C CA 1
ATOM 5367 C C . VAL C 1 189 ? 36.072 -23.629 0.049 1.00 84.42 259 VAL C C 1
ATOM 5368 O O . VAL C 1 189 ? 37.066 -23.143 -0.506 1.00 86.09 259 VAL C O 1
ATOM 5372 N N . ASP C 1 190 ? 34.913 -22.973 0.175 1.00 79.93 260 ASP C N 1
ATOM 5373 C CA . ASP C 1 190 ? 34.755 -21.616 -0.339 1.00 79.46 260 ASP C CA 1
ATOM 5374 C C . ASP C 1 190 ? 35.536 -20.587 0.487 1.00 82.68 260 ASP C C 1
ATOM 5375 O O . ASP C 1 190 ? 36.154 -19.679 -0.080 1.00 79.58 260 ASP C O 1
ATOM 5380 N N . VAL C 1 191 ? 35.517 -20.699 1.822 1.00 73.69 261 VAL C N 1
ATOM 5381 C CA . VAL C 1 191 ? 36.137 -19.708 2.701 1.00 75.26 261 VAL C CA 1
ATOM 5382 C C . VAL C 1 191 ? 36.983 -20.398 3.765 1.00 69.17 261 VAL C C 1
ATOM 5383 O O . VAL C 1 191 ? 36.523 -21.336 4.423 1.00 69.05 261 VAL C O 1
ATOM 5387 N N . VAL C 1 192 ? 38.212 -19.921 3.947 1.00 68.10 262 VAL C N 1
ATOM 5388 C CA . VAL C 1 192 ? 39.075 -20.346 5.041 1.00 66.39 262 VAL C CA 1
ATOM 5389 C C . VAL C 1 192 ? 39.313 -19.151 5.947 1.00 63.43 262 VAL C C 1
ATOM 5390 O O . VAL C 1 192 ? 39.717 -18.081 5.473 1.00 67.47 262 VAL C O 1
ATOM 5394 N N . ILE C 1 193 ? 39.085 -19.343 7.248 1.00 61.33 263 ILE C N 1
ATOM 5395 C CA . ILE C 1 193 ? 39.287 -18.330 8.282 1.00 58.50 263 ILE C CA 1
ATOM 5396 C C . ILE C 1 193 ? 40.353 -18.855 9.236 1.00 61.70 263 ILE C C 1
ATOM 5397 O O . ILE C 1 193 ? 40.189 -19.939 9.807 1.00 57.58 263 ILE C O 1
ATOM 5402 N N . MET C 1 194 ? 41.435 -18.097 9.422 1.00 59.44 264 MET C N 1
ATOM 5403 C CA . MET C 1 194 ? 42.525 -18.511 10.304 1.00 55.35 264 MET C CA 1
ATOM 5404 C C . MET C 1 194 ? 42.562 -17.670 11.580 1.00 65.45 264 MET C C 1
ATOM 5405 O O . MET C 1 194 ? 42.612 -16.436 11.523 1.00 61.14 264 MET C O 1
ATOM 5410 N N . ASP C 1 195 ? 42.537 -18.359 12.726 1.00 60.60 265 ASP C N 1
ATOM 5411 C CA . ASP C 1 195 ? 42.698 -17.770 14.053 1.00 59.85 265 ASP C CA 1
ATOM 5412 C C . ASP C 1 195 ? 44.183 -17.722 14.409 1.00 62.75 265 ASP C C 1
ATOM 5413 O O . ASP C 1 195 ? 44.933 -18.654 14.098 1.00 70.87 265 ASP C O 1
ATOM 5418 N N . THR C 1 196 ? 44.608 -16.626 15.050 1.00 64.74 266 THR C N 1
ATOM 5419 C CA . THR C 1 196 ? 45.991 -16.432 15.482 1.00 46.40 266 THR C CA 1
ATOM 5420 C C . THR C 1 196 ? 46.022 -15.982 16.937 1.00 44.13 266 THR C C 1
ATOM 5421 O O . THR C 1 196 ? 45.087 -15.336 17.422 1.00 55.93 266 THR C O 1
ATOM 5425 N N . ALA C 1 197 ? 47.103 -16.326 17.637 1.00 43.89 267 ALA C N 1
ATOM 5426 C CA . ALA C 1 197 ? 47.253 -15.880 19.016 1.00 47.50 267 ALA C CA 1
ATOM 5427 C C . ALA C 1 197 ? 47.324 -14.359 19.077 1.00 48.72 267 ALA C C 1
ATOM 5428 O O . ALA C 1 197 ? 47.817 -13.701 18.152 1.00 53.70 267 ALA C O 1
ATOM 5430 N N . GLY C 1 198 ? 46.821 -13.800 20.179 1.00 40.46 268 GLY C N 1
ATOM 5431 C CA . GLY C 1 198 ? 46.963 -12.375 20.410 1.00 37.56 268 GLY C CA 1
ATOM 5432 C C . GLY C 1 198 ? 48.419 -11.985 20.581 1.00 44.09 268 GLY C C 1
ATOM 5433 O O . GLY C 1 198 ? 49.243 -12.759 21.068 1.00 42.02 268 GLY C O 1
ATOM 5434 N N . ARG C 1 199 ? 48.746 -10.770 20.150 1.00 43.23 269 ARG C N 1
ATOM 5435 C CA . ARG C 1 199 ? 50.120 -10.312 20.244 1.00 37.57 269 ARG C CA 1
ATOM 5436 C C . ARG C 1 199 ? 50.159 -8.793 20.387 1.00 45.20 269 ARG C C 1
ATOM 5437 O O . ARG C 1 199 ? 49.290 -8.075 19.878 1.00 36.51 269 ARG C O 1
ATOM 5445 N N . LEU C 1 200 ? 51.163 -8.318 21.126 1.00 36.09 270 LEU C N 1
ATOM 5446 C CA . LEU C 1 200 ? 51.465 -6.893 21.171 1.00 37.06 270 LEU C CA 1
ATOM 5447 C C . LEU C 1 200 ? 52.022 -6.444 19.830 1.00 40.58 270 LEU C C 1
ATOM 5448 O O . LEU C 1 200 ? 52.874 -7.116 19.244 1.00 45.11 270 LEU C O 1
ATOM 5453 N N . GLN C 1 201 ? 51.553 -5.293 19.344 1.00 38.31 271 GLN C N 1
ATOM 5454 C CA . GLN C 1 201 ? 52.053 -4.804 18.062 1.00 46.60 271 GLN C CA 1
ATOM 5455 C C . GLN C 1 201 ? 53.538 -4.466 18.120 1.00 49.04 271 GLN C C 1
ATOM 5456 O O . GLN C 1 201 ? 54.170 -4.346 17.066 1.00 54.34 271 GLN C O 1
ATOM 5462 N N . ILE C 1 202 ? 54.104 -4.328 19.324 1.00 47.77 272 ILE C N 1
ATOM 5463 C CA . ILE C 1 202 ? 55.524 -4.045 19.519 1.00 46.04 272 ILE C CA 1
ATOM 5464 C C . ILE C 1 202 ? 56.353 -5.307 19.739 1.00 46.73 272 ILE C C 1
ATOM 5465 O O . ILE C 1 202 ? 57.574 -5.208 19.894 1.00 47.07 272 ILE C O 1
ATOM 5470 N N . ASP C 1 203 ? 55.733 -6.486 19.778 1.00 51.66 273 ASP C N 1
ATOM 5471 C CA . ASP C 1 203 ? 56.481 -7.735 19.948 1.00 52.02 273 ASP C CA 1
ATOM 5472 C C . ASP C 1 203 ? 57.041 -8.119 18.583 1.00 57.39 273 ASP C C 1
ATOM 5473 O O . ASP C 1 203 ? 56.385 -8.789 17.785 1.00 63.98 273 ASP C O 1
ATOM 5478 N N . LYS C 1 204 ? 58.280 -7.698 18.312 1.00 56.63 274 LYS C N 1
ATOM 5479 C CA . LYS C 1 204 ? 58.831 -7.852 16.966 1.00 55.19 274 LYS C CA 1
ATOM 5480 C C . LYS C 1 204 ? 58.929 -9.319 16.571 1.00 48.08 274 LYS C C 1
ATOM 5481 O O . LYS C 1 204 ? 58.682 -9.673 15.416 1.00 48.84 274 LYS C O 1
ATOM 5487 N N . GLY C 1 205 ? 59.272 -10.188 17.522 1.00 46.97 275 GLY C N 1
ATOM 5488 C CA . GLY C 1 205 ? 59.226 -11.614 17.246 1.00 48.22 275 GLY C CA 1
ATOM 5489 C C . GLY C 1 205 ? 57.847 -12.076 16.805 1.00 54.01 275 GLY C C 1
ATOM 5490 O O . GLY C 1 205 ? 57.692 -12.658 15.731 1.00 51.58 275 GLY C O 1
ATOM 5491 N N . MET C 1 206 ? 56.818 -11.808 17.623 1.00 54.65 276 MET C N 1
ATOM 5492 C CA . MET C 1 206 ? 55.475 -12.288 17.296 1.00 48.48 276 MET C CA 1
ATOM 5493 C C . MET C 1 206 ? 54.908 -11.596 16.061 1.00 50.72 276 MET C C 1
ATOM 5494 O O . MET C 1 206 ? 54.189 -12.230 15.282 1.00 57.64 276 MET C O 1
ATOM 5499 N N . MET C 1 207 ? 55.220 -10.311 15.849 1.00 46.73 277 MET C N 1
ATOM 5500 C CA . MET C 1 207 ? 54.772 -9.661 14.619 1.00 46.77 277 MET C CA 1
ATOM 5501 C C . MET C 1 207 ? 55.409 -10.306 13.400 1.00 49.33 277 MET C C 1
ATOM 5502 O O . MET C 1 207 ? 54.746 -10.496 12.380 1.00 54.65 277 MET C O 1
ATOM 5507 N N . ASP C 1 208 ? 56.689 -10.671 13.496 1.00 52.89 278 ASP C N 1
ATOM 5508 C CA . ASP C 1 208 ? 57.350 -11.368 12.399 1.00 54.77 278 ASP C CA 1
ATOM 5509 C C . ASP C 1 208 ? 56.698 -12.715 12.132 1.00 55.37 278 ASP C C 1
ATOM 5510 O O . ASP C 1 208 ? 56.503 -13.093 10.974 1.00 62.82 278 ASP C O 1
ATOM 5515 N N . GLU C 1 209 ? 56.352 -13.456 13.186 1.00 56.06 279 GLU C N 1
ATOM 5516 C CA . GLU C 1 209 ? 55.608 -14.693 12.976 1.00 62.83 279 GLU C CA 1
ATOM 5517 C C . GLU C 1 209 ? 54.336 -14.435 12.176 1.00 62.66 279 GLU C C 1
ATOM 5518 O O . GLU C 1 209 ? 54.003 -15.206 11.272 1.00 65.31 279 GLU C O 1
ATOM 5524 N N . LEU C 1 210 ? 53.629 -13.342 12.483 1.00 58.49 280 LEU C N 1
ATOM 5525 C CA . LEU C 1 210 ? 52.391 -13.024 11.777 1.00 56.25 280 LEU C CA 1
ATOM 5526 C C . LEU C 1 210 ? 52.647 -12.755 10.295 1.00 63.07 280 LEU C C 1
ATOM 5527 O O . LEU C 1 210 ? 51.838 -13.138 9.444 1.00 65.23 280 LEU C O 1
ATOM 5532 N N . LYS C 1 211 ? 53.766 -12.091 9.969 1.00 63.21 281 LYS C N 1
ATOM 5533 C CA . LYS C 1 211 ? 54.141 -11.896 8.570 1.00 61.38 281 LYS C CA 1
ATOM 5534 C C . LYS C 1 211 ? 54.301 -13.229 7.856 1.00 61.72 281 LYS C C 1
ATOM 5535 O O . LYS C 1 211 ? 53.889 -13.379 6.699 1.00 61.27 281 LYS C O 1
ATOM 5541 N N . ASP C 1 212 ? 54.904 -14.205 8.539 1.00 60.03 282 ASP C N 1
ATOM 5542 C CA . ASP C 1 212 ? 55.099 -15.528 7.961 1.00 66.17 282 ASP C CA 1
ATOM 5543 C C . ASP C 1 212 ? 53.766 -16.217 7.686 1.00 69.39 282 ASP C C 1
ATOM 5544 O O . ASP C 1 212 ? 53.587 -16.841 6.633 1.00 77.46 282 ASP C O 1
ATOM 5549 N N . VAL C 1 213 ? 52.825 -16.126 8.629 1.00 69.85 283 VAL C N 1
ATOM 5550 C CA . VAL C 1 213 ? 51.499 -16.705 8.427 1.00 59.61 283 VAL C CA 1
ATOM 5551 C C . VAL C 1 213 ? 50.827 -16.082 7.209 1.00 64.52 283 VAL C C 1
ATOM 5552 O O . VAL C 1 213 ? 50.237 -16.781 6.377 1.00 67.03 283 VAL C O 1
ATOM 5556 N N . LYS C 1 214 ? 50.905 -14.755 7.085 1.00 59.87 284 LYS C N 1
ATOM 5557 C CA . LYS C 1 214 ? 50.303 -14.102 5.930 1.00 65.94 284 LYS C CA 1
ATOM 5558 C C . LYS C 1 214 ? 51.043 -14.465 4.652 1.00 66.89 284 LYS C C 1
ATOM 5559 O O . LYS C 1 214 ? 50.421 -14.653 3.602 1.00 68.48 284 LYS C O 1
ATOM 5565 N N . LYS C 1 215 ? 52.372 -14.562 4.720 1.00 71.04 285 LYS C N 1
ATOM 5566 C CA . LYS C 1 215 ? 53.148 -14.934 3.540 1.00 76.01 285 LYS C CA 1
ATOM 5567 C C . LYS C 1 215 ? 52.749 -16.315 3.030 1.00 79.36 285 LYS C C 1
ATOM 5568 O O . LYS C 1 215 ? 52.578 -16.513 1.821 1.00 82.23 285 LYS C O 1
ATOM 5574 N N . PHE C 1 216 ? 52.579 -17.279 3.937 1.00 79.40 286 PHE C N 1
ATOM 5575 C CA . PHE C 1 216 ? 52.221 -18.624 3.510 1.00 76.74 286 PHE C CA 1
ATOM 5576 C C . PHE C 1 216 ? 50.730 -18.767 3.236 1.00 77.86 286 PHE C C 1
ATOM 5577 O O . PHE C 1 216 ? 50.341 -19.606 2.419 1.00 82.47 286 PHE C O 1
ATOM 5585 N N . LEU C 1 217 ? 49.890 -17.955 3.883 1.00 74.54 287 LEU C N 1
ATOM 5586 C CA . LEU C 1 217 ? 48.448 -18.001 3.642 1.00 77.77 287 LEU C CA 1
ATOM 5587 C C . LEU C 1 217 ? 48.059 -17.366 2.318 1.00 83.09 287 LEU C C 1
ATOM 5588 O O . LEU C 1 217 ? 47.131 -17.840 1.654 1.00 84.60 287 LEU C O 1
ATOM 5593 N N . ASN C 1 218 ? 48.747 -16.292 1.940 1.00 82.78 288 ASN C N 1
ATOM 5594 C CA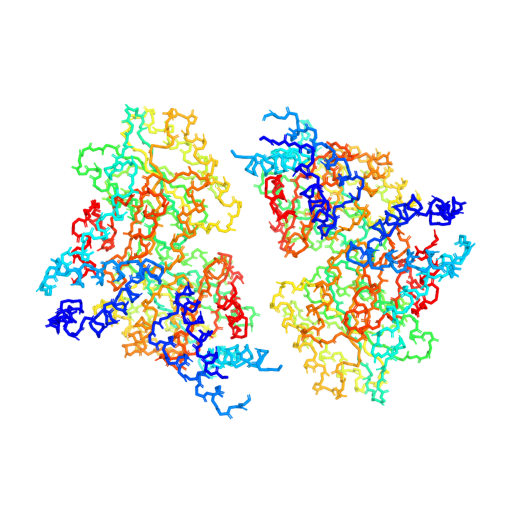 . ASN C 1 218 ? 48.388 -15.468 0.793 1.00 88.08 288 ASN C CA 1
ATOM 5595 C C . ASN C 1 218 ? 46.880 -15.112 0.806 1.00 81.29 288 ASN C C 1
ATOM 5596 O O . ASN C 1 218 ? 46.177 -15.410 -0.141 1.00 78.65 288 ASN C O 1
ATOM 5601 N N . PRO C 1 219 ? 46.431 -14.452 1.870 1.00 72.37 289 PRO C N 1
ATOM 5602 C CA . PRO C 1 219 ? 44.982 -14.340 2.100 1.00 73.83 289 PRO C CA 1
ATOM 5603 C C . PRO C 1 219 ? 44.300 -13.240 1.293 1.00 74.33 289 PRO C C 1
ATOM 5604 O O . PRO C 1 219 ? 44.891 -12.208 0.969 1.00 76.89 289 PRO C O 1
ATOM 5608 N N . THR C 1 220 ? 43.017 -13.485 0.989 1.00 72.66 290 THR C N 1
ATOM 5609 C CA . THR C 1 220 ? 42.165 -12.480 0.355 1.00 73.99 290 THR C CA 1
ATOM 5610 C C . THR C 1 220 ? 41.910 -11.293 1.279 1.00 78.55 290 THR C C 1
ATOM 5611 O O . THR C 1 220 ? 41.807 -10.148 0.819 1.00 71.47 290 THR C O 1
ATOM 5615 N N . GLU C 1 221 ? 41.778 -11.557 2.580 1.00 83.27 291 GLU C N 1
ATOM 5616 C CA . GLU C 1 221 ? 41.420 -10.553 3.578 1.00 84.62 291 GLU C CA 1
ATOM 5617 C C . GLU C 1 221 ? 42.262 -10.740 4.838 1.00 71.81 291 GLU C C 1
ATOM 5618 O O . GLU C 1 221 ? 42.376 -11.850 5.365 1.00 65.41 291 GLU C O 1
ATOM 5624 N N . VAL C 1 222 ? 42.857 -9.652 5.309 1.00 64.09 292 VAL C N 1
ATOM 5625 C CA . VAL C 1 222 ? 43.536 -9.617 6.596 1.00 62.00 292 VAL C CA 1
ATOM 5626 C C . VAL C 1 222 ? 42.790 -8.600 7.443 1.00 56.31 292 VAL C C 1
ATOM 5627 O O . VAL C 1 222 ? 42.892 -7.391 7.202 1.00 55.16 292 VAL C O 1
ATOM 5631 N N . LEU C 1 223 ? 42.027 -9.080 8.418 1.00 51.56 293 LEU C N 1
ATOM 5632 C CA . LEU C 1 223 ? 41.135 -8.224 9.188 1.00 49.94 293 LEU C CA 1
ATOM 5633 C C . LEU C 1 223 ? 41.659 -8.114 10.612 1.00 47.57 293 LEU C C 1
ATOM 5634 O O . LEU C 1 223 ? 41.814 -9.125 11.300 1.00 49.52 293 LEU C O 1
ATOM 5639 N N . LEU C 1 224 ? 41.940 -6.887 11.037 1.00 46.48 294 LEU C N 1
ATOM 5640 C CA . LEU C 1 224 ? 42.378 -6.604 12.391 1.00 44.32 294 LEU C CA 1
ATOM 5641 C C . LEU C 1 224 ? 41.166 -6.490 13.321 1.00 54.66 294 LEU C C 1
ATOM 5642 O O . LEU C 1 224 ? 40.222 -5.746 13.036 1.00 51.13 294 LEU C O 1
ATOM 5647 N N . VAL C 1 225 ? 41.185 -7.223 14.432 1.00 41.64 295 VAL C N 1
ATOM 5648 C CA . VAL C 1 225 ? 40.064 -7.234 15.374 1.00 40.48 295 VAL C CA 1
ATOM 5649 C C . VAL C 1 225 ? 40.363 -6.250 16.502 1.00 38.70 295 VAL C C 1
ATOM 5650 O O . VAL C 1 225 ? 41.343 -6.412 17.235 1.00 37.74 295 VAL C O 1
ATOM 5654 N N . VAL C 1 226 ? 39.516 -5.229 16.640 1.00 44.11 296 VAL C N 1
ATOM 5655 C CA . VAL C 1 226 ? 39.754 -4.116 17.553 1.00 42.78 296 VAL C CA 1
ATOM 5656 C C . VAL C 1 226 ? 38.637 -4.052 18.580 1.00 39.47 296 VAL C C 1
ATOM 5657 O O . VAL C 1 226 ? 37.455 -4.088 18.226 1.00 42.14 296 VAL C O 1
ATOM 5661 N N . ASP C 1 227 ? 39.023 -3.931 19.844 1.00 42.35 297 ASP C N 1
ATOM 5662 C CA . ASP C 1 227 ? 38.090 -3.784 20.954 1.00 39.87 297 ASP C CA 1
ATOM 5663 C C . ASP C 1 227 ? 37.510 -2.369 20.960 1.00 37.12 297 ASP C C 1
ATOM 5664 O O . ASP C 1 227 ? 38.248 -1.389 20.847 1.00 36.02 297 ASP C O 1
ATOM 5669 N N . ALA C 1 228 ? 36.189 -2.258 21.103 1.00 33.97 298 ALA C N 1
ATOM 5670 C CA . ALA C 1 228 ? 35.538 -0.949 21.089 1.00 42.34 298 ALA C CA 1
ATOM 5671 C C . ALA C 1 228 ? 35.896 -0.082 22.289 1.00 39.84 298 ALA C C 1
ATOM 5672 O O . ALA C 1 228 ? 35.763 1.142 22.206 1.00 43.92 298 ALA C O 1
ATOM 5674 N N . MET C 1 229 ? 36.300 -0.680 23.410 1.00 41.80 299 MET C N 1
ATOM 5675 C CA . MET C 1 229 ? 36.703 0.068 24.600 1.00 47.37 299 MET C CA 1
ATOM 5676 C C . MET C 1 229 ? 38.155 0.559 24.536 1.00 41.45 299 MET C C 1
ATOM 5677 O O . MET C 1 229 ? 38.644 1.149 25.511 1.00 35.63 299 MET C O 1
ATOM 5682 N N . THR C 1 230 ? 38.836 0.329 23.414 1.00 34.90 300 THR C N 1
ATOM 5683 C CA . THR C 1 230 ? 40.238 0.684 23.267 1.00 36.29 300 THR C CA 1
ATOM 5684 C C . THR C 1 230 ? 40.406 2.188 23.409 1.00 34.62 300 THR C C 1
ATOM 5685 O O . THR C 1 230 ? 39.570 2.963 22.946 1.00 36.84 300 THR C O 1
ATOM 5689 N N . GLY C 1 231 ? 41.464 2.598 24.089 1.00 30.44 301 GLY C N 1
ATOM 5690 C CA . GLY C 1 231 ? 41.689 3.995 24.376 1.00 30.58 301 GLY C CA 1
ATOM 5691 C C . GLY C 1 231 ? 42.662 4.609 23.398 1.00 39.47 301 GLY C C 1
ATOM 5692 O O . GLY C 1 231 ? 42.715 4.225 22.226 1.00 40.01 301 GLY C O 1
ATOM 5693 N N . GLN C 1 232 ? 43.479 5.536 23.902 1.00 33.39 302 GLN C N 1
ATOM 5694 C CA . GLN C 1 232 ? 44.270 6.403 23.037 1.00 37.28 302 GLN C CA 1
ATOM 5695 C C . GLN C 1 232 ? 45.218 5.639 22.118 1.00 41.13 302 GLN C C 1
ATOM 5696 O O . GLN C 1 232 ? 45.619 6.184 21.087 1.00 46.68 302 GLN C O 1
ATOM 5702 N N . GLU C 1 233 ? 45.566 4.392 22.450 1.00 36.55 303 GLU C N 1
ATOM 5703 C CA . GLU C 1 233 ? 46.471 3.609 21.615 1.00 33.08 303 GLU C CA 1
ATOM 5704 C C . GLU C 1 233 ? 45.863 3.174 20.288 1.00 41.39 303 GLU C C 1
ATOM 5705 O O . GLU C 1 233 ? 46.585 2.586 19.476 1.00 43.54 303 GLU C O 1
ATOM 5711 N N . ALA C 1 234 ? 44.570 3.418 20.047 1.00 38.95 304 ALA C N 1
ATOM 5712 C CA . ALA C 1 234 ? 43.930 2.845 18.869 1.00 40.59 304 ALA C CA 1
ATOM 5713 C C . ALA C 1 234 ? 44.707 3.187 17.609 1.00 44.45 304 ALA C C 1
ATOM 5714 O O . ALA C 1 234 ? 45.114 2.293 16.862 1.00 43.92 304 ALA C O 1
ATOM 5716 N N . ALA C 1 235 ? 44.956 4.482 17.379 1.00 48.55 305 ALA C N 1
ATOM 5717 C CA . ALA C 1 235 ? 45.561 4.889 16.114 1.00 49.33 305 ALA C CA 1
ATOM 5718 C C . ALA C 1 235 ? 46.975 4.341 15.980 1.00 47.82 305 ALA C C 1
ATOM 5719 O O . ALA C 1 235 ? 47.341 3.836 14.915 1.00 54.43 305 ALA C O 1
ATOM 5721 N N . ALA C 1 236 ? 47.777 4.400 17.051 1.00 44.82 306 ALA C N 1
ATOM 5722 C CA . ALA C 1 236 ? 49.129 3.837 16.982 1.00 40.80 306 ALA C CA 1
ATOM 5723 C C . ALA C 1 236 ? 49.087 2.347 16.675 1.00 38.99 306 ALA C C 1
ATOM 5724 O O . ALA C 1 236 ? 49.911 1.844 15.903 1.00 40.17 306 ALA C O 1
ATOM 5726 N N . LEU C 1 237 ? 48.114 1.639 17.261 1.00 40.23 307 LEU C N 1
ATOM 5727 C CA . LEU C 1 237 ? 47.934 0.206 17.041 1.00 37.92 307 LEU C CA 1
ATOM 5728 C C . LEU C 1 237 ? 47.564 -0.114 15.593 1.00 40.26 307 LEU C C 1
ATOM 5729 O O . LEU C 1 237 ? 48.161 -1.006 14.977 1.00 44.72 307 LEU C O 1
ATOM 5734 N N . VAL C 1 238 ? 46.557 0.570 15.042 1.00 40.25 308 VAL C N 1
ATOM 5735 C CA . VAL C 1 238 ? 46.175 0.292 13.659 1.00 45.35 308 VAL C CA 1
ATOM 5736 C C . VAL C 1 238 ? 47.345 0.583 12.728 1.00 45.90 308 VAL C C 1
ATOM 5737 O O . VAL C 1 238 ? 47.613 -0.172 11.789 1.00 45.10 308 VAL C O 1
ATOM 5741 N N . THR C 1 239 ? 48.086 1.658 13.010 1.00 47.09 309 THR C N 1
ATOM 5742 C CA . THR C 1 239 ? 49.156 2.089 12.119 1.00 53.02 309 THR C CA 1
ATOM 5743 C C . THR C 1 239 ? 50.287 1.068 12.071 1.00 55.46 309 THR C C 1
ATOM 5744 O O . THR C 1 239 ? 50.858 0.816 11.001 1.00 57.33 309 THR C O 1
ATOM 5748 N N . THR C 1 240 ? 50.602 0.451 13.215 1.00 44.00 310 THR C N 1
ATOM 5749 C CA . THR C 1 240 ? 51.686 -0.530 13.272 1.00 44.35 310 THR C CA 1
ATOM 5750 C C . THR C 1 240 ? 51.301 -1.838 12.598 1.00 45.21 310 THR C C 1
ATOM 5751 O O . THR C 1 240 ? 52.129 -2.465 11.930 1.00 62.32 310 THR C O 1
ATOM 5755 N N . PHE C 1 241 ? 50.062 -2.293 12.785 1.00 45.22 311 PHE C N 1
ATOM 5756 C CA . PHE C 1 241 ? 49.667 -3.540 12.141 1.00 47.68 311 PHE C CA 1
ATOM 5757 C C . PHE C 1 241 ? 49.629 -3.378 10.637 1.00 48.24 311 PHE C C 1
ATOM 5758 O O . PHE C 1 241 ? 50.046 -4.272 9.895 1.00 53.62 311 PHE C O 1
ATOM 5766 N N . ASN C 1 242 ? 49.153 -2.231 10.174 1.00 50.18 312 ASN C N 1
ATOM 5767 C CA . ASN C 1 242 ? 49.051 -2.005 8.747 1.00 52.40 312 ASN C CA 1
ATOM 5768 C C . ASN C 1 242 ? 50.422 -1.848 8.119 1.00 55.10 312 ASN C C 1
ATOM 5769 O O . ASN C 1 242 ? 50.671 -2.349 7.021 1.00 54.10 312 ASN C O 1
ATOM 5774 N N . VAL C 1 243 ? 51.334 -1.165 8.806 1.00 57.75 313 VAL C N 1
ATOM 5775 C CA . VAL C 1 243 ? 52.656 -0.966 8.228 1.00 60.94 313 VAL C CA 1
ATOM 5776 C C . VAL C 1 243 ? 53.480 -2.250 8.310 1.00 60.30 313 VAL C C 1
ATOM 5777 O O . VAL C 1 243 ? 54.182 -2.611 7.360 1.00 55.41 313 VAL C O 1
ATOM 5781 N N . GLU C 1 244 ? 53.385 -2.971 9.429 1.00 51.42 314 GLU C N 1
ATOM 5782 C CA . GLU C 1 244 ? 54.183 -4.177 9.629 1.00 54.94 314 GLU C CA 1
ATOM 5783 C C . GLU C 1 244 ? 53.579 -5.403 8.961 1.00 52.86 314 GLU C C 1
ATOM 5784 O O . GLU C 1 244 ? 54.323 -6.300 8.551 1.00 54.32 314 GLU C O 1
ATOM 5790 N N . ILE C 1 245 ? 52.249 -5.483 8.874 1.00 52.26 315 ILE C N 1
ATOM 5791 C CA . ILE C 1 245 ? 51.565 -6.638 8.310 1.00 53.23 315 ILE C CA 1
ATOM 5792 C C . ILE C 1 245 ? 50.789 -6.283 7.047 1.00 60.61 315 ILE C C 1
ATOM 5793 O O . ILE C 1 245 ? 50.761 -7.064 6.091 1.00 64.54 315 ILE C O 1
ATOM 5798 N N . GLY C 1 246 ? 50.147 -5.122 7.017 1.00 54.36 316 GLY C N 1
ATOM 5799 C CA . GLY C 1 246 ? 49.271 -4.797 5.908 1.00 55.94 316 GLY C CA 1
ATOM 5800 C C . GLY C 1 246 ? 47.904 -5.430 6.059 1.00 59.75 316 GLY C C 1
ATOM 5801 O O . GLY C 1 246 ? 47.773 -6.655 5.988 1.00 66.03 316 GLY C O 1
ATOM 5802 N N . ILE C 1 247 ? 46.876 -4.614 6.277 1.00 54.48 317 ILE C N 1
ATOM 5803 C CA . ILE C 1 247 ? 45.537 -5.123 6.534 1.00 53.84 317 ILE C CA 1
ATOM 5804 C C . ILE C 1 247 ? 44.596 -4.633 5.446 1.00 59.03 317 ILE C C 1
ATOM 5805 O O . ILE C 1 247 ? 44.860 -3.646 4.755 1.00 61.92 317 ILE C O 1
ATOM 5810 N N . THR C 1 248 ? 43.486 -5.355 5.291 1.00 59.92 318 THR C N 1
ATOM 5811 C CA . THR C 1 248 ? 42.432 -4.970 4.366 1.00 57.56 318 THR C CA 1
ATOM 5812 C C . THR C 1 248 ? 41.192 -4.429 5.065 1.00 56.18 318 THR C C 1
ATOM 5813 O O . THR C 1 248 ? 40.296 -3.917 4.390 1.00 59.07 318 THR C O 1
ATOM 5817 N N . GLY C 1 249 ? 41.104 -4.531 6.385 1.00 53.77 319 GLY C N 1
ATOM 5818 C CA . GLY C 1 249 ? 39.902 -4.098 7.062 1.00 54.51 319 GLY C CA 1
ATOM 5819 C C . GLY C 1 249 ? 39.925 -4.512 8.517 1.00 54.73 319 GLY C C 1
ATOM 5820 O O . GLY C 1 249 ? 40.921 -5.034 9.020 1.00 56.01 319 GLY C O 1
ATOM 5821 N N . ALA C 1 250 ? 38.802 -4.273 9.187 1.00 54.59 320 ALA C N 1
ATOM 5822 C CA . ALA C 1 250 ? 38.787 -4.452 10.628 1.00 52.09 320 ALA C CA 1
ATOM 5823 C C . ALA C 1 250 ? 37.413 -4.922 11.080 1.00 57.29 320 ALA C C 1
ATOM 5824 O O . ALA C 1 250 ? 36.400 -4.665 10.423 1.00 62.86 320 ALA C O 1
ATOM 5826 N N . ILE C 1 251 ? 37.394 -5.626 12.213 1.00 53.36 321 ILE C N 1
ATOM 5827 C CA . ILE C 1 251 ? 36.161 -5.984 12.903 1.00 44.49 321 ILE C CA 1
ATOM 5828 C C . ILE C 1 251 ? 36.205 -5.375 14.296 1.00 42.38 321 ILE C C 1
ATOM 5829 O O . ILE C 1 251 ? 37.196 -5.540 15.017 1.00 44.73 321 ILE C O 1
ATOM 5834 N N . LEU C 1 252 ? 35.135 -4.686 14.677 1.00 42.16 322 LEU C N 1
ATOM 5835 C CA . LEU C 1 252 ? 35.029 -4.034 15.980 1.00 40.41 322 LEU C CA 1
ATOM 5836 C C . LEU C 1 252 ? 34.184 -4.888 16.927 1.00 41.06 322 LEU C C 1
ATOM 5837 O O . LEU C 1 252 ? 33.046 -5.231 16.605 1.00 50.26 322 LEU C O 1
ATOM 5842 N N . THR C 1 253 ? 34.727 -5.218 18.098 1.00 39.84 323 THR C N 1
ATOM 5843 C CA . THR C 1 253 ? 34.049 -6.095 19.050 1.00 39.39 323 THR C CA 1
ATOM 5844 C C . THR C 1 253 ? 33.510 -5.336 20.264 1.00 44.16 323 THR C C 1
ATOM 5845 O O . THR C 1 253 ? 33.881 -4.194 20.533 1.00 35.67 323 THR C O 1
ATOM 5849 N N . LYS C 1 254 ? 32.596 -6.004 20.980 1.00 41.03 324 LYS C N 1
ATOM 5850 C CA . LYS C 1 254 ? 32.090 -5.603 22.297 1.00 42.42 324 LYS C CA 1
ATOM 5851 C C . LYS C 1 254 ? 31.328 -4.279 22.277 1.00 49.86 324 LYS C C 1
ATOM 5852 O O . LYS C 1 254 ? 31.348 -3.533 23.257 1.00 58.51 324 LYS C O 1
ATOM 5858 N N . LEU C 1 255 ? 30.628 -3.995 21.178 1.00 46.40 325 LEU C N 1
ATOM 5859 C CA . LEU C 1 255 ? 29.810 -2.791 21.057 1.00 46.55 325 LEU C CA 1
ATOM 5860 C C . LEU C 1 255 ? 28.531 -2.845 21.889 1.00 48.75 325 LEU C C 1
ATOM 5861 O O . LEU C 1 255 ? 27.821 -1.835 21.967 1.00 38.27 325 LEU C O 1
ATOM 5866 N N . ASP C 1 256 ? 28.219 -3.995 22.500 1.00 46.13 326 ASP C N 1
ATOM 5867 C CA . ASP C 1 256 ? 27.148 -4.071 23.490 1.00 37.44 326 ASP C CA 1
ATOM 5868 C C . ASP C 1 256 ? 27.536 -3.443 24.819 1.00 37.54 326 ASP C C 1
ATOM 5869 O O . ASP C 1 256 ? 26.697 -3.385 25.716 1.00 43.28 326 ASP C O 1
ATOM 5874 N N . GLY C 1 257 ? 28.772 -2.981 24.972 1.00 37.02 327 GLY C N 1
ATOM 5875 C CA . GLY C 1 257 ? 29.126 -2.200 26.131 1.00 37.33 327 GLY C CA 1
ATOM 5876 C C . GLY C 1 257 ? 28.572 -0.792 26.035 1.00 40.06 327 GLY C C 1
ATOM 5877 O O . GLY C 1 257 ? 27.728 -0.466 25.199 1.00 42.16 327 GLY C O 1
ATOM 5878 N N . ASP C 1 258 ? 29.081 0.070 26.911 1.00 43.03 328 ASP C N 1
ATOM 5879 C CA . ASP C 1 258 ? 28.634 1.457 26.942 1.00 43.33 328 ASP C CA 1
ATOM 5880 C C . ASP C 1 258 ? 29.766 2.429 26.650 1.00 39.59 328 ASP C C 1
ATOM 5881 O O . ASP C 1 258 ? 29.614 3.631 26.876 1.00 42.60 328 ASP C O 1
ATOM 5886 N N . SER C 1 259 ? 30.896 1.936 26.168 1.00 36.76 329 SER C N 1
ATOM 5887 C CA . SER C 1 259 ? 31.940 2.812 25.666 1.00 45.34 329 SER C CA 1
ATOM 5888 C C . SER C 1 259 ? 31.475 3.482 24.383 1.00 45.27 329 SER C C 1
ATOM 5889 O O . SER C 1 259 ? 30.795 2.876 23.554 1.00 44.23 329 SER C O 1
ATOM 5892 N N . ARG C 1 260 ? 31.852 4.741 24.213 1.00 47.35 330 ARG C N 1
ATOM 5893 C CA . ARG C 1 260 ? 31.411 5.460 23.031 1.00 48.61 330 ARG C CA 1
ATOM 5894 C C . ARG C 1 260 ? 32.064 4.929 21.760 1.00 45.59 330 ARG C C 1
ATOM 5895 O O . ARG C 1 260 ? 31.517 5.131 20.671 1.00 44.42 330 ARG C O 1
ATOM 5903 N N . GLY C 1 261 ? 33.195 4.231 21.871 1.00 45.57 331 GLY C N 1
ATOM 5904 C CA . GLY C 1 261 ? 33.797 3.601 20.711 1.00 36.53 331 GLY C CA 1
ATOM 5905 C C . GLY C 1 261 ? 34.658 4.510 19.868 1.00 44.74 331 GLY C C 1
ATOM 5906 O O . GLY C 1 261 ? 34.771 4.295 18.659 1.00 55.18 331 GLY C O 1
ATOM 5907 N N . GLY C 1 262 ? 35.276 5.524 20.478 1.00 37.79 332 GLY C N 1
ATOM 5908 C CA . GLY C 1 262 ? 36.157 6.443 19.776 1.00 41.78 332 GLY C CA 1
ATOM 5909 C C . GLY C 1 262 ? 37.256 5.775 18.980 1.00 43.84 332 GLY C C 1
ATOM 5910 O O . GLY C 1 262 ? 37.752 6.357 18.014 1.00 45.50 332 GLY C O 1
ATOM 5911 N N . ALA C 1 263 ? 37.629 4.554 19.342 1.00 37.45 333 ALA C N 1
ATOM 5912 C CA . ALA C 1 263 ? 38.638 3.834 18.575 1.00 36.95 333 ALA C CA 1
ATOM 5913 C C . ALA C 1 263 ? 38.192 3.525 17.151 1.00 38.67 333 ALA C C 1
ATOM 5914 O O . ALA C 1 263 ? 39.034 3.199 16.316 1.00 53.17 333 ALA C O 1
ATOM 5916 N N . ALA C 1 264 ? 36.893 3.596 16.852 1.00 39.50 334 ALA C N 1
ATOM 5917 C CA . ALA C 1 264 ? 36.439 3.359 15.479 1.00 45.19 334 ALA C CA 1
ATOM 5918 C C . ALA C 1 264 ? 36.834 4.502 14.544 1.00 49.48 334 ALA C C 1
ATOM 5919 O O . ALA C 1 264 ? 37.100 4.286 13.356 1.00 49.58 334 ALA C O 1
ATOM 5921 N N . LEU C 1 265 ? 36.870 5.722 15.060 1.00 49.43 335 LEU C N 1
ATOM 5922 C CA . LEU C 1 265 ? 37.235 6.866 14.247 1.00 49.03 335 LEU C CA 1
ATOM 5923 C C . LEU C 1 265 ? 38.683 6.803 13.769 1.00 53.36 335 LEU C C 1
ATOM 5924 O O . LEU C 1 265 ? 39.012 7.437 12.763 1.00 56.11 335 LEU C O 1
ATOM 5929 N N . SER C 1 266 ? 39.559 6.064 14.458 1.00 49.72 336 SER C N 1
ATOM 5930 C CA . SER C 1 266 ? 40.963 6.050 14.052 1.00 52.00 336 SER C CA 1
ATOM 5931 C C . SER C 1 266 ? 41.271 5.062 12.928 1.00 58.51 336 SER C C 1
ATOM 5932 O O . SER C 1 266 ? 42.286 5.234 12.246 1.00 61.97 336 SER C O 1
ATOM 5935 N N . VAL C 1 267 ? 40.429 4.045 12.718 1.00 44.30 337 VAL C N 1
ATOM 5936 C CA . VAL C 1 267 ? 40.815 2.894 11.898 1.00 53.25 337 VAL C CA 1
ATOM 5937 C C . VAL C 1 267 ? 41.041 3.303 10.440 1.00 59.70 337 VAL C C 1
ATOM 5938 O O . VAL C 1 267 ? 42.116 3.084 9.868 1.00 59.18 337 VAL C O 1
ATOM 5942 N N . LYS C 1 268 ? 40.017 3.872 9.801 1.00 57.66 338 LYS C N 1
ATOM 5943 C CA . LYS C 1 268 ? 40.181 4.269 8.410 1.00 56.30 338 LYS C CA 1
ATOM 5944 C C . LYS C 1 268 ? 41.033 5.518 8.278 1.00 57.77 338 LYS C C 1
ATOM 5945 O O . LYS C 1 268 ? 41.791 5.640 7.308 1.00 61.34 338 LYS C O 1
ATOM 5951 N N . GLU C 1 269 ? 40.938 6.443 9.239 1.00 54.11 339 GLU C N 1
ATOM 5952 C CA . GLU C 1 269 ? 41.674 7.700 9.130 1.00 56.86 339 GLU C CA 1
ATOM 5953 C C . GLU C 1 269 ? 43.186 7.483 9.041 1.00 61.42 339 GLU C C 1
ATOM 5954 O O . GLU C 1 269 ? 43.882 8.276 8.400 1.00 71.45 339 GLU C O 1
ATOM 5960 N N . VAL C 1 270 ? 43.715 6.417 9.649 1.00 60.28 340 VAL C N 1
ATOM 5961 C CA . VAL C 1 270 ? 45.163 6.207 9.679 1.00 57.62 340 VAL C CA 1
ATOM 5962 C C . VAL C 1 270 ? 45.648 5.109 8.741 1.00 62.58 340 VAL C C 1
ATOM 5963 O O . VAL C 1 270 ? 46.859 5.023 8.488 1.00 60.68 340 VAL C O 1
ATOM 5967 N N . SER C 1 271 ? 44.760 4.256 8.237 1.00 63.97 341 SER C N 1
ATOM 5968 C CA . SER C 1 271 ? 45.181 3.160 7.381 1.00 62.56 341 SER C CA 1
ATOM 5969 C C . SER C 1 271 ? 44.554 3.178 5.996 1.00 66.89 341 SER C C 1
ATOM 5970 O O . SER C 1 271 ? 45.142 2.617 5.067 1.00 65.22 341 SER C O 1
ATOM 5973 N N . GLY C 1 272 ? 43.399 3.809 5.823 1.00 66.97 342 GLY C N 1
ATOM 5974 C CA . GLY C 1 272 ? 42.671 3.716 4.579 1.00 65.92 342 GLY C CA 1
ATOM 5975 C C . GLY C 1 272 ? 41.706 2.555 4.498 1.00 64.22 342 GLY C C 1
ATOM 5976 O O . GLY C 1 272 ? 40.866 2.539 3.596 1.00 66.07 342 GLY C O 1
ATOM 5977 N N . LYS C 1 273 ? 41.777 1.558 5.470 1.00 65.68 343 LYS C N 1
ATOM 5978 C CA . LYS C 1 273 ? 40.900 0.389 5.376 1.00 66.46 343 LYS C CA 1
ATOM 5979 C C . LYS C 1 273 ? 39.666 0.560 6.254 1.00 62.23 343 LYS C C 1
ATOM 5980 O O . LYS C 1 273 ? 39.758 1.103 7.363 1.00 60.06 343 LYS C O 1
ATOM 5986 N N . PRO C 1 274 ? 38.501 0.109 5.800 1.00 62.02 344 PRO C N 1
ATOM 5987 C CA . PRO C 1 274 ? 37.280 0.319 6.582 1.00 60.93 344 PRO C CA 1
ATOM 5988 C C . PRO C 1 274 ? 37.100 -0.721 7.678 1.00 57.98 344 PRO C C 1
ATOM 5989 O O . PRO C 1 274 ? 37.621 -1.837 7.614 1.00 59.84 344 PRO C O 1
ATOM 5993 N N . ILE C 1 275 ? 36.358 -0.329 8.710 1.00 55.29 345 ILE C N 1
ATOM 5994 C CA . ILE C 1 275 ? 35.749 -1.326 9.573 1.00 53.00 345 ILE C CA 1
ATOM 5995 C C . ILE C 1 275 ? 34.617 -1.987 8.798 1.00 60.78 345 ILE C C 1
ATOM 5996 O O . ILE C 1 275 ? 33.756 -1.309 8.219 1.00 68.06 345 ILE C O 1
ATOM 6001 N N . LYS C 1 276 ? 34.615 -3.313 8.762 1.00 54.21 346 LYS C N 1
ATOM 6002 C CA . LYS C 1 276 ? 33.636 -4.018 7.953 1.00 53.06 346 LYS C CA 1
ATOM 6003 C C . LYS C 1 276 ? 32.550 -4.709 8.756 1.00 52.34 346 LYS C C 1
ATOM 6004 O O . LYS C 1 276 ? 31.414 -4.786 8.288 1.00 60.25 346 LYS C O 1
ATOM 6010 N N . LEU C 1 277 ? 32.862 -5.199 9.950 1.00 59.53 347 LEU C N 1
ATOM 6011 C CA . LEU C 1 277 ? 31.893 -5.903 10.773 1.00 54.39 347 LEU C CA 1
ATOM 6012 C C . LEU C 1 277 ? 32.028 -5.477 12.230 1.00 55.02 347 LEU C C 1
ATOM 6013 O O . LEU C 1 277 ? 33.108 -5.103 12.695 1.00 55.33 347 LEU C O 1
ATOM 6018 N N . VAL C 1 278 ? 30.913 -5.535 12.947 1.00 58.52 348 VAL C N 1
ATOM 6019 C CA . VAL C 1 278 ? 30.897 -5.275 14.375 1.00 44.90 348 VAL C CA 1
ATOM 6020 C C . VAL C 1 278 ? 30.269 -6.470 15.075 1.00 44.59 348 VAL C C 1
ATOM 6021 O O . VAL C 1 278 ? 29.418 -7.169 14.517 1.00 56.03 348 VAL C O 1
ATOM 6025 N N . GLY C 1 279 ? 30.730 -6.727 16.292 1.00 42.77 349 GLY C N 1
ATOM 6026 C CA . GLY C 1 279 ? 30.136 -7.732 17.163 1.00 42.35 349 GLY C CA 1
ATOM 6027 C C . GLY C 1 279 ? 29.517 -7.029 18.356 1.00 41.19 349 GLY C C 1
ATOM 6028 O O . GLY C 1 279 ? 30.099 -6.082 18.893 1.00 45.91 349 GLY C O 1
ATOM 6029 N N . ARG C 1 280 ? 28.326 -7.472 18.748 1.00 41.75 350 ARG C N 1
ATOM 6030 C CA . ARG C 1 280 ? 27.671 -6.928 19.930 1.00 47.58 350 ARG C CA 1
ATOM 6031 C C . ARG C 1 280 ? 27.081 -8.052 20.785 1.00 47.03 350 ARG C C 1
ATOM 6032 O O . ARG C 1 280 ? 25.897 -8.079 21.103 1.00 45.48 350 ARG C O 1
ATOM 6040 N N . GLY C 1 281 ? 27.937 -8.971 21.205 1.00 42.06 351 GLY C N 1
ATOM 6041 C CA . GLY C 1 281 ? 27.532 -10.005 22.131 1.00 39.75 351 GLY C CA 1
ATOM 6042 C C . GLY C 1 281 ? 28.387 -11.240 21.963 1.00 46.10 351 GLY C C 1
ATOM 6043 O O . GLY C 1 281 ? 29.366 -11.252 21.210 1.00 43.07 351 GLY C O 1
ATOM 6044 N N . GLU C 1 282 ? 27.988 -12.292 22.688 1.00 42.35 352 GLU C N 1
ATOM 6045 C CA . GLU C 1 282 ? 28.715 -13.557 22.731 1.00 41.52 352 GLU C CA 1
ATOM 6046 C C . GLU C 1 282 ? 28.013 -14.667 21.957 1.00 43.30 352 GLU C C 1
ATOM 6047 O O . GLU C 1 282 ? 28.603 -15.732 21.744 1.00 45.10 352 GLU C O 1
ATOM 6053 N N . ARG C 1 283 ? 26.781 -14.450 21.524 1.00 45.03 353 ARG C N 1
ATOM 6054 C CA . ARG C 1 283 ? 26.121 -15.435 20.680 1.00 50.04 353 ARG C CA 1
ATOM 6055 C C . ARG C 1 283 ? 26.817 -15.505 19.322 1.00 51.97 353 ARG C C 1
ATOM 6056 O O . ARG C 1 283 ? 27.339 -14.508 18.817 1.00 51.71 353 ARG C O 1
ATOM 6064 N N . MET C 1 284 ? 26.850 -16.707 18.737 1.00 55.46 354 MET C N 1
ATOM 6065 C CA . MET C 1 284 ? 27.545 -16.884 17.464 1.00 56.33 354 MET C CA 1
ATOM 6066 C C . MET C 1 284 ? 26.940 -16.036 16.355 1.00 59.69 354 MET C C 1
ATOM 6067 O O . MET C 1 284 ? 27.642 -15.717 15.386 1.00 63.46 354 MET C O 1
ATOM 6072 N N . GLU C 1 285 ? 25.666 -15.655 16.492 1.00 54.18 355 GLU C N 1
ATOM 6073 C CA . GLU C 1 285 ? 24.950 -14.845 15.512 1.00 59.69 355 GLU C CA 1
ATOM 6074 C C . GLU C 1 285 ? 25.187 -13.344 15.684 1.00 55.00 355 GLU C C 1
ATOM 6075 O O . GLU C 1 285 ? 24.810 -12.573 14.798 1.00 53.22 355 GLU C O 1
ATOM 6081 N N . ASP C 1 286 ? 25.800 -12.913 16.790 1.00 53.77 356 ASP C N 1
ATOM 6082 C CA . ASP C 1 286 ? 26.001 -11.492 17.071 1.00 52.09 356 ASP C CA 1
ATOM 6083 C C . ASP C 1 286 ? 27.079 -10.839 16.207 1.00 56.54 356 ASP C C 1
ATOM 6084 O O . ASP C 1 286 ? 28.060 -10.313 16.742 1.00 55.61 356 ASP C O 1
ATOM 6089 N N . LEU C 1 287 ? 26.912 -10.850 14.880 1.00 60.07 357 LEU C N 1
ATOM 6090 C CA . LEU C 1 287 ? 27.827 -10.166 13.971 1.00 49.04 357 LEU C CA 1
ATOM 6091 C C . LEU C 1 287 ? 27.023 -9.437 12.901 1.00 58.52 357 LEU C C 1
ATOM 6092 O O . LEU C 1 287 ? 26.168 -10.037 12.237 1.00 59.71 357 LEU C O 1
ATOM 6097 N N . GLU C 1 288 ? 27.302 -8.149 12.743 1.00 54.70 358 GLU C N 1
ATOM 6098 C CA . GLU C 1 288 ? 26.559 -7.237 11.888 1.00 61.22 358 GLU C CA 1
ATOM 6099 C C . GLU C 1 288 ? 27.517 -6.477 10.983 1.00 65.16 358 GLU C C 1
ATOM 6100 O O . GLU C 1 288 ? 28.720 -6.400 11.260 1.00 71.37 358 GLU C O 1
ATOM 6106 N N . PRO C 1 289 ? 27.011 -5.889 9.898 1.00 67.36 359 PRO C N 1
ATOM 6107 C CA . PRO C 1 289 ? 27.814 -4.918 9.145 1.00 63.76 359 PRO C CA 1
ATOM 6108 C C . PRO C 1 289 ? 28.032 -3.634 9.935 1.00 57.25 359 PRO C C 1
ATOM 6109 O O . PRO C 1 289 ? 27.233 -3.259 10.800 1.00 54.78 359 PRO C O 1
ATOM 6113 N N . PHE C 1 290 ? 29.128 -2.953 9.613 1.00 57.27 360 PHE C N 1
ATOM 6114 C CA . PHE C 1 290 ? 29.478 -1.686 10.238 1.00 51.84 360 PHE C CA 1
ATOM 6115 C C . PHE C 1 290 ? 28.852 -0.536 9.458 1.00 53.69 360 PHE C C 1
ATOM 6116 O O . PHE C 1 290 ? 29.106 -0.379 8.258 1.00 55.51 360 PHE C O 1
ATOM 6124 N N . TYR C 1 291 ? 28.053 0.271 10.140 1.00 53.38 361 TYR C N 1
ATOM 6125 C CA . TYR C 1 291 ? 27.382 1.408 9.526 1.00 55.21 361 TYR C CA 1
ATOM 6126 C C . TYR C 1 291 ? 28.041 2.694 9.991 1.00 57.71 361 TYR C C 1
ATOM 6127 O O . TYR C 1 291 ? 27.865 3.078 11.157 1.00 62.37 361 TYR C O 1
ATOM 6136 N N . PRO C 1 292 ? 28.801 3.389 9.142 1.00 60.96 362 PRO C N 1
ATOM 6137 C CA . PRO C 1 292 ? 29.406 4.663 9.575 1.00 54.66 362 PRO C CA 1
ATOM 6138 C C . PRO C 1 292 ? 28.411 5.613 10.228 1.00 59.46 362 PRO C C 1
ATOM 6139 O O . PRO C 1 292 ? 28.754 6.330 11.176 1.00 53.51 362 PRO C O 1
ATOM 6143 N N . ASP C 1 293 ? 27.165 5.609 9.755 1.00 60.81 363 ASP C N 1
ATOM 6144 C CA . ASP C 1 293 ? 26.160 6.520 10.283 1.00 62.58 363 ASP C CA 1
ATOM 6145 C C . ASP C 1 293 ? 25.831 6.189 11.730 1.00 58.84 363 ASP C C 1
ATOM 6146 O O . ASP C 1 293 ? 25.758 7.078 12.584 1.00 57.40 363 ASP C O 1
ATOM 6151 N N . ARG C 1 294 ? 25.621 4.906 12.018 1.00 60.48 364 ARG C N 1
ATOM 6152 C CA . ARG C 1 294 ? 25.311 4.481 13.375 1.00 52.48 364 ARG C CA 1
ATOM 6153 C C . ARG C 1 294 ? 26.459 4.792 14.325 1.00 53.26 364 ARG C C 1
ATOM 6154 O O . ARG C 1 294 ? 26.244 5.302 15.430 1.00 49.17 364 ARG C O 1
ATOM 6162 N N . MET C 1 295 ? 27.690 4.508 13.901 1.00 56.69 365 MET C N 1
ATOM 6163 C CA . MET C 1 295 ? 28.850 4.762 14.748 1.00 53.94 365 MET C CA 1
ATOM 6164 C C . MET C 1 295 ? 29.065 6.260 14.967 1.00 47.78 365 MET C C 1
ATOM 6165 O O . MET C 1 295 ? 29.458 6.685 16.057 1.00 51.45 365 MET C O 1
ATOM 6170 N N . ALA C 1 296 ? 28.809 7.072 13.944 1.00 52.33 366 ALA C N 1
ATOM 6171 C CA . ALA C 1 296 ? 28.943 8.519 14.089 1.00 55.72 366 ALA C CA 1
ATOM 6172 C C . ALA C 1 296 ? 28.095 9.047 15.236 1.00 57.03 366 ALA C C 1
ATOM 6173 O O . ALA C 1 296 ? 28.538 9.913 15.994 1.00 64.92 366 ALA C O 1
ATOM 6175 N N . GLY C 1 297 ? 26.868 8.548 15.373 1.00 50.63 367 GLY C N 1
ATOM 6176 C CA . GLY C 1 297 ? 26.007 9.019 16.438 1.00 50.45 367 GLY C CA 1
ATOM 6177 C C . GLY C 1 297 ? 26.357 8.478 17.799 1.00 55.04 367 GLY C C 1
ATOM 6178 O O . GLY C 1 297 ? 26.194 9.178 18.797 1.00 61.13 367 GLY C O 1
ATOM 6179 N N . ARG C 1 298 ? 26.828 7.235 17.861 1.00 49.14 368 ARG C N 1
ATOM 6180 C CA . ARG C 1 298 ? 27.269 6.676 19.131 1.00 46.66 368 ARG C CA 1
ATOM 6181 C C . ARG C 1 298 ? 28.472 7.437 19.669 1.00 53.19 368 ARG C C 1
ATOM 6182 O O . ARG C 1 298 ? 28.607 7.618 20.888 1.00 53.10 368 ARG C O 1
ATOM 6190 N N . ILE C 1 299 ? 29.358 7.895 18.776 1.00 57.26 369 ILE C N 1
ATOM 6191 C CA . ILE C 1 299 ? 30.544 8.624 19.228 1.00 57.27 369 ILE C CA 1
ATOM 6192 C C . ILE C 1 299 ? 30.145 9.970 19.818 1.00 59.48 369 ILE C C 1
ATOM 6193 O O . ILE C 1 299 ? 30.797 10.468 20.747 1.00 60.18 369 ILE C O 1
ATOM 6198 N N . LEU C 1 300 ? 29.055 10.557 19.330 1.00 72.08 370 LEU C N 1
ATOM 6199 C CA . LEU C 1 300 ? 28.509 11.756 19.943 1.00 69.05 370 LEU C CA 1
ATOM 6200 C C . LEU C 1 300 ? 27.250 11.403 20.720 1.00 74.84 370 LEU C C 1
ATOM 6201 O O . LEU C 1 300 ? 26.532 12.271 21.209 1.00 78.57 370 LEU C O 1
ATOM 6206 N N . HIS D 2 5 ? 62.571 6.005 24.489 1.00 122.54 78 HIS D N 1
ATOM 6207 C CA . HIS D 2 5 ? 62.023 7.334 24.187 1.00 114.88 78 HIS D CA 1
ATOM 6208 C C . HIS D 2 5 ? 61.280 7.914 25.390 1.00 102.49 78 HIS D C 1
ATOM 6209 O O . HIS D 2 5 ? 60.314 7.316 25.897 1.00 103.25 78 HIS D O 1
ATOM 6216 N N . HIS D 2 6 ? 61.726 9.088 25.837 1.00 83.49 79 HIS D N 1
ATOM 6217 C CA . HIS D 2 6 ? 61.189 9.716 27.041 1.00 58.51 79 HIS D CA 1
ATOM 6218 C C . HIS D 2 6 ? 60.467 11.018 26.656 1.00 39.35 79 HIS D C 1
ATOM 6219 O O . HIS D 2 6 ? 61.059 12.100 26.609 1.00 38.87 79 HIS D O 1
ATOM 6226 N N . VAL D 2 7 ? 59.158 10.882 26.398 1.00 36.46 80 VAL D N 1
ATOM 6227 C CA . VAL D 2 7 ? 58.329 11.982 25.917 1.00 31.89 80 VAL D CA 1
ATOM 6228 C C . VAL D 2 7 ? 58.339 13.140 26.903 1.00 32.46 80 VAL D C 1
ATOM 6229 O O . VAL D 2 7 ? 58.620 14.297 26.548 1.00 26.98 80 VAL D O 1
ATOM 6233 N N . ILE D 2 8 ? 57.967 12.845 28.145 1.00 27.43 81 ILE D N 1
ATOM 6234 C CA . ILE D 2 8 ? 57.814 13.889 29.150 1.00 24.96 81 ILE D CA 1
ATOM 6235 C C . ILE D 2 8 ? 59.160 14.523 29.493 1.00 29.63 81 ILE D C 1
ATOM 6236 O O . ILE D 2 8 ? 59.279 15.752 29.536 1.00 30.61 81 ILE D O 1
ATOM 6241 N N . ASP D 2 9 ? 60.193 13.703 29.716 1.00 33.98 82 ASP D N 1
ATOM 6242 C CA . ASP D 2 9 ? 61.541 14.234 29.930 1.00 33.26 82 ASP D CA 1
ATOM 6243 C C . ASP D 2 9 ? 61.958 15.166 28.811 1.00 34.59 82 ASP D C 1
ATOM 6244 O O . ASP D 2 9 ? 62.508 16.246 29.056 1.00 35.25 82 ASP D O 1
ATOM 6249 N N . GLU D 2 10 ? 61.716 14.756 27.567 1.00 32.55 83 GLU D N 1
ATOM 6250 C CA . GLU D 2 10 ? 62.162 15.564 26.451 1.00 29.16 83 GLU D CA 1
ATOM 6251 C C . GLU D 2 10 ? 61.426 16.899 26.392 1.00 32.69 83 GLU D C 1
ATOM 6252 O O . GLU D 2 10 ? 62.050 17.943 26.166 1.00 32.47 83 GLU D O 1
ATOM 6258 N N . LEU D 2 11 ? 60.109 16.906 26.617 1.00 28.25 84 LEU D N 1
ATOM 6259 C CA . LEU D 2 11 ? 59.404 18.179 26.513 1.00 25.19 84 LEU D CA 1
ATOM 6260 C C . LEU D 2 11 ? 59.750 19.116 27.677 1.00 26.87 84 LEU D C 1
ATOM 6261 O O . LEU D 2 11 ? 59.868 20.329 27.478 1.00 34.87 84 LEU D O 1
ATOM 6266 N N . LEU D 2 12 ? 59.964 18.582 28.882 1.00 25.07 85 LEU D N 1
ATOM 6267 C CA . LEU D 2 12 ? 60.331 19.433 30.012 1.00 27.61 85 LEU D CA 1
ATOM 6268 C C . LEU D 2 12 ? 61.705 20.081 29.840 1.00 31.20 85 LEU D C 1
ATOM 6269 O O . LEU D 2 12 ? 61.958 21.133 30.437 1.00 31.86 85 LEU D O 1
ATOM 6274 N N . LEU D 2 13 ? 62.589 19.488 29.035 1.00 22.45 86 LEU D N 1
ATOM 6275 C CA . LEU D 2 13 ? 63.899 20.081 28.766 1.00 23.32 86 LEU D CA 1
ATOM 6276 C C . LEU D 2 13 ? 63.797 21.453 28.110 1.00 31.17 86 LEU D C 1
ATOM 6277 O O . LEU D 2 13 ? 64.753 22.230 28.170 1.00 32.81 86 LEU D O 1
ATOM 6282 N N . PHE D 2 14 ? 62.672 21.762 27.477 1.00 29.73 87 PHE D N 1
ATOM 6283 C CA . PHE D 2 14 ? 62.489 23.062 26.860 1.00 33.50 87 PHE D CA 1
ATOM 6284 C C . PHE D 2 14 ? 62.137 24.146 27.865 1.00 34.05 87 PHE D C 1
ATOM 6285 O O . PHE D 2 14 ? 61.995 25.300 27.459 1.00 41.95 87 PHE D O 1
ATOM 6293 N N . TRP D 2 15 ? 62.030 23.828 29.158 1.00 29.71 88 TRP D N 1
ATOM 6294 C CA . TRP D 2 15 ? 61.345 24.726 30.085 1.00 26.03 88 TRP D CA 1
ATOM 6295 C C . TRP D 2 15 ? 62.206 25.879 30.576 1.00 25.10 88 TRP D C 1
ATOM 6296 O O . TRP D 2 15 ? 63.347 25.701 31.008 1.00 38.24 88 TRP D O 1
ATOM 6307 N N . ASN D 2 16 ? 61.621 27.064 30.533 1.00 30.36 89 ASN D N 1
ATOM 6308 C CA . ASN D 2 16 ? 62.015 28.205 31.339 1.00 29.46 89 ASN D CA 1
ATOM 6309 C C . ASN D 2 16 ? 60.739 28.992 31.531 1.00 32.66 89 ASN D C 1
ATOM 6310 O O . ASN D 2 16 ? 59.721 28.688 30.908 1.00 34.29 89 ASN D O 1
ATOM 6315 N N . LEU D 2 17 ? 60.798 30.018 32.380 1.00 30.83 90 LEU D N 1
ATOM 6316 C CA . LEU D 2 17 ? 59.572 30.706 32.763 1.00 29.71 90 LEU D CA 1
ATOM 6317 C C . LEU D 2 17 ? 58.839 31.262 31.547 1.00 37.30 90 LEU D C 1
ATOM 6318 O O . LEU D 2 17 ? 57.611 31.182 31.464 1.00 43.87 90 LEU D O 1
ATOM 6323 N N . ALA D 2 18 ? 59.577 31.783 30.569 1.00 33.04 91 ALA D N 1
ATOM 6324 C CA . ALA D 2 18 ? 58.937 32.341 29.384 1.00 39.06 91 ALA D CA 1
ATOM 6325 C C . ALA D 2 18 ? 58.348 31.262 28.488 1.00 41.36 91 ALA D C 1
ATOM 6326 O O . ALA D 2 18 ? 57.445 31.546 27.694 1.00 46.55 91 ALA D O 1
ATOM 6328 N N . GLU D 2 19 ? 58.834 30.036 28.606 1.00 32.47 92 GLU D N 1
ATOM 6329 C CA . GLU D 2 19 ? 58.411 28.940 27.755 1.00 36.62 92 GLU D CA 1
ATOM 6330 C C . GLU D 2 19 ? 57.296 28.119 28.388 1.00 35.29 92 GLU D C 1
ATOM 6331 O O . GLU D 2 19 ? 56.913 27.090 27.825 1.00 34.64 92 GLU D O 1
ATOM 6337 N N . THR D 2 20 ? 56.737 28.592 29.515 1.00 29.71 93 THR D N 1
ATOM 6338 C CA . THR D 2 20 ? 55.880 27.771 30.370 1.00 32.07 93 THR D CA 1
ATOM 6339 C C . THR D 2 20 ? 54.633 27.283 29.638 1.00 34.37 93 THR D C 1
ATOM 6340 O O . THR D 2 20 ? 54.282 26.095 29.703 1.00 34.56 93 THR D O 1
ATOM 6344 N N . ASP D 2 21 ? 53.929 28.191 28.959 1.00 34.76 94 ASP D N 1
ATOM 6345 C CA . ASP D 2 21 ? 52.677 27.806 28.313 1.00 40.42 94 ASP D CA 1
ATOM 6346 C C . ASP D 2 21 ? 52.922 26.822 27.177 1.00 41.38 94 ASP D C 1
ATOM 6347 O O . ASP D 2 21 ? 52.172 25.852 27.008 1.00 40.68 94 ASP D O 1
ATOM 6352 N N . ARG D 2 22 ? 53.987 27.034 26.411 1.00 39.19 95 ARG D N 1
ATOM 6353 C CA . ARG D 2 22 ? 54.327 26.085 25.365 1.00 40.32 95 ARG D CA 1
ATOM 6354 C C . ARG D 2 22 ? 54.669 24.719 25.956 1.00 43.05 95 ARG D C 1
ATOM 6355 O O . ARG D 2 22 ? 54.243 23.687 25.432 1.00 50.97 95 ARG D O 1
ATOM 6363 N N . VAL D 2 23 ? 55.402 24.686 27.069 1.00 34.98 96 VAL D N 1
ATOM 6364 C CA . VAL D 2 23 ? 55.727 23.398 27.674 1.00 32.56 96 VAL D CA 1
ATOM 6365 C C . VAL D 2 23 ? 54.469 22.706 28.219 1.00 35.68 96 VAL D C 1
ATOM 6366 O O . VAL D 2 23 ? 54.268 21.508 28.011 1.00 34.68 96 VAL D O 1
ATOM 6370 N N . LEU D 2 24 ? 53.589 23.448 28.892 1.00 37.91 97 LEU D N 1
ATOM 6371 C CA . LEU D 2 24 ? 52.407 22.818 29.475 1.00 32.72 97 LEU D CA 1
ATOM 6372 C C . LEU D 2 24 ? 51.430 22.333 28.401 1.00 30.40 97 LEU D C 1
ATOM 6373 O O . LEU D 2 24 ? 50.788 21.287 28.581 1.00 30.48 97 LEU D O 1
ATOM 6378 N N . ASP D 2 25 ? 51.323 23.049 27.271 1.00 36.40 98 ASP D N 1
ATOM 6379 C CA . ASP D 2 25 ? 50.556 22.537 26.129 1.00 31.95 98 ASP D CA 1
ATOM 6380 C C . ASP D 2 25 ? 51.064 21.170 25.691 1.00 33.01 98 ASP D C 1
ATOM 6381 O O . ASP D 2 25 ? 50.266 20.269 25.415 1.00 40.31 98 ASP D O 1
ATOM 6386 N N . GLU D 2 26 ? 52.390 20.999 25.619 1.00 29.45 99 GLU D N 1
ATOM 6387 C CA . GLU D 2 26 ? 52.961 19.700 25.279 1.00 32.12 99 GLU D CA 1
ATOM 6388 C C . GLU D 2 26 ? 52.731 18.678 26.383 1.00 29.99 99 GLU D C 1
ATOM 6389 O O . GLU D 2 26 ? 52.447 17.510 26.101 1.00 32.18 99 GLU D O 1
ATOM 6395 N N . LEU D 2 27 ? 52.879 19.090 27.642 1.00 25.28 100 LEU D N 1
ATOM 6396 C CA . LEU D 2 27 ? 52.660 18.166 28.748 1.00 27.03 100 LEU D CA 1
ATOM 6397 C C . LEU D 2 27 ? 51.228 17.647 28.745 1.00 27.02 100 LEU D C 1
ATOM 6398 O O . LEU D 2 27 ? 50.993 16.447 28.931 1.00 30.56 100 LEU D O 1
ATOM 6403 N N . GLU D 2 28 ? 50.263 18.536 28.503 1.00 27.26 101 GLU D N 1
ATOM 6404 C CA . GLU D 2 28 ? 48.863 18.128 28.419 1.00 29.00 101 GLU D CA 1
ATOM 6405 C C . GLU D 2 28 ? 48.650 17.057 27.350 1.00 33.46 101 GLU D C 1
ATOM 6406 O O . GLU D 2 28 ? 47.996 16.039 27.603 1.00 42.94 101 GLU D O 1
ATOM 6412 N N . GLU D 2 29 ? 49.206 17.260 26.152 1.00 29.44 102 GLU D N 1
ATOM 6413 C CA . GLU D 2 29 ? 49.068 16.245 25.112 1.00 31.70 102 GLU D CA 1
ATOM 6414 C C . GLU D 2 29 ? 49.672 14.910 25.536 1.00 30.94 102 GLU D C 1
ATOM 6415 O O . GLU D 2 29 ? 49.123 13.844 25.215 1.00 31.44 102 GLU D O 1
ATOM 6421 N N . ALA D 2 30 ? 50.795 14.945 26.270 1.00 27.36 103 ALA D N 1
ATOM 6422 C CA . ALA D 2 30 ? 51.426 13.700 26.714 1.00 24.28 103 ALA D CA 1
ATOM 6423 C C . ALA D 2 30 ? 50.580 12.979 27.759 1.00 33.73 103 ALA D C 1
ATOM 6424 O O . ALA D 2 30 ? 50.590 11.746 27.823 1.00 34.29 103 ALA D O 1
ATOM 6426 N N . LEU D 2 31 ? 49.858 13.725 28.590 1.00 30.96 104 LEU D N 1
ATOM 6427 C CA . LEU D 2 31 ? 48.976 13.117 29.580 1.00 28.72 104 LEU D CA 1
ATOM 6428 C C . LEU D 2 31 ? 47.714 12.556 28.935 1.00 31.95 104 LEU D C 1
ATOM 6429 O O . LEU D 2 31 ? 47.228 11.483 29.326 1.00 29.29 104 LEU D O 1
ATOM 6434 N N . LEU D 2 32 ? 47.171 13.291 27.959 1.00 34.11 105 LEU D N 1
ATOM 6435 C CA . LEU D 2 32 ? 46.025 12.823 27.192 1.00 31.48 105 LEU D CA 1
ATOM 6436 C C . LEU D 2 32 ? 46.315 11.501 26.503 1.00 33.85 105 LEU D C 1
ATOM 6437 O O . LEU D 2 32 ? 45.443 10.625 26.425 1.00 39.78 105 LEU D O 1
ATOM 6442 N N . VAL D 2 33 ? 47.531 11.351 25.978 1.00 33.03 106 VAL D N 1
ATOM 6443 C CA . VAL D 2 33 ? 47.892 10.162 25.222 1.00 34.47 106 VAL D CA 1
ATOM 6444 C C . VAL D 2 33 ? 48.168 8.996 26.165 1.00 33.28 106 VAL D C 1
ATOM 6445 O O . VAL D 2 33 ? 48.154 7.834 25.748 1.00 32.81 106 VAL D O 1
ATOM 6449 N N . SER D 2 34 ? 48.356 9.277 27.447 1.00 27.13 107 SER D N 1
ATOM 6450 C CA . SER D 2 34 ? 48.498 8.233 28.446 1.00 32.12 107 SER D CA 1
ATOM 6451 C C . SER D 2 34 ? 47.158 7.752 28.999 1.00 33.44 107 SER D C 1
ATOM 6452 O O . SER D 2 34 ? 47.154 6.903 29.893 1.00 30.28 107 SER D O 1
ATOM 6455 N N . ASP D 2 35 ? 46.038 8.280 28.495 1.00 33.88 108 ASP D N 1
ATOM 6456 C CA . ASP D 2 35 ? 44.682 7.878 28.873 1.00 36.11 108 ASP D CA 1
ATOM 6457 C C . ASP D 2 35 ? 44.272 8.382 30.256 1.00 34.40 108 ASP D C 1
ATOM 6458 O O . ASP D 2 35 ? 43.443 7.754 30.919 1.00 41.98 108 ASP D O 1
ATOM 6463 N N . PHE D 2 36 ? 44.828 9.521 30.690 1.00 32.01 109 PHE D N 1
ATOM 6464 C CA . PHE D 2 36 ? 44.364 10.157 31.922 1.00 30.46 109 PHE D CA 1
ATOM 6465 C C . PHE D 2 36 ? 42.977 10.783 31.758 1.00 31.30 109 PHE D C 1
ATOM 6466 O O . PHE D 2 36 ? 42.217 10.865 32.725 1.00 37.54 109 PHE D O 1
ATOM 6474 N N . GLY D 2 37 ? 42.626 11.228 30.558 1.00 31.65 110 GLY D N 1
ATOM 6475 C CA . GLY D 2 37 ? 41.364 11.886 30.334 1.00 29.91 110 GLY D CA 1
ATOM 6476 C C . GLY D 2 37 ? 41.482 13.392 30.458 1.00 35.49 110 GLY D C 1
ATOM 6477 O O . GLY D 2 37 ? 42.370 13.913 31.141 1.00 33.56 110 GLY D O 1
ATOM 6478 N N . PRO D 2 38 ? 40.583 14.130 29.804 1.00 37.17 111 PRO D N 1
ATOM 6479 C CA . PRO D 2 38 ? 40.692 15.595 29.855 1.00 38.02 111 PRO D CA 1
ATOM 6480 C C . PRO D 2 38 ? 40.448 16.169 31.240 1.00 38.30 111 PRO D C 1
ATOM 6481 O O . PRO D 2 38 ? 41.122 17.126 31.636 1.00 39.48 111 PRO D O 1
ATOM 6485 N N . LYS D 2 39 ? 39.505 15.611 31.999 1.00 42.07 112 LYS D N 1
ATOM 6486 C CA . LYS D 2 39 ? 39.209 16.171 33.311 1.00 40.47 112 LYS D CA 1
ATOM 6487 C C . LYS D 2 39 ? 40.418 16.085 34.234 1.00 38.15 112 LYS D C 1
ATOM 6488 O O . LYS D 2 39 ? 40.807 17.080 34.852 1.00 39.24 112 LYS D O 1
ATOM 6494 N N . ILE D 2 40 ? 41.070 14.924 34.299 1.00 35.57 113 ILE D N 1
ATOM 6495 C CA . ILE D 2 40 ? 42.231 14.811 35.180 1.00 29.17 113 ILE D CA 1
ATOM 6496 C C . ILE D 2 40 ? 43.427 15.587 34.620 1.00 32.27 113 ILE D C 1
ATOM 6497 O O . ILE D 2 40 ? 44.182 16.200 35.374 1.00 33.11 113 ILE D O 1
ATOM 6502 N N . THR D 2 41 ? 43.598 15.601 33.295 1.00 34.42 114 THR D N 1
ATOM 6503 C CA . THR D 2 41 ? 44.726 16.311 32.692 1.00 32.71 114 THR D CA 1
ATOM 6504 C C . THR D 2 41 ? 44.682 17.815 32.976 1.00 34.46 114 THR D C 1
ATOM 6505 O O . THR D 2 41 ? 45.706 18.417 33.321 1.00 32.01 114 THR D O 1
ATOM 6509 N N . VAL D 2 42 ? 43.506 18.434 32.836 1.00 34.25 115 VAL D N 1
ATOM 6510 C CA . VAL D 2 42 ? 43.372 19.866 33.073 1.00 38.12 115 VAL D CA 1
ATOM 6511 C C . VAL D 2 42 ? 43.702 20.220 34.519 1.00 35.76 115 VAL D C 1
ATOM 6512 O O . VAL D 2 42 ? 44.278 21.276 34.794 1.00 40.90 115 VAL D O 1
ATOM 6516 N N . ARG D 2 43 ? 43.316 19.362 35.464 1.00 36.89 116 ARG D N 1
ATOM 6517 C CA . ARG D 2 43 ? 43.540 19.662 36.876 1.00 38.74 116 ARG D CA 1
ATOM 6518 C C . ARG D 2 43 ? 45.013 19.503 37.265 1.00 39.69 116 ARG D C 1
ATOM 6519 O O . ARG D 2 43 ? 45.554 20.318 38.021 1.00 39.62 116 ARG D O 1
ATOM 6527 N N . ILE D 2 44 ? 45.675 18.454 36.768 1.00 35.07 117 ILE D N 1
ATOM 6528 C CA . ILE D 2 44 ? 47.110 18.302 36.993 1.00 29.52 117 ILE D CA 1
ATOM 6529 C C . ILE D 2 44 ? 47.867 19.487 36.396 1.00 36.26 117 ILE D C 1
ATOM 6530 O O . ILE D 2 44 ? 48.761 20.053 37.030 1.00 39.66 117 ILE D O 1
ATOM 6535 N N . VAL D 2 45 ? 47.519 19.883 35.171 1.00 34.98 118 VAL D N 1
ATOM 6536 C CA . VAL D 2 45 ? 48.309 20.902 34.489 1.00 32.00 118 VAL D CA 1
ATOM 6537 C C . VAL D 2 45 ? 48.054 22.280 35.089 1.00 36.37 118 VAL D C 1
ATOM 6538 O O . VAL D 2 45 ? 48.982 23.077 35.253 1.00 33.60 118 VAL D O 1
ATOM 6542 N N . GLU D 2 46 ? 46.808 22.572 35.465 1.00 42.57 119 GLU D N 1
ATOM 6543 C CA . GLU D 2 46 ? 46.528 23.843 36.132 1.00 45.77 119 GLU D CA 1
ATOM 6544 C C . GLU D 2 46 ? 47.313 23.968 37.430 1.00 46.45 119 GLU D C 1
ATOM 6545 O O . GLU D 2 46 ? 47.839 25.036 37.756 1.00 57.02 119 GLU D O 1
ATOM 6551 N N . ARG D 2 47 ? 47.412 22.876 38.170 1.00 45.45 120 ARG D N 1
ATOM 6552 C CA . ARG D 2 47 ? 48.107 22.881 39.446 1.00 45.26 120 ARG D CA 1
ATOM 6553 C C . ARG D 2 47 ? 49.604 23.125 39.267 1.00 44.27 120 ARG D C 1
ATOM 6554 O O . ARG D 2 47 ? 50.221 23.832 40.069 1.00 49.68 120 ARG D O 1
ATOM 6562 N N . LEU D 2 48 ? 50.199 22.551 38.216 1.00 38.72 121 LEU D N 1
ATOM 6563 C CA . LEU D 2 48 ? 51.591 22.826 37.878 1.00 31.17 121 LEU D CA 1
ATOM 6564 C C . LEU D 2 48 ? 51.794 24.269 37.428 1.00 34.09 121 LEU D C 1
ATOM 6565 O O . LEU D 2 48 ? 52.853 24.851 37.686 1.00 33.60 121 LEU D O 1
ATOM 6570 N N . ARG D 2 49 ? 50.812 24.857 36.739 1.00 35.13 122 ARG D N 1
ATOM 6571 C CA . ARG D 2 49 ? 50.973 26.217 36.234 1.00 38.37 122 ARG D CA 1
ATOM 6572 C C . ARG D 2 49 ? 50.982 27.223 37.381 1.00 42.90 122 ARG D C 1
ATOM 6573 O O . ARG D 2 49 ? 51.735 28.200 37.349 1.00 43.78 122 ARG D O 1
ATOM 6581 N N . GLU D 2 50 ? 50.172 26.990 38.411 1.00 43.71 123 GLU D N 1
ATOM 6582 C CA . GLU D 2 50 ? 50.194 27.861 39.581 1.00 48.16 123 GLU D CA 1
ATOM 6583 C C . GLU D 2 50 ? 51.527 27.775 40.304 1.00 46.76 123 GLU D C 1
ATOM 6584 O O . GLU D 2 50 ? 52.085 28.803 40.703 1.00 44.81 123 GLU D O 1
ATOM 6590 N N . ASP D 2 51 ? 52.048 26.553 40.486 1.00 44.89 124 ASP D N 1
ATOM 6591 C CA . ASP D 2 51 ? 53.313 26.377 41.189 1.00 44.29 124 ASP D CA 1
ATOM 6592 C C . ASP D 2 51 ? 54.499 26.867 40.371 1.00 43.20 124 ASP D C 1
ATOM 6593 O O . ASP D 2 51 ? 55.539 27.212 40.946 1.00 47.14 124 ASP D O 1
ATOM 6598 N N . ILE D 2 52 ? 54.379 26.898 39.042 1.00 37.74 125 ILE D N 1
ATOM 6599 C CA . ILE D 2 52 ? 55.439 27.495 38.230 1.00 37.70 125 ILE D CA 1
ATOM 6600 C C . ILE D 2 52 ? 55.370 29.013 38.303 1.00 42.31 125 ILE D C 1
ATOM 6601 O O . ILE D 2 52 ? 56.379 29.685 38.535 1.00 43.96 125 ILE D O 1
ATOM 6606 N N . MET D 2 53 ? 54.170 29.574 38.118 1.00 41.35 126 MET D N 1
ATOM 6607 C CA . MET D 2 53 ? 54.017 31.025 38.113 1.00 41.34 126 MET D CA 1
ATOM 6608 C C . MET D 2 53 ? 54.390 31.645 39.456 1.00 47.48 126 MET D C 1
ATOM 6609 O O . MET D 2 53 ? 54.826 32.806 39.501 1.00 47.35 126 MET D O 1
ATOM 6614 N N . SER D 2 54 ? 54.221 30.905 40.559 1.00 47.96 127 SER D N 1
ATOM 6615 C CA . SER D 2 54 ? 54.563 31.442 41.869 1.00 38.40 127 SER D CA 1
ATOM 6616 C C . SER D 2 54 ? 56.050 31.347 42.183 1.00 58.04 127 SER D C 1
ATOM 6617 O O . SER D 2 54 ? 56.475 31.833 43.235 1.00 57.61 127 SER D O 1
ATOM 6620 N N . GLY D 2 55 ? 56.849 30.761 41.293 1.00 53.82 128 GLY D N 1
ATOM 6621 C CA . GLY D 2 55 ? 58.270 30.626 41.532 1.00 50.03 128 GLY D CA 1
ATOM 6622 C C . GLY D 2 55 ? 58.651 29.460 42.410 1.00 50.58 128 GLY D C 1
ATOM 6623 O O . GLY D 2 55 ? 59.825 29.331 42.762 1.00 54.78 128 GLY D O 1
ATOM 6624 N N . LYS D 2 56 ? 57.696 28.597 42.760 1.00 47.14 129 LYS D N 1
ATOM 6625 C CA . LYS D 2 56 ? 57.972 27.426 43.590 1.00 44.27 129 LYS D CA 1
ATOM 6626 C C . LYS D 2 56 ? 58.654 26.310 42.798 1.00 42.81 129 LYS D C 1
ATOM 6627 O O . LYS D 2 56 ? 59.479 25.579 43.349 1.00 47.03 129 LYS D O 1
ATOM 6633 N N . LEU D 2 57 ? 58.316 26.153 41.518 1.00 39.48 130 LEU D N 1
ATOM 6634 C CA . LEU D 2 57 ? 58.931 25.153 40.650 1.00 35.20 130 LEU D CA 1
ATOM 6635 C C . LEU D 2 57 ? 59.953 25.844 39.749 1.00 35.90 130 LEU D C 1
ATOM 6636 O O . LEU D 2 57 ? 59.603 26.752 38.982 1.00 39.01 130 LEU D O 1
ATOM 6641 N N . LYS D 2 58 ? 61.217 25.427 39.848 1.00 30.01 131 LYS D N 1
ATOM 6642 C CA . LYS D 2 58 ? 62.314 26.225 39.319 1.00 34.43 131 LYS D CA 1
ATOM 6643 C C . LYS D 2 58 ? 63.108 25.545 38.216 1.00 33.81 131 LYS D C 1
ATOM 6644 O O . LYS D 2 58 ? 64.069 26.140 37.716 1.00 34.36 131 LYS D O 1
ATOM 6650 N N . SER D 2 59 ? 62.736 24.336 37.809 1.00 29.65 132 SER D N 1
ATOM 6651 C CA . SER D 2 59 ? 63.494 23.618 36.791 1.00 31.03 132 SER D CA 1
ATOM 6652 C C . SER D 2 59 ? 62.618 22.524 36.208 1.00 30.65 132 SER D C 1
ATOM 6653 O O . SER D 2 59 ? 61.590 22.152 36.786 1.00 27.63 132 SER D O 1
ATOM 6656 N N . GLY D 2 60 ? 63.046 22.006 35.050 1.00 22.33 133 GLY D N 1
ATOM 6657 C CA . GLY D 2 60 ? 62.342 20.887 34.447 1.00 21.37 133 GLY D CA 1
ATOM 6658 C C . GLY D 2 60 ? 62.164 19.729 35.409 1.00 28.32 133 GLY D C 1
ATOM 6659 O O . GLY D 2 60 ? 61.089 19.132 35.489 1.00 20.78 133 GLY D O 1
ATOM 6660 N N . SER D 2 61 ? 63.199 19.421 36.187 1.00 28.75 134 SER D N 1
ATOM 6661 C CA . SER D 2 61 ? 63.109 18.280 37.093 1.00 27.83 134 SER D CA 1
ATOM 6662 C C . SER D 2 61 ? 62.195 18.557 38.290 1.00 28.01 134 SER D C 1
ATOM 6663 O O . SER D 2 61 ? 61.525 17.634 38.770 1.00 25.53 134 SER D O 1
ATOM 6666 N N . GLU D 2 62 ? 62.150 19.8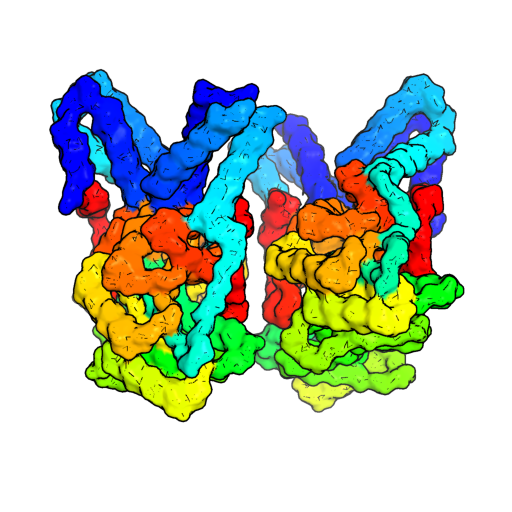01 38.797 1.00 30.92 135 GLU D N 1
ATOM 6667 C CA . GLU D 2 62 ? 61.193 20.129 39.858 1.00 22.70 135 GLU D CA 1
ATOM 6668 C C . GLU D 2 62 ? 59.764 20.020 39.346 1.00 25.67 135 GLU D C 1
ATOM 6669 O O . GLU D 2 62 ? 58.858 19.631 40.086 1.00 29.01 135 GLU D O 1
ATOM 6675 N N . ILE D 2 63 ? 59.541 20.365 38.077 1.00 28.01 136 ILE D N 1
ATOM 6676 C CA . ILE D 2 63 ? 58.208 20.232 37.501 1.00 29.32 136 ILE D CA 1
ATOM 6677 C C . ILE D 2 63 ? 57.830 18.762 37.415 1.00 26.06 136 ILE D C 1
ATOM 6678 O O . ILE D 2 63 ? 56.729 18.364 37.806 1.00 28.25 136 ILE D O 1
ATOM 6683 N N . LYS D 2 64 ? 58.754 17.934 36.929 1.00 19.27 137 LYS D N 1
ATOM 6684 C CA . LYS D 2 64 ? 58.489 16.511 36.796 1.00 27.43 137 LYS D CA 1
ATOM 6685 C C . LYS D 2 64 ? 58.246 15.861 38.162 1.00 27.44 137 LYS D C 1
ATOM 6686 O O . LYS D 2 64 ? 57.405 14.966 38.298 1.00 29.27 137 LYS D O 1
ATOM 6692 N N . ASP D 2 65 ? 58.939 16.333 39.195 1.00 24.70 138 ASP D N 1
ATOM 6693 C CA . ASP D 2 65 ? 58.682 15.826 40.540 1.00 25.28 138 ASP D CA 1
ATOM 6694 C C . ASP D 2 65 ? 57.313 16.242 41.048 1.00 25.40 138 ASP D C 1
ATOM 6695 O O . ASP D 2 65 ? 56.610 15.430 41.654 1.00 24.40 138 ASP D O 1
ATOM 6700 N N . ALA D 2 66 ? 56.914 17.497 40.824 1.00 28.38 139 ALA D N 1
ATOM 6701 C CA . ALA D 2 66 ? 55.569 17.894 41.229 1.00 21.42 139 ALA D CA 1
ATOM 6702 C C . ALA D 2 66 ? 54.525 17.092 40.470 1.00 35.21 139 ALA D C 1
ATOM 6703 O O . ALA D 2 66 ? 53.466 16.788 41.026 1.00 34.40 139 ALA D O 1
ATOM 6705 N N . LEU D 2 67 ? 54.819 16.733 39.210 1.00 30.68 140 LEU D N 1
ATOM 6706 C CA . LEU D 2 67 ? 53.887 15.949 38.401 1.00 30.78 140 LEU D CA 1
ATOM 6707 C C . LEU D 2 67 ? 53.639 14.583 39.032 1.00 28.12 140 LEU D C 1
ATOM 6708 O O . LEU D 2 67 ? 52.486 14.153 39.187 1.00 22.45 140 LEU D O 1
ATOM 6713 N N . LYS D 2 68 ? 54.721 13.888 39.399 1.00 18.65 141 LYS D N 1
ATOM 6714 C CA . LYS D 2 68 ? 54.584 12.586 40.043 1.00 23.77 141 LYS D CA 1
ATOM 6715 C C . LYS D 2 68 ? 53.852 12.727 41.363 1.00 24.40 141 LYS D C 1
ATOM 6716 O O . LYS D 2 68 ? 52.969 11.924 41.687 1.00 33.70 141 LYS D O 1
ATOM 6722 N N . GLU D 2 69 ? 54.195 13.770 42.120 1.00 21.19 142 GLU D N 1
ATOM 6723 C CA . GLU D 2 69 ? 53.601 13.985 43.425 1.00 22.54 142 GLU D CA 1
ATOM 6724 C C . GLU D 2 69 ? 52.086 14.031 43.326 1.00 24.58 142 GLU D C 1
ATOM 6725 O O . GLU D 2 69 ? 51.387 13.455 44.166 1.00 23.68 142 GLU D O 1
ATOM 6731 N N . SER D 2 70 ? 51.558 14.689 42.291 1.00 24.95 143 SER D N 1
ATOM 6732 C CA . SER D 2 70 ? 50.112 14.834 42.194 1.00 25.53 143 SER D CA 1
ATOM 6733 C C . SER D 2 70 ? 49.452 13.554 41.697 1.00 25.86 143 SER D C 1
ATOM 6734 O O . SER D 2 70 ? 48.311 13.297 42.052 1.00 26.46 143 SER D O 1
ATOM 6737 N N . VAL D 2 71 ? 50.139 12.719 40.915 1.00 27.40 144 VAL D N 1
ATOM 6738 C CA . VAL D 2 71 ? 49.572 11.405 40.615 1.00 24.31 144 VAL D CA 1
ATOM 6739 C C . VAL D 2 71 ? 49.625 10.512 41.850 1.00 24.60 144 VAL D C 1
ATOM 6740 O O . VAL D 2 71 ? 48.687 9.759 42.115 1.00 27.62 144 VAL D O 1
ATOM 6744 N N . LEU D 2 72 ? 50.695 10.610 42.648 1.00 26.60 145 LEU D N 1
ATOM 6745 C CA . LEU D 2 72 ? 50.774 9.812 43.872 1.00 19.85 145 LEU D CA 1
ATOM 6746 C C . LEU D 2 72 ? 49.677 10.197 44.860 1.00 23.75 145 LEU D C 1
ATOM 6747 O O . LEU D 2 72 ? 49.107 9.331 45.533 1.00 32.75 145 LEU D O 1
ATOM 6752 N N . GLU D 2 73 ? 49.337 11.485 44.945 1.00 24.34 146 GLU D N 1
ATOM 6753 C CA . GLU D 2 73 ? 48.275 11.861 45.871 1.00 27.27 146 GLU D CA 1
ATOM 6754 C C . GLU D 2 73 ? 46.935 11.217 45.503 1.00 30.36 146 GLU D C 1
ATOM 6755 O O . GLU D 2 73 ? 46.109 10.948 46.389 1.00 35.09 146 GLU D O 1
ATOM 6761 N N . MET D 2 74 ? 46.693 10.976 44.209 1.00 29.08 147 MET D N 1
ATOM 6762 C CA . MET D 2 74 ? 45.462 10.309 43.787 1.00 29.44 147 MET D CA 1
ATOM 6763 C C . MET D 2 74 ? 45.466 8.840 44.183 1.00 24.77 147 MET D C 1
ATOM 6764 O O . MET D 2 74 ? 44.477 8.335 44.727 1.00 24.73 147 MET D O 1
ATOM 6769 N N . LEU D 2 75 ? 46.574 8.138 43.926 1.00 24.21 148 LEU D N 1
ATOM 6770 C CA . LEU D 2 75 ? 46.678 6.742 44.343 1.00 18.96 148 LEU D CA 1
ATOM 6771 C C . LEU D 2 75 ? 46.554 6.596 45.852 1.00 25.45 148 LEU D C 1
ATOM 6772 O O . LEU D 2 75 ? 46.063 5.572 46.337 1.00 30.51 148 LEU D O 1
ATOM 6777 N N . ALA D 2 76 ? 46.930 7.621 46.614 1.00 23.39 149 ALA D N 1
ATOM 6778 C CA . ALA D 2 76 ? 46.859 7.503 48.060 1.00 23.26 149 ALA D CA 1
ATOM 6779 C C . ALA D 2 76 ? 45.453 7.722 48.609 1.00 27.19 149 ALA D C 1
ATOM 6780 O O . ALA D 2 76 ? 45.232 7.521 49.810 1.00 26.58 149 ALA D O 1
ATOM 6782 N N . LYS D 2 77 ? 44.496 8.121 47.771 1.00 28.45 150 LYS D N 1
ATOM 6783 C CA . LYS D 2 77 ? 43.107 8.259 48.201 1.00 35.00 150 LYS D CA 1
ATOM 6784 C C . LYS D 2 77 ? 42.374 6.906 48.297 1.00 35.61 150 LYS D C 1
ATOM 6785 O O . LYS D 2 77 ? 41.149 6.863 48.455 1.00 45.03 150 LYS D O 1
ATOM 6791 N N . LYS D 2 78 ? 43.121 5.809 48.226 1.00 38.97 151 LYS D N 1
ATOM 6792 C CA . LYS D 2 78 ? 42.587 4.494 48.523 1.00 41.18 151 LYS D CA 1
ATOM 6793 C C . LYS D 2 78 ? 42.145 4.421 49.985 1.00 40.26 151 LYS D C 1
ATOM 6794 O O . LYS D 2 78 ? 42.644 5.149 50.848 1.00 39.68 151 LYS D O 1
ATOM 6800 N N . ASN D 2 79 ? 41.183 3.525 50.245 1.00 37.19 152 ASN D N 1
ATOM 6801 C CA . ASN D 2 79 ? 40.554 3.334 51.549 1.00 37.22 152 ASN D CA 1
ATOM 6802 C C . ASN D 2 79 ? 41.104 2.146 52.321 1.00 36.70 152 ASN D C 1
ATOM 6803 O O . ASN D 2 79 ? 40.748 1.966 53.486 1.00 41.32 152 ASN D O 1
ATOM 6808 N N . SER D 2 80 ? 41.906 1.306 51.684 1.00 34.32 153 SER D N 1
ATOM 6809 C CA . SER D 2 80 ? 42.492 0.144 52.324 1.00 31.68 153 SER D CA 1
ATOM 6810 C C . SER D 2 80 ? 43.884 -0.044 51.745 1.00 28.28 153 SER D C 1
ATOM 6811 O O . SER D 2 80 ? 44.301 0.687 50.837 1.00 30.57 153 SER D O 1
ATOM 6814 N N . LYS D 2 81 ? 44.601 -1.033 52.267 1.00 28.95 154 LYS D N 1
ATOM 6815 C CA . LYS D 2 81 ? 45.984 -1.248 51.862 1.00 35.36 154 LYS D CA 1
ATOM 6816 C C . LYS D 2 81 ? 46.060 -2.083 50.579 1.00 31.36 154 LYS D C 1
ATOM 6817 O O . LYS D 2 81 ? 45.096 -2.740 50.166 1.00 29.43 154 LYS D O 1
ATOM 6823 N N . THR D 2 82 ? 47.239 -2.048 49.943 1.00 27.85 155 THR D N 1
ATOM 6824 C CA . THR D 2 82 ? 47.441 -2.747 48.678 1.00 25.80 155 THR D CA 1
ATOM 6825 C C . THR D 2 82 ? 47.714 -4.233 48.878 1.00 25.18 155 THR D C 1
ATOM 6826 O O . THR D 2 82 ? 47.586 -5.008 47.925 1.00 30.97 155 THR D O 1
ATOM 6830 N N . GLU D 2 83 ? 48.047 -4.660 50.090 1.00 25.27 156 GLU D N 1
ATOM 6831 C CA . GLU D 2 83 ? 48.182 -6.084 50.325 1.00 29.18 156 GLU D CA 1
ATOM 6832 C C . GLU D 2 83 ? 46.820 -6.773 50.228 1.00 27.26 156 GLU D C 1
ATOM 6833 O O . GLU D 2 83 ? 45.767 -6.153 50.382 1.00 34.76 156 GLU D O 1
ATOM 6839 N N . LEU D 2 84 ? 46.852 -8.066 49.922 1.00 31.02 157 LEU D N 1
ATOM 6840 C CA . LEU D 2 84 ? 45.663 -8.898 50.065 1.00 33.44 157 LEU D CA 1
ATOM 6841 C C . LEU D 2 84 ? 45.242 -8.968 51.526 1.00 35.45 157 LEU D C 1
ATOM 6842 O O . LEU D 2 84 ? 46.082 -9.040 52.428 1.00 34.44 157 LEU D O 1
ATOM 6847 N N . GLN D 2 85 ? 43.935 -8.961 51.761 1.00 42.65 158 GLN D N 1
ATOM 6848 C CA . GLN D 2 85 ? 43.383 -8.920 53.113 1.00 54.04 158 GLN D CA 1
ATOM 6849 C C . GLN D 2 85 ? 42.557 -10.178 53.352 1.00 52.84 158 GLN D C 1
ATOM 6850 O O . GLN D 2 85 ? 41.326 -10.114 53.401 1.00 60.10 158 GLN D O 1
ATOM 6856 N N . LEU D 2 86 ? 43.239 -11.310 53.505 1.00 47.19 159 LEU D N 1
ATOM 6857 C CA . LEU D 2 86 ? 42.592 -12.555 53.886 1.00 40.45 159 LEU D CA 1
ATOM 6858 C C . LEU D 2 86 ? 42.242 -12.514 55.371 1.00 50.71 159 LEU D C 1
ATOM 6859 O O . LEU D 2 86 ? 42.802 -11.738 56.150 1.00 64.42 159 LEU D O 1
ATOM 6864 N N . GLY D 2 87 ? 41.287 -13.329 55.770 1.00 47.67 160 GLY D N 1
ATOM 6865 C CA . GLY D 2 87 ? 40.881 -13.202 57.156 1.00 50.94 160 GLY D CA 1
ATOM 6866 C C . GLY D 2 87 ? 41.789 -13.914 58.136 1.00 47.41 160 GLY D C 1
ATOM 6867 O O . GLY D 2 87 ? 43.019 -13.843 58.052 1.00 43.02 160 GLY D O 1
ATOM 6868 N N . PHE D 2 88 ? 41.159 -14.594 59.088 1.00 37.00 161 PHE D N 1
ATOM 6869 C CA . PHE D 2 88 ? 41.795 -15.589 59.924 1.00 39.10 161 PHE D CA 1
ATOM 6870 C C . PHE D 2 88 ? 41.064 -16.920 59.833 1.00 46.24 161 PHE D C 1
ATOM 6871 O O . PHE D 2 88 ? 41.463 -17.886 60.485 1.00 52.36 161 PHE D O 1
ATOM 6879 N N . ARG D 2 89 ? 40.009 -16.999 59.040 1.00 44.82 162 ARG D N 1
ATOM 6880 C CA . ARG D 2 89 ? 39.330 -18.261 58.795 1.00 49.05 162 ARG D CA 1
ATOM 6881 C C . ARG D 2 89 ? 39.997 -19.015 57.649 1.00 45.61 162 ARG D C 1
ATOM 6882 O O . ARG D 2 89 ? 40.760 -18.453 56.858 1.00 43.40 162 ARG D O 1
ATOM 6890 N N . LYS D 2 90 ? 39.721 -20.311 57.598 1.00 45.89 163 LYS D N 1
ATOM 6891 C CA . LYS D 2 90 ? 40.231 -21.174 56.562 1.00 41.46 163 LYS D CA 1
ATOM 6892 C C . LYS D 2 90 ? 39.031 -21.822 55.901 1.00 41.71 163 LYS D C 1
ATOM 6893 O O . LYS D 2 90 ? 38.206 -22.436 56.583 1.00 49.93 163 LYS D O 1
ATOM 6899 N N . PRO D 2 91 ? 38.920 -21.673 54.574 1.00 42.18 164 PRO D N 1
ATOM 6900 C CA . PRO D 2 91 ? 39.860 -20.918 53.746 1.00 28.99 164 PRO D CA 1
ATOM 6901 C C . PRO D 2 91 ? 39.462 -19.455 53.563 1.00 28.10 164 PRO D C 1
ATOM 6902 O O . PRO D 2 91 ? 38.313 -19.077 53.737 1.00 28.30 164 PRO D O 1
ATOM 6906 N N . ALA D 2 92 ? 40.438 -18.646 53.184 1.00 19.92 165 ALA D N 1
ATOM 6907 C CA . ALA D 2 92 ? 40.138 -17.347 52.605 1.00 23.98 165 ALA D CA 1
ATOM 6908 C C . ALA D 2 92 ? 39.640 -17.534 51.167 1.00 21.26 165 ALA D C 1
ATOM 6909 O O . ALA D 2 92 ? 40.024 -18.481 50.478 1.00 26.73 165 ALA D O 1
ATOM 6911 N N . VAL D 2 93 ? 38.769 -16.637 50.712 1.00 17.23 166 VAL D N 1
ATOM 6912 C CA . VAL D 2 93 ? 38.144 -16.769 49.394 1.00 24.42 166 VAL D CA 1
ATOM 6913 C C . VAL D 2 93 ? 38.406 -15.516 48.562 1.00 23.70 166 VAL D C 1
ATOM 6914 O O . VAL D 2 93 ? 38.106 -14.394 48.992 1.00 25.97 166 VAL D O 1
ATOM 6918 N N . ILE D 2 94 ? 38.954 -15.709 47.367 1.00 25.91 167 ILE D N 1
ATOM 6919 C CA . ILE D 2 94 ? 39.257 -14.617 46.445 1.00 30.02 167 ILE D CA 1
ATOM 6920 C C . ILE D 2 94 ? 38.474 -14.840 45.155 1.00 26.87 167 ILE D C 1
ATOM 6921 O O . ILE D 2 94 ? 38.621 -15.878 44.506 1.00 27.29 167 ILE D O 1
ATOM 6926 N N . MET D 2 95 ? 37.642 -13.875 44.791 1.00 26.15 168 MET D N 1
ATOM 6927 C CA . MET D 2 95 ? 36.924 -13.899 43.527 1.00 20.97 168 MET D CA 1
ATOM 6928 C C . MET D 2 95 ? 37.589 -12.942 42.541 1.00 21.70 168 MET D C 1
ATOM 6929 O O . MET D 2 95 ? 37.990 -11.835 42.911 1.00 24.89 168 MET D O 1
ATOM 6934 N N . ILE D 2 96 ? 37.690 -13.371 41.285 1.00 22.68 169 ILE D N 1
ATOM 6935 C CA . ILE D 2 96 ? 38.274 -12.578 40.205 1.00 23.56 169 ILE D CA 1
ATOM 6936 C C . ILE D 2 96 ? 37.192 -12.328 39.155 1.00 28.03 169 ILE D C 1
ATOM 6937 O O . ILE D 2 96 ? 36.715 -13.268 38.509 1.00 28.12 169 ILE D O 1
ATOM 6942 N N . VAL D 2 97 ? 36.814 -11.055 38.979 1.00 24.80 170 VAL D N 1
ATOM 6943 C CA . VAL D 2 97 ? 35.686 -10.655 38.151 1.00 21.55 170 VAL D CA 1
ATOM 6944 C C . VAL D 2 97 ? 36.144 -9.595 37.154 1.00 24.83 170 VAL D C 1
ATOM 6945 O O . VAL D 2 97 ? 37.200 -8.985 37.317 1.00 17.43 170 VAL D O 1
ATOM 6949 N N . GLY D 2 98 ? 35.337 -9.354 36.126 1.00 27.05 171 GLY D N 1
ATOM 6950 C CA . GLY D 2 98 ? 35.628 -8.239 35.237 1.00 22.67 171 GLY D CA 1
ATOM 6951 C C . GLY D 2 98 ? 35.177 -8.504 33.820 1.00 26.20 171 GLY D C 1
ATOM 6952 O O . GLY D 2 98 ? 34.747 -9.604 33.481 1.00 22.99 171 GLY D O 1
ATOM 6953 N N . VAL D 2 99 ? 35.312 -7.461 32.977 1.00 20.77 172 VAL D N 1
ATOM 6954 C CA . VAL D 2 99 ? 34.764 -7.526 31.621 1.00 19.06 172 VAL D CA 1
ATOM 6955 C C . VAL D 2 99 ? 35.474 -8.608 30.813 1.00 28.37 172 VAL D C 1
ATOM 6956 O O . VAL D 2 99 ? 36.561 -9.077 31.162 1.00 29.54 172 VAL D O 1
ATOM 6960 N N . ASN D 2 100 ? 34.827 -9.005 29.711 1.00 28.56 173 ASN D N 1
ATOM 6961 C CA . ASN D 2 100 ? 35.324 -10.075 28.857 1.00 27.27 173 ASN D CA 1
ATOM 6962 C C . ASN D 2 100 ? 36.689 -9.737 28.263 1.00 29.79 173 ASN D C 1
ATOM 6963 O O . ASN D 2 100 ? 36.865 -8.674 27.667 1.00 26.18 173 ASN D O 1
ATOM 6968 N N . GLY D 2 101 ? 37.638 -10.672 28.373 1.00 33.19 174 GLY D N 1
ATOM 6969 C CA . GLY D 2 101 ? 38.910 -10.567 27.686 1.00 29.86 174 GLY D CA 1
ATOM 6970 C C . GLY D 2 101 ? 39.994 -9.827 28.442 1.00 34.04 174 GLY D C 1
ATOM 6971 O O . GLY D 2 101 ? 41.123 -9.730 27.933 1.00 28.67 174 GLY D O 1
ATOM 6972 N N . GLY D 2 102 ? 39.693 -9.324 29.649 1.00 27.13 175 GLY D N 1
ATOM 6973 C CA . GLY D 2 102 ? 40.619 -8.442 30.333 1.00 22.88 175 GLY D CA 1
ATOM 6974 C C . GLY D 2 102 ? 41.833 -9.129 30.928 1.00 25.02 175 GLY D C 1
ATOM 6975 O O . GLY D 2 102 ? 42.900 -8.520 31.024 1.00 30.06 175 GLY D O 1
ATOM 6976 N N . GLY D 2 103 ? 41.695 -10.384 31.355 1.00 25.69 176 GLY D N 1
ATOM 6977 C CA . GLY D 2 103 ? 42.851 -11.118 31.866 1.00 26.39 176 GLY D CA 1
ATOM 6978 C C . GLY D 2 103 ? 42.604 -11.872 33.159 1.00 26.79 176 GLY D C 1
ATOM 6979 O O . GLY D 2 103 ? 43.541 -12.222 33.876 1.00 32.33 176 GLY D O 1
ATOM 6980 N N . LYS D 2 104 ? 41.330 -12.148 33.430 1.00 24.76 177 LYS D N 1
ATOM 6981 C CA . LYS D 2 104 ? 40.902 -12.771 34.681 1.00 23.32 177 LYS D CA 1
ATOM 6982 C C . LYS D 2 104 ? 41.605 -14.105 34.949 1.00 22.98 177 LYS D C 1
ATOM 6983 O O . LYS D 2 104 ? 42.209 -14.300 36.007 1.00 22.82 177 LYS D O 1
ATOM 6989 N N . THR D 2 105 ? 41.515 -15.046 34.005 1.00 24.01 178 THR D N 1
ATOM 6990 C CA . THR D 2 105 ? 41.937 -16.423 34.265 1.00 22.97 178 THR D CA 1
ATOM 6991 C C . THR D 2 105 ? 43.455 -16.542 34.372 1.00 28.87 178 THR D C 1
ATOM 6992 O O . THR D 2 105 ? 43.966 -17.258 35.246 1.00 29.67 178 THR D O 1
ATOM 6996 N N . THR D 2 106 ? 44.183 -15.863 33.472 1.00 30.59 179 THR D N 1
ATOM 6997 C CA . THR D 2 106 ? 45.643 -15.796 33.546 1.00 24.94 179 THR D CA 1
ATOM 6998 C C . THR D 2 106 ? 46.109 -15.138 34.842 1.00 26.70 179 THR D C 1
ATOM 6999 O O . THR D 2 106 ? 47.098 -15.568 35.439 1.00 23.62 179 THR D O 1
ATOM 7003 N N . SER D 2 107 ? 45.425 -14.075 35.276 1.00 25.44 180 SER D N 1
ATOM 7004 C CA . SER D 2 107 ? 45.811 -13.412 36.513 1.00 17.71 180 SER D CA 1
ATOM 7005 C C . SER D 2 107 ? 45.648 -14.349 37.687 1.00 28.04 180 SER D C 1
ATOM 7006 O O . SER D 2 107 ? 46.477 -14.363 38.602 1.00 31.13 180 SER D O 1
ATOM 7009 N N . LEU D 2 108 ? 44.568 -15.129 37.685 1.00 27.37 181 LEU D N 1
ATOM 7010 C CA . LEU D 2 108 ? 44.349 -16.103 38.744 1.00 29.54 181 LEU D CA 1
ATOM 7011 C C . LEU D 2 108 ? 45.472 -17.133 38.760 1.00 32.46 181 LEU D C 1
ATOM 7012 O O . LEU D 2 108 ? 46.012 -17.460 39.825 1.00 33.10 181 LEU D O 1
ATOM 7017 N N . GLY D 2 109 ? 45.838 -17.646 37.581 1.00 30.18 182 GLY D N 1
ATOM 7018 C CA . GLY D 2 109 ? 46.966 -18.566 37.498 1.00 24.00 182 GLY D CA 1
ATOM 7019 C C . GLY D 2 109 ? 48.241 -17.960 38.052 1.00 29.99 182 GLY D C 1
ATOM 7020 O O . GLY D 2 109 ? 48.983 -18.600 38.805 1.00 22.50 182 GLY D O 1
ATOM 7021 N N . LYS D 2 110 ? 48.496 -16.702 37.703 1.00 20.99 183 LYS D N 1
ATOM 7022 C CA . LYS D 2 110 ? 49.720 -16.046 38.129 1.00 21.22 183 LYS D CA 1
ATOM 7023 C C . LYS D 2 110 ? 49.704 -15.795 39.634 1.00 29.77 183 LYS D C 1
ATOM 7024 O O . LYS D 2 110 ? 50.726 -15.950 40.308 1.00 37.07 183 LYS D O 1
ATOM 7030 N N . LEU D 2 111 ? 48.540 -15.446 40.176 1.00 22.37 184 LEU D N 1
ATOM 7031 C CA . LEU D 2 111 ? 48.405 -15.236 41.610 1.00 28.06 184 LEU D CA 1
ATOM 7032 C C . LEU D 2 111 ? 48.598 -16.532 42.388 1.00 28.35 184 LEU D C 1
ATOM 7033 O O . LEU D 2 111 ? 49.297 -16.552 43.415 1.00 26.33 184 LEU D O 1
ATOM 7038 N N . ALA D 2 112 ? 47.995 -17.625 41.911 1.00 25.51 185 ALA D N 1
ATOM 7039 C CA . ALA D 2 112 ? 48.205 -18.920 42.553 1.00 29.16 185 ALA D CA 1
ATOM 7040 C C . ALA D 2 112 ? 49.686 -19.272 42.586 1.00 30.47 185 ALA D C 1
ATOM 7041 O O . ALA D 2 112 ? 50.169 -19.893 43.541 1.00 32.39 185 ALA D O 1
ATOM 7043 N N . HIS D 2 113 ? 50.430 -18.862 41.557 1.00 28.58 186 HIS D N 1
ATOM 7044 C CA . HIS D 2 113 ? 51.853 -19.165 41.522 1.00 31.45 186 HIS D CA 1
ATOM 7045 C C . HIS D 2 113 ? 52.592 -18.440 42.647 1.00 32.55 186 HIS D C 1
ATOM 7046 O O . HIS D 2 113 ? 53.452 -19.032 43.306 1.00 29.44 186 HIS D O 1
ATOM 7053 N N . ARG D 2 114 ? 52.242 -17.172 42.903 1.00 28.93 187 ARG D N 1
ATOM 7054 C CA . ARG D 2 114 ? 52.852 -16.429 44.010 1.00 31.27 187 ARG D CA 1
ATOM 7055 C C . ARG D 2 114 ? 52.494 -17.038 45.364 1.00 31.13 187 ARG D C 1
ATOM 7056 O O . ARG D 2 114 ? 53.369 -17.222 46.214 1.00 37.08 187 ARG D O 1
ATOM 7064 N N . LEU D 2 115 ? 51.203 -17.329 45.588 1.00 29.09 188 LEU D N 1
ATOM 7065 C CA . LEU D 2 115 ? 50.774 -17.955 46.838 1.00 22.71 188 LEU D CA 1
ATOM 7066 C C . LEU D 2 115 ? 51.457 -19.299 47.070 1.00 36.27 188 LEU D C 1
ATOM 7067 O O . LEU D 2 115 ? 51.868 -19.598 48.198 1.00 35.29 188 LEU D O 1
ATOM 7072 N N . LYS D 2 116 ? 51.544 -20.145 46.034 1.00 34.81 189 LYS D N 1
ATOM 7073 C CA . LYS D 2 116 ? 52.152 -21.462 46.227 1.00 27.21 189 LYS D CA 1
ATOM 7074 C C . LYS D 2 116 ? 53.600 -21.322 46.645 1.00 31.40 189 LYS D C 1
ATOM 7075 O O . LYS D 2 116 ? 54.063 -22.029 47.549 1.00 41.26 189 LYS D O 1
ATOM 7081 N N . ASN D 2 117 ? 54.316 -20.376 46.026 1.00 33.81 190 ASN D N 1
ATOM 7082 C CA . ASN D 2 117 ? 55.708 -20.124 46.380 1.00 39.41 190 ASN D CA 1
ATOM 7083 C C . ASN D 2 117 ? 55.861 -19.710 47.838 1.00 47.58 190 ASN D C 1
ATOM 7084 O O . ASN D 2 117 ? 56.929 -19.916 48.422 1.00 55.44 190 ASN D O 1
ATOM 7089 N N . GLU D 2 118 ? 54.819 -19.133 48.439 1.00 47.32 191 GLU D N 1
ATOM 7090 C CA . GLU D 2 118 ? 54.821 -18.735 49.846 1.00 48.58 191 GLU D CA 1
ATOM 7091 C C . GLU D 2 118 ? 54.346 -19.838 50.809 1.00 45.44 191 GLU D C 1
ATOM 7092 O O . GLU D 2 118 ? 54.075 -19.539 51.975 1.00 51.35 191 GLU D O 1
ATOM 7098 N N . GLY D 2 119 ? 54.228 -21.088 50.362 1.00 40.89 192 GLY D N 1
ATOM 7099 C CA . GLY D 2 119 ? 53.741 -22.151 51.227 1.00 31.37 192 GLY D CA 1
ATOM 7100 C C . GLY D 2 119 ? 52.229 -22.274 51.349 1.00 37.37 192 GLY D C 1
ATOM 7101 O O . GLY D 2 119 ? 51.751 -23.210 52.002 1.00 42.26 192 GLY D O 1
ATOM 7102 N N . THR D 2 120 ? 51.467 -21.371 50.742 1.00 29.10 193 THR D N 1
ATOM 7103 C CA . THR D 2 120 ? 50.013 -21.391 50.833 1.00 34.61 193 THR D CA 1
ATOM 7104 C C . THR D 2 120 ? 49.432 -22.606 50.105 1.00 34.74 193 THR D C 1
ATOM 7105 O O . THR D 2 120 ? 49.911 -22.996 49.035 1.00 36.85 193 THR D O 1
ATOM 7109 N N . LYS D 2 121 ? 48.409 -23.221 50.713 1.00 30.44 194 LYS D N 1
ATOM 7110 C CA . LYS D 2 121 ? 47.677 -24.341 50.114 1.00 32.72 194 LYS D CA 1
ATOM 7111 C C . LYS D 2 121 ? 46.483 -23.797 49.322 1.00 36.05 194 LYS D C 1
ATOM 7112 O O . LYS D 2 121 ? 45.577 -23.180 49.900 1.00 36.40 194 LYS D O 1
ATOM 7118 N N . VAL D 2 122 ? 46.481 -24.002 48.000 1.00 25.07 195 VAL D N 1
ATOM 7119 C CA . VAL D 2 122 ? 45.602 -23.242 47.110 1.00 30.60 195 VAL D CA 1
ATOM 7120 C C . VAL D 2 122 ? 44.646 -24.164 46.363 1.00 36.01 195 VAL D C 1
ATOM 7121 O O . VAL D 2 122 ? 45.038 -25.244 45.924 1.00 41.66 195 VAL D O 1
ATOM 7125 N N . LEU D 2 123 ? 43.393 -23.727 46.223 1.00 31.77 196 LEU D N 1
ATOM 7126 C CA . LEU D 2 123 ? 42.367 -24.429 45.464 1.00 25.20 196 LEU D CA 1
ATOM 7127 C C . LEU D 2 123 ? 41.779 -23.470 44.431 1.00 25.83 196 LEU D C 1
ATOM 7128 O O . LEU D 2 123 ? 41.484 -22.315 44.752 1.00 26.72 196 LEU D O 1
ATOM 7133 N N . MET D 2 124 ? 41.623 -23.940 43.195 1.00 24.37 197 MET D N 1
ATOM 7134 C CA . MET D 2 124 ? 41.016 -23.155 42.127 1.00 21.76 197 MET D CA 1
ATOM 7135 C C . MET D 2 124 ? 39.582 -23.615 41.889 1.00 35.65 197 MET D C 1
ATOM 7136 O O . MET D 2 124 ? 39.295 -24.817 41.891 1.00 31.92 197 MET D O 1
ATOM 7141 N N . ALA D 2 125 ? 38.694 -22.655 41.649 1.00 21.04 198 ALA D N 1
ATOM 7142 C CA . ALA D 2 125 ? 37.305 -22.935 41.315 1.00 26.47 198 ALA D CA 1
ATOM 7143 C C . ALA D 2 125 ? 37.028 -22.424 39.904 1.00 24.98 198 ALA D C 1
ATOM 7144 O O . ALA D 2 125 ? 37.185 -21.229 39.631 1.00 31.08 198 ALA D O 1
ATOM 7146 N N . ALA D 2 126 ? 36.643 -23.327 39.007 1.00 31.23 199 ALA D N 1
ATOM 7147 C CA . ALA D 2 126 ? 36.353 -22.940 37.631 1.00 31.46 199 ALA D CA 1
ATOM 7148 C C . ALA D 2 126 ? 34.892 -22.522 37.572 1.00 34.65 199 ALA D C 1
ATOM 7149 O O . ALA D 2 126 ? 34.004 -23.288 37.192 1.00 37.45 199 ALA D O 1
ATOM 7151 N N . GLY D 2 127 ? 34.646 -21.273 37.993 1.00 33.44 200 GLY D N 1
ATOM 7152 C CA . GLY D 2 127 ? 33.308 -20.710 38.002 1.00 31.72 200 GLY D CA 1
ATOM 7153 C C . GLY D 2 127 ? 32.837 -20.112 36.690 1.00 34.71 200 GLY D C 1
ATOM 7154 O O . GLY D 2 127 ? 31.688 -19.677 36.617 1.00 33.59 200 GLY D O 1
ATOM 7155 N N . ASP D 2 128 ? 33.684 -20.058 35.659 1.00 34.79 201 ASP D N 1
ATOM 7156 C CA . ASP D 2 128 ? 33.225 -19.710 34.308 1.00 30.17 201 ASP D CA 1
ATOM 7157 C C . ASP D 2 128 ? 32.636 -20.963 33.669 1.00 30.11 201 ASP D C 1
ATOM 7158 O O . ASP D 2 128 ? 33.365 -21.814 33.161 1.00 35.98 201 ASP D O 1
ATOM 7163 N N . THR D 2 129 ? 31.309 -21.084 33.717 1.00 29.08 202 THR D N 1
ATOM 7164 C CA . THR D 2 129 ? 30.588 -22.200 33.122 1.00 31.78 202 THR D CA 1
ATOM 7165 C C . THR D 2 129 ? 29.949 -21.817 31.801 1.00 29.80 202 THR D C 1
ATOM 7166 O O . THR D 2 129 ? 29.115 -22.562 31.297 1.00 40.49 202 THR D O 1
ATOM 7170 N N . PHE D 2 130 ? 30.312 -20.673 31.222 1.00 32.12 203 PHE D N 1
ATOM 7171 C CA . PHE D 2 130 ? 29.708 -20.256 29.961 1.00 34.90 203 PHE D CA 1
ATOM 7172 C C . PHE D 2 130 ? 30.637 -20.451 28.763 1.00 35.58 203 PHE D C 1
ATOM 7173 O O . PHE D 2 130 ? 30.301 -21.187 27.831 1.00 35.85 203 PHE D O 1
ATOM 7181 N N . ARG D 2 131 ? 31.797 -19.794 28.765 1.00 35.25 204 ARG D N 1
ATOM 7182 C CA . ARG D 2 131 ? 32.631 -19.687 27.571 1.00 41.85 204 ARG D CA 1
ATOM 7183 C C . ARG D 2 131 ? 33.323 -21.004 27.226 1.00 43.98 204 ARG D C 1
ATOM 7184 O O . ARG D 2 131 ? 33.744 -21.763 28.104 1.00 44.52 204 ARG D O 1
ATOM 7192 N N . ALA D 2 132 ? 33.465 -21.245 25.921 1.00 47.65 205 ALA D N 1
ATOM 7193 C CA . ALA D 2 132 ? 34.086 -22.472 25.438 1.00 45.86 205 ALA D CA 1
ATOM 7194 C C . ALA D 2 132 ? 35.497 -22.647 25.998 1.00 38.72 205 ALA D C 1
ATOM 7195 O O . ALA D 2 132 ? 36.321 -21.724 25.955 1.00 34.39 205 ALA D O 1
ATOM 7197 N N . ALA D 2 133 ? 35.746 -23.839 26.547 1.00 38.25 206 ALA D N 1
ATOM 7198 C CA . ALA D 2 133 ? 37.033 -24.287 27.075 1.00 39.17 206 ALA D CA 1
ATOM 7199 C C . ALA D 2 133 ? 37.504 -23.476 28.291 1.00 34.64 206 ALA D C 1
ATOM 7200 O O . ALA D 2 133 ? 38.695 -23.494 28.629 1.00 38.97 206 ALA D O 1
ATOM 7202 N N . ALA D 2 134 ? 36.587 -22.795 28.987 1.00 32.02 207 ALA D N 1
ATOM 7203 C CA . ALA D 2 134 ? 36.964 -22.010 30.168 1.00 35.52 207 ALA D CA 1
ATOM 7204 C C . ALA D 2 134 ? 37.587 -22.883 31.250 1.00 37.87 207 ALA D C 1
ATOM 7205 O O . ALA D 2 134 ? 38.671 -22.573 31.751 1.00 42.74 207 ALA D O 1
ATOM 7207 N N . SER D 2 135 ? 36.888 -23.959 31.648 1.00 34.88 208 SER D N 1
ATOM 7208 C CA . SER D 2 135 ? 37.416 -24.905 32.632 1.00 34.74 208 SER D CA 1
ATOM 7209 C C . SER D 2 135 ? 38.761 -25.472 32.202 1.00 40.04 208 SER D C 1
ATOM 7210 O O . SER D 2 135 ? 39.679 -25.575 33.023 1.00 45.20 208 SER D O 1
ATOM 7213 N N . ASP D 2 136 ? 38.888 -25.869 30.926 1.00 38.32 209 ASP D N 1
ATOM 7214 C CA . ASP D 2 136 ? 40.120 -26.512 30.464 1.00 38.51 209 ASP D CA 1
ATOM 7215 C C . ASP D 2 136 ? 41.296 -25.554 30.552 1.00 33.73 209 ASP D C 1
ATOM 7216 O O . ASP D 2 136 ? 42.386 -25.931 30.991 1.00 33.40 209 ASP D O 1
ATOM 7221 N N . GLN D 2 137 ? 41.089 -24.311 30.130 1.00 35.03 210 GLN D N 1
ATOM 7222 C CA . GLN D 2 137 ? 42.131 -23.309 30.250 1.00 37.24 210 GLN D CA 1
ATOM 7223 C C . GLN D 2 137 ? 42.559 -23.146 31.701 1.00 40.48 210 GLN D C 1
ATOM 7224 O O . GLN D 2 137 ? 43.757 -23.088 32.003 1.00 43.77 210 GLN D O 1
ATOM 7230 N N . LEU D 2 138 ? 41.592 -23.096 32.614 1.00 39.88 211 LEU D N 1
ATOM 7231 C CA . LEU D 2 138 ? 41.919 -22.987 34.028 1.00 38.86 211 LEU D CA 1
ATOM 7232 C C . LEU D 2 138 ? 42.608 -24.248 34.540 1.00 42.12 211 LEU D C 1
ATOM 7233 O O . LEU D 2 138 ? 43.504 -24.162 35.385 1.00 45.69 211 LEU D O 1
ATOM 7238 N N . GLU D 2 139 ? 42.204 -25.426 34.046 1.00 41.92 212 GLU D N 1
ATOM 7239 C CA . GLU D 2 139 ? 42.832 -26.678 34.477 1.00 43.73 212 GLU D CA 1
ATOM 7240 C C . GLU D 2 139 ? 44.317 -26.710 34.146 1.00 39.16 212 GLU D C 1
ATOM 7241 O O . GLU D 2 139 ? 45.113 -27.259 34.915 1.00 39.69 212 GLU D O 1
ATOM 7247 N N . ILE D 2 140 ? 44.705 -26.163 32.988 1.00 43.52 213 ILE D N 1
ATOM 7248 C CA . ILE D 2 140 ? 46.122 -26.124 32.626 1.00 33.70 213 ILE D CA 1
ATOM 7249 C C . ILE D 2 140 ? 46.903 -25.264 33.618 1.00 34.65 213 ILE D C 1
ATOM 7250 O O . ILE D 2 140 ? 47.985 -25.648 34.079 1.00 44.19 213 ILE D O 1
ATOM 7255 N N . TRP D 2 141 ? 46.372 -24.084 33.946 1.00 33.42 214 TRP D N 1
ATOM 7256 C CA . TRP D 2 141 ? 46.981 -23.246 34.974 1.00 34.15 214 TRP D CA 1
ATOM 7257 C C . TRP D 2 141 ? 47.095 -23.983 36.307 1.00 35.86 214 TRP D C 1
ATOM 7258 O O . TRP D 2 141 ? 48.120 -23.877 36.988 1.00 34.87 214 TRP D O 1
ATOM 7269 N N . ALA D 2 142 ? 46.066 -24.753 36.683 1.00 38.15 215 ALA D N 1
ATOM 7270 C CA . ALA D 2 142 ? 46.144 -25.534 37.915 1.00 40.14 215 ALA D CA 1
ATOM 7271 C C . ALA D 2 142 ? 47.288 -26.538 37.849 1.00 40.13 215 ALA D C 1
ATOM 7272 O O . ALA D 2 142 ? 48.037 -26.711 38.819 1.00 44.04 215 ALA D O 1
ATOM 7274 N N . GLU D 2 143 ? 47.450 -27.192 36.702 1.00 32.70 216 GLU D N 1
ATOM 7275 C CA . GLU D 2 143 ? 48.540 -28.136 36.547 1.00 38.95 216 GLU D CA 1
ATOM 7276 C C . GLU D 2 143 ? 49.899 -27.445 36.650 1.00 46.79 216 GLU D C 1
ATOM 7277 O O . GLU D 2 143 ? 50.834 -27.993 37.247 1.00 50.64 216 GLU D O 1
ATOM 7283 N N . ARG D 2 144 ? 50.023 -26.233 36.089 1.00 44.57 217 ARG D N 1
ATOM 7284 C CA . ARG D 2 144 ? 51.307 -25.534 36.101 1.00 36.68 217 ARG D CA 1
ATOM 7285 C C . ARG D 2 144 ? 51.687 -25.068 37.494 1.00 39.96 217 ARG D C 1
ATOM 7286 O O . ARG D 2 144 ? 52.871 -25.053 37.843 1.00 42.70 217 ARG D O 1
ATOM 7294 N N . THR D 2 145 ? 50.712 -24.640 38.288 1.00 36.18 218 THR D N 1
ATOM 7295 C CA . THR D 2 145 ? 51.038 -24.106 39.595 1.00 31.76 218 THR D CA 1
ATOM 7296 C C . THR D 2 145 ? 50.947 -25.149 40.709 1.00 39.52 218 THR D C 1
ATOM 7297 O O . THR D 2 145 ? 51.322 -24.849 41.850 1.00 47.54 218 THR D O 1
ATOM 7301 N N . GLY D 2 146 ? 50.498 -26.369 40.405 1.00 42.37 219 GLY D N 1
ATOM 7302 C CA . GLY D 2 146 ? 50.371 -27.395 41.425 1.00 33.15 219 GLY D CA 1
ATOM 7303 C C . GLY D 2 146 ? 49.155 -27.257 42.320 1.00 46.22 219 GLY D C 1
ATOM 7304 O O . GLY D 2 146 ? 49.196 -27.669 43.482 1.00 50.97 219 GLY D O 1
ATOM 7305 N N . CYS D 2 147 ? 48.072 -26.680 41.806 1.00 37.65 220 CYS D N 1
ATOM 7306 C CA . CYS D 2 147 ? 46.830 -26.510 42.539 1.00 32.37 220 CYS D CA 1
ATOM 7307 C C . CYS D 2 147 ? 45.830 -27.574 42.116 1.00 41.10 220 CYS D C 1
ATOM 7308 O O . CYS D 2 147 ? 45.734 -27.909 40.933 1.00 45.85 220 CYS D O 1
ATOM 7311 N N . GLU D 2 148 ? 45.056 -28.074 43.078 1.00 29.31 221 GLU D N 1
ATOM 7312 C CA . GLU D 2 148 ? 43.852 -28.794 42.713 1.00 29.74 221 GLU D CA 1
ATOM 7313 C C . GLU D 2 148 ? 42.799 -27.801 42.209 1.00 34.34 221 GLU D C 1
ATOM 7314 O O . GLU D 2 148 ? 42.895 -26.587 42.408 1.00 35.21 221 GLU D O 1
ATOM 7320 N N . ILE D 2 149 ? 41.787 -28.320 41.537 1.00 33.78 222 ILE D N 1
ATOM 7321 C CA . ILE D 2 149 ? 40.786 -27.464 40.921 1.00 34.94 222 ILE D CA 1
ATOM 7322 C C . ILE D 2 149 ? 39.429 -28.142 41.043 1.00 37.87 222 ILE D C 1
ATOM 7323 O O . ILE D 2 149 ? 39.329 -29.369 40.953 1.00 35.48 222 ILE D O 1
ATOM 7328 N N . VAL D 2 150 ? 38.389 -27.342 41.289 1.00 37.41 223 VAL D N 1
ATOM 7329 C CA . VAL D 2 150 ? 37.008 -27.811 41.305 1.00 35.34 223 VAL D CA 1
ATOM 7330 C C . VAL D 2 150 ? 36.333 -27.335 40.028 1.00 38.18 223 VAL D C 1
ATOM 7331 O O . VAL D 2 150 ? 36.435 -26.157 39.652 1.00 41.89 223 VAL D O 1
ATOM 7335 N N . VAL D 2 151 ? 35.657 -28.249 39.354 1.00 35.48 224 VAL D N 1
ATOM 7336 C CA . VAL D 2 151 ? 35.093 -27.996 38.039 1.00 38.51 224 VAL D CA 1
ATOM 7337 C C . VAL D 2 151 ? 33.635 -28.418 38.058 1.00 42.52 224 VAL D C 1
ATOM 7338 O O . VAL D 2 151 ? 33.242 -29.317 38.808 1.00 50.29 224 VAL D O 1
ATOM 7342 N N . ALA D 2 152 ? 32.821 -27.725 37.267 1.00 43.77 225 ALA D N 1
ATOM 7343 C CA . ALA D 2 152 ? 31.411 -28.080 37.126 1.00 48.53 225 ALA D CA 1
ATOM 7344 C C . ALA D 2 152 ? 31.242 -29.487 36.570 1.00 58.79 225 ALA D C 1
ATOM 7345 O O . ALA D 2 152 ? 31.987 -29.919 35.684 1.00 52.21 225 ALA D O 1
ATOM 7347 N N . GLU D 2 153 ? 30.220 -30.188 37.070 1.00 66.66 226 GLU D N 1
ATOM 7348 C CA . GLU D 2 153 ? 29.935 -31.545 36.605 1.00 78.32 226 GLU D CA 1
ATOM 7349 C C . GLU D 2 153 ? 29.061 -31.567 35.349 1.00 81.11 226 GLU D C 1
ATOM 7350 O O . GLU D 2 153 ? 29.347 -32.322 34.410 1.00 85.68 226 GLU D O 1
ATOM 7356 N N . GLY D 2 154 ? 27.995 -30.767 35.301 1.00 80.61 227 GLY D N 1
ATOM 7357 C CA . GLY D 2 154 ? 27.135 -30.733 34.140 1.00 82.50 227 GLY D CA 1
ATOM 7358 C C . GLY D 2 154 ? 27.413 -29.537 33.238 1.00 86.69 227 GLY D C 1
ATOM 7359 O O . GLY D 2 154 ? 28.201 -28.647 33.560 1.00 89.11 227 GLY D O 1
ATOM 7360 N N . ASP D 2 155 ? 26.736 -29.540 32.078 1.00 87.59 228 ASP D N 1
ATOM 7361 C CA . ASP D 2 155 ? 26.784 -28.420 31.138 1.00 88.50 228 ASP D CA 1
ATOM 7362 C C . ASP D 2 155 ? 25.816 -27.309 31.508 1.00 83.78 228 ASP D C 1
ATOM 7363 O O . ASP D 2 155 ? 26.031 -26.156 31.123 1.00 80.17 228 ASP D O 1
ATOM 7368 N N . LYS D 2 156 ? 24.757 -27.636 32.237 1.00 84.65 229 LYS D N 1
ATOM 7369 C CA . LYS D 2 156 ? 23.809 -26.654 32.740 1.00 84.09 229 LYS D CA 1
ATOM 7370 C C . LYS D 2 156 ? 24.280 -25.979 34.028 1.00 78.18 229 LYS D C 1
ATOM 7371 O O . LYS D 2 156 ? 23.466 -25.322 34.693 1.00 77.60 229 LYS D O 1
ATOM 7377 N N . ALA D 2 157 ? 25.565 -26.108 34.375 1.00 71.98 230 ALA D N 1
ATOM 7378 C CA . ALA D 2 157 ? 26.010 -25.832 35.739 1.00 57.51 230 ALA D CA 1
ATOM 7379 C C . ALA D 2 157 ? 26.036 -24.342 36.034 1.00 46.25 230 ALA D C 1
ATOM 7380 O O . ALA D 2 157 ? 26.525 -23.541 35.236 1.00 47.51 230 ALA D O 1
ATOM 7382 N N . LYS D 2 158 ? 25.534 -23.978 37.204 1.00 42.19 231 LYS D N 1
ATOM 7383 C CA . LYS D 2 158 ? 25.511 -22.587 37.621 1.00 41.13 231 LYS D CA 1
ATOM 7384 C C . LYS D 2 158 ? 26.824 -22.221 38.303 1.00 37.31 231 LYS D C 1
ATOM 7385 O O . LYS D 2 158 ? 27.330 -22.972 39.139 1.00 48.15 231 LYS D O 1
ATOM 7391 N N . ALA D 2 159 ? 27.385 -21.074 37.912 1.00 37.16 232 ALA D N 1
ATOM 7392 C CA . ALA D 2 159 ? 28.608 -20.564 38.530 1.00 37.06 232 ALA D CA 1
ATOM 7393 C C . ALA D 2 159 ? 28.492 -20.521 40.054 1.00 36.95 232 ALA D C 1
ATOM 7394 O O . ALA D 2 159 ? 29.417 -20.921 40.765 1.00 38.24 232 ALA D O 1
ATOM 7396 N N . ALA D 2 160 ? 27.359 -20.040 40.575 1.00 32.63 233 ALA D N 1
ATOM 7397 C CA . ALA D 2 160 ? 27.204 -19.983 42.026 1.00 28.96 233 ALA D CA 1
ATOM 7398 C C . ALA D 2 160 ? 27.230 -21.373 42.654 1.00 34.05 233 ALA D C 1
ATOM 7399 O O . ALA D 2 160 ? 27.612 -21.517 43.815 1.00 35.77 233 ALA D O 1
ATOM 7401 N N . THR D 2 161 ? 26.843 -22.411 41.913 1.00 35.61 234 THR D N 1
ATOM 7402 C CA . THR D 2 161 ? 26.901 -23.755 42.474 1.00 35.06 234 THR D CA 1
ATOM 7403 C C . THR D 2 161 ? 28.339 -24.264 42.542 1.00 37.70 234 THR D C 1
ATOM 7404 O O . THR D 2 161 ? 28.742 -24.862 43.548 1.00 38.87 234 THR D O 1
ATOM 7408 N N . VAL D 2 162 ? 29.130 -24.016 41.490 1.00 31.66 235 VAL D N 1
ATOM 7409 C CA . VAL D 2 162 ? 30.519 -24.466 41.467 1.00 25.53 235 VAL D CA 1
ATOM 7410 C C . VAL D 2 162 ? 31.341 -23.745 42.535 1.00 24.65 235 VAL D C 1
ATOM 7411 O O . VAL D 2 162 ? 32.155 -24.358 43.230 1.00 30.15 235 VAL D O 1
ATOM 7415 N N . LEU D 2 163 ? 31.167 -22.431 42.667 1.00 24.84 236 LEU D N 1
ATOM 7416 C CA . LEU D 2 163 ? 31.897 -21.715 43.704 1.00 26.36 236 LEU D CA 1
ATOM 7417 C C . LEU D 2 163 ? 31.470 -22.190 45.078 1.00 29.69 236 LEU D C 1
ATOM 7418 O O . LEU D 2 163 ? 32.303 -22.316 45.977 1.00 34.13 236 LEU D O 1
ATOM 7423 N N . SER D 2 164 ? 30.191 -22.517 45.234 1.00 30.93 237 SER D N 1
ATOM 7424 C CA . SER D 2 164 ? 29.709 -23.065 46.494 1.00 31.00 237 SER D CA 1
ATOM 7425 C C . SER D 2 164 ? 30.345 -24.426 46.795 1.00 33.61 237 SER D C 1
ATOM 7426 O O . SER D 2 164 ? 30.737 -24.697 47.938 1.00 34.19 237 SER D O 1
ATOM 7429 N N . LYS D 2 165 ? 30.462 -25.297 45.791 1.00 34.33 238 LYS D N 1
ATOM 7430 C CA . LYS D 2 165 ? 31.080 -26.599 46.046 1.00 34.52 238 LYS D CA 1
ATOM 7431 C C . LYS D 2 165 ? 32.572 -26.452 46.332 1.00 30.60 238 LYS D C 1
ATOM 7432 O O . LYS D 2 165 ? 33.092 -27.089 47.253 1.00 34.10 238 LYS D O 1
ATOM 7438 N N . ALA D 2 166 ? 33.259 -25.578 45.595 1.00 28.85 239 ALA D N 1
ATOM 7439 C CA . ALA D 2 166 ? 34.694 -25.379 45.783 1.00 28.28 239 ALA D CA 1
ATOM 7440 C C . ALA D 2 166 ? 35.021 -24.932 47.200 1.00 30.15 239 ALA D C 1
ATOM 7441 O O . ALA D 2 166 ? 35.918 -25.485 47.843 1.00 34.42 239 ALA D O 1
ATOM 7443 N N . VAL D 2 167 ? 34.309 -23.915 47.692 1.00 30.34 240 VAL D N 1
ATOM 7444 C CA . VAL D 2 167 ? 34.572 -23.360 49.017 1.00 25.86 240 VAL D CA 1
ATOM 7445 C C . VAL D 2 167 ? 34.240 -24.361 50.117 1.00 28.56 240 VAL D C 1
ATOM 7446 O O . VAL D 2 167 ? 34.923 -24.413 51.138 1.00 32.91 240 VAL D O 1
ATOM 7450 N N . LYS D 2 168 ? 33.203 -25.175 49.928 1.00 33.55 241 LYS D N 1
ATOM 7451 C CA . LYS D 2 168 ? 32.904 -26.236 50.886 1.00 37.63 241 LYS D CA 1
ATOM 7452 C C . LYS D 2 168 ? 34.046 -27.243 50.930 1.00 38.46 241 LYS D C 1
ATOM 7453 O O . LYS D 2 168 ? 34.470 -27.671 52.013 1.00 37.28 241 LYS D O 1
ATOM 7459 N N . ARG D 2 169 ? 34.554 -27.634 49.752 1.00 40.44 242 ARG D N 1
ATOM 7460 C CA . ARG D 2 169 ? 35.733 -28.493 49.685 1.00 27.19 242 ARG D CA 1
ATOM 7461 C C . ARG D 2 169 ? 36.949 -27.794 50.283 1.00 35.17 242 ARG D C 1
ATOM 7462 O O . ARG D 2 169 ? 37.721 -28.408 51.033 1.00 34.28 242 ARG D O 1
ATOM 7470 N N . GLY D 2 170 ? 37.118 -26.500 49.976 1.00 24.90 243 GLY D N 1
ATOM 7471 C CA . GLY D 2 170 ? 38.163 -25.709 50.609 1.00 24.29 243 GLY D CA 1
ATOM 7472 C C . GLY D 2 170 ? 38.095 -25.740 52.122 1.00 29.65 243 GLY D C 1
ATOM 7473 O O . GLY D 2 170 ? 39.127 -25.732 52.792 1.00 38.69 243 GLY D O 1
ATOM 7474 N N . LYS D 2 171 ? 36.885 -25.802 52.677 1.00 28.43 244 LYS D N 1
ATOM 7475 C CA . LYS D 2 171 ? 36.719 -25.862 54.123 1.00 30.87 244 LYS D CA 1
ATOM 7476 C C . LYS D 2 171 ? 37.052 -27.248 54.680 1.00 27.80 244 LYS D C 1
ATOM 7477 O O . LYS D 2 171 ? 37.872 -27.375 55.588 1.00 28.59 244 LYS D O 1
ATOM 7483 N N . GLU D 2 172 ? 36.433 -28.300 54.139 1.00 29.12 245 GLU D N 1
ATOM 7484 C CA . GLU D 2 172 ? 36.609 -29.634 54.701 1.00 31.45 245 GLU D CA 1
ATOM 7485 C C . GLU D 2 172 ? 38.043 -30.133 54.589 1.00 38.30 245 GLU D C 1
ATOM 7486 O O . GLU D 2 172 ? 38.473 -30.970 55.396 1.00 32.94 245 GLU D O 1
ATOM 7492 N N . GLU D 2 173 ? 38.793 -29.655 53.597 1.00 31.11 246 GLU D N 1
ATOM 7493 C CA . GLU D 2 173 ? 40.124 -30.178 53.331 1.00 35.34 246 GLU D CA 1
ATOM 7494 C C . GLU D 2 173 ? 41.230 -29.274 53.841 1.00 30.63 246 GLU D C 1
ATOM 7495 O O . GLU D 2 173 ? 42.407 -29.582 53.643 1.00 33.43 246 GLU D O 1
ATOM 7501 N N . GLY D 2 174 ? 40.873 -28.177 54.505 1.00 31.70 247 GLY D N 1
ATOM 7502 C CA . GLY D 2 174 ? 41.828 -27.312 55.185 1.00 29.31 247 GLY D CA 1
ATOM 7503 C C . GLY D 2 174 ? 42.700 -26.463 54.289 1.00 28.15 247 GLY D C 1
ATOM 7504 O O . GLY D 2 174 ? 43.853 -26.220 54.629 1.00 29.90 247 GLY D O 1
ATOM 7505 N N . TYR D 2 175 ? 42.174 -25.998 53.162 1.00 26.74 248 TYR D N 1
ATOM 7506 C CA . TYR D 2 175 ? 42.931 -25.116 52.281 1.00 25.67 248 TYR D CA 1
ATOM 7507 C C . TYR D 2 175 ? 43.080 -23.737 52.901 1.00 27.18 248 TYR D C 1
ATOM 7508 O O . TYR D 2 175 ? 42.234 -23.279 53.664 1.00 32.54 248 TYR D O 1
ATOM 7517 N N . ASP D 2 176 ? 44.160 -23.056 52.541 1.00 30.50 249 ASP D N 1
ATOM 7518 C CA . ASP D 2 176 ? 44.332 -21.688 53.008 1.00 33.30 249 ASP D CA 1
ATOM 7519 C C . ASP D 2 176 ? 43.541 -20.710 52.147 1.00 32.39 249 ASP D C 1
ATOM 7520 O O . ASP D 2 176 ? 42.935 -19.769 52.672 1.00 30.86 249 ASP D O 1
ATOM 7525 N N . VAL D 2 177 ? 43.522 -20.931 50.831 1.00 31.02 250 VAL D N 1
ATOM 7526 C CA . VAL D 2 177 ? 42.961 -19.995 49.869 1.00 23.38 250 VAL D CA 1
ATOM 7527 C C . VAL D 2 177 ? 42.189 -20.757 48.799 1.00 26.58 250 VAL D C 1
ATOM 7528 O O . VAL D 2 177 ? 42.643 -21.796 48.317 1.00 25.29 250 VAL D O 1
ATOM 7532 N N . VAL D 2 178 ? 41.024 -20.225 48.419 1.00 25.69 251 VAL D N 1
ATOM 7533 C CA . VAL D 2 178 ? 40.244 -20.716 47.290 1.00 28.94 251 VAL D CA 1
ATOM 7534 C C . VAL D 2 178 ? 40.138 -19.566 46.293 1.00 30.32 251 VAL D C 1
ATOM 7535 O O . VAL D 2 178 ? 39.533 -18.532 46.601 1.00 26.59 251 VAL D O 1
ATOM 7539 N N . LEU D 2 179 ? 40.747 -19.733 45.110 1.00 26.81 252 LEU D N 1
ATOM 7540 C CA . LEU D 2 179 ? 40.711 -18.735 44.041 1.00 21.68 252 LEU D CA 1
ATOM 7541 C C . LEU D 2 179 ? 39.583 -19.044 43.054 1.00 22.42 252 LEU D C 1
ATOM 7542 O O . LEU D 2 179 ? 39.590 -20.105 42.423 1.00 27.91 252 LEU D O 1
ATOM 7547 N N . CYS D 2 180 ? 38.639 -18.109 42.887 1.00 22.70 253 CYS D N 1
ATOM 7548 C CA . CYS D 2 180 ? 37.433 -18.335 42.078 1.00 23.57 253 CYS D CA 1
ATOM 7549 C C . CYS D 2 180 ? 37.476 -17.540 40.771 1.00 22.42 253 CYS D C 1
ATOM 7550 O O . CYS D 2 180 ? 37.397 -16.310 40.783 1.00 25.99 253 CYS D O 1
ATOM 7553 N N . ASP D 2 181 ? 37.551 -18.243 39.646 1.00 27.59 254 ASP D N 1
ATOM 7554 C CA . ASP D 2 181 ? 37.363 -17.640 38.331 1.00 25.07 254 ASP D CA 1
ATOM 7555 C C . ASP D 2 181 ? 35.870 -17.451 38.026 1.00 30.32 254 ASP D C 1
ATOM 7556 O O . ASP D 2 181 ? 35.026 -18.269 38.391 1.00 31.78 254 ASP D O 1
ATOM 7561 N N . THR D 2 182 ? 35.543 -16.377 37.323 1.00 30.34 255 THR D N 1
ATOM 7562 C CA . THR D 2 182 ? 34.180 -16.149 36.863 1.00 23.74 255 THR D CA 1
ATOM 7563 C C . THR D 2 182 ? 34.205 -15.857 35.374 1.00 29.14 255 THR D C 1
ATOM 7564 O O . THR D 2 182 ? 35.209 -15.387 34.829 1.00 27.94 255 THR D O 1
ATOM 7568 N N . SER D 2 183 ? 33.076 -16.115 34.719 1.00 34.05 256 SER D N 1
ATOM 7569 C CA . SER D 2 183 ? 32.966 -15.799 33.302 1.00 34.62 256 SER D CA 1
ATOM 7570 C C . SER D 2 183 ? 33.024 -14.286 33.077 1.00 33.00 256 SER D C 1
ATOM 7571 O O . SER D 2 183 ? 32.704 -13.480 33.972 1.00 26.19 256 SER D O 1
ATOM 7574 N N . GLY D 2 184 ? 33.467 -13.900 31.880 1.00 31.11 257 GLY D N 1
ATOM 7575 C CA . GLY D 2 184 ? 33.482 -12.489 31.523 1.00 29.54 257 GLY D CA 1
ATOM 7576 C C . GLY D 2 184 ? 32.061 -11.965 31.389 1.00 34.03 257 GLY D C 1
ATOM 7577 O O . GLY D 2 184 ? 31.168 -12.661 30.900 1.00 23.38 257 GLY D O 1
ATOM 7578 N N . ARG D 2 185 ? 31.845 -10.738 31.864 1.00 25.25 258 ARG D N 1
ATOM 7579 C CA . ARG D 2 185 ? 30.541 -10.095 31.750 1.00 22.12 258 ARG D CA 1
ATOM 7580 C C . ARG D 2 185 ? 30.719 -8.589 31.605 1.00 23.85 258 ARG D C 1
ATOM 7581 O O . ARG D 2 185 ? 31.605 -7.996 32.230 1.00 26.77 258 ARG D O 1
ATOM 7589 N N . LEU D 2 186 ? 29.870 -7.972 30.791 1.00 25.43 259 LEU D N 1
ATOM 7590 C CA . LEU D 2 186 ? 29.845 -6.520 30.692 1.00 32.12 259 LEU D CA 1
ATOM 7591 C C . LEU D 2 186 ? 29.021 -5.931 31.831 1.00 32.78 259 LEU D C 1
ATOM 7592 O O . LEU D 2 186 ? 27.980 -6.478 32.222 1.00 35.61 259 LEU D O 1
ATOM 7597 N N . HIS D 2 187 ? 29.488 -4.796 32.355 1.00 25.16 260 HIS D N 1
ATOM 7598 C CA . HIS D 2 187 ? 28.793 -4.175 33.476 1.00 32.08 260 HIS D CA 1
ATOM 7599 C C . HIS D 2 187 ? 27.415 -3.654 33.104 1.00 35.01 260 HIS D C 1
ATOM 7600 O O . HIS D 2 187 ? 26.644 -3.350 34.010 1.00 39.96 260 HIS D O 1
ATOM 7607 N N . THR D 2 188 ? 27.081 -3.569 31.811 1.00 42.36 261 THR D N 1
ATOM 7608 C CA . THR D 2 188 ? 25.739 -3.205 31.360 1.00 40.32 261 THR D CA 1
ATOM 7609 C C . THR D 2 188 ? 24.807 -4.401 31.222 1.00 40.40 261 THR D C 1
ATOM 7610 O O . THR D 2 188 ? 23.698 -4.245 30.703 1.00 45.89 261 THR D O 1
ATOM 7614 N N . ASN D 2 189 ? 25.224 -5.588 31.637 1.00 37.77 262 ASN D N 1
ATOM 7615 C CA . ASN D 2 189 ? 24.389 -6.782 31.511 1.00 34.19 262 ASN D CA 1
ATOM 7616 C C . ASN D 2 189 ? 23.835 -7.097 32.904 1.00 33.75 262 ASN D C 1
ATOM 7617 O O . ASN D 2 189 ? 24.521 -7.683 33.747 1.00 35.72 262 ASN D O 1
ATOM 7622 N N . TYR D 2 190 ? 22.584 -6.698 33.138 1.00 34.38 263 TYR D N 1
ATOM 7623 C CA . TYR D 2 190 ? 22.020 -6.705 34.486 1.00 33.34 263 TYR D CA 1
ATOM 7624 C C . TYR D 2 190 ? 21.938 -8.113 35.059 1.00 37.25 263 TYR D C 1
ATOM 7625 O O . TYR D 2 190 ? 22.273 -8.327 36.228 1.00 45.79 263 TYR D O 1
ATOM 7634 N N . SER D 2 191 ? 21.484 -9.082 34.256 1.00 33.90 264 SER D N 1
ATOM 7635 C CA . SER D 2 191 ? 21.299 -10.437 34.767 1.00 42.30 264 SER D CA 1
ATOM 7636 C C . SER D 2 191 ? 22.638 -11.126 35.028 1.00 45.08 264 SER D C 1
ATOM 7637 O O . SER D 2 191 ? 22.775 -11.870 36.004 1.00 46.97 264 SER D O 1
ATOM 7640 N N . LEU D 2 192 ? 23.648 -10.882 34.192 1.00 41.50 265 LEU D N 1
ATOM 7641 C CA . LEU D 2 192 ? 24.973 -11.401 34.522 1.00 37.35 265 LEU D CA 1
ATOM 7642 C C . LEU D 2 192 ? 25.552 -10.705 35.740 1.00 35.02 265 LEU D C 1
ATOM 7643 O O . LEU D 2 192 ? 26.254 -11.340 36.533 1.00 41.37 265 LEU D O 1
ATOM 7648 N N . MET D 2 193 ? 25.286 -9.409 35.915 1.00 27.42 266 MET D N 1
ATOM 7649 C CA . MET D 2 193 ? 25.749 -8.756 37.133 1.00 29.65 266 MET D CA 1
ATOM 7650 C C . MET D 2 193 ? 25.050 -9.341 38.358 1.00 29.79 266 MET D C 1
ATOM 7651 O O . MET D 2 193 ? 25.672 -9.489 39.410 1.00 30.89 266 MET D O 1
ATOM 7656 N N . GLU D 2 194 ? 23.769 -9.725 38.227 1.00 31.40 267 GLU D N 1
ATOM 7657 C CA . GLU D 2 194 ? 23.044 -10.375 39.323 1.00 31.11 267 GLU D CA 1
ATOM 7658 C C . GLU D 2 194 ? 23.651 -11.716 39.698 1.00 28.13 267 GLU D C 1
ATOM 7659 O O . GLU D 2 194 ? 23.568 -12.132 40.856 1.00 29.17 267 GLU D O 1
ATOM 7665 N N . GLU D 2 195 ? 24.197 -12.437 38.722 1.00 25.65 268 GLU D N 1
ATOM 7666 C CA . GLU D 2 195 ? 24.802 -13.728 39.019 1.00 34.50 268 GLU D CA 1
ATOM 7667 C C . GLU D 2 195 ? 26.047 -13.549 39.895 1.00 35.22 268 GLU D C 1
ATOM 7668 O O . GLU D 2 195 ? 26.393 -14.433 40.684 1.00 31.46 268 GLU D O 1
ATOM 7674 N N . LEU D 2 196 ? 26.681 -12.375 39.825 1.00 31.63 269 LEU D N 1
ATOM 7675 C CA . LEU D 2 196 ? 27.794 -12.054 40.707 1.00 28.54 269 LEU D CA 1
ATOM 7676 C C . LEU D 2 196 ? 27.329 -11.909 42.154 1.00 27.66 269 LEU D C 1
ATOM 7677 O O . LEU D 2 196 ? 27.996 -12.385 43.081 1.00 25.60 269 LEU D O 1
ATOM 7682 N N . ILE D 2 197 ? 26.200 -11.235 42.367 1.00 25.10 270 ILE D N 1
ATOM 7683 C CA . ILE D 2 197 ? 25.607 -11.183 43.696 1.00 24.12 270 ILE D CA 1
ATOM 7684 C C . ILE D 2 197 ? 25.316 -12.597 44.205 1.00 31.69 270 ILE D C 1
ATOM 7685 O O . ILE D 2 197 ? 25.552 -12.915 45.378 1.00 27.49 270 ILE D O 1
ATOM 7690 N N . ALA D 2 198 ? 24.792 -13.466 43.334 1.00 32.41 271 ALA D N 1
ATOM 7691 C CA . ALA D 2 198 ? 24.456 -14.815 43.771 1.00 38.51 271 ALA D CA 1
ATOM 7692 C C . ALA D 2 198 ? 25.706 -15.605 44.158 1.00 33.59 271 ALA D C 1
ATOM 7693 O O . ALA D 2 198 ? 25.674 -16.393 45.108 1.00 43.44 271 ALA D O 1
ATOM 7695 N N . CYS D 2 199 ? 26.816 -15.412 43.433 1.00 28.67 272 CYS D N 1
ATOM 7696 C CA . CYS D 2 199 ? 28.060 -16.118 43.758 1.00 30.07 272 CYS D CA 1
ATOM 7697 C C . CYS D 2 199 ? 28.621 -15.672 45.097 1.00 30.61 272 CYS D C 1
ATOM 7698 O O . CYS D 2 199 ? 29.110 -16.490 45.882 1.00 31.96 272 CYS D O 1
ATOM 7701 N N . LYS D 2 200 ? 28.584 -14.369 45.352 1.00 27.27 273 LYS D N 1
ATOM 7702 C CA . LYS D 2 200 ? 29.048 -13.842 46.625 1.00 27.48 273 LYS D CA 1
ATOM 7703 C C . LYS D 2 200 ? 28.189 -14.359 47.774 1.00 29.61 273 LYS D C 1
ATOM 7704 O O . LYS D 2 200 ? 28.705 -14.807 48.802 1.00 32.65 273 LYS D O 1
ATOM 7710 N N . LYS D 2 201 ? 26.876 -14.351 47.592 1.00 31.82 274 LYS D N 1
ATOM 7711 C CA . LYS D 2 201 ? 25.977 -14.852 48.622 1.00 29.20 274 LYS D CA 1
ATOM 7712 C C . LYS D 2 201 ? 26.237 -16.324 48.920 1.00 34.20 274 LYS D C 1
ATOM 7713 O O . LYS D 2 201 ? 26.200 -16.736 50.084 1.00 43.28 274 LYS D O 1
ATOM 7719 N N . ALA D 2 202 ? 26.497 -17.134 47.882 1.00 31.77 275 ALA D N 1
ATOM 7720 C CA . ALA D 2 202 ? 26.595 -18.581 48.080 1.00 34.77 275 ALA D CA 1
ATOM 7721 C C . ALA D 2 202 ? 27.861 -18.941 48.841 1.00 33.11 275 ALA D C 1
ATOM 7722 O O . ALA D 2 202 ? 27.851 -19.786 49.746 1.00 36.42 275 ALA D O 1
ATOM 7724 N N . VAL D 2 203 ? 28.953 -18.291 48.470 1.00 26.29 276 VAL D N 1
ATOM 7725 C CA . VAL D 2 203 ? 30.253 -18.436 49.091 1.00 31.56 276 VAL D CA 1
ATOM 7726 C C . VAL D 2 203 ? 30.224 -17.942 50.536 1.00 31.94 276 VAL D C 1
ATOM 7727 O O . VAL D 2 203 ? 30.931 -18.477 51.402 1.00 28.83 276 VAL D O 1
ATOM 7731 N N . GLY D 2 204 ? 29.386 -16.946 50.837 1.00 34.78 277 GLY D N 1
ATOM 7732 C CA . GLY D 2 204 ? 29.284 -16.456 52.202 1.00 37.74 277 GLY D CA 1
ATOM 7733 C C . GLY D 2 204 ? 28.467 -17.325 53.130 1.00 38.80 277 GLY D C 1
ATOM 7734 O O . GLY D 2 204 ? 28.604 -17.216 54.347 1.00 38.58 277 GLY D O 1
ATOM 7735 N N . LYS D 2 205 ? 27.620 -18.185 52.589 1.00 39.45 278 LYS D N 1
ATOM 7736 C CA . LYS D 2 205 ? 26.879 -19.124 53.416 1.00 42.98 278 LYS D CA 1
ATOM 7737 C C . LYS D 2 205 ? 27.726 -20.309 53.864 1.00 41.55 278 LYS D C 1
ATOM 7738 O O . LYS D 2 205 ? 27.253 -21.106 54.683 1.00 40.96 278 LYS D O 1
ATOM 7744 N N . ILE D 2 206 ? 28.948 -20.448 53.358 1.00 37.45 279 ILE D N 1
ATOM 7745 C CA . ILE D 2 206 ? 29.809 -21.573 53.700 1.00 34.58 279 ILE D CA 1
ATOM 7746 C C . ILE D 2 206 ? 30.940 -21.153 54.633 1.00 38.32 279 ILE D C 1
ATOM 7747 O O . ILE D 2 206 ? 31.268 -21.869 55.582 1.00 34.33 279 ILE D O 1
ATOM 7752 N N . VAL D 2 207 ? 31.524 -19.985 54.382 1.00 40.98 280 VAL D N 1
ATOM 7753 C CA . VAL D 2 207 ? 32.502 -19.365 55.268 1.00 40.13 280 VAL D CA 1
ATOM 7754 C C . VAL D 2 207 ? 32.068 -17.923 55.505 1.00 44.40 280 VAL D C 1
ATOM 7755 O O . VAL D 2 207 ? 31.882 -17.165 54.547 1.00 44.45 280 VAL D O 1
ATOM 7759 N N . SER D 2 208 ? 31.909 -17.543 56.770 1.00 45.12 281 SER D N 1
ATOM 7760 C CA . SER D 2 208 ? 31.476 -16.188 57.096 1.00 43.08 281 SER D CA 1
ATOM 7761 C C . SER D 2 208 ? 32.593 -15.194 56.812 1.00 35.38 281 SER D C 1
ATOM 7762 O O . SER D 2 208 ? 33.754 -15.414 57.170 1.00 35.75 281 SER D O 1
ATOM 7765 N N . GLY D 2 209 ? 32.242 -14.094 56.163 1.00 32.77 282 GLY D N 1
ATOM 7766 C CA . GLY D 2 209 ? 33.234 -13.177 55.657 1.00 31.22 282 GLY D CA 1
ATOM 7767 C C . GLY D 2 209 ? 33.654 -13.440 54.224 1.00 34.11 282 GLY D C 1
ATOM 7768 O O . GLY D 2 209 ? 34.264 -12.566 53.611 1.00 40.01 282 GLY D O 1
ATOM 7769 N N . ALA D 2 210 ? 33.339 -14.614 53.668 1.00 29.95 283 ALA D N 1
ATOM 7770 C CA . ALA D 2 210 ? 33.718 -14.910 52.273 1.00 33.58 283 ALA D CA 1
ATOM 7771 C C . ALA D 2 210 ? 32.738 -14.256 51.313 1.00 28.14 283 ALA D C 1
ATOM 7772 O O . ALA D 2 210 ? 31.549 -14.238 51.569 1.00 31.84 283 ALA D O 1
ATOM 7774 N N . PRO D 2 211 ? 33.240 -13.691 50.207 1.00 26.81 284 PRO D N 1
ATOM 7775 C CA . PRO D 2 211 ? 34.653 -13.625 49.809 1.00 26.57 284 PRO D CA 1
ATOM 7776 C C . PRO D 2 211 ? 35.458 -12.509 50.471 1.00 25.90 284 PRO D C 1
ATOM 7777 O O . PRO D 2 211 ? 34.964 -11.395 50.564 1.00 31.26 284 PRO D O 1
ATOM 7781 N N . ASN D 2 212 ? 36.693 -12.808 50.886 1.00 25.03 285 ASN D N 1
ATOM 7782 C CA . ASN D 2 212 ? 37.527 -11.810 51.543 1.00 20.27 285 ASN D CA 1
ATOM 7783 C C . ASN D 2 212 ? 38.116 -10.828 50.545 1.00 23.36 285 ASN D C 1
ATOM 7784 O O . ASN D 2 212 ? 38.476 -9.710 50.925 1.00 28.86 285 ASN D O 1
ATOM 7789 N N . GLU D 2 213 ? 38.233 -11.222 49.279 1.00 25.28 286 GLU D N 1
ATOM 7790 C CA . GLU D 2 213 ? 38.617 -10.297 48.218 1.00 25.12 286 GLU D CA 1
ATOM 7791 C C . GLU D 2 213 ? 37.779 -10.553 46.967 1.00 25.55 286 GLU D C 1
ATOM 7792 O O . GLU D 2 213 ? 37.540 -11.704 46.586 1.00 28.15 286 GLU D O 1
ATOM 7798 N N . ILE D 2 214 ? 37.315 -9.472 46.345 1.00 24.57 287 ILE D N 1
ATOM 7799 C CA . ILE D 2 214 ? 36.782 -9.495 44.985 1.00 24.68 287 ILE D CA 1
ATOM 7800 C C . ILE D 2 214 ? 37.674 -8.571 44.166 1.00 25.67 287 ILE D C 1
ATOM 7801 O O . ILE D 2 214 ? 37.634 -7.346 44.347 1.00 24.17 287 ILE D O 1
ATOM 7806 N N . LEU D 2 215 ? 38.498 -9.146 43.285 1.00 18.66 288 LEU D N 1
ATOM 7807 C CA . LEU D 2 215 ? 39.457 -8.366 42.512 1.00 19.27 288 LEU D CA 1
ATOM 7808 C C . LEU D 2 215 ? 38.888 -8.088 41.119 1.00 21.38 288 LEU D C 1
ATOM 7809 O O . LEU D 2 215 ? 38.557 -9.023 40.379 1.00 20.68 288 LEU D O 1
ATOM 7814 N N . LEU D 2 216 ? 38.789 -6.808 40.756 1.00 20.33 289 LEU D N 1
ATOM 7815 C CA . LEU D 2 216 ? 38.340 -6.415 39.420 1.00 16.22 289 LEU D CA 1
ATOM 7816 C C . LEU D 2 216 ? 39.547 -6.321 38.497 1.00 17.07 289 LEU D C 1
ATOM 7817 O O . LEU D 2 216 ? 40.484 -5.564 38.779 1.00 19.06 289 LEU D O 1
ATOM 7822 N N . VAL D 2 217 ? 39.514 -7.077 37.396 1.00 13.94 290 VAL D N 1
ATOM 7823 C CA . VAL D 2 217 ? 40.536 -7.018 36.356 1.00 14.34 290 VAL D CA 1
ATOM 7824 C C . VAL D 2 217 ? 40.186 -5.930 35.345 1.00 20.43 290 VAL D C 1
ATOM 7825 O O . VAL D 2 217 ? 39.113 -5.951 34.738 1.00 21.92 290 VAL D O 1
ATOM 7829 N N . LEU D 2 218 ? 41.107 -4.990 35.144 1.00 20.69 291 LEU D N 1
ATOM 7830 C CA . LEU D 2 218 ? 40.962 -3.901 34.181 1.00 23.20 291 LEU D CA 1
ATOM 7831 C C . LEU D 2 218 ? 42.017 -4.041 33.092 1.00 27.60 291 LEU D C 1
ATOM 7832 O O . LEU D 2 218 ? 43.221 -4.024 33.388 1.00 30.10 291 LEU D O 1
ATOM 7837 N N . ASP D 2 219 ? 41.561 -4.196 31.846 1.00 28.15 292 ASP D N 1
ATOM 7838 C CA . ASP D 2 219 ? 42.455 -4.287 30.694 1.00 31.04 292 ASP D CA 1
ATOM 7839 C C . ASP D 2 219 ? 43.211 -2.969 30.547 1.00 30.43 292 ASP D C 1
ATOM 7840 O O . ASP D 2 219 ? 42.599 -1.901 30.477 1.00 36.13 292 ASP D O 1
ATOM 7845 N N . GLY D 2 220 ? 44.545 -3.045 30.523 1.00 27.85 293 GLY D N 1
ATOM 7846 C CA . GLY D 2 220 ? 45.381 -1.857 30.420 1.00 29.23 293 GLY D CA 1
ATOM 7847 C C . GLY D 2 220 ? 45.171 -1.064 29.145 1.00 32.27 293 GLY D C 1
ATOM 7848 O O . GLY D 2 220 ? 45.417 0.147 29.134 1.00 29.15 293 GLY D O 1
ATOM 7849 N N . ASN D 2 221 ? 44.717 -1.727 28.073 1.00 34.07 294 ASN D N 1
ATOM 7850 C CA . ASN D 2 221 ? 44.394 -1.083 26.802 1.00 35.46 294 ASN D CA 1
ATOM 7851 C C . ASN D 2 221 ? 43.130 -0.230 26.862 1.00 36.51 294 ASN D C 1
ATOM 7852 O O . ASN D 2 221 ? 42.899 0.572 25.950 1.00 37.92 294 ASN D O 1
ATOM 7857 N N . THR D 2 222 ? 42.287 -0.404 27.880 1.00 31.86 295 THR D N 1
ATOM 7858 C CA . THR D 2 222 ? 41.037 0.345 27.933 1.00 32.18 295 THR D CA 1
ATOM 7859 C C . THR D 2 222 ? 41.295 1.810 28.275 1.00 29.19 295 THR D C 1
ATOM 7860 O O . THR D 2 222 ? 42.140 2.139 29.121 1.00 29.34 295 THR D O 1
ATOM 7864 N N . GLY D 2 223 ? 40.575 2.691 27.589 1.00 28.76 296 GLY D N 1
ATOM 7865 C CA . GLY D 2 223 ? 40.588 4.091 27.940 1.00 24.82 296 GLY D CA 1
ATOM 7866 C C . GLY D 2 223 ? 39.646 4.394 29.090 1.00 33.31 296 GLY D C 1
ATOM 7867 O O . GLY D 2 223 ? 39.603 3.664 30.088 1.00 34.19 296 GLY D O 1
ATOM 7868 N N . LEU D 2 224 ? 38.870 5.466 28.938 1.00 34.17 297 LEU D N 1
ATOM 7869 C CA . LEU D 2 224 ? 38.087 6.015 30.030 1.00 36.25 297 LEU D CA 1
ATOM 7870 C C . LEU D 2 224 ? 36.918 5.126 30.416 1.00 37.22 297 LEU D C 1
ATOM 7871 O O . LEU D 2 224 ? 36.261 5.404 31.423 1.00 35.53 297 LEU D O 1
ATOM 7876 N N . ASN D 2 225 ? 36.635 4.073 29.648 1.00 31.88 298 ASN D N 1
ATOM 7877 C CA . ASN D 2 225 ? 35.602 3.135 30.069 1.00 30.67 298 ASN D CA 1
ATOM 7878 C C . ASN D 2 225 ? 35.994 2.342 31.321 1.00 28.87 298 ASN D C 1
ATOM 7879 O O . ASN D 2 225 ? 35.127 1.698 31.924 1.00 32.39 298 ASN D O 1
ATOM 7884 N N . MET D 2 226 ? 37.265 2.370 31.733 1.00 20.50 299 MET D N 1
ATOM 7885 C CA . MET D 2 226 ? 37.625 1.712 32.988 1.00 33.02 299 MET D CA 1
ATOM 7886 C C . MET D 2 226 ? 36.806 2.272 34.134 1.00 30.73 299 MET D C 1
ATOM 7887 O O . MET D 2 226 ? 36.478 1.554 35.079 1.00 33.96 299 MET D O 1
ATOM 7892 N N . LEU D 2 227 ? 36.433 3.545 34.047 1.00 28.56 300 LEU D N 1
ATOM 7893 C CA . LEU D 2 227 ? 35.757 4.175 35.177 1.00 32.26 300 LEU D CA 1
ATOM 7894 C C . LEU D 2 227 ? 34.328 3.668 35.343 1.00 31.53 300 LEU D C 1
ATOM 7895 O O . LEU D 2 227 ? 34.014 3.139 36.428 1.00 25.61 300 LEU D O 1
ATOM 7900 N N . PRO D 2 228 ? 33.434 3.751 34.332 1.00 27.76 301 PRO D N 1
ATOM 7901 C CA . PRO D 2 228 ? 32.098 3.151 34.495 1.00 23.67 301 PRO D CA 1
ATOM 7902 C C . PRO D 2 228 ? 32.146 1.681 34.854 1.00 30.02 301 PRO D C 1
ATOM 7903 O O . PRO D 2 228 ? 31.282 1.201 35.597 1.00 32.09 301 PRO D O 1
ATOM 7907 N N . GLN D 2 229 ? 33.125 0.949 34.312 1.00 25.60 302 GLN D N 1
ATOM 7908 C CA . GLN D 2 229 ? 33.335 -0.445 34.685 1.00 22.57 302 GLN D CA 1
ATOM 7909 C C . GLN D 2 229 ? 33.508 -0.601 36.187 1.00 27.47 302 GLN D C 1
ATOM 7910 O O . GLN D 2 229 ? 32.814 -1.403 36.826 1.00 27.12 302 GLN D O 1
ATOM 7916 N N . ALA D 2 230 ? 34.444 0.156 36.765 1.00 24.02 303 ALA D N 1
ATOM 7917 C CA . ALA D 2 230 ? 34.720 0.024 38.196 1.00 24.26 303 ALA D CA 1
ATOM 7918 C C . ALA D 2 230 ? 33.5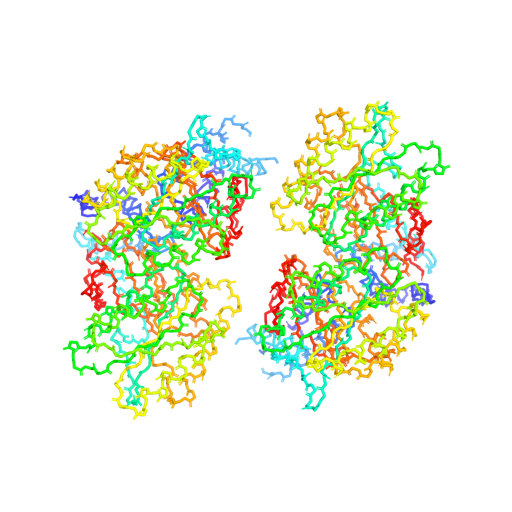46 0.510 39.040 1.00 17.81 303 ALA D C 1
ATOM 7919 O O . ALA D 2 230 ? 33.221 -0.106 40.054 1.00 20.44 303 ALA D O 1
ATOM 7921 N N . ARG D 2 231 ? 32.887 1.599 38.624 1.00 25.48 304 ARG D N 1
ATOM 7922 C CA . ARG D 2 231 ? 31.656 2.038 39.281 1.00 27.67 304 ARG D CA 1
ATOM 7923 C C . ARG D 2 231 ? 30.637 0.914 39.382 1.00 23.83 304 ARG D C 1
ATOM 7924 O O . ARG D 2 231 ? 30.190 0.561 40.479 1.00 30.60 304 ARG D O 1
ATOM 7932 N N . GLU D 2 232 ? 30.243 0.350 38.240 1.00 24.58 305 GLU D N 1
ATOM 7933 C CA . GLU D 2 232 ? 29.142 -0.607 38.255 1.00 29.33 305 GLU D CA 1
ATOM 7934 C C . GLU D 2 232 ? 29.507 -1.872 39.029 1.00 24.52 305 GLU D C 1
ATOM 7935 O O . GLU D 2 232 ? 28.747 -2.308 39.897 1.00 27.61 305 GLU D O 1
ATOM 7941 N N . PHE D 2 233 ? 30.668 -2.474 38.734 1.00 21.85 306 PHE D N 1
ATOM 7942 C CA . PHE D 2 233 ? 31.090 -3.658 39.489 1.00 23.62 306 PHE D CA 1
ATOM 7943 C C . PHE D 2 233 ? 31.191 -3.375 40.987 1.00 23.42 306 PHE D C 1
ATOM 7944 O O . PHE D 2 233 ? 30.827 -4.222 41.805 1.00 17.58 306 PHE D O 1
ATOM 7952 N N . ASN D 2 234 ? 31.707 -2.202 41.371 1.00 25.03 307 ASN D N 1
ATOM 7953 C CA . ASN D 2 234 ? 31.817 -1.915 42.799 1.00 22.94 307 ASN D CA 1
ATOM 7954 C C . ASN D 2 234 ? 30.447 -1.755 43.446 1.00 27.58 307 ASN D C 1
ATOM 7955 O O . ASN D 2 234 ? 30.215 -2.244 44.558 1.00 29.30 307 ASN D O 1
ATOM 7960 N N . GLU D 2 235 ? 29.531 -1.063 42.766 1.00 31.68 308 GLU D N 1
ATOM 7961 C CA . GLU D 2 235 ? 28.188 -0.852 43.302 1.00 31.70 308 GLU D CA 1
ATOM 7962 C C . GLU D 2 235 ? 27.432 -2.169 43.490 1.00 30.78 308 GLU D C 1
ATOM 7963 O O . GLU D 2 235 ? 26.646 -2.302 44.434 1.00 32.27 308 GLU D O 1
ATOM 7969 N N . VAL D 2 236 ? 27.652 -3.150 42.600 1.00 25.45 309 VAL D N 1
ATOM 7970 C CA . VAL D 2 236 ? 26.846 -4.372 42.587 1.00 27.06 309 VAL D CA 1
ATOM 7971 C C . VAL D 2 236 ? 27.357 -5.408 43.583 1.00 31.57 309 VAL D C 1
ATOM 7972 O O . VAL D 2 236 ? 26.559 -6.064 44.263 1.00 32.24 309 VAL D O 1
ATOM 7976 N N . VAL D 2 237 ? 28.674 -5.605 43.666 1.00 28.28 310 VAL D N 1
ATOM 7977 C CA . VAL D 2 237 ? 29.236 -6.643 44.523 1.00 29.67 310 VAL D CA 1
ATOM 7978 C C . VAL D 2 237 ? 30.240 -6.121 45.538 1.00 29.55 310 VAL D C 1
ATOM 7979 O O . VAL D 2 237 ? 30.520 -6.832 46.520 1.00 27.67 310 VAL D O 1
ATOM 7983 N N . GLY D 2 238 ? 30.820 -4.940 45.337 1.00 23.69 311 GLY D N 1
ATOM 7984 C CA . GLY D 2 238 ? 31.814 -4.410 46.252 1.00 17.64 311 GLY D CA 1
ATOM 7985 C C . GLY D 2 238 ? 33.216 -4.879 45.916 1.00 24.67 311 GLY D C 1
ATOM 7986 O O . GLY D 2 238 ? 33.605 -5.983 46.290 1.00 26.28 311 GLY D O 1
ATOM 7987 N N . ILE D 2 239 ? 33.982 -4.053 45.208 1.00 28.60 312 ILE D N 1
ATOM 7988 C CA . ILE D 2 239 ? 35.315 -4.422 44.744 1.00 27.90 312 ILE D CA 1
ATOM 7989 C C . ILE D 2 239 ? 36.332 -4.054 45.811 1.00 27.07 312 ILE D C 1
ATOM 7990 O O . ILE D 2 239 ? 36.337 -2.912 46.300 1.00 29.45 312 ILE D O 1
ATOM 7995 N N . THR D 2 240 ? 37.201 -5.010 46.174 1.00 15.83 313 THR D N 1
ATOM 7996 C CA . THR D 2 240 ? 38.211 -4.749 47.212 1.00 18.20 313 THR D CA 1
ATOM 7997 C C . THR D 2 240 ? 39.606 -4.460 46.657 1.00 22.76 313 THR D C 1
ATOM 7998 O O . THR D 2 240 ? 40.456 -3.961 47.403 1.00 27.21 313 THR D O 1
ATOM 8002 N N . GLY D 2 241 ? 39.848 -4.719 45.371 1.00 18.90 314 GLY D N 1
ATOM 8003 C CA . GLY D 2 241 ? 41.123 -4.404 44.758 1.00 14.02 314 GLY D CA 1
ATOM 8004 C C . GLY D 2 241 ? 41.062 -4.540 43.255 1.00 15.54 314 GLY D C 1
ATOM 8005 O O . GLY D 2 241 ? 40.205 -5.243 42.710 1.00 20.91 314 GLY D O 1
ATOM 8006 N N . LEU D 2 242 ? 41.997 -3.868 42.590 1.00 13.06 315 LEU D N 1
ATOM 8007 C CA . LEU D 2 242 ? 42.095 -3.872 41.135 1.00 13.09 315 LEU D CA 1
ATOM 8008 C C . LEU D 2 242 ? 43.327 -4.640 40.675 1.00 16.53 315 LEU D C 1
ATOM 8009 O O . LEU D 2 242 ? 44.392 -4.559 41.292 1.00 20.37 315 LEU D O 1
ATOM 8014 N N . ILE D 2 243 ? 43.177 -5.381 39.590 1.00 17.03 316 ILE D N 1
ATOM 8015 C CA . ILE D 2 243 ? 44.302 -5.963 38.865 1.00 13.80 316 ILE D CA 1
ATOM 8016 C C . ILE D 2 243 ? 44.373 -5.268 37.510 1.00 19.06 316 ILE D C 1
ATOM 8017 O O . ILE D 2 243 ? 43.455 -5.399 36.695 1.00 18.89 316 ILE D O 1
ATOM 8022 N N . LEU D 2 244 ? 45.440 -4.507 37.279 1.00 19.96 317 LEU D N 1
ATOM 8023 C CA . LEU D 2 244 ? 45.635 -3.774 36.028 1.00 19.75 317 LEU D CA 1
ATOM 8024 C C . LEU D 2 244 ? 46.540 -4.592 35.106 1.00 17.54 317 LEU D C 1
ATOM 8025 O O . LEU D 2 244 ? 47.724 -4.774 35.401 1.00 22.90 317 LEU D O 1
ATOM 8030 N N . THR D 2 245 ? 45.990 -5.100 34.001 1.00 22.41 318 THR D N 1
ATOM 8031 C CA . THR D 2 245 ? 46.717 -6.048 33.153 1.00 23.86 318 THR D CA 1
ATOM 8032 C C . THR D 2 245 ? 47.293 -5.403 31.880 1.00 25.52 318 THR D C 1
ATOM 8033 O O . THR D 2 245 ? 46.953 -4.282 31.495 1.00 24.94 318 THR D O 1
ATOM 8037 N N . LYS D 2 246 ? 48.199 -6.139 31.229 1.00 26.99 319 LYS D N 1
ATOM 8038 C CA . LYS D 2 246 ? 48.708 -5.790 29.900 1.00 25.97 319 LYS D CA 1
ATOM 8039 C C . LYS D 2 246 ? 49.467 -4.466 29.882 1.00 34.72 319 LYS D C 1
ATOM 8040 O O . LYS D 2 246 ? 49.425 -3.736 28.894 1.00 42.54 319 LYS D O 1
ATOM 8046 N N . LEU D 2 247 ? 50.195 -4.163 30.960 1.00 33.29 320 LEU D N 1
ATOM 8047 C CA . LEU D 2 247 ? 50.999 -2.945 30.986 1.00 31.22 320 LEU D CA 1
ATOM 8048 C C . LEU D 2 247 ? 52.333 -3.082 30.261 1.00 34.31 320 LEU D C 1
ATOM 8049 O O . LEU D 2 247 ? 53.025 -2.078 30.074 1.00 36.65 320 LEU D O 1
ATOM 8054 N N . ASP D 2 248 ? 52.700 -4.290 29.840 1.00 33.54 321 ASP D N 1
ATOM 8055 C CA . ASP D 2 248 ? 53.878 -4.486 29.002 1.00 25.38 321 ASP D CA 1
ATOM 8056 C C . ASP D 2 248 ? 53.656 -4.040 27.562 1.00 34.09 321 ASP D C 1
ATOM 8057 O O . ASP D 2 248 ? 54.617 -3.997 26.785 1.00 36.74 321 ASP D O 1
ATOM 8062 N N . GLY D 2 249 ? 52.420 -3.721 27.181 1.00 38.82 322 GLY D N 1
ATOM 8063 C CA . GLY D 2 249 ? 52.140 -3.182 25.867 1.00 34.19 322 GLY D CA 1
ATOM 8064 C C . GLY D 2 249 ? 52.451 -1.705 25.834 1.00 40.07 322 GLY D C 1
ATOM 8065 O O . GLY D 2 249 ? 53.176 -1.174 26.678 1.00 47.92 322 GLY D O 1
ATOM 8066 N N . SER D 2 250 ? 51.871 -1.025 24.854 1.00 42.30 323 SER D N 1
ATOM 8067 C CA . SER D 2 250 ? 52.105 0.401 24.690 1.00 40.53 323 SER D CA 1
ATOM 8068 C C . SER D 2 250 ? 51.096 1.277 25.440 1.00 35.56 323 SER D C 1
ATOM 8069 O O . SER D 2 250 ? 51.220 2.506 25.407 1.00 36.89 323 SER D O 1
ATOM 8072 N N . ALA D 2 251 ? 50.117 0.687 26.123 1.00 38.61 324 ALA D N 1
ATOM 8073 C CA . ALA D 2 251 ? 49.189 1.474 26.920 1.00 36.71 324 ALA D CA 1
ATOM 8074 C C . ALA D 2 251 ? 49.781 1.761 28.303 1.00 35.59 324 ALA D C 1
ATOM 8075 O O . ALA D 2 251 ? 50.514 0.944 28.860 1.00 40.38 324 ALA D O 1
ATOM 8077 N N . ARG D 2 252 ? 49.479 2.949 28.834 1.00 31.43 325 ARG D N 1
ATOM 8078 C CA . ARG D 2 252 ? 49.970 3.404 30.127 1.00 26.78 325 ARG D CA 1
ATOM 8079 C C . ARG D 2 252 ? 48.997 3.139 31.270 1.00 32.02 325 ARG D C 1
ATOM 8080 O O . ARG D 2 252 ? 49.411 3.161 32.428 1.00 33.80 325 ARG D O 1
ATOM 8088 N N . GLY D 2 253 ? 47.718 2.922 30.979 1.00 35.43 326 GLY D N 1
ATOM 8089 C CA . GLY D 2 253 ? 46.743 2.704 32.028 1.00 35.91 326 GLY D CA 1
ATOM 8090 C C . GLY D 2 253 ? 46.442 3.925 32.869 1.00 36.06 326 GLY D C 1
ATOM 8091 O O . GLY D 2 253 ? 46.037 3.787 34.023 1.00 30.92 326 GLY D O 1
ATOM 8092 N N . GLY D 2 254 ? 46.609 5.125 32.311 1.00 38.01 327 GLY D N 1
ATOM 8093 C CA . GLY D 2 254 ? 46.419 6.346 33.075 1.00 33.48 327 GLY D CA 1
ATOM 8094 C C . GLY D 2 254 ? 45.028 6.519 33.662 1.00 32.56 327 GLY D C 1
ATOM 8095 O O . GLY D 2 254 ? 44.845 7.342 34.561 1.00 39.95 327 GLY D O 1
ATOM 8096 N N . CYS D 2 255 ? 44.041 5.768 33.183 1.00 27.84 328 CYS D N 1
ATOM 8097 C CA . CYS D 2 255 ? 42.699 5.948 33.714 1.00 29.51 328 CYS D CA 1
ATOM 8098 C C . CYS D 2 255 ? 42.548 5.352 35.101 1.00 30.27 328 CYS D C 1
ATOM 8099 O O . CYS D 2 255 ? 41.696 5.823 35.869 1.00 29.35 328 CYS D O 1
ATOM 8102 N N . VAL D 2 256 ? 43.364 4.349 35.443 1.00 31.62 329 VAL D N 1
ATOM 8103 C CA . VAL D 2 256 ? 43.273 3.703 36.755 1.00 28.74 329 VAL D CA 1
ATOM 8104 C C . VAL D 2 256 ? 43.400 4.718 37.874 1.00 28.28 329 VAL D C 1
ATOM 8105 O O . VAL D 2 256 ? 42.799 4.563 38.941 1.00 34.55 329 VAL D O 1
ATOM 8109 N N . VAL D 2 257 ? 44.164 5.777 37.639 1.00 24.96 330 VAL D N 1
ATOM 8110 C CA . VAL D 2 257 ? 44.437 6.752 38.679 1.00 22.07 330 VAL D CA 1
ATOM 8111 C C . VAL D 2 257 ? 43.143 7.424 39.128 1.00 26.02 330 VAL D C 1
ATOM 8112 O O . VAL D 2 257 ? 42.948 7.706 40.316 1.00 29.18 330 VAL D O 1
ATOM 8116 N N . SER D 2 258 ? 42.227 7.660 38.186 1.00 22.24 331 SER D N 1
ATOM 8117 C CA . SER D 2 258 ? 40.950 8.285 38.494 1.00 26.47 331 SER D CA 1
ATOM 8118 C C . SER D 2 258 ? 39.946 7.299 39.095 1.00 32.27 331 SER D C 1
ATOM 8119 O O . SER D 2 258 ? 39.040 7.735 39.816 1.00 37.03 331 SER D O 1
ATOM 8122 N N . VAL D 2 259 ? 40.091 5.994 38.819 1.00 27.45 332 VAL D N 1
ATOM 8123 C CA . VAL D 2 259 ? 39.322 4.970 39.533 1.00 25.02 332 VAL D CA 1
ATOM 8124 C C . VAL D 2 259 ? 39.662 4.978 41.019 1.00 34.85 332 VAL D C 1
ATOM 8125 O O . VAL D 2 259 ? 38.772 4.920 41.879 1.00 39.90 332 VAL D O 1
ATOM 8129 N N . VAL D 2 260 ? 40.963 4.955 41.340 1.00 32.24 333 VAL D N 1
ATOM 8130 C CA . VAL D 2 260 ? 41.393 4.968 42.736 1.00 31.10 333 VAL D CA 1
ATOM 8131 C C . VAL D 2 260 ? 40.958 6.256 43.411 1.00 32.51 333 VAL D C 1
ATOM 8132 O O . VAL D 2 260 ? 40.456 6.254 44.539 1.00 30.89 333 VAL D O 1
ATOM 8136 N N . GLU D 2 261 ? 41.149 7.375 42.725 1.00 28.96 334 GLU D N 1
ATOM 8137 C CA . GLU D 2 261 ? 40.788 8.660 43.293 1.00 29.79 334 GLU D CA 1
ATOM 8138 C C . GLU D 2 261 ? 39.282 8.773 43.514 1.00 32.97 334 GLU D C 1
ATOM 8139 O O . GLU D 2 261 ? 38.841 9.402 44.474 1.00 40.57 334 GLU D O 1
ATOM 8145 N N . GLU D 2 262 ? 38.475 8.166 42.657 1.00 33.45 335 GLU D N 1
ATOM 8146 C CA . GLU D 2 262 ? 37.030 8.294 42.808 1.00 32.26 335 GLU D CA 1
ATOM 8147 C C . GLU D 2 262 ? 36.427 7.235 43.736 1.00 30.97 335 GLU D C 1
ATOM 8148 O O . GLU D 2 262 ? 35.510 7.539 44.500 1.00 32.47 335 GLU D O 1
ATOM 8154 N N . LEU D 2 263 ? 36.896 5.989 43.694 1.00 21.87 336 LEU D N 1
ATOM 8155 C CA . LEU D 2 263 ? 36.211 4.931 44.422 1.00 27.41 336 LEU D CA 1
ATOM 8156 C C . LEU D 2 263 ? 36.956 4.483 45.670 1.00 27.89 336 LEU D C 1
ATOM 8157 O O . LEU D 2 263 ? 36.344 3.874 46.548 1.00 34.85 336 LEU D O 1
ATOM 8162 N N . GLY D 2 264 ? 38.246 4.789 45.783 1.00 24.61 337 GLY D N 1
ATOM 8163 C CA . GLY D 2 264 ? 39.037 4.347 46.912 1.00 21.67 337 GLY D CA 1
ATOM 8164 C C . GLY D 2 264 ? 39.463 2.906 46.846 1.00 20.44 337 GLY D C 1
ATOM 8165 O O . GLY D 2 264 ? 40.056 2.401 47.815 1.00 24.43 337 GLY D O 1
ATOM 8166 N N . ILE D 2 265 ? 39.196 2.237 45.728 1.00 17.13 338 ILE D N 1
ATOM 8167 C CA . ILE D 2 265 ? 39.646 0.866 45.522 1.00 23.45 338 ILE D CA 1
ATOM 8168 C C . ILE D 2 265 ? 41.127 0.867 45.185 1.00 23.43 338 ILE D C 1
ATOM 8169 O O . ILE D 2 265 ? 41.552 1.467 44.188 1.00 32.38 338 ILE D O 1
ATOM 8174 N N . PRO D 2 266 ? 41.941 0.207 45.980 1.00 22.46 339 PRO D N 1
ATOM 8175 C CA . PRO D 2 266 ? 43.377 0.197 45.708 1.00 19.58 339 PRO D CA 1
ATOM 8176 C C . PRO D 2 266 ? 43.714 -0.697 44.531 1.00 21.84 339 PRO D C 1
ATOM 8177 O O . PRO D 2 266 ? 43.077 -1.728 44.300 1.00 28.90 339 PRO D O 1
ATOM 8181 N N . VAL D 2 267 ? 44.744 -0.308 43.788 1.00 23.02 340 VAL D N 1
ATOM 8182 C CA . VAL D 2 267 ? 45.367 -1.224 42.836 1.00 19.68 340 VAL D CA 1
ATOM 8183 C C . VAL D 2 267 ? 46.241 -2.193 43.622 1.00 19.64 340 VAL D C 1
ATOM 8184 O O . VAL D 2 267 ? 47.100 -1.766 44.399 1.00 21.53 340 VAL D O 1
ATOM 8188 N N . LYS D 2 268 ? 46.006 -3.503 43.449 1.00 17.76 341 LYS D N 1
ATOM 8189 C CA . LYS D 2 268 ? 46.777 -4.493 44.199 1.00 20.72 341 LYS D CA 1
ATOM 8190 C C . LYS D 2 268 ? 47.800 -5.242 43.360 1.00 18.27 341 LYS D C 1
ATOM 8191 O O . LYS D 2 268 ? 48.856 -5.602 43.888 1.00 21.11 341 LYS D O 1
ATOM 8197 N N . PHE D 2 269 ? 47.542 -5.472 42.076 1.00 16.49 342 PHE D N 1
ATOM 8198 C CA . PHE D 2 269 ? 48.522 -6.135 41.217 1.00 21.18 342 PHE D CA 1
ATOM 8199 C C . PHE D 2 269 ? 48.517 -5.519 39.827 1.00 19.35 342 PHE D C 1
ATOM 8200 O O . PHE D 2 269 ? 47.517 -4.950 39.382 1.00 27.08 342 PHE D O 1
ATOM 8208 N N . ILE D 2 270 ? 49.636 -5.646 39.134 1.00 18.45 343 ILE D N 1
ATOM 8209 C CA . ILE D 2 270 ? 49.696 -5.312 37.720 1.00 23.04 343 ILE D CA 1
ATOM 8210 C C . ILE D 2 270 ? 50.152 -6.554 36.966 1.00 27.04 343 ILE D C 1
ATOM 8211 O O . ILE D 2 270 ? 50.844 -7.418 37.518 1.00 26.45 343 ILE D O 1
ATOM 8216 N N . GLY D 2 271 ? 49.682 -6.681 35.726 1.00 24.38 344 GLY D N 1
ATOM 8217 C CA . GLY D 2 271 ? 50.095 -7.761 34.848 1.00 18.68 344 GLY D CA 1
ATOM 8218 C C . GLY D 2 271 ? 51.072 -7.211 33.822 1.00 28.05 344 GLY D C 1
ATOM 8219 O O . GLY D 2 271 ? 50.855 -6.133 33.257 1.00 20.95 344 GLY D O 1
ATOM 8220 N N . VAL D 2 272 ? 52.158 -7.949 33.600 1.00 21.15 345 VAL D N 1
ATOM 8221 C CA . VAL D 2 272 ? 53.250 -7.447 32.772 1.00 25.36 345 VAL D CA 1
ATOM 8222 C C . VAL D 2 272 ? 53.695 -8.492 31.757 1.00 30.38 345 VAL D C 1
ATOM 8223 O O . VAL D 2 272 ? 54.860 -8.509 31.346 1.00 32.92 345 VAL D O 1
ATOM 8227 N N . GLY D 2 273 ? 52.772 -9.352 31.337 1.00 26.08 346 GLY D N 1
ATOM 8228 C CA . GLY D 2 273 ? 53.059 -10.373 30.352 1.00 27.36 346 GLY D CA 1
ATOM 8229 C C . GLY D 2 273 ? 52.143 -11.567 30.553 1.00 35.22 346 GLY D C 1
ATOM 8230 O O . GLY D 2 273 ? 51.185 -11.519 31.327 1.00 34.37 346 GLY D O 1
ATOM 8231 N N . GLU D 2 274 ? 52.484 -12.659 29.856 1.00 39.32 347 GLU D N 1
ATOM 8232 C CA . GLU D 2 274 ? 51.646 -13.849 29.809 1.00 34.16 347 GLU D CA 1
ATOM 8233 C C . GLU D 2 274 ? 52.252 -15.077 30.483 1.00 33.92 347 GLU D C 1
ATOM 8234 O O . GLU D 2 274 ? 51.549 -16.084 30.619 1.00 37.56 347 GLU D O 1
ATOM 8240 N N . ALA D 2 275 ? 53.519 -15.028 30.906 1.00 33.15 348 ALA D N 1
ATOM 8241 C CA . ALA D 2 275 ? 54.148 -16.143 31.605 1.00 37.24 348 ALA D CA 1
ATOM 8242 C C . ALA D 2 275 ? 53.734 -16.182 33.082 1.00 36.98 348 ALA D C 1
ATOM 8243 O O . ALA D 2 275 ? 53.168 -15.226 33.616 1.00 32.45 348 ALA D O 1
ATOM 8245 N N . VAL D 2 276 ? 54.065 -17.305 33.747 1.00 37.98 349 VAL D N 1
ATOM 8246 C CA . VAL D 2 276 ? 53.568 -17.603 35.093 1.00 31.44 349 VAL D CA 1
ATOM 8247 C C . VAL D 2 276 ? 53.944 -16.505 36.088 1.00 29.55 349 VAL D C 1
ATOM 8248 O O . VAL D 2 276 ? 53.144 -16.150 36.970 1.00 30.86 349 VAL D O 1
ATOM 8252 N N . GLU D 2 277 ? 55.162 -15.959 35.965 1.00 30.28 350 GLU D N 1
ATOM 8253 C CA . GLU D 2 277 ? 55.713 -14.986 36.911 1.00 39.00 350 GLU D CA 1
ATOM 8254 C C . GLU D 2 277 ? 55.254 -13.545 36.671 1.00 43.17 350 GLU D C 1
ATOM 8255 O O . GLU D 2 277 ? 55.594 -12.672 37.482 1.00 42.18 350 GLU D O 1
ATOM 8261 N N . ASP D 2 278 ? 54.501 -13.273 35.600 1.00 36.90 351 ASP D N 1
ATOM 8262 C CA . ASP D 2 278 ? 54.240 -11.902 35.162 1.00 35.99 351 ASP D CA 1
ATOM 8263 C C . ASP D 2 278 ? 53.090 -11.216 35.895 1.00 37.95 351 ASP D C 1
ATOM 8264 O O . ASP D 2 278 ? 52.195 -10.633 35.274 1.00 31.36 351 ASP D O 1
ATOM 8269 N N . LEU D 2 279 ? 53.124 -11.272 37.221 1.00 37.37 352 LEU D N 1
ATOM 8270 C CA . LEU D 2 279 ? 52.240 -10.496 38.067 1.00 30.67 352 LEU D CA 1
ATOM 8271 C C . LEU D 2 279 ? 53.109 -9.878 39.148 1.00 30.36 352 LEU D C 1
ATOM 8272 O O . LEU D 2 279 ? 53.960 -10.562 39.719 1.00 29.47 352 LEU D O 1
ATOM 8277 N N . GLN D 2 280 ? 52.927 -8.583 39.399 1.00 32.49 353 GLN D N 1
ATOM 8278 C CA . GLN D 2 280 ? 53.704 -7.872 40.397 1.00 34.92 353 GLN D CA 1
ATOM 8279 C C . GLN D 2 280 ? 52.780 -7.200 41.397 1.00 32.59 353 GLN D C 1
ATOM 8280 O O . GLN D 2 280 ? 51.787 -6.586 40.999 1.00 28.26 353 GLN D O 1
ATOM 8286 N N . PRO D 2 281 ? 53.072 -7.290 42.691 1.00 34.17 354 PRO D N 1
ATOM 8287 C CA . PRO D 2 281 ? 52.282 -6.519 43.660 1.00 28.19 354 PRO D CA 1
ATOM 8288 C C . PRO D 2 281 ? 52.481 -5.045 43.367 1.00 28.71 354 PRO D C 1
ATOM 8289 O O . PRO D 2 281 ? 53.562 -4.617 42.962 1.00 28.54 354 PRO D O 1
ATOM 8293 N N . PHE D 2 282 ? 51.424 -4.270 43.560 1.00 28.76 355 PHE D N 1
ATOM 8294 C CA . PHE D 2 282 ? 51.410 -2.893 43.086 1.00 24.38 355 PHE D CA 1
ATOM 8295 C C . PHE D 2 282 ? 52.358 -2.014 43.896 1.00 22.23 355 PHE D C 1
ATOM 8296 O O . PHE D 2 282 ? 52.218 -1.914 45.117 1.00 27.57 355 PHE D O 1
ATOM 8304 N N . ASP D 2 283 ? 53.316 -1.369 43.212 1.00 19.37 356 ASP D N 1
ATOM 8305 C CA . ASP D 2 283 ? 54.161 -0.371 43.858 1.00 29.00 356 ASP D CA 1
ATOM 8306 C C . ASP D 2 283 ? 53.804 1.005 43.297 1.00 28.36 356 ASP D C 1
ATOM 8307 O O . ASP D 2 283 ? 54.079 1.280 42.112 1.00 28.42 356 ASP D O 1
ATOM 8312 N N . PRO D 2 284 ? 53.193 1.898 44.090 1.00 28.30 357 PRO D N 1
ATOM 8313 C CA . PRO D 2 284 ? 52.761 3.194 43.530 1.00 29.93 357 PRO D CA 1
ATOM 8314 C C . PRO D 2 284 ? 53.914 4.067 43.076 1.00 29.41 357 PRO D C 1
ATOM 8315 O O . PRO D 2 284 ? 53.777 4.784 42.084 1.00 29.53 357 PRO D O 1
ATOM 8319 N N . GLU D 2 285 ? 55.043 4.045 43.789 1.00 30.37 358 GLU D N 1
ATOM 8320 C CA . GLU D 2 285 ? 56.210 4.801 43.351 1.00 38.69 358 GLU D CA 1
ATOM 8321 C C . GLU D 2 285 ? 56.738 4.274 42.021 1.00 39.67 358 GLU D C 1
ATOM 8322 O O . GLU D 2 285 ? 57.079 5.053 41.120 1.00 38.30 358 GLU D O 1
ATOM 8328 N N . ALA D 2 286 ? 56.830 2.947 41.889 1.00 36.52 359 ALA D N 1
ATOM 8329 C CA . ALA D 2 286 ? 57.288 2.363 40.635 1.00 33.94 359 ALA D CA 1
ATOM 8330 C C . ALA D 2 286 ? 56.318 2.668 39.502 1.00 34.76 359 ALA D C 1
ATOM 8331 O O . ALA D 2 286 ? 56.737 2.972 38.377 1.00 32.97 359 ALA D O 1
ATOM 8333 N N . PHE D 2 287 ? 55.021 2.588 39.781 1.00 21.80 360 PHE D N 1
ATOM 8334 C CA . PHE D 2 287 ? 54.034 2.798 38.729 1.00 27.84 360 PHE D CA 1
ATOM 8335 C C . PHE D 2 287 ? 54.110 4.223 38.192 1.00 29.82 360 PHE D C 1
ATOM 8336 O O . PHE D 2 287 ? 54.035 4.446 36.976 1.00 31.52 360 PHE D O 1
ATOM 8344 N N . VAL D 2 288 ? 54.302 5.199 39.083 1.00 24.31 361 VAL D N 1
ATOM 8345 C CA . VAL D 2 288 ? 54.309 6.580 38.640 1.00 23.06 361 VAL D CA 1
ATOM 8346 C C . VAL D 2 288 ? 55.593 6.904 37.876 1.00 29.56 361 VAL D C 1
ATOM 8347 O O . VAL D 2 288 ? 55.554 7.624 36.876 1.00 30.36 361 VAL D O 1
ATOM 8351 N N . ASN D 2 289 ? 56.747 6.393 38.326 1.00 29.80 362 ASN D N 1
ATOM 8352 C CA . ASN D 2 289 ? 57.963 6.538 37.526 1.00 26.93 362 ASN D CA 1
ATOM 8353 C C . ASN D 2 289 ? 57.812 5.889 36.157 1.00 26.67 362 ASN D C 1
ATOM 8354 O O . ASN D 2 289 ? 58.196 6.472 35.148 1.00 36.66 362 ASN D O 1
ATOM 8359 N N . ALA D 2 290 ? 57.256 4.680 36.104 1.00 26.12 363 ALA D N 1
ATOM 8360 C CA . ALA D 2 290 ? 57.132 3.970 34.835 1.00 27.78 363 ALA D CA 1
ATOM 8361 C C . ALA D 2 290 ? 56.204 4.691 33.863 1.00 30.75 363 ALA D C 1
ATOM 8362 O O . ALA D 2 290 ? 56.514 4.794 32.672 1.00 40.16 363 ALA D O 1
ATOM 8364 N N . ILE D 2 291 ? 55.066 5.202 34.345 1.00 28.45 364 ILE D N 1
ATOM 8365 C CA . ILE D 2 291 ? 54.087 5.809 33.441 1.00 26.15 364 ILE D CA 1
ATOM 8366 C C . ILE D 2 291 ? 54.626 7.098 32.841 1.00 34.24 364 ILE D C 1
ATOM 8367 O O . ILE D 2 291 ? 54.233 7.487 31.737 1.00 43.51 364 ILE D O 1
ATOM 8372 N N . PHE D 2 292 ? 55.533 7.775 33.539 1.00 34.17 365 PHE D N 1
ATOM 8373 C CA . PHE D 2 292 ? 56.123 9.020 33.070 1.00 35.97 365 PHE D CA 1
ATOM 8374 C C . PHE D 2 292 ? 57.549 8.822 32.561 1.00 45.34 365 PHE D C 1
ATOM 8375 O O . PHE D 2 292 ? 58.402 9.697 32.738 1.00 46.53 365 PHE D O 1
ATOM 8383 N N . SER D 2 293 ? 57.832 7.681 31.942 1.00 58.62 366 SER D N 1
ATOM 8384 C CA . SER D 2 293 ? 59.098 7.507 31.249 1.00 66.99 366 SER D CA 1
ATOM 8385 C C . SER D 2 293 ? 58.946 6.503 30.121 1.00 65.83 366 SER D C 1
ATOM 8386 O O . SER D 2 293 ? 59.001 6.865 28.950 1.00 69.30 366 SER D O 1
#